Protein 1S7M (pdb70)

InterPro domains:
  IPR005594 Trimeric autotransporter adhesin YadA-like, C-terminal membrane anchor domain [PF03895] (1038-1098)
  IPR008635 Trimeric autotransporter adhesin YadA-like, stalk domain [PF05662] (975-1018)
  IPR024973 ESPR domain [PF13018] (1-46)
  IPR028230 Trimeric autotransporter adhesin, tryptophan-ring motif [PF15401] (302-368)
  IPR028230 Trimeric autotransporter adhesin, tryptophan-ring motif [PF15401] (715-794)
  IPR029275 Trimeric autotransporter adhesin, putative GIN domain [PF15403] (53-104)
  IPR029275 Trimeric autotransporter adhesin, putative GIN domain [PF15403] (589-641)
  IPR037174 Trimeric adhesin [G3DSA:3.90.1780.10] (51-166)
  IPR037174 Trimeric adhesin [G3DSA:3.90.1780.10] (307-422)
  IPR037174 Trimeric adhesin [G3DSA:3.90.1780.10] (428-531)
  IPR037174 Trimeric adhesin [G3DSA:3.90.1780.10] (588-677)
  IPR037174 Trimeric adhesin [G3DSA:3.90.1780.10] (732-869)
  IPR040482 Trimeric autotransporter adhesin, Trp ring domain [PF18669] (116-163)
  IPR040482 Trimeric autotransporter adhesin, Trp ring domain [PF18669] (653-702)
  IPR045584 Pilin-like [SSF54523] (988-1098)
  IPR054742 Autotransporter adhesin NhhA, Trp-ring domain [PF22414] (387-421)

Foldseek 3Di:
DWDWDQDPFFIKIAPPVGCPPPSLLIAIQGPVGTHHRPDDDPPDAQPWDFQCDPPQDPVLDDPVSVVLSPDPLRGQAIDQARDDPVSPHGPGDPPTDHDPSNLVRHWDKDWDQDDVVGRGIDIHTDHPPRDDDDCADVQKHWDWDQDPNDTDIDIDGD/DDWDQDPFGIWDADPVGLDPPNLQIFTAGPVGTHHNPDDDPPDAQPWDFQCDPVADPVLDDPVSNVLSPDVLRGQAIDPARADNVNVDGPGDPPTDHDPSNLQRHWAKDWDQQDVVDRGTDIHTGHPPRDDDDDADVQKDWDWDQDPNRTDIDIDGD/DWDADPFWIKDADPVGCPDVSQQIAIDGVVGTHHRPDDDPPDAQPWDFQCDDPADPVLEDVVSVVLSPDPLRGQAIDQAGDDDVSPDGPGDPPTDHDPSNLQRHWDKDWAQDDVVDDGTDIHTAHPPRDDDDDADVQKDWDWDQDPNRTDIDIDGDD/DDWDADPFFIKDAPPVGCDDVSLQIATDGVVGTHHRPHDDPPDAQPWDFQCDPVADLVLEDVVSNCLNPDPLRGQATSQARADNVSPHGPGDPPTDHDVSNLQRHWDKDWACDDVVDRHTDIHTQHPPRDDDDDADPQKDWDWDQDPNRIDIDIDGDD/DDWDQDPFGIKAAPPVGLPVVSLQIATQGPVGTHHRPDDDPPFAQQWDFQCDDPADLVLEDPVSNVLSPDPLRGQATDQARADPNSPHGPGDPPTDHDPSNLQRHWDKDWAQDDVVDRGTDIHTAHPPRDDDDDADVQKDWDWDQDPNRTDIDIDGD/DDWDQDPFGTKDDDPVGQDDVSLQIFTAGPVGTHHRPDDDPPDDQPWDFQCDDPADPVLEDPVSVVLSPDCLRGQATRQARADPVSPHRPGDPPTDDDPSNLQRHWDKDWDQDDVVDDGIDIHTDHPPRDDDDDADVQKDWDWDQDPRRTDIDIDGD

Structure (mmCIF, N/CA/C/O backbone):
data_1S7M
#
_entry.id   1S7M
#
_cell.length_a   83.582
_cell.length_b   86.204
_cell.length_c   89.119
_cell.angle_alpha   90.00
_cell.angle_beta   99.08
_cell.angle_gamma   90.00
#
_symmetry.space_group_name_H-M   'P 1 21 1'
#
loop_
_entity.id
_entity.type
_entity.pdbx_description
1 polymer Hia
2 water water
#
loop_
_atom_site.group_PDB
_atom_site.id
_atom_site.type_symbol
_atom_site.label_atom_id
_atom_site.label_alt_id
_atom_site.label_comp_id
_atom_site.label_asym_id
_atom_site.label_entity_id
_atom_site.label_seq_id
_atom_site.pdbx_PDB_ins_code
_atom_site.Cartn_x
_atom_site.Cartn_y
_atom_site.Cartn_z
_atom_site.occupancy
_atom_site.B_iso_or_equiv
_atom_site.auth_seq_id
_atom_site.auth_comp_id
_atom_site.auth_asym_id
_atom_site.auth_atom_id
_atom_site.pdbx_PDB_model_num
ATOM 1 N N . GLY A 1 8 ? 77.487 9.403 28.586 1.00 46.39 548 GLY A N 1
ATOM 2 C CA . GLY A 1 8 ? 76.695 9.550 29.855 1.00 46.58 548 GLY A CA 1
ATOM 3 C C . GLY A 1 8 ? 75.623 8.480 30.058 1.00 46.10 548 GLY A C 1
ATOM 4 O O . GLY A 1 8 ? 75.023 8.396 31.133 1.00 46.71 548 GLY A O 1
ATOM 5 N N . ALA A 1 9 ? 75.376 7.663 29.036 1.00 44.69 549 ALA A N 1
ATOM 6 C CA . ALA A 1 9 ? 74.369 6.615 29.137 1.00 44.63 549 ALA A CA 1
ATOM 7 C C . ALA A 1 9 ? 74.834 5.488 30.044 1.00 44.31 549 ALA A C 1
ATOM 8 O O . ALA A 1 9 ? 76.022 5.162 30.088 1.00 45.86 549 ALA A O 1
ATOM 10 N N . LYS A 1 10 ? 73.900 4.898 30.777 1.00 42.68 550 LYS A N 1
ATOM 11 C CA . LYS A 1 10 ? 74.240 3.786 31.643 1.00 42.05 550 LYS A CA 1
ATOM 12 C C . LYS A 1 10 ? 73.202 2.678 31.526 1.00 40.90 550 LYS A C 1
ATOM 13 O O . LYS A 1 10 ? 72.040 2.931 31.205 1.00 41.81 550 LYS A O 1
ATOM 19 N N . THR A 1 11 ? 73.640 1.454 31.778 1.00 37.45 551 THR A N 1
ATOM 20 C CA . THR A 1 11 ? 72.779 0.293 31.731 1.00 36.82 551 THR A CA 1
ATOM 21 C C . THR A 1 11 ? 72.860 -0.380 33.091 1.00 36.93 551 THR A C 1
ATOM 22 O O . THR A 1 11 ? 73.935 -0.796 33.514 1.00 38.04 551 THR A O 1
ATOM 26 N N . GLU A 1 12 ? 71.730 -0.474 33.780 1.00 37.12 552 GLU A N 1
ATOM 27 C CA . GLU A 1 12 ? 71.694 -1.103 35.091 1.00 35.70 552 GLU A CA 1
ATOM 28 C C . GLU A 1 12 ? 70.956 -2.423 35.068 1.00 35.04 552 GLU A C 1
ATOM 29 O O . GLU A 1 12 ? 69.938 -2.562 34.391 1.00 33.20 552 GLU A O 1
ATOM 35 N N . ILE A 1 13 ? 71.485 -3.386 35.814 1.00 33.86 553 ILE A N 1
ATOM 36 C CA . ILE A 1 13 ? 70.882 -4.697 35.957 1.00 34.31 553 ILE A CA 1
ATOM 37 C C . ILE A 1 13 ? 70.676 -4.891 37.455 1.00 35.55 553 ILE A C 1
ATOM 38 O O . ILE A 1 13 ? 71.616 -4.774 38.241 1.00 35.05 553 ILE A O 1
ATOM 43 N N . ASN A 1 14 ? 69.439 -5.147 37.858 1.00 36.78 554 ASN A N 1
ATOM 44 C CA . ASN A 1 14 ? 69.138 -5.385 39.259 1.00 38.61 554 ASN A CA 1
ATOM 45 C C . ASN A 1 14 ? 68.173 -6.556 39.335 1.00 39.52 554 ASN A C 1
ATOM 46 O O . ASN A 1 14 ? 67.953 -7.244 38.341 1.00 38.57 554 ASN A O 1
ATOM 51 N N . LYS A 1 15 ? 67.605 -6.777 40.516 1.00 40.89 555 LYS A N 1
ATOM 52 C CA . LYS A 1 15 ? 66.678 -7.881 40.742 1.00 42.23 555 LYS A CA 1
ATOM 53 C C . LYS A 1 15 ? 65.471 -7.911 39.792 1.00 40.98 555 LYS A C 1
ATOM 54 O O . LYS A 1 15 ? 65.030 -8.992 39.379 1.00 38.10 555 LYS A O 1
ATOM 60 N N . ASP A 1 16 ? 64.972 -6.724 39.439 1.00 40.40 556 ASP A N 1
ATOM 61 C CA . ASP A 1 16 ? 63.796 -6.573 38.577 1.00 42.19 556 ASP A CA 1
ATOM 62 C C . ASP A 1 16 ? 64.004 -6.538 37.066 1.00 41.73 556 ASP A C 1
ATOM 63 O O . ASP A 1 16 ? 63.053 -6.768 36.306 1.00 40.37 556 ASP A O 1
ATOM 68 N N . GLY A 1 17 ? 65.217 -6.228 36.623 1.00 39.39 557 GLY A N 1
ATOM 69 C CA . GLY A 1 17 ? 65.451 -6.197 35.196 1.00 38.12 557 GLY A CA 1
ATOM 70 C C . GLY A 1 17 ? 66.647 -5.424 34.689 1.00 36.88 557 GLY A C 1
ATOM 71 O O . GLY A 1 17 ? 67.657 -5.263 35.379 1.00 34.63 557 GLY A O 1
ATOM 72 N N . LEU A 1 18 ? 66.504 -4.947 33.457 1.00 36.49 558 LEU A N 1
ATOM 73 C CA . LEU A 1 18 ? 67.519 -4.187 32.749 1.00 35.40 558 LEU A CA 1
ATOM 74 C C . LEU A 1 18 ? 67.005 -2.797 32.390 1.00 35.33 558 LEU A C 1
ATOM 75 O O . LEU A 1 18 ? 66.030 -2.675 31.658 1.00 36.62 558 LEU A O 1
ATOM 80 N N . THR A 1 19 ? 67.664 -1.752 32.881 1.00 34.77 559 THR A N 1
ATOM 81 C CA . THR A 1 19 ? 67.270 -0.380 32.561 1.00 35.25 559 THR A CA 1
ATOM 82 C C . THR A 1 19 ? 68.428 0.421 31.931 1.00 36.96 559 THR A C 1
ATOM 83 O O . THR A 1 19 ? 69.553 0.408 32.443 1.00 37.07 559 THR A O 1
ATOM 87 N N . ILE A 1 20 ? 68.148 1.103 30.821 1.00 36.41 560 ILE A N 1
ATOM 88 C CA . ILE A 1 20 ? 69.133 1.938 30.144 1.00 34.78 560 ILE A CA 1
ATOM 89 C C . ILE A 1 20 ? 68.668 3.377 30.306 1.00 36.14 560 ILE A C 1
ATOM 90 O O . ILE A 1 20 ? 67.555 3.728 29.910 1.00 36.23 560 ILE A O 1
ATOM 95 N N . THR A 1 21 ? 69.511 4.207 30.899 1.00 35.30 561 THR A N 1
ATOM 96 C CA . THR A 1 21 ? 69.187 5.611 31.073 1.00 37.24 561 THR A CA 1
ATOM 97 C C . THR A 1 21 ? 70.025 6.372 30.048 1.00 38.47 561 THR A C 1
ATOM 98 O O . THR A 1 21 ? 71.249 6.312 30.072 1.00 37.74 561 THR A O 1
ATOM 102 N N . PRO A 1 22 ? 69.371 7.078 29.118 1.00 40.74 562 PRO A N 1
ATOM 103 C CA . PRO A 1 22 ? 70.066 7.846 28.078 1.00 42.91 562 PRO A CA 1
ATOM 104 C C . PRO A 1 22 ? 70.991 8.894 28.688 1.00 45.46 562 PRO A C 1
ATOM 105 O O . PRO A 1 22 ? 70.889 9.210 29.876 1.00 45.21 562 PRO A O 1
ATOM 109 N N . ALA A 1 23 ? 71.883 9.443 27.872 1.00 48.24 563 ALA A N 1
ATOM 110 C CA . ALA A 1 23 ? 72.811 10.455 28.364 1.00 51.10 563 ALA A CA 1
ATOM 111 C C . ALA A 1 23 ? 72.075 11.667 28.911 1.00 52.72 563 ALA A C 1
ATOM 112 O O . ALA A 1 23 ? 72.676 12.501 29.579 1.00 54.43 563 ALA A O 1
ATOM 114 N N . ASN A 1 24 ? 70.773 11.754 28.649 1.00 54.18 564 ASN A N 1
ATOM 115 C CA . ASN A 1 24 ? 69.979 12.891 29.104 1.00 54.99 564 ASN A CA 1
ATOM 116 C C . ASN A 1 24 ? 69.075 12.674 30.328 1.00 55.99 564 ASN A C 1
ATOM 117 O O . ASN A 1 24 ? 68.154 13.453 30.556 1.00 56.66 564 ASN A O 1
ATOM 119 N N . GLY A 1 25 ? 69.320 11.631 31.113 1.00 56.86 565 GLY A N 1
ATOM 120 C CA . GLY A 1 25 ? 68.497 11.404 32.293 1.00 57.22 565 GLY A CA 1
ATOM 121 C C . GLY A 1 25 ? 67.286 10.508 32.096 1.00 58.26 565 GLY A C 1
ATOM 122 O O . GLY A 1 25 ? 66.832 10.301 30.969 1.00 59.40 565 GLY A O 1
ATOM 123 N N . ALA A 1 26 ? 66.759 9.985 33.202 1.00 57.56 566 ALA A N 1
ATOM 124 C CA . ALA A 1 26 ? 65.605 9.091 33.180 1.00 57.73 566 ALA A CA 1
ATOM 125 C C . ALA A 1 26 ? 64.315 9.803 32.792 1.00 57.57 566 ALA A C 1
ATOM 126 O O . ALA A 1 26 ? 63.280 9.170 32.589 1.00 57.53 566 ALA A O 1
ATOM 128 N N . GLY A 1 27 ? 64.388 11.122 32.681 1.00 58.23 567 GLY A N 1
ATOM 129 C CA . GLY A 1 27 ? 63.214 11.894 32.323 1.00 59.33 567 GLY A CA 1
ATOM 130 C C . GLY A 1 27 ? 62.230 11.964 33.474 1.00 59.50 567 GLY A C 1
ATOM 131 O O . GLY A 1 27 ? 62.618 12.133 34.628 1.00 60.08 567 GLY A O 1
ATOM 132 N N . ALA A 1 28 ? 60.947 11.848 33.161 1.00 59.63 568 ALA A N 1
ATOM 133 C CA . ALA A 1 28 ? 59.920 11.881 34.186 1.00 59.10 568 ALA A CA 1
ATOM 134 C C . ALA A 1 28 ? 59.302 10.490 34.249 1.00 59.02 568 ALA A C 1
ATOM 135 O O . ALA A 1 28 ? 59.041 9.875 33.220 1.00 59.53 568 ALA A O 1
ATOM 137 N N . ASN A 1 29 ? 59.089 9.984 35.454 1.00 57.63 569 ASN A N 1
ATOM 138 C CA . ASN A 1 29 ? 58.500 8.667 35.611 1.00 56.97 569 ASN A CA 1
ATOM 139 C C . ASN A 1 29 ? 59.232 7.647 34.745 1.00 56.26 569 ASN A C 1
ATOM 140 O O . ASN A 1 29 ? 58.610 6.800 34.105 1.00 55.46 569 ASN A O 1
ATOM 142 N N . ASN A 1 30 ? 60.558 7.740 34.722 1.00 55.90 570 ASN A N 1
ATOM 143 C CA . ASN A 1 30 ? 61.383 6.819 33.943 1.00 55.62 570 ASN A CA 1
ATOM 144 C C . ASN A 1 30 ? 60.972 6.750 32.471 1.00 54.04 570 ASN A C 1
ATOM 145 O O . ASN A 1 30 ? 61.337 5.808 31.756 1.00 54.19 570 ASN A O 1
ATOM 150 N N . ALA A 1 31 ? 60.232 7.761 32.024 1.00 51.31 571 ALA A N 1
ATOM 151 C CA . ALA A 1 31 ? 59.734 7.822 30.654 1.00 48.50 571 ALA A CA 1
ATOM 152 C C . ALA A 1 31 ? 60.799 7.775 29.571 1.00 46.57 571 ALA A C 1
ATOM 153 O O . ALA A 1 31 ? 60.556 7.210 28.504 1.00 46.30 571 ALA A O 1
ATOM 155 N N . ASN A 1 32 ? 61.960 8.378 29.825 1.00 44.20 572 ASN A N 1
ATOM 156 C CA . ASN A 1 32 ? 63.035 8.372 28.839 1.00 42.39 572 ASN A CA 1
ATOM 157 C C . ASN A 1 32 ? 63.827 7.089 28.903 1.00 40.71 572 ASN A C 1
ATOM 158 O O . ASN A 1 32 ? 64.638 6.804 28.033 1.00 39.83 572 ASN A O 1
ATOM 163 N N . THR A 1 33 ? 63.584 6.320 29.952 1.00 39.15 573 THR A N 1
ATOM 164 C CA . THR A 1 33 ? 64.264 5.060 30.161 1.00 37.86 573 THR A CA 1
ATOM 165 C C . THR A 1 33 ? 63.869 3.984 29.160 1.00 35.90 573 THR A C 1
ATOM 166 O O . THR A 1 33 ? 62.728 3.916 28.717 1.00 36.75 573 THR A O 1
ATOM 170 N N . ILE A 1 34 ? 64.829 3.152 28.792 1.00 33.99 574 ILE A N 1
ATOM 171 C CA . ILE A 1 34 ? 64.562 2.037 27.902 1.00 32.82 574 ILE A CA 1
ATOM 172 C C . ILE A 1 34 ? 64.746 0.846 28.841 1.00 33.68 574 ILE A C 1
ATOM 173 O O . ILE A 1 34 ? 65.825 0.664 29.429 1.00 31.30 574 ILE A O 1
ATOM 178 N N . SER A 1 35 ? 63.715 0.027 28.997 1.00 32.14 575 SER A N 1
ATOM 179 C CA . SER A 1 35 ? 63.850 -1.078 29.928 1.00 32.88 575 SER A CA 1
ATOM 180 C C . SER A 1 35 ? 63.016 -2.302 29.671 1.00 32.24 575 SER A C 1
ATOM 181 O O . SER A 1 35 ? 61.963 -2.226 29.050 1.00 32.05 575 SER A O 1
ATOM 184 N N . VAL A 1 36 ? 63.532 -3.423 30.173 1.00 31.64 576 VAL A N 1
ATOM 185 C CA . VAL A 1 36 ? 62.896 -4.728 30.119 1.00 31.36 576 VAL A CA 1
ATOM 186 C C . VAL A 1 36 ? 62.962 -5.230 31.562 1.00 32.40 576 VAL A C 1
ATOM 187 O O . VAL A 1 36 ? 64.000 -5.718 32.022 1.00 31.95 576 VAL A O 1
ATOM 191 N N . THR A 1 37 ? 61.854 -5.081 32.278 1.00 32.04 577 THR A N 1
ATOM 192 C CA . THR A 1 37 ? 61.772 -5.491 33.675 1.00 32.03 577 THR A CA 1
ATOM 193 C C . THR A 1 37 ? 60.578 -6.400 33.905 1.00 32.32 577 THR A C 1
ATOM 194 O O . THR A 1 37 ? 59.801 -6.682 32.985 1.00 31.11 577 THR A O 1
ATOM 198 N N . LYS A 1 38 ? 60.439 -6.836 35.152 1.00 32.96 578 LYS A N 1
ATOM 199 C CA . LYS A 1 38 ? 59.362 -7.722 35.561 1.00 33.36 578 LYS A CA 1
ATOM 200 C C . LYS A 1 38 ? 58.010 -7.030 35.386 1.00 33.76 578 LYS A C 1
ATOM 201 O O . LYS A 1 38 ? 56.973 -7.686 35.283 1.00 33.24 578 LYS A O 1
ATOM 207 N N . ASP A 1 39 ? 58.029 -5.704 35.350 1.00 33.03 579 ASP A N 1
ATOM 208 C CA . ASP A 1 39 ? 56.814 -4.931 35.180 1.00 32.96 579 ASP A CA 1
ATOM 209 C C . ASP A 1 39 ? 56.550 -4.670 33.709 1.00 31.61 579 ASP A C 1
ATOM 210 O O . ASP A 1 39 ? 55.607 -3.971 33.366 1.00 31.86 579 ASP A O 1
ATOM 215 N N . GLY A 1 40 ? 57.392 -5.200 32.833 1.00 29.28 580 GLY A N 1
ATOM 216 C CA . GLY A 1 40 ? 57.161 -4.957 31.426 1.00 29.06 580 GLY A CA 1
ATOM 217 C C . GLY A 1 40 ? 58.309 -4.321 30.670 1.00 27.25 580 GLY A C 1
ATOM 218 O O . GLY A 1 40 ? 59.463 -4.377 31.100 1.00 26.99 580 GLY A O 1
ATOM 219 N N . ILE A 1 41 ? 57.982 -3.704 29.542 1.00 26.32 581 ILE A N 1
ATOM 220 C CA . ILE A 1 41 ? 58.991 -3.094 28.682 1.00 26.43 581 ILE A CA 1
ATOM 221 C C . ILE A 1 41 ? 58.707 -1.634 28.373 1.00 28.37 581 ILE A C 1
ATOM 222 O O . ILE A 1 41 ? 57.578 -1.275 28.049 1.00 29.13 581 ILE A O 1
ATOM 227 N N . SER A 1 42 ? 59.729 -0.790 28.498 1.00 27.21 582 SER A N 1
ATOM 228 C CA . SER A 1 42 ? 59.590 0.634 28.188 1.00 28.47 582 SER A CA 1
ATOM 229 C C . SER A 1 42 ? 60.531 0.966 27.054 1.00 28.73 582 SER A C 1
ATOM 230 O O . SER A 1 42 ? 61.706 0.583 27.084 1.00 29.77 582 SER A O 1
ATOM 233 N N . ALA A 1 43 ? 60.035 1.678 26.052 1.00 29.25 583 ALA A N 1
ATOM 234 C CA . ALA A 1 43 ? 60.879 2.019 24.913 1.00 30.07 583 ALA A CA 1
ATOM 235 C C . ALA A 1 43 ? 61.422 3.454 24.984 1.00 30.39 583 ALA A C 1
ATOM 236 O O . ALA A 1 43 ? 61.882 4.014 23.987 1.00 29.56 583 ALA A O 1
ATOM 238 N N . GLY A 1 44 ? 61.348 4.033 26.180 1.00 31.87 584 GLY A N 1
ATOM 239 C CA . GLY A 1 44 ? 61.829 5.382 26.408 1.00 32.98 584 GLY A CA 1
ATOM 240 C C . GLY A 1 44 ? 61.374 6.438 25.421 1.00 34.12 584 GLY A C 1
ATOM 241 O O . GLY A 1 44 ? 62.177 7.280 25.023 1.00 34.77 584 GLY A O 1
ATOM 242 N N . GLY A 1 45 ? 60.098 6.415 25.041 1.00 32.99 585 GLY A N 1
ATOM 243 C CA . GLY A 1 45 ? 59.582 7.392 24.102 1.00 30.86 585 GLY A CA 1
ATOM 244 C C . GLY A 1 45 ? 60.019 7.118 22.678 1.00 30.46 585 GLY A C 1
ATOM 245 O O . GLY A 1 45 ? 59.774 7.911 21.770 1.00 30.95 585 GLY A O 1
ATOM 246 N N . GLN A 1 46 ? 60.684 5.992 22.478 1.00 32.18 586 GLN A N 1
ATOM 247 C CA . GLN A 1 46 ? 61.139 5.618 21.147 1.00 32.48 586 GLN A CA 1
ATOM 248 C C . GLN A 1 46 ? 60.217 4.541 20.567 1.00 32.66 586 GLN A C 1
ATOM 249 O O . GLN A 1 46 ? 59.122 4.310 21.090 1.00 31.57 586 GLN A O 1
ATOM 255 N N . SER A 1 47 ? 60.674 3.891 19.503 1.00 30.41 587 SER A N 1
ATOM 256 C CA . SER A 1 47 ? 59.895 2.874 18.813 1.00 32.26 587 SER A CA 1
ATOM 257 C C . SER A 1 47 ? 60.432 1.465 18.958 1.00 31.04 587 SER A C 1
ATOM 258 O O . SER A 1 47 ? 61.545 1.248 19.424 1.00 31.14 587 SER A O 1
ATOM 261 N N . VAL A 1 48 ? 59.612 0.503 18.549 1.00 29.37 588 VAL A N 1
ATOM 262 C CA . VAL A 1 48 ? 60.016 -0.885 18.531 1.00 26.72 588 VAL A CA 1
ATOM 263 C C . VAL A 1 48 ? 60.126 -1.091 17.023 1.00 27.47 588 VAL A C 1
ATOM 264 O O . VAL A 1 48 ? 59.130 -1.037 16.292 1.00 26.87 588 VAL A O 1
ATOM 268 N N . LYS A 1 49 ? 61.344 -1.291 16.547 1.00 28.59 589 LYS A N 1
ATOM 269 C CA . LYS A 1 49 ? 61.560 -1.455 15.113 1.00 30.67 589 LYS A CA 1
ATOM 270 C C . LYS A 1 49 ? 61.878 -2.875 14.722 1.00 29.25 589 LYS A C 1
ATOM 271 O O . LYS A 1 49 ? 62.065 -3.738 15.580 1.00 29.93 589 LYS A O 1
ATOM 277 N N . ASN A 1 50 ? 61.910 -3.109 13.414 1.00 30.30 590 ASN A N 1
ATOM 278 C CA . ASN A 1 50 ? 62.201 -4.423 12.862 1.00 28.83 590 ASN A CA 1
ATOM 279 C C . ASN A 1 50 ? 61.370 -5.482 13.560 1.00 28.77 590 ASN A C 1
ATOM 280 O O . ASN A 1 50 ? 61.893 -6.494 14.044 1.00 28.64 590 ASN A O 1
ATOM 285 N N . VAL A 1 51 ? 60.059 -5.243 13.599 1.00 28.08 591 VAL A N 1
ATOM 286 C CA . VAL A 1 51 ? 59.156 -6.179 14.232 1.00 26.12 591 VAL A CA 1
ATOM 287 C C . VAL A 1 51 ? 57.995 -6.553 13.300 1.00 26.25 591 VAL A C 1
ATOM 288 O O . VAL A 1 51 ? 57.513 -5.721 12.527 1.00 25.02 591 VAL A O 1
ATOM 292 N N . VAL A 1 52 ? 57.607 -7.828 13.336 1.00 24.39 592 VAL A N 1
ATOM 293 C CA . VAL A 1 52 ? 56.466 -8.318 12.572 1.00 25.71 592 VAL A CA 1
ATOM 294 C C . VAL A 1 52 ? 55.543 -9.086 13.537 1.00 24.68 592 VAL A C 1
ATOM 295 O O . VAL A 1 52 ? 55.966 -9.535 14.600 1.00 24.83 592 VAL A O 1
ATOM 299 N N . SER A 1 53 ? 54.278 -9.232 13.174 1.00 26.23 593 SER A N 1
ATOM 300 C CA . SER A 1 53 ? 53.351 -9.937 14.040 1.00 24.42 593 SER A CA 1
ATOM 301 C C . SER A 1 53 ? 53.082 -11.349 13.524 1.00 25.15 593 SER A C 1
ATOM 302 O O . SER A 1 53 ? 52.619 -12.206 14.271 1.00 24.61 593 SER A O 1
ATOM 305 N N . GLY A 1 54 ? 53.378 -11.582 12.250 1.00 23.81 594 GLY A N 1
ATOM 306 C CA . GLY A 1 54 ? 53.095 -12.881 11.677 1.00 24.23 594 GLY A CA 1
ATOM 307 C C . GLY A 1 54 ? 51.776 -12.813 10.904 1.00 26.40 594 GLY A C 1
ATOM 308 O O . GLY A 1 54 ? 51.336 -13.819 10.329 1.00 26.73 594 GLY A O 1
ATOM 309 N N . LEU A 1 55 ? 51.126 -11.642 10.888 1.00 23.04 595 LEU A N 1
ATOM 310 C CA . LEU A 1 55 ? 49.862 -11.508 10.143 1.00 23.71 595 LEU A CA 1
ATOM 311 C C . LEU A 1 55 ? 50.139 -11.391 8.649 1.00 23.75 595 LEU A C 1
ATOM 312 O O . LEU A 1 55 ? 51.078 -10.720 8.243 1.00 23.68 595 LEU A O 1
ATOM 317 N N . LYS A 1 56 ? 49.303 -12.026 7.840 1.00 24.27 596 LYS A N 1
ATOM 318 C CA . LYS A 1 56 ? 49.441 -11.952 6.384 1.00 26.93 596 LYS A CA 1
ATOM 319 C C . LYS A 1 56 ? 48.261 -11.130 5.848 1.00 25.78 596 LYS A C 1
ATOM 320 O O . LYS A 1 56 ? 47.314 -10.855 6.570 1.00 22.92 596 LYS A O 1
ATOM 326 N N . LYS A 1 57 ? 48.337 -10.776 4.569 1.00 24.85 597 LYS A N 1
ATOM 327 C CA . LYS A 1 57 ? 47.280 -10.060 3.877 1.00 23.36 597 LYS A CA 1
ATOM 328 C C . LYS A 1 57 ? 46.559 -11.119 3.072 1.00 23.43 597 LYS A C 1
ATOM 329 O O . LYS A 1 57 ? 47.175 -12.098 2.664 1.00 22.61 597 LYS A O 1
ATOM 335 N N . PHE A 1 58 ? 45.269 -10.936 2.826 1.00 21.47 598 PHE A N 1
ATOM 336 C CA . PHE A 1 58 ? 44.555 -11.903 2.005 1.00 23.02 598 PHE A CA 1
ATOM 337 C C . PHE A 1 58 ? 45.157 -11.837 0.597 1.00 24.00 598 PHE A C 1
ATOM 338 O O . PHE A 1 58 ? 45.408 -10.740 0.058 1.00 21.25 598 PHE A O 1
ATOM 346 N N . GLY A 1 59 ? 45.382 -13.005 0.004 1.00 24.73 599 GLY A N 1
ATOM 347 C CA . GLY A 1 59 ? 45.953 -13.037 -1.322 1.00 28.31 599 GLY A CA 1
ATOM 348 C C . GLY A 1 59 ? 47.441 -13.322 -1.291 1.00 31.43 599 GLY A C 1
ATOM 349 O O . GLY A 1 59 ? 48.056 -13.505 -2.341 1.00 32.04 599 GLY A O 1
ATOM 350 N N . ASP A 1 60 ? 48.029 -13.358 -0.098 1.00 32.17 600 ASP A N 1
ATOM 351 C CA . ASP A 1 60 ? 49.457 -13.641 0.020 1.00 36.20 600 ASP A CA 1
ATOM 352 C C . ASP A 1 60 ? 49.746 -15.111 -0.271 1.00 37.13 600 ASP A C 1
ATOM 353 O O . ASP A 1 60 ? 48.859 -15.962 -0.192 1.00 34.96 600 ASP A O 1
ATOM 358 N N . ALA A 1 61 ? 51.003 -15.395 -0.600 1.00 40.45 601 ALA A N 1
ATOM 359 C CA . ALA A 1 61 ? 51.441 -16.759 -0.881 1.00 42.23 601 ALA A CA 1
ATOM 360 C C . ALA A 1 61 ? 51.700 -17.456 0.448 1.00 43.18 601 ALA A C 1
ATOM 361 O O . ALA A 1 61 ? 51.723 -16.820 1.504 1.00 45.61 601 ALA A O 1
ATOM 363 N N . ASN A 1 62 ? 51.883 -18.763 0.402 1.00 43.07 602 ASN A N 1
ATOM 364 C CA . ASN A 1 62 ? 52.152 -19.526 1.610 1.00 42.55 602 ASN A CA 1
ATOM 365 C C . ASN A 1 62 ? 50.914 -19.700 2.461 1.00 40.93 602 ASN A C 1
ATOM 366 O O . ASN A 1 62 ? 51.000 -20.036 3.643 1.00 41.76 602 ASN A O 1
ATOM 371 N N . PHE A 1 63 ? 49.756 -19.456 1.866 1.00 38.11 603 PHE A N 1
ATOM 372 C CA . PHE A 1 63 ? 48.505 -19.652 2.578 1.00 34.29 603 PHE A CA 1
ATOM 373 C C . PHE A 1 63 ? 48.193 -21.104 2.291 1.00 34.00 603 PHE A C 1
ATOM 374 O O . PHE A 1 63 ? 48.231 -21.540 1.139 1.00 32.90 603 PHE A O 1
ATOM 382 N N . ASP A 1 64 ? 47.891 -21.860 3.329 1.00 33.29 604 ASP A N 1
ATOM 383 C CA . ASP A 1 64 ? 47.575 -23.245 3.123 1.00 34.59 604 ASP A CA 1
ATOM 384 C C . ASP A 1 64 ? 46.074 -23.402 3.147 1.00 33.81 604 ASP A C 1
ATOM 385 O O . ASP A 1 64 ? 45.452 -23.267 4.181 1.00 32.73 604 ASP A O 1
ATOM 390 N N . PRO A 1 65 ? 45.470 -23.706 1.990 1.00 35.36 605 PRO A N 1
ATOM 391 C CA . PRO A 1 65 ? 44.018 -23.888 1.866 1.00 33.39 605 PRO A CA 1
ATOM 392 C C . PRO A 1 65 ? 43.418 -25.027 2.686 1.00 32.95 605 PRO A C 1
ATOM 393 O O . PRO A 1 65 ? 42.237 -24.991 3.005 1.00 31.29 605 PRO A O 1
ATOM 397 N N . LEU A 1 66 ? 44.221 -26.027 3.038 1.00 32.89 606 LEU A N 1
ATOM 398 C CA . LEU A 1 66 ? 43.687 -27.186 3.759 1.00 35.03 606 LEU A CA 1
ATOM 399 C C . LEU A 1 66 ? 43.484 -27.075 5.262 1.00 34.80 606 LEU A C 1
ATOM 400 O O . LEU A 1 66 ? 42.852 -27.936 5.867 1.00 34.77 606 LEU A O 1
ATOM 405 N N . THR A 1 67 ? 44.014 -26.016 5.863 1.00 35.50 607 THR A N 1
ATOM 406 C CA . THR A 1 67 ? 43.850 -25.789 7.294 1.00 34.81 607 THR A CA 1
ATOM 407 C C . THR A 1 67 ? 42.838 -24.656 7.487 1.00 34.10 607 THR A C 1
ATOM 408 O O . THR A 1 67 ? 42.463 -24.316 8.611 1.00 32.67 607 THR A O 1
ATOM 412 N N . SER A 1 68 ? 42.373 -24.102 6.372 1.00 33.09 608 SER A N 1
ATOM 413 C CA . SER A 1 68 ? 41.450 -22.960 6.391 1.00 30.88 608 SER A CA 1
ATOM 414 C C . SER A 1 68 ? 39.940 -23.204 6.470 1.00 29.61 608 SER A C 1
ATOM 415 O O . SER A 1 68 ? 39.435 -24.191 5.953 1.00 29.69 608 SER A O 1
ATOM 418 N N . SER A 1 69 ? 39.226 -22.283 7.114 1.00 26.95 609 SER A N 1
ATOM 419 C CA . SER A 1 69 ? 37.761 -22.343 7.177 1.00 26.75 609 SER A CA 1
ATOM 420 C C . SER A 1 69 ? 37.247 -21.844 5.813 1.00 25.60 609 SER A C 1
ATOM 421 O O . SER A 1 69 ? 37.989 -21.198 5.045 1.00 25.79 609 SER A O 1
ATOM 424 N N . ALA A 1 70 ? 35.985 -22.112 5.511 1.00 26.29 610 ALA A N 1
ATOM 425 C CA . ALA A 1 70 ? 35.409 -21.679 4.238 1.00 26.40 610 ALA A CA 1
ATOM 426 C C . ALA A 1 70 ? 35.471 -20.146 4.086 1.00 26.36 610 ALA A C 1
ATOM 427 O O . ALA A 1 70 ? 35.822 -19.621 3.026 1.00 23.62 610 ALA A O 1
ATOM 429 N N . ASP A 1 71 ? 35.136 -19.431 5.153 1.00 26.81 611 ASP A N 1
ATOM 430 C CA . ASP A 1 71 ? 35.185 -17.979 5.102 1.00 25.66 611 ASP A CA 1
ATOM 431 C C . ASP A 1 71 ? 36.596 -17.446 4.840 1.00 23.47 611 ASP A C 1
ATOM 432 O O . ASP A 1 71 ? 36.792 -16.561 3.990 1.00 21.14 611 ASP A O 1
ATOM 437 N N . ASN A 1 72 ? 37.589 -17.979 5.549 1.00 22.14 612 ASN A N 1
ATOM 438 C CA . ASN A 1 72 ? 38.950 -17.482 5.361 1.00 21.58 612 ASN A CA 1
ATOM 439 C C . ASN A 1 72 ? 39.455 -17.772 3.962 1.00 22.56 612 ASN A C 1
ATOM 440 O O . ASN A 1 72 ? 40.091 -16.923 3.339 1.00 24.07 612 ASN A O 1
ATOM 445 N N . LEU A 1 73 ? 39.170 -18.965 3.451 1.00 23.70 613 LEU A N 1
ATOM 446 C CA . LEU A 1 73 ? 39.623 -19.337 2.102 1.00 25.19 613 LEU A CA 1
ATOM 447 C C . LEU A 1 73 ? 38.952 -18.496 0.997 1.00 23.28 613 LEU A C 1
ATOM 448 O O . LEU A 1 73 ? 39.599 -18.099 0.031 1.00 23.60 613 LEU A O 1
ATOM 453 N N . THR A 1 74 ? 37.654 -18.244 1.147 1.00 23.40 614 THR A N 1
ATOM 454 C CA . THR A 1 74 ? 36.897 -17.461 0.181 1.00 25.67 614 THR A CA 1
ATOM 455 C C . THR A 1 74 ? 37.540 -16.079 0.039 1.00 25.82 614 THR A C 1
ATOM 456 O O . THR A 1 74 ? 37.787 -15.594 -1.074 1.00 24.85 614 THR A O 1
ATOM 460 N N . LYS A 1 75 ? 37.819 -15.464 1.186 1.00 24.07 615 LYS A N 1
ATOM 461 C CA . LYS A 1 75 ? 38.413 -14.143 1.200 1.00 25.29 615 LYS A CA 1
ATOM 462 C C . LYS A 1 75 ? 39.811 -14.218 0.610 1.00 25.39 615 LYS A C 1
ATOM 463 O O . LYS A 1 75 ? 40.220 -13.318 -0.136 1.00 25.27 615 LYS A O 1
ATOM 469 N N . GLN A 1 76 ? 40.534 -15.292 0.932 1.00 23.47 616 GLN A N 1
ATOM 470 C CA . GLN A 1 76 ? 41.893 -15.475 0.419 1.00 26.17 616 GLN A CA 1
ATOM 471 C C . GLN A 1 76 ? 41.900 -15.418 -1.112 1.00 27.33 616 GLN A C 1
ATOM 472 O O . GLN A 1 76 ? 42.769 -14.793 -1.700 1.00 25.96 616 GLN A O 1
ATOM 478 N N . ASN A 1 77 ? 40.926 -16.073 -1.742 1.00 28.33 617 ASN A N 1
ATOM 479 C CA . ASN A 1 77 ? 40.839 -16.088 -3.199 1.00 30.43 617 ASN A CA 1
ATOM 480 C C . ASN A 1 77 ? 40.018 -14.958 -3.862 1.00 32.64 617 ASN A C 1
ATOM 481 O O . ASN A 1 77 ? 40.047 -14.841 -5.080 1.00 32.60 617 ASN A O 1
ATOM 486 N N . ASP A 1 78 ? 39.291 -14.141 -3.096 1.00 31.56 618 ASP A N 1
ATOM 487 C CA . ASP A 1 78 ? 38.490 -13.077 -3.705 1.00 31.95 618 ASP A CA 1
ATOM 488 C C . ASP A 1 78 ? 39.280 -11.768 -3.873 1.00 33.06 618 ASP A C 1
ATOM 489 O O . ASP A 1 78 ? 39.753 -11.182 -2.898 1.00 34.28 618 ASP A O 1
ATOM 494 N N . ASP A 1 79 ? 39.418 -11.303 -5.110 1.00 32.59 619 ASP A N 1
ATOM 495 C CA . ASP A 1 79 ? 40.177 -10.071 -5.373 1.00 32.87 619 ASP A CA 1
ATOM 496 C C . ASP A 1 79 ? 39.644 -8.845 -4.624 1.00 29.45 619 ASP A C 1
ATOM 497 O O . ASP A 1 79 ? 40.375 -7.893 -4.374 1.00 31.62 619 ASP A O 1
ATOM 502 N N . ALA A 1 80 ? 38.373 -8.869 -4.263 1.00 26.55 620 ALA A N 1
ATOM 503 C CA . ALA A 1 80 ? 37.778 -7.766 -3.527 1.00 25.14 620 ALA A CA 1
ATOM 504 C C . ALA A 1 80 ? 38.483 -7.584 -2.169 1.00 23.47 620 ALA A C 1
ATOM 505 O O . ALA A 1 80 ? 38.563 -6.457 -1.629 1.00 20.42 620 ALA A O 1
ATOM 507 N N . TYR A 1 81 ? 39.002 -8.691 -1.629 1.00 20.55 621 TYR A N 1
ATOM 508 C CA . TYR A 1 81 ? 39.700 -8.677 -0.333 1.00 22.74 621 TYR A CA 1
ATOM 509 C C . TYR A 1 81 ? 41.211 -8.558 -0.402 1.00 23.52 621 TYR A C 1
ATOM 510 O O . TYR A 1 81 ? 41.882 -8.387 0.622 1.00 23.08 621 TYR A O 1
ATOM 519 N N . LYS A 1 82 ? 41.752 -8.631 -1.611 1.00 26.25 622 LYS A N 1
ATOM 520 C CA . LYS A 1 82 ? 43.192 -8.608 -1.801 1.00 25.71 622 LYS A CA 1
ATOM 521 C C . LYS A 1 82 ? 43.942 -7.495 -1.108 1.00 26.11 622 LYS A C 1
ATOM 522 O O . LYS A 1 82 ? 43.674 -6.317 -1.333 1.00 26.62 622 LYS A O 1
ATOM 528 N N . GLY A 1 83 ? 44.910 -7.874 -0.279 1.00 24.91 623 GLY A N 1
ATOM 529 C CA . GLY A 1 83 ? 45.684 -6.878 0.430 1.00 24.97 623 GLY A CA 1
ATOM 530 C C . GLY A 1 83 ? 45.143 -6.512 1.800 1.00 21.74 623 GLY A C 1
ATOM 531 O O . GLY A 1 83 ? 45.858 -5.912 2.595 1.00 24.22 623 GLY A O 1
ATOM 532 N N . LEU A 1 84 ? 43.886 -6.848 2.086 1.00 22.53 624 LEU A N 1
ATOM 533 C CA . LEU A 1 84 ? 43.337 -6.561 3.418 1.00 21.63 624 LEU A CA 1
ATOM 534 C C . LEU A 1 84 ? 43.995 -7.529 4.394 1.00 23.10 624 LEU A C 1
ATOM 535 O O . LEU A 1 84 ? 44.153 -8.706 4.077 1.00 21.10 624 LEU A O 1
ATOM 540 N N . THR A 1 85 ? 44.355 -7.042 5.577 1.00 22.99 625 THR A N 1
ATOM 541 C CA . THR A 1 85 ? 44.985 -7.880 6.608 1.00 22.54 625 THR A CA 1
ATOM 542 C C . THR A 1 85 ? 44.109 -9.095 6.973 1.00 22.39 625 THR A C 1
ATOM 543 O O . THR A 1 85 ? 42.892 -8.979 7.117 1.00 22.32 625 THR A O 1
ATOM 547 N N . ASN A 1 86 ? 44.722 -10.267 7.111 1.00 19.90 626 ASN A N 1
ATOM 548 C CA . ASN A 1 86 ? 43.952 -11.472 7.463 1.00 18.91 626 ASN A CA 1
ATOM 549 C C . ASN A 1 86 ? 44.207 -11.737 8.927 1.00 18.42 626 ASN A C 1
ATOM 550 O O . ASN A 1 86 ? 45.310 -12.134 9.300 1.00 18.06 626 ASN A O 1
ATOM 555 N N . LEU A 1 87 ? 43.196 -11.496 9.758 1.00 17.26 627 LEU A N 1
ATOM 556 C CA . LEU A 1 87 ? 43.341 -11.678 11.195 1.00 21.51 627 LEU A CA 1
ATOM 557 C C . LEU A 1 87 ? 42.958 -13.044 11.699 1.00 22.63 627 LEU A C 1
ATOM 558 O O . LEU A 1 87 ? 43.105 -13.313 12.884 1.00 24.82 627 LEU A O 1
ATOM 563 N N . ASP A 1 88 ? 42.469 -13.909 10.817 1.00 23.63 628 ASP A N 1
ATOM 564 C CA . ASP A 1 88 ? 41.997 -15.216 11.271 1.00 24.59 628 ASP A CA 1
ATOM 565 C C . ASP A 1 88 ? 42.687 -16.459 10.686 1.00 24.44 628 ASP A C 1
ATOM 566 O O . ASP A 1 88 ? 42.086 -17.535 10.664 1.00 24.80 628 ASP A O 1
ATOM 571 N N . GLU A 1 89 ? 43.925 -16.335 10.215 1.00 25.68 629 GLU A N 1
ATOM 572 C CA . GLU A 1 89 ? 44.603 -17.510 9.676 1.00 26.36 629 GLU A CA 1
ATOM 573 C C . GLU A 1 89 ? 44.786 -18.590 10.759 1.00 26.02 629 GLU A C 1
ATOM 574 O O . GLU A 1 89 ? 45.248 -18.315 11.868 1.00 23.16 629 GLU A O 1
ATOM 580 N N . LYS A 1 90 ? 44.423 -19.824 10.423 1.00 26.31 630 LYS A N 1
ATOM 581 C CA . LYS A 1 90 ? 44.544 -20.942 11.357 1.00 27.43 630 LYS A CA 1
ATOM 582 C C . LYS A 1 90 ? 45.736 -21.856 11.053 1.00 28.87 630 LYS A C 1
ATOM 583 O O . LYS A 1 90 ? 46.144 -22.010 9.902 1.00 28.61 630 LYS A O 1
ATOM 589 N N . GLY A 1 91 ? 46.291 -22.453 12.107 1.00 30.76 631 GLY A N 1
ATOM 590 C CA . GLY A 1 91 ? 47.435 -23.339 11.973 1.00 31.87 631 GLY A CA 1
ATOM 591 C C . GLY A 1 91 ? 47.103 -24.784 11.625 1.00 32.77 631 GLY A C 1
ATOM 592 O O . GLY A 1 91 ? 45.967 -25.110 11.279 1.00 33.49 631 GLY A O 1
ATOM 593 N N . THR A 1 92 ? 48.101 -25.653 11.749 1.00 34.43 632 THR A N 1
ATOM 594 C CA . THR A 1 92 ? 47.959 -27.072 11.418 1.00 36.97 632 THR A CA 1
ATOM 595 C C . THR A 1 92 ? 46.793 -27.785 12.058 1.00 37.00 632 THR A C 1
ATOM 596 O O . THR A 1 92 ? 46.213 -28.683 11.450 1.00 38.12 632 THR A O 1
ATOM 600 N N . ASP A 1 93 ? 46.436 -27.399 13.276 1.00 36.62 633 ASP A N 1
ATOM 601 C CA . ASP A 1 93 ? 45.317 -28.043 13.951 1.00 36.45 633 ASP A CA 1
ATOM 602 C C . ASP A 1 93 ? 43.973 -27.459 13.503 1.00 36.61 633 ASP A C 1
ATOM 603 O O . ASP A 1 93 ? 42.922 -27.830 14.025 1.00 36.86 633 ASP A O 1
ATOM 608 N N . LYS A 1 94 ? 44.009 -26.534 12.543 1.00 36.62 634 LYS A N 1
ATOM 609 C CA . LYS A 1 94 ? 42.794 -25.923 11.996 1.00 37.31 634 LYS A CA 1
ATOM 610 C C . LYS A 1 94 ? 41.943 -25.113 12.971 1.00 38.22 634 LYS A C 1
ATOM 611 O O . LYS A 1 94 ? 40.862 -24.654 12.601 1.00 39.25 634 LYS A O 1
ATOM 617 N N . GLN A 1 95 ? 42.407 -24.936 14.204 1.00 38.02 635 GLN A N 1
ATOM 618 C CA . GLN A 1 95 ? 41.629 -24.200 15.195 1.00 39.04 635 GLN A CA 1
ATOM 619 C C . GLN A 1 95 ? 42.402 -23.143 15.947 1.00 37.05 635 GLN A C 1
ATOM 620 O O . GLN A 1 95 ? 41.841 -22.132 16.346 1.00 38.28 635 GLN A O 1
ATOM 626 N N . THR A 1 96 ? 43.683 -23.396 16.163 1.00 34.72 636 THR A N 1
ATOM 627 C CA . THR A 1 96 ? 44.536 -22.455 16.846 1.00 32.72 636 THR A CA 1
ATOM 628 C C . THR A 1 96 ? 44.988 -21.380 15.849 1.00 31.61 636 THR A C 1
ATOM 629 O O . THR A 1 96 ? 45.510 -21.681 14.767 1.00 26.99 636 THR A O 1
ATOM 633 N N . PRO A 1 97 ? 44.785 -20.106 16.202 1.00 29.46 637 PRO A N 1
ATOM 634 C CA . PRO A 1 97 ? 45.188 -19.013 15.313 1.00 27.86 637 PRO A CA 1
ATOM 635 C C . PRO A 1 97 ? 46.685 -19.080 15.103 1.00 25.91 637 PRO A C 1
ATOM 636 O O . PRO A 1 97 ? 47.409 -19.433 16.011 1.00 26.49 637 PRO A O 1
ATOM 640 N N . VAL A 1 98 ? 47.157 -18.766 13.912 1.00 25.42 638 VAL A N 1
ATOM 641 C CA . VAL A 1 98 ? 48.598 -18.757 13.684 1.00 25.42 638 VAL A CA 1
ATOM 642 C C . VAL A 1 98 ? 49.232 -17.649 14.562 1.00 26.11 638 VAL A C 1
ATOM 643 O O . VAL A 1 98 ? 50.322 -17.826 15.119 1.00 26.63 638 VAL A O 1
ATOM 647 N N . VAL A 1 99 ? 48.542 -16.509 14.666 1.00 23.07 639 VAL A N 1
ATOM 648 C CA . VAL A 1 99 ? 49.011 -15.378 15.472 1.00 20.54 639 VAL A CA 1
ATOM 649 C C . VAL A 1 99 ? 48.140 -15.266 16.719 1.00 17.70 639 VAL A C 1
ATOM 650 O O . VAL A 1 99 ? 46.927 -15.089 16.618 1.00 19.82 639 VAL A O 1
ATOM 654 N N . ALA A 1 100 ? 48.754 -15.362 17.887 1.00 17.98 640 ALA A N 1
ATOM 655 C CA . ALA A 1 100 ? 48.028 -15.267 19.149 1.00 17.39 640 ALA A CA 1
ATOM 656 C C . ALA A 1 100 ? 47.630 -13.794 19.395 1.00 20.71 640 ALA A C 1
ATOM 657 O O . ALA A 1 100 ? 48.276 -12.867 18.883 1.00 19.15 640 ALA A O 1
ATOM 659 N N . ASP A 1 101 ? 46.577 -13.602 20.181 1.00 18.72 641 ASP A N 1
ATOM 660 C CA . ASP A 1 101 ? 46.102 -12.273 20.530 1.00 19.75 641 ASP A CA 1
ATOM 661 C C . ASP A 1 101 ? 47.186 -11.413 21.152 1.00 18.97 641 ASP A C 1
ATOM 662 O O . ASP A 1 101 ? 47.350 -10.243 20.787 1.00 19.19 641 ASP A O 1
ATOM 667 N N . ASN A 1 102 ? 47.908 -11.988 22.108 1.00 17.87 642 ASN A N 1
ATOM 668 C CA . ASN A 1 102 ? 48.926 -11.240 22.816 1.00 18.68 642 ASN A CA 1
ATOM 669 C C . ASN A 1 102 ? 50.252 -11.147 22.069 1.00 19.72 642 ASN A C 1
ATOM 670 O O . ASN A 1 102 ? 51.304 -11.533 22.577 1.00 21.23 642 ASN A O 1
ATOM 675 N N . THR A 1 103 ? 50.163 -10.623 20.852 1.00 18.61 643 THR A N 1
ATOM 676 C CA . THR A 1 103 ? 51.305 -10.420 19.975 1.00 21.04 643 THR A CA 1
ATOM 677 C C . THR A 1 103 ? 51.211 -8.955 19.513 1.00 20.27 643 THR A C 1
ATOM 678 O O . THR A 1 103 ? 50.139 -8.455 19.190 1.00 20.74 643 THR A O 1
ATOM 682 N N . ALA A 1 104 ? 52.334 -8.258 19.521 1.00 21.69 644 ALA A N 1
ATOM 683 C CA . ALA A 1 104 ? 52.346 -6.868 19.105 1.00 20.04 644 ALA A CA 1
ATOM 684 C C . ALA A 1 104 ? 51.974 -6.725 17.640 1.00 21.80 644 ALA A C 1
ATOM 685 O O . ALA A 1 104 ? 52.459 -7.465 16.771 1.00 21.02 644 ALA A O 1
ATOM 687 N N . ALA A 1 105 ? 51.082 -5.781 17.372 1.00 20.20 645 ALA A N 1
ATOM 688 C CA . ALA A 1 105 ? 50.677 -5.497 16.008 1.00 21.63 645 ALA A CA 1
ATOM 689 C C . ALA A 1 105 ? 51.620 -4.410 15.440 1.00 20.99 645 ALA A C 1
ATOM 690 O O . ALA A 1 105 ? 52.199 -3.628 16.188 1.00 19.13 645 ALA A O 1
ATOM 692 N N . THR A 1 106 ? 51.754 -4.372 14.116 1.00 22.03 646 THR A N 1
ATOM 693 C CA . THR A 1 106 ? 52.631 -3.412 13.433 1.00 21.51 646 THR A CA 1
ATOM 694 C C . THR A 1 106 ? 51.886 -2.399 12.586 1.00 20.88 646 THR A C 1
ATOM 695 O O . THR A 1 106 ? 50.706 -2.557 12.277 1.00 21.53 646 THR A O 1
ATOM 699 N N . VAL A 1 107 ? 52.600 -1.359 12.179 1.00 21.34 647 VAL A N 1
ATOM 700 C CA . VAL A 1 107 ? 52.029 -0.350 11.308 1.00 19.30 647 VAL A CA 1
ATOM 701 C C . VAL A 1 107 ? 51.575 -1.028 10.005 1.00 19.15 647 VAL A C 1
ATOM 702 O O . VAL A 1 107 ? 50.542 -0.702 9.425 1.00 20.65 647 VAL A O 1
ATOM 706 N N . GLY A 1 108 ? 52.366 -1.974 9.533 1.00 21.66 648 GLY A N 1
ATOM 707 C CA . GLY A 1 108 ? 52.000 -2.673 8.313 1.00 20.50 648 GLY A CA 1
ATOM 708 C C . GLY A 1 108 ? 50.674 -3.408 8.422 1.00 20.39 648 GLY A C 1
ATOM 709 O O . GLY A 1 108 ? 49.958 -3.512 7.435 1.00 19.66 648 GLY A O 1
ATOM 710 N N . ASP A 1 109 ? 50.372 -3.942 9.613 1.00 21.29 649 ASP A N 1
ATOM 711 C CA . ASP A 1 109 ? 49.108 -4.649 9.880 1.00 17.13 649 ASP A CA 1
ATOM 712 C C . ASP A 1 109 ? 47.990 -3.612 9.770 1.00 17.53 649 ASP A C 1
ATOM 713 O O . ASP A 1 109 ? 46.959 -3.859 9.143 1.00 16.26 649 ASP A O 1
ATOM 718 N N . LEU A 1 110 ? 48.205 -2.439 10.378 1.00 15.90 650 LEU A N 1
ATOM 719 C CA . LEU A 1 110 ? 47.227 -1.363 10.319 1.00 17.19 650 LEU A CA 1
ATOM 720 C C . LEU A 1 110 ? 46.933 -0.911 8.899 1.00 18.39 650 LEU A C 1
ATOM 721 O O . LEU A 1 110 ? 45.798 -0.541 8.583 1.00 19.25 650 LEU A O 1
ATOM 726 N N . ARG A 1 111 ? 47.964 -0.906 8.057 1.00 20.25 651 ARG A N 1
ATOM 727 C CA . ARG A 1 111 ? 47.826 -0.464 6.682 1.00 19.40 651 ARG A CA 1
ATOM 728 C C . ARG A 1 111 ? 46.893 -1.367 5.888 1.00 20.54 651 ARG A C 1
ATOM 729 O O . ARG A 1 111 ? 46.263 -0.934 4.920 1.00 19.46 651 ARG A O 1
ATOM 737 N N . GLY A 1 112 ? 46.769 -2.618 6.318 1.00 20.38 652 GLY A N 1
ATOM 738 C CA . GLY A 1 112 ? 45.861 -3.505 5.628 1.00 20.17 652 GLY A CA 1
ATOM 739 C C . GLY A 1 112 ? 44.463 -3.576 6.238 1.00 20.16 652 GLY A C 1
ATOM 740 O O . GLY A 1 112 ? 43.625 -4.314 5.741 1.00 19.56 652 GLY A O 1
ATOM 741 N N . LEU A 1 113 ? 44.177 -2.818 7.298 1.00 18.99 653 LEU A N 1
ATOM 742 C CA . LEU A 1 113 ? 42.838 -2.919 7.892 1.00 19.07 653 LEU A CA 1
ATOM 743 C C . LEU A 1 113 ? 41.749 -2.305 7.028 1.00 18.65 653 LEU A C 1
ATOM 744 O O . LEU A 1 113 ? 41.955 -1.275 6.403 1.00 15.61 653 LEU A O 1
ATOM 749 N N . GLY A 1 114 ? 40.584 -2.944 6.984 1.00 15.06 654 GLY A N 1
ATOM 750 C CA . GLY A 1 114 ? 39.502 -2.380 6.210 1.00 17.02 654 GLY A CA 1
ATOM 751 C C . GLY A 1 114 ? 38.306 -3.276 6.001 1.00 18.97 654 GLY A C 1
ATOM 752 O O . GLY A 1 114 ? 38.332 -4.478 6.315 1.00 20.67 654 GLY A O 1
ATOM 753 N N . TRP A 1 115 ? 37.230 -2.688 5.511 1.00 16.88 655 TRP A N 1
ATOM 754 C CA . TRP A 1 115 ? 36.054 -3.472 5.224 1.00 18.91 655 TRP A CA 1
ATOM 755 C C . TRP A 1 115 ? 35.772 -3.342 3.751 1.00 18.92 655 TRP A C 1
ATOM 756 O O . TRP A 1 115 ? 36.396 -2.524 3.050 1.00 20.69 655 TRP A O 1
ATOM 767 N N . VAL A 1 116 ? 34.860 -4.168 3.266 1.00 15.71 656 VAL A N 1
ATOM 768 C CA . VAL A 1 116 ? 34.515 -4.140 1.864 1.00 15.22 656 VAL A CA 1
ATOM 769 C C . VAL A 1 116 ? 33.127 -3.584 1.697 1.00 14.68 656 VAL A C 1
ATOM 770 O O . VAL A 1 116 ? 32.210 -3.966 2.429 1.00 12.74 656 VAL A O 1
ATOM 774 N N . ILE A 1 117 ? 32.991 -2.646 0.756 1.00 15.57 657 ILE A N 1
ATOM 775 C CA . ILE A 1 117 ? 31.691 -2.069 0.432 1.00 15.46 657 ILE A CA 1
ATOM 776 C C . ILE A 1 117 ? 31.295 -2.568 -0.970 1.00 15.36 657 ILE A C 1
ATOM 777 O O . ILE A 1 117 ? 32.129 -2.674 -1.849 1.00 16.57 657 ILE A O 1
ATOM 782 N N . SER A 1 118 ? 30.027 -2.906 -1.170 1.00 17.84 658 SER A N 1
ATOM 783 C CA . SER A 1 118 ? 29.582 -3.363 -2.479 1.00 17.76 658 SER A CA 1
ATOM 784 C C . SER A 1 118 ? 28.139 -2.955 -2.748 1.00 19.89 658 SER A C 1
ATOM 785 O O . SER A 1 118 ? 27.392 -2.551 -1.841 1.00 19.34 658 SER A O 1
ATOM 788 N N . ALA A 1 119 ? 27.772 -3.068 -4.022 1.00 21.17 659 ALA A N 1
ATOM 789 C CA . ALA A 1 119 ? 26.442 -2.784 -4.526 1.00 21.47 659 ALA A CA 1
ATOM 790 C C . ALA A 1 119 ? 26.281 -3.746 -5.722 1.00 22.51 659 ALA A C 1
ATOM 791 O O . ALA A 1 119 ? 27.264 -4.216 -6.281 1.00 21.34 659 ALA A O 1
ATOM 793 N N . ASP A 1 120 ? 25.047 -4.047 -6.101 1.00 25.63 660 ASP A N 1
ATOM 794 C CA . ASP A 1 120 ? 24.826 -4.969 -7.207 1.00 28.64 660 ASP A CA 1
ATOM 795 C C . ASP A 1 120 ? 24.991 -4.279 -8.532 1.00 28.72 660 ASP A C 1
ATOM 796 O O . ASP A 1 120 ? 25.035 -4.922 -9.566 1.00 28.02 660 ASP A O 1
ATOM 801 N N . LYS A 1 121 ? 25.096 -2.960 -8.500 1.00 28.35 661 LYS A N 1
ATOM 802 C CA . LYS A 1 121 ? 25.254 -2.209 -9.730 1.00 29.68 661 LYS A CA 1
ATOM 803 C C . LYS A 1 121 ? 26.356 -1.173 -9.597 1.00 31.06 661 LYS A C 1
ATOM 804 O O . LYS A 1 121 ? 26.670 -0.705 -8.497 1.00 29.54 661 LYS A O 1
ATOM 810 N N . THR A 1 122 ? 26.937 -0.818 -10.737 1.00 31.86 662 THR A N 1
ATOM 811 C CA . THR A 1 122 ? 27.970 0.191 -10.789 1.00 30.80 662 THR A CA 1
ATOM 812 C C . THR A 1 122 ? 27.262 1.376 -11.406 1.00 32.42 662 THR A C 1
ATOM 813 O O . THR A 1 122 ? 26.506 1.217 -12.370 1.00 31.32 662 THR A O 1
ATOM 817 N N . THR A 1 123 ? 27.484 2.558 -10.833 1.00 31.15 663 THR A N 1
ATOM 818 C CA . THR A 1 123 ? 26.848 3.769 -11.330 1.00 30.53 663 THR A CA 1
ATOM 819 C C . THR A 1 123 ? 27.347 4.073 -12.735 1.00 31.58 663 THR A C 1
ATOM 820 O O . THR A 1 123 ? 28.543 4.214 -12.969 1.00 32.03 663 THR A O 1
ATOM 824 N N . GLY A 1 124 ? 26.425 4.160 -13.679 1.00 33.01 664 GLY A N 1
ATOM 825 C CA . GLY A 1 124 ? 26.832 4.422 -15.046 1.00 34.69 664 GLY A CA 1
ATOM 826 C C . GLY A 1 124 ? 27.460 3.181 -15.670 1.00 35.29 664 GLY A C 1
ATOM 827 O O . GLY A 1 124 ? 27.924 3.214 -16.812 1.00 34.57 664 GLY A O 1
ATOM 828 N N . GLY A 1 125 ? 27.471 2.081 -14.924 1.00 34.33 665 GLY A N 1
ATOM 829 C CA . GLY A 1 125 ? 28.065 0.859 -15.435 1.00 34.25 665 GLY A CA 1
ATOM 830 C C . GLY A 1 125 ? 27.049 -0.245 -15.628 1.00 34.21 665 GLY A C 1
ATOM 831 O O . GLY A 1 125 ? 25.843 0.011 -15.659 1.00 33.29 665 GLY A O 1
ATOM 832 N N . SER A 1 126 ? 27.519 -1.480 -15.746 1.00 34.10 666 SER A N 1
ATOM 833 C CA . SER A 1 126 ? 26.599 -2.597 -15.950 1.00 35.24 666 SER A CA 1
ATOM 834 C C . SER A 1 126 ? 27.054 -3.857 -15.223 1.00 36.04 666 SER A C 1
ATOM 835 O O . SER A 1 126 ? 26.671 -4.963 -15.578 1.00 36.85 666 SER A O 1
ATOM 838 N N . THR A 1 127 ? 27.872 -3.679 -14.200 1.00 35.60 667 THR A N 1
ATOM 839 C CA . THR A 1 127 ? 28.383 -4.795 -13.425 1.00 36.69 667 THR A CA 1
ATOM 840 C C . THR A 1 127 ? 28.316 -4.499 -11.917 1.00 35.89 667 THR A C 1
ATOM 841 O O . THR A 1 127 ? 28.105 -3.350 -11.500 1.00 36.03 667 THR A O 1
ATOM 845 N N . GLU A 1 128 ? 28.502 -5.524 -11.096 1.00 33.04 668 GLU A N 1
ATOM 846 C CA . GLU A 1 128 ? 28.450 -5.304 -9.663 1.00 33.07 668 GLU A CA 1
ATOM 847 C C . GLU A 1 128 ? 29.627 -4.433 -9.203 1.00 30.25 668 GLU A C 1
ATOM 848 O O . GLU A 1 128 ? 30.681 -4.371 -9.860 1.00 31.75 668 GLU A O 1
ATOM 854 N N . TYR A 1 129 ? 29.454 -3.761 -8.071 1.00 26.88 669 TYR A N 1
ATOM 855 C CA . TYR A 1 129 ? 30.514 -2.892 -7.562 1.00 23.70 669 TYR A CA 1
ATOM 856 C C . TYR A 1 129 ? 31.091 -3.301 -6.219 1.00 22.68 669 TYR A C 1
ATOM 857 O O . TYR A 1 129 ? 30.383 -3.793 -5.336 1.00 21.98 669 TYR A O 1
ATOM 866 N N . HIS A 1 130 ? 32.391 -3.111 -6.073 1.00 23.39 670 HIS A N 1
ATOM 867 C CA . HIS A 1 130 ? 33.022 -3.346 -4.787 1.00 25.48 670 HIS A CA 1
ATOM 868 C C . HIS A 1 130 ? 34.342 -2.606 -4.703 1.00 24.23 670 HIS A C 1
ATOM 869 O O . HIS A 1 130 ? 35.028 -2.421 -5.711 1.00 23.37 670 HIS A O 1
ATOM 876 N N . ASP A 1 131 ? 34.670 -2.158 -3.492 1.00 22.25 671 ASP A N 1
ATOM 877 C CA . ASP A 1 131 ? 35.937 -1.508 -3.249 1.00 22.32 671 ASP A CA 1
ATOM 878 C C . ASP A 1 131 ? 36.244 -1.717 -1.765 1.00 20.32 671 ASP A C 1
ATOM 879 O O . ASP A 1 131 ? 35.398 -2.203 -1.014 1.00 22.50 671 ASP A O 1
ATOM 884 N N . GLN A 1 132 ? 37.453 -1.376 -1.350 1.00 20.43 672 GLN A N 1
ATOM 885 C CA . GLN A 1 132 ? 37.826 -1.489 0.057 1.00 18.72 672 GLN A CA 1
ATOM 886 C C . GLN A 1 132 ? 37.730 -0.113 0.721 1.00 20.38 672 GLN A C 1
ATOM 887 O O . GLN A 1 132 ? 37.913 0.933 0.063 1.00 18.16 672 GLN A O 1
ATOM 893 N N . VAL A 1 133 ? 37.418 -0.120 2.011 1.00 18.56 673 VAL A N 1
ATOM 894 C CA . VAL A 1 133 ? 37.354 1.092 2.810 1.00 17.43 673 VAL A CA 1
ATOM 895 C C . VAL A 1 133 ? 38.382 0.916 3.931 1.00 18.80 673 VAL A C 1
ATOM 896 O O . VAL A 1 133 ? 38.110 0.272 4.970 1.00 18.14 673 VAL A O 1
ATOM 900 N N . ARG A 1 134 ? 39.585 1.430 3.715 1.00 15.89 674 ARG A N 1
ATOM 901 C CA . ARG A 1 134 ? 40.582 1.321 4.756 1.00 16.88 674 ARG A CA 1
ATOM 902 C C . ARG A 1 134 ? 40.605 2.632 5.527 1.00 16.86 674 ARG A C 1
ATOM 903 O O . ARG A 1 134 ? 39.746 3.497 5.331 1.00 15.88 674 ARG A O 1
ATOM 911 N N . ASN A 1 135 ? 41.589 2.773 6.395 1.00 18.78 675 ASN A N 1
ATOM 912 C CA . ASN A 1 135 ? 41.713 3.976 7.188 1.00 19.63 675 ASN A CA 1
ATOM 913 C C . ASN A 1 135 ? 41.812 5.190 6.249 1.00 22.54 675 ASN A C 1
ATOM 914 O O . ASN A 1 135 ? 42.466 5.119 5.217 1.00 21.86 675 ASN A O 1
ATOM 919 N N . ALA A 1 136 ? 41.136 6.274 6.630 1.00 23.47 676 ALA A N 1
ATOM 920 C CA . ALA A 1 136 ? 41.127 7.543 5.896 1.00 25.20 676 ALA A CA 1
ATOM 921 C C . ALA A 1 136 ? 40.530 7.491 4.478 1.00 25.47 676 ALA A C 1
ATOM 922 O O . ALA A 1 136 ? 40.845 8.341 3.633 1.00 24.58 676 ALA A O 1
ATOM 924 N N . ASN A 1 137 ? 39.691 6.482 4.226 1.00 22.25 677 ASN A N 1
ATOM 925 C CA . ASN A 1 137 ? 38.979 6.365 2.973 1.00 21.58 677 ASN A CA 1
ATOM 926 C C . ASN A 1 137 ? 37.641 7.015 3.290 1.00 20.05 677 ASN A C 1
ATOM 927 O O . ASN A 1 137 ? 37.247 7.098 4.458 1.00 22.22 677 ASN A O 1
ATOM 932 N N . GLU A 1 138 ? 36.939 7.474 2.264 1.00 19.50 678 GLU A N 1
ATOM 933 C CA . GLU A 1 138 ? 35.636 8.118 2.444 1.00 19.02 678 GLU A CA 1
ATOM 934 C C . GLU A 1 138 ? 34.540 7.412 1.662 1.00 18.48 678 GLU A C 1
ATOM 935 O O . GLU A 1 138 ? 34.755 6.970 0.547 1.00 19.08 678 GLU A O 1
ATOM 941 N N . VAL A 1 139 ? 33.368 7.331 2.262 1.00 18.90 679 VAL A N 1
ATOM 942 C CA . VAL A 1 139 ? 32.207 6.727 1.633 1.00 22.30 679 VAL A CA 1
ATOM 943 C C . VAL A 1 139 ? 31.125 7.812 1.658 1.00 22.50 679 VAL A C 1
ATOM 944 O O . VAL A 1 139 ? 30.813 8.371 2.706 1.00 22.99 679 VAL A O 1
ATOM 948 N N . LYS A 1 140 ? 30.564 8.095 0.491 1.00 24.89 680 LYS A N 1
ATOM 949 C CA . LYS A 1 140 ? 29.534 9.113 0.346 1.00 22.86 680 LYS A CA 1
ATOM 950 C C . LYS A 1 140 ? 28.248 8.539 -0.198 1.00 22.74 680 LYS A C 1
ATOM 951 O O . LYS A 1 140 ? 28.263 7.815 -1.185 1.00 23.43 680 LYS A O 1
ATOM 957 N N . PHE A 1 141 ? 27.136 8.852 0.452 1.00 20.55 681 PHE A N 1
ATOM 958 C CA . PHE A 1 141 ? 25.841 8.398 -0.006 1.00 24.04 681 PHE A CA 1
ATOM 959 C C . PHE A 1 141 ? 25.183 9.584 -0.717 1.00 26.71 681 PHE A C 1
ATOM 960 O O . PHE A 1 141 ? 24.894 10.624 -0.101 1.00 25.95 681 PHE A O 1
ATOM 968 N N . LYS A 1 142 ? 24.970 9.422 -2.020 1.00 27.97 682 LYS A N 1
ATOM 969 C CA . LYS A 1 142 ? 24.430 10.475 -2.852 1.00 29.69 682 LYS A CA 1
ATOM 970 C C . LYS A 1 142 ? 22.991 10.344 -3.287 1.00 31.47 682 LYS A C 1
ATOM 971 O O . LYS A 1 142 ? 22.494 9.250 -3.564 1.00 32.87 682 LYS A O 1
ATOM 977 N N . SER A 1 143 ? 22.324 11.490 -3.348 1.00 30.69 683 SER A N 1
ATOM 978 C CA . SER A 1 143 ? 20.951 11.545 -3.794 1.00 30.48 683 SER A CA 1
ATOM 979 C C . SER A 1 143 ? 20.994 11.267 -5.290 1.00 30.98 683 SER A C 1
ATOM 980 O O . SER A 1 143 ? 21.970 11.584 -5.970 1.00 32.08 683 SER A O 1
ATOM 983 N N . GLY A 1 144 ? 19.940 10.658 -5.797 1.00 32.77 684 GLY A N 1
ATOM 984 C CA . GLY A 1 144 ? 19.874 10.362 -7.213 1.00 34.84 684 GLY A CA 1
ATOM 985 C C . GLY A 1 144 ? 18.488 10.793 -7.634 1.00 36.68 684 GLY A C 1
ATOM 986 O O . GLY A 1 144 ? 17.683 11.191 -6.783 1.00 35.84 684 GLY A O 1
ATOM 987 N N . ASN A 1 145 ? 18.190 10.704 -8.926 1.00 37.75 685 ASN A N 1
ATOM 988 C CA . ASN A 1 145 ? 16.889 11.140 -9.391 1.00 37.80 685 ASN A CA 1
ATOM 989 C C . ASN A 1 145 ? 15.717 10.575 -8.596 1.00 37.01 685 ASN A C 1
ATOM 990 O O . ASN A 1 145 ? 15.517 9.359 -8.516 1.00 36.99 685 ASN A O 1
ATOM 995 N N . GLY A 1 146 ? 14.953 11.488 -8.005 1.00 35.50 686 GLY A N 1
ATOM 996 C CA . GLY A 1 146 ? 13.787 11.126 -7.233 1.00 32.06 686 GLY A CA 1
ATOM 997 C C . GLY A 1 146 ? 14.031 10.743 -5.797 1.00 31.78 686 GLY A C 1
ATOM 998 O O . GLY A 1 146 ? 13.072 10.514 -5.062 1.00 31.59 686 GLY A O 1
ATOM 999 N N . ILE A 1 147 ? 15.293 10.656 -5.376 1.00 31.53 687 ILE A N 1
ATOM 1000 C CA . ILE A 1 147 ? 15.572 10.268 -3.995 1.00 30.75 687 ILE A CA 1
ATOM 1001 C C . ILE A 1 147 ? 16.528 11.237 -3.320 1.00 29.79 687 ILE A C 1
ATOM 1002 O O . ILE A 1 147 ? 17.550 11.606 -3.889 1.00 29.09 687 ILE A O 1
ATOM 1007 N N . ASN A 1 148 ? 16.178 11.681 -2.118 1.00 30.79 688 ASN A N 1
ATOM 1008 C CA . ASN A 1 148 ? 17.052 12.603 -1.405 1.00 31.94 688 ASN A CA 1
ATOM 1009 C C . ASN A 1 148 ? 17.764 11.894 -0.271 1.00 29.16 688 ASN A C 1
ATOM 1010 O O . ASN A 1 148 ? 17.136 11.328 0.613 1.00 27.84 688 ASN A O 1
ATOM 1015 N N . VAL A 1 149 ? 19.087 11.931 -0.319 1.00 27.85 689 VAL A N 1
ATOM 1016 C CA . VAL A 1 149 ? 19.904 11.258 0.684 1.00 28.85 689 VAL A CA 1
ATOM 1017 C C . VAL A 1 149 ? 20.623 12.273 1.576 1.00 26.88 689 VAL A C 1
ATOM 1018 O O . VAL A 1 149 ? 21.468 13.033 1.102 1.00 28.21 689 VAL A O 1
ATOM 1022 N N . SER A 1 150 ? 20.297 12.267 2.867 1.00 26.78 690 SER A N 1
ATOM 1023 C CA . SER A 1 150 ? 20.911 13.219 3.808 1.00 28.12 690 SER A CA 1
ATOM 1024 C C . SER A 1 150 ? 21.467 12.569 5.063 1.00 27.04 690 SER A C 1
ATOM 1025 O O . SER A 1 150 ? 20.999 11.506 5.481 1.00 25.36 690 SER A O 1
ATOM 1028 N N . GLY A 1 151 ? 22.448 13.238 5.671 1.00 29.03 691 GLY A N 1
ATOM 1029 C CA . GLY A 1 151 ? 23.070 12.721 6.886 1.00 31.39 691 GLY A CA 1
ATOM 1030 C C . GLY A 1 151 ? 22.991 13.669 8.084 1.00 33.63 691 GLY A C 1
ATOM 1031 O O . GLY A 1 151 ? 22.712 14.866 7.934 1.00 32.99 691 GLY A O 1
ATOM 1032 N N . LYS A 1 152 ? 23.245 13.127 9.272 1.00 33.53 692 LYS A N 1
ATOM 1033 C CA . LYS A 1 152 ? 23.208 13.901 10.513 1.00 34.29 692 LYS A CA 1
ATOM 1034 C C . LYS A 1 152 ? 23.639 13.028 11.696 1.00 32.18 692 LYS A C 1
ATOM 1035 O O . LYS A 1 152 ? 23.177 11.903 11.832 1.00 28.94 692 LYS A O 1
ATOM 1041 N N . THR A 1 153 ? 24.519 13.539 12.552 1.00 32.05 693 THR A N 1
ATOM 1042 C CA . THR A 1 153 ? 24.923 12.760 13.718 1.00 31.01 693 THR A CA 1
ATOM 1043 C C . THR A 1 153 ? 23.917 13.043 14.829 1.00 31.60 693 THR A C 1
ATOM 1044 O O . THR A 1 153 ? 23.777 14.165 15.276 1.00 32.66 693 THR A O 1
ATOM 1048 N N . VAL A 1 154 ? 23.212 12.009 15.257 1.00 33.78 694 VAL A N 1
ATOM 1049 C CA . VAL A 1 154 ? 22.190 12.126 16.280 1.00 35.08 694 VAL A CA 1
ATOM 1050 C C . VAL A 1 154 ? 22.370 11.068 17.362 1.00 36.00 694 VAL A C 1
ATOM 1051 O O . VAL A 1 154 ? 22.454 9.876 17.061 1.00 35.90 694 VAL A O 1
ATOM 1055 N N . ASN A 1 155 ? 22.395 11.505 18.618 1.00 35.96 695 ASN A N 1
ATOM 1056 C CA . ASN A 1 155 ? 22.585 10.605 19.753 1.00 35.86 695 ASN A CA 1
ATOM 1057 C C . ASN A 1 155 ? 23.758 9.663 19.501 1.00 33.87 695 ASN A C 1
ATOM 1058 O O . ASN A 1 155 ? 23.665 8.471 19.756 1.00 33.06 695 ASN A O 1
ATOM 1063 N N . GLY A 1 156 ? 24.847 10.218 18.986 1.00 32.05 696 GLY A N 1
ATOM 1064 C CA . GLY A 1 156 ? 26.037 9.440 18.722 1.00 32.83 696 GLY A CA 1
ATOM 1065 C C . GLY A 1 156 ? 26.085 8.785 17.349 1.00 32.13 696 GLY A C 1
ATOM 1066 O O . GLY A 1 156 ? 27.156 8.644 16.750 1.00 31.38 696 GLY A O 1
ATOM 1067 N N . ARG A 1 157 ? 24.922 8.405 16.840 1.00 31.02 697 ARG A N 1
ATOM 1068 C CA . ARG A 1 157 ? 24.852 7.739 15.546 1.00 29.83 697 ARG A CA 1
ATOM 1069 C C . ARG A 1 157 ? 25.004 8.605 14.286 1.00 29.57 697 ARG A C 1
ATOM 1070 O O . ARG A 1 157 ? 24.402 9.682 14.163 1.00 29.77 697 ARG A O 1
ATOM 1078 N N . ARG A 1 158 ? 25.831 8.142 13.355 1.00 26.41 698 ARG A N 1
ATOM 1079 C CA . ARG A 1 158 ? 25.944 8.833 12.101 1.00 25.28 698 ARG A CA 1
ATOM 1080 C C . ARG A 1 158 ? 24.733 8.245 11.355 1.00 27.65 698 ARG A C 1
ATOM 1081 O O . ARG A 1 158 ? 24.724 7.071 10.946 1.00 28.51 698 ARG A O 1
ATOM 1089 N N . GLU A 1 159 ? 23.693 9.058 11.204 1.00 28.86 699 GLU A N 1
ATOM 1090 C CA . GLU A 1 159 ? 22.474 8.604 10.561 1.00 28.80 699 GLU A CA 1
ATOM 1091 C C . GLU A 1 159 ? 22.316 9.082 9.123 1.00 28.96 699 GLU A C 1
ATOM 1092 O O . GLU A 1 159 ? 22.483 10.264 8.825 1.00 28.66 699 GLU A O 1
ATOM 1098 N N . ILE A 1 160 ? 22.036 8.142 8.221 1.00 27.95 700 ILE A N 1
ATOM 1099 C CA . ILE A 1 160 ? 21.821 8.494 6.816 1.00 28.84 700 ILE A CA 1
ATOM 1100 C C . ILE A 1 160 ? 20.347 8.250 6.540 1.00 28.33 700 ILE A C 1
ATOM 1101 O O . ILE A 1 160 ? 19.830 7.138 6.737 1.00 26.77 700 ILE A O 1
ATOM 1106 N N . THR A 1 161 ? 19.654 9.297 6.111 1.00 28.83 701 THR A N 1
ATOM 1107 C CA . THR A 1 161 ? 18.224 9.174 5.854 1.00 27.79 701 THR A CA 1
ATOM 1108 C C . THR A 1 161 ? 17.878 9.197 4.373 1.00 27.67 701 THR A C 1
ATOM 1109 O O . THR A 1 161 ? 18.480 9.946 3.595 1.00 25.28 701 THR A O 1
ATOM 1113 N N . PHE A 1 162 ? 16.888 8.379 4.009 1.00 27.83 702 PHE A N 1
ATOM 1114 C CA . PHE A 1 162 ? 16.453 8.238 2.619 1.00 29.41 702 PHE A CA 1
ATOM 1115 C C . PHE A 1 162 ? 14.977 8.583 2.408 1.00 29.77 702 PHE A C 1
ATOM 1116 O O . PHE A 1 162 ? 14.101 7.971 3.008 1.00 30.05 702 PHE A O 1
ATOM 1124 N N . GLU A 1 163 ? 14.704 9.546 1.534 1.00 31.61 703 GLU A N 1
ATOM 1125 C CA . GLU A 1 163 ? 13.322 9.931 1.272 1.00 34.87 703 GLU A CA 1
ATOM 1126 C C . GLU A 1 163 ? 13.087 10.309 -0.187 1.00 34.92 703 GLU A C 1
ATOM 1127 O O . GLU A 1 163 ? 14.013 10.712 -0.899 1.00 34.98 703 GLU A O 1
ATOM 1133 N N . LEU A 1 164 ? 11.834 10.192 -0.622 1.00 36.59 704 LEU A N 1
ATOM 1134 C CA . LEU A 1 164 ? 11.463 10.564 -1.985 1.00 38.40 704 LEU A CA 1
ATOM 1135 C C . LEU A 1 164 ? 11.667 12.063 -2.101 1.00 39.36 704 LEU A C 1
ATOM 1136 O O . LEU A 1 164 ? 11.424 12.789 -1.144 1.00 40.35 704 LEU A O 1
ATOM 1141 N N . ALA A 1 165 ? 12.119 12.527 -3.258 1.00 40.92 705 ALA A N 1
ATOM 1142 C CA . ALA A 1 165 ? 12.323 13.956 -3.470 1.00 44.01 705 ALA A CA 1
ATOM 1143 C C . ALA A 1 165 ? 10.975 14.619 -3.776 1.00 46.93 705 ALA A C 1
ATOM 1144 O O . ALA A 1 165 ? 9.946 13.905 -3.730 1.00 47.93 705 ALA A O 1
ATOM 1146 N N . ALA B 1 9 ? 61.824 -13.370 41.558 1.00 57.00 549 ALA B N 1
ATOM 1147 C CA . ALA B 1 9 ? 62.042 -12.742 40.219 1.00 56.90 549 ALA B CA 1
ATOM 1148 C C . ALA B 1 9 ? 63.527 -12.730 39.850 1.00 56.14 549 ALA B C 1
ATOM 1149 O O . ALA B 1 9 ? 64.245 -11.792 40.190 1.00 55.99 549 ALA B O 1
ATOM 1151 N N . LYS B 1 10 ? 63.981 -13.760 39.137 1.00 55.39 550 LYS B N 1
ATOM 1152 C CA . LYS B 1 10 ? 65.391 -13.851 38.756 1.00 53.88 550 LYS B CA 1
ATOM 1153 C C . LYS B 1 10 ? 65.747 -13.323 37.374 1.00 51.47 550 LYS B C 1
ATOM 1154 O O . LYS B 1 10 ? 65.314 -13.846 36.352 1.00 50.44 550 LYS B O 1
ATOM 1160 N N . THR B 1 11 ? 66.560 -12.281 37.365 1.00 49.45 551 THR B N 1
ATOM 1161 C CA . THR B 1 11 ? 67.008 -11.672 36.135 1.00 48.08 551 THR B CA 1
ATOM 1162 C C . THR B 1 11 ? 68.392 -12.225 35.811 1.00 47.82 551 THR B C 1
ATOM 1163 O O . THR B 1 11 ? 69.212 -12.425 36.702 1.00 47.70 551 THR B O 1
ATOM 1167 N N . GLU B 1 12 ? 68.652 -12.478 34.535 1.00 47.69 552 GLU B N 1
ATOM 1168 C CA . GLU B 1 12 ? 69.946 -13.007 34.132 1.00 47.66 552 GLU B CA 1
ATOM 1169 C C . GLU B 1 12 ? 70.260 -12.780 32.656 1.00 45.63 552 GLU B C 1
ATOM 1170 O O . GLU B 1 12 ? 69.371 -12.778 31.791 1.00 43.68 552 GLU B O 1
ATOM 1176 N N . ILE B 1 13 ? 71.539 -12.569 32.378 1.00 43.26 553 ILE B N 1
ATOM 1177 C CA . ILE B 1 13 ? 71.990 -12.337 31.023 1.00 42.24 553 ILE B CA 1
ATOM 1178 C C . ILE B 1 13 ? 73.142 -13.271 30.745 1.00 42.99 553 ILE B C 1
ATOM 1179 O O . ILE B 1 13 ? 74.113 -13.298 31.493 1.00 43.67 553 ILE B O 1
ATOM 1184 N N . ASN B 1 14 ? 73.023 -14.054 29.683 1.00 42.58 554 ASN B N 1
ATOM 1185 C CA . ASN B 1 14 ? 74.071 -14.984 29.316 1.00 43.01 554 ASN B CA 1
ATOM 1186 C C . ASN B 1 14 ? 74.258 -14.958 27.828 1.00 43.57 554 ASN B C 1
ATOM 1187 O O . ASN B 1 14 ? 73.822 -14.026 27.161 1.00 43.42 554 ASN B O 1
ATOM 1192 N N . LYS B 1 15 ? 74.901 -15.991 27.301 1.00 44.61 555 LYS B N 1
ATOM 1193 C CA . LYS B 1 15 ? 75.153 -16.054 25.871 1.00 46.00 555 LYS B CA 1
ATOM 1194 C C . LYS B 1 15 ? 73.881 -15.877 25.048 1.00 45.73 555 LYS B C 1
ATOM 1195 O O . LYS B 1 15 ? 73.913 -15.275 23.975 1.00 45.15 555 LYS B O 1
ATOM 1201 N N . ASP B 1 16 ? 72.766 -16.397 25.554 1.00 44.77 556 ASP B N 1
ATOM 1202 C CA . ASP B 1 16 ? 71.489 -16.326 24.853 1.00 43.21 556 ASP B CA 1
ATOM 1203 C C . ASP B 1 16 ? 70.741 -15.005 24.951 1.00 41.55 556 ASP B C 1
ATOM 1204 O O . ASP B 1 16 ? 69.823 -14.751 24.168 1.00 41.02 556 ASP B O 1
ATOM 1209 N N . GLY B 1 17 ? 71.114 -14.172 25.909 1.00 38.74 557 GLY B N 1
ATOM 1210 C CA . GLY B 1 17 ? 70.439 -12.899 26.051 1.00 37.44 557 GLY B CA 1
ATOM 1211 C C . GLY B 1 17 ? 69.885 -12.659 27.435 1.00 36.85 557 GLY B C 1
ATOM 1212 O O . GLY B 1 17 ? 70.434 -13.136 28.424 1.00 36.04 557 GLY B O 1
ATOM 1213 N N . LEU B 1 18 ? 68.780 -11.928 27.496 1.00 35.11 558 LEU B N 1
ATOM 1214 C CA . LEU B 1 18 ? 68.142 -11.579 28.756 1.00 36.16 558 LEU B CA 1
ATOM 1215 C C . LEU B 1 18 ? 66.913 -12.432 29.047 1.00 38.30 558 LEU B C 1
ATOM 1216 O O . LEU B 1 18 ? 66.081 -12.657 28.163 1.00 37.95 558 LEU B O 1
ATOM 1221 N N . THR B 1 19 ? 66.806 -12.883 30.295 1.00 38.35 559 THR B N 1
ATOM 1222 C CA . THR B 1 19 ? 65.693 -13.706 30.757 1.00 39.05 559 THR B CA 1
ATOM 1223 C C . THR B 1 19 ? 65.316 -13.322 32.184 1.00 39.04 559 THR B C 1
ATOM 1224 O O . THR B 1 19 ? 66.166 -13.228 33.070 1.00 37.88 559 THR B O 1
ATOM 1228 N N . ILE B 1 20 ? 64.035 -13.083 32.403 1.00 39.32 560 ILE B N 1
ATOM 1229 C CA . ILE B 1 20 ? 63.556 -12.713 33.724 1.00 40.01 560 ILE B CA 1
ATOM 1230 C C . ILE B 1 20 ? 62.428 -13.655 34.095 1.00 42.45 560 ILE B C 1
ATOM 1231 O O . ILE B 1 20 ? 61.357 -13.624 33.480 1.00 42.81 560 ILE B O 1
ATOM 1236 N N . THR B 1 21 ? 62.665 -14.489 35.099 1.00 45.23 561 THR B N 1
ATOM 1237 C CA . THR B 1 21 ? 61.659 -15.436 35.547 1.00 49.36 561 THR B CA 1
ATOM 1238 C C . THR B 1 21 ? 60.985 -14.928 36.813 1.00 53.09 561 THR B C 1
ATOM 1239 O O . THR B 1 21 ? 61.656 -14.623 37.800 1.00 54.22 561 THR B O 1
ATOM 1243 N N . PRO B 1 22 ? 59.643 -14.820 36.799 1.00 56.11 562 PRO B N 1
ATOM 1244 C CA . PRO B 1 22 ? 58.891 -14.343 37.966 1.00 58.19 562 PRO B CA 1
ATOM 1245 C C . PRO B 1 22 ? 59.079 -15.313 39.129 1.00 60.19 562 PRO B C 1
ATOM 1246 O O . PRO B 1 22 ? 59.419 -16.476 38.919 1.00 59.53 562 PRO B O 1
ATOM 1250 N N . ALA B 1 23 ? 58.854 -14.837 40.350 1.00 63.24 563 ALA B N 1
ATOM 1251 C CA . ALA B 1 23 ? 58.998 -15.691 41.526 1.00 66.10 563 ALA B CA 1
ATOM 1252 C C . ALA B 1 23 ? 58.058 -16.888 41.393 1.00 67.47 563 ALA B C 1
ATOM 1253 O O . ALA B 1 23 ? 58.443 -18.037 41.634 1.00 67.59 563 ALA B O 1
ATOM 1255 N N . ASN B 1 24 ? 56.826 -16.588 40.988 1.00 69.13 564 ASN B N 1
ATOM 1256 C CA . ASN B 1 24 ? 55.760 -17.569 40.792 1.00 71.28 564 ASN B CA 1
ATOM 1257 C C . ASN B 1 24 ? 56.143 -18.736 39.868 1.00 71.89 564 ASN B C 1
ATOM 1258 O O . ASN B 1 24 ? 56.172 -19.885 40.306 1.00 72.83 564 ASN B O 1
ATOM 1263 N N . GLY B 1 25 ? 56.437 -18.450 38.602 1.00 72.48 565 GLY B N 1
ATOM 1264 C CA . GLY B 1 25 ? 56.811 -19.513 37.678 1.00 72.66 565 GLY B CA 1
ATOM 1265 C C . GLY B 1 25 ? 56.969 -19.076 36.230 1.00 72.56 565 GLY B C 1
ATOM 1266 O O . GLY B 1 25 ? 56.712 -17.922 35.891 1.00 72.58 565 GLY B O 1
ATOM 1267 N N . ALA B 1 26 ? 57.390 -19.997 35.369 1.00 72.56 566 ALA B N 1
ATOM 1268 C CA . ALA B 1 26 ? 57.580 -19.687 33.954 1.00 72.48 566 ALA B CA 1
ATOM 1269 C C . ALA B 1 26 ? 56.248 -19.630 33.200 1.00 72.46 566 ALA B C 1
ATOM 1270 O O . ALA B 1 26 ? 55.978 -18.672 32.469 1.00 72.28 566 ALA B O 1
ATOM 1272 N N . GLY B 1 27 ? 55.422 -20.656 33.379 1.00 71.75 567 GLY B N 1
ATOM 1273 C CA . GLY B 1 27 ? 54.138 -20.689 32.703 1.00 71.39 567 GLY B CA 1
ATOM 1274 C C . GLY B 1 27 ? 53.970 -21.891 31.796 1.00 70.62 567 GLY B C 1
ATOM 1275 O O . GLY B 1 27 ? 54.918 -22.641 31.564 1.00 70.79 567 GLY B O 1
ATOM 1276 N N . ALA B 1 28 ? 52.757 -22.064 31.278 1.00 70.21 568 ALA B N 1
ATOM 1277 C CA . ALA B 1 28 ? 52.422 -23.179 30.391 1.00 69.22 568 ALA B CA 1
ATOM 1278 C C . ALA B 1 28 ? 53.363 -23.319 29.192 1.00 68.38 568 ALA B C 1
ATOM 1279 O O . ALA B 1 28 ? 53.259 -24.275 28.415 1.00 69.32 568 ALA B O 1
ATOM 1281 N N . ASN B 1 29 ? 54.273 -22.365 29.039 1.00 65.77 569 ASN B N 1
ATOM 1282 C CA . ASN B 1 29 ? 55.234 -22.393 27.947 1.00 63.01 569 ASN B CA 1
ATOM 1283 C C . ASN B 1 29 ? 56.163 -21.207 28.113 1.00 60.74 569 ASN B C 1
ATOM 1284 O O . ASN B 1 29 ? 56.609 -20.615 27.131 1.00 61.06 569 ASN B O 1
ATOM 1286 N N . ASN B 1 30 ? 56.449 -20.874 29.369 1.00 57.55 570 ASN B N 1
ATOM 1287 C CA . ASN B 1 30 ? 57.313 -19.748 29.704 1.00 55.03 570 ASN B CA 1
ATOM 1288 C C . ASN B 1 30 ? 56.552 -18.464 29.334 1.00 52.50 570 ASN B C 1
ATOM 1289 O O . ASN B 1 30 ? 57.150 -17.437 29.042 1.00 52.41 570 ASN B O 1
ATOM 1294 N N . ALA B 1 31 ? 55.227 -18.531 29.346 1.00 49.28 571 ALA B N 1
ATOM 1295 C CA . ALA B 1 31 ? 54.411 -17.375 28.997 1.00 46.27 571 ALA B CA 1
ATOM 1296 C C . ALA B 1 31 ? 54.563 -16.234 29.996 1.00 43.76 571 ALA B C 1
ATOM 1297 O O . ALA B 1 31 ? 54.259 -15.083 29.683 1.00 43.43 571 ALA B O 1
ATOM 1299 N N . ASN B 1 32 ? 55.026 -16.546 31.200 1.00 40.42 572 ASN B N 1
ATOM 1300 C CA . ASN B 1 32 ? 55.215 -15.513 32.209 1.00 38.42 572 ASN B CA 1
ATOM 1301 C C . ASN B 1 32 ? 56.664 -15.057 32.230 1.00 35.25 572 ASN B C 1
ATOM 1302 O O . ASN B 1 32 ? 57.037 -14.201 33.019 1.00 32.91 572 ASN B O 1
ATOM 1307 N N . THR B 1 33 ? 57.482 -15.649 31.372 1.00 34.90 573 THR B N 1
ATOM 1308 C CA . THR B 1 33 ? 58.886 -15.277 31.309 1.00 34.68 573 THR B CA 1
ATOM 1309 C C . THR B 1 33 ? 59.040 -14.047 30.424 1.00 33.46 573 THR B C 1
ATOM 1310 O O . THR B 1 33 ? 58.442 -13.955 29.352 1.00 33.39 573 THR B O 1
ATOM 1314 N N . ILE B 1 34 ? 59.807 -13.083 30.897 1.00 31.01 574 ILE B N 1
ATOM 1315 C CA . ILE B 1 34 ? 60.051 -11.891 30.119 1.00 31.41 574 ILE B CA 1
ATOM 1316 C C . ILE B 1 34 ? 61.419 -12.149 29.530 1.00 33.33 574 ILE B C 1
ATOM 1317 O O . ILE B 1 34 ? 62.331 -12.511 30.260 1.00 35.27 574 ILE B O 1
ATOM 1322 N N . SER B 1 35 ? 61.575 -12.008 28.221 1.00 33.24 575 SER B N 1
ATOM 1323 C CA . SER B 1 35 ? 62.883 -12.254 27.623 1.00 32.64 575 SER B CA 1
ATOM 1324 C C . SER B 1 35 ? 63.219 -11.477 26.339 1.00 32.79 575 SER B C 1
ATOM 1325 O O . SER B 1 35 ? 62.337 -11.003 25.621 1.00 31.44 575 SER B O 1
ATOM 1328 N N . VAL B 1 36 ? 64.520 -11.373 26.077 1.00 33.43 576 VAL B N 1
ATOM 1329 C CA . VAL B 1 36 ? 65.083 -10.732 24.890 1.00 34.28 576 VAL B CA 1
ATOM 1330 C C . VAL B 1 36 ? 66.196 -11.672 24.411 1.00 35.49 576 VAL B C 1
ATOM 1331 O O . VAL B 1 36 ? 67.284 -11.698 24.986 1.00 33.85 576 VAL B O 1
ATOM 1335 N N . THR B 1 37 ? 65.896 -12.468 23.383 1.00 36.70 577 THR B N 1
ATOM 1336 C CA . THR B 1 37 ? 66.841 -13.450 22.841 1.00 38.15 577 THR B CA 1
ATOM 1337 C C . THR B 1 37 ? 66.807 -13.494 21.316 1.00 39.15 577 THR B C 1
ATOM 1338 O O . THR B 1 37 ? 66.191 -12.641 20.670 1.00 38.46 577 THR B O 1
ATOM 1342 N N . LYS B 1 38 ? 67.456 -14.516 20.757 1.00 40.07 578 LYS B N 1
ATOM 1343 C CA . LYS B 1 38 ? 67.527 -14.721 19.310 1.00 41.67 578 LYS B CA 1
ATOM 1344 C C . LYS B 1 38 ? 66.133 -14.941 18.720 1.00 41.27 578 LYS B C 1
ATOM 1345 O O . LYS B 1 38 ? 65.884 -14.606 17.563 1.00 39.71 578 LYS B O 1
ATOM 1351 N N . ASP B 1 39 ? 65.239 -15.518 19.521 1.00 41.83 579 ASP B N 1
ATOM 1352 C CA . ASP B 1 39 ? 63.873 -15.810 19.085 1.00 41.69 579 ASP B CA 1
ATOM 1353 C C . ASP B 1 39 ? 62.978 -14.583 19.111 1.00 39.91 579 ASP B C 1
ATOM 1354 O O . ASP B 1 39 ? 61.846 -14.605 18.617 1.00 40.21 579 ASP B O 1
ATOM 1359 N N . GLY B 1 40 ? 63.488 -13.511 19.694 1.00 37.11 580 GLY B N 1
ATOM 1360 C CA . GLY B 1 40 ? 62.714 -12.295 19.752 1.00 34.35 580 GLY B CA 1
ATOM 1361 C C . GLY B 1 40 ? 62.473 -11.838 21.165 1.00 32.25 580 GLY B C 1
ATOM 1362 O O . GLY B 1 40 ? 63.272 -12.100 22.063 1.00 29.72 580 GLY B O 1
ATOM 1363 N N . ILE B 1 41 ? 61.339 -11.178 21.362 1.00 30.40 581 ILE B N 1
ATOM 1364 C CA . ILE B 1 41 ? 61.008 -10.632 22.659 1.00 28.86 581 ILE B CA 1
ATOM 1365 C C . ILE B 1 41 ? 59.714 -11.160 23.240 1.00 27.23 581 ILE B C 1
ATOM 1366 O O . ILE B 1 41 ? 58.726 -11.335 22.533 1.00 28.40 581 ILE B O 1
ATOM 1371 N N . SER B 1 42 ? 59.730 -11.427 24.536 1.00 26.19 582 SER B N 1
ATOM 1372 C CA . SER B 1 42 ? 58.525 -11.868 25.231 1.00 26.76 582 SER B CA 1
ATOM 1373 C C . SER B 1 42 ? 58.303 -10.865 26.366 1.00 25.79 582 SER B C 1
ATOM 1374 O O . SER B 1 42 ? 59.239 -10.546 27.103 1.00 25.19 582 SER B O 1
ATOM 1377 N N . ALA B 1 43 ? 57.082 -10.356 26.493 1.00 22.71 583 ALA B N 1
ATOM 1378 C CA . ALA B 1 43 ? 56.775 -9.377 27.529 1.00 21.84 583 ALA B CA 1
ATOM 1379 C C . ALA B 1 43 ? 56.214 -10.029 28.782 1.00 20.49 583 ALA B C 1
ATOM 1380 O O . ALA B 1 43 ? 55.814 -9.344 29.720 1.00 19.01 583 ALA B O 1
ATOM 1382 N N . GLY B 1 44 ? 56.150 -11.355 28.784 1.00 21.30 584 GLY B N 1
ATOM 1383 C CA . GLY B 1 44 ? 55.671 -12.066 29.968 1.00 20.99 584 GLY B CA 1
ATOM 1384 C C . GLY B 1 44 ? 54.296 -11.673 30.464 1.00 21.40 584 GLY B C 1
ATOM 1385 O O . GLY B 1 44 ? 54.020 -11.717 31.665 1.00 24.22 584 GLY B O 1
ATOM 1386 N N . GLY B 1 45 ? 53.421 -11.314 29.536 1.00 21.85 585 GLY B N 1
ATOM 1387 C CA . GLY B 1 45 ? 52.075 -10.918 29.896 1.00 22.25 585 GLY B CA 1
ATOM 1388 C C . GLY B 1 45 ? 51.974 -9.456 30.292 1.00 23.16 585 GLY B C 1
ATOM 1389 O O . GLY B 1 45 ? 50.933 -9.018 30.752 1.00 22.68 585 GLY B O 1
ATOM 1390 N N . GLN B 1 46 ? 53.050 -8.701 30.114 1.00 22.57 586 GLN B N 1
ATOM 1391 C CA . GLN B 1 46 ? 53.039 -7.294 30.495 1.00 24.54 586 GLN B CA 1
ATOM 1392 C C . GLN B 1 46 ? 52.862 -6.445 29.245 1.00 22.43 586 GLN B C 1
ATOM 1393 O O . GLN B 1 46 ? 52.564 -6.972 28.175 1.00 19.63 586 GLN B O 1
ATOM 1399 N N . SER B 1 47 ? 53.053 -5.135 29.382 1.00 22.75 587 SER B N 1
ATOM 1400 C CA . SER B 1 47 ? 52.916 -4.236 28.243 1.00 22.63 587 SER B CA 1
ATOM 1401 C C . SER B 1 47 ? 54.239 -3.649 27.792 1.00 21.39 587 SER B C 1
ATOM 1402 O O . SER B 1 47 ? 55.240 -3.806 28.459 1.00 20.60 587 SER B O 1
ATOM 1405 N N . VAL B 1 48 ? 54.218 -2.994 26.633 1.00 21.55 588 VAL B N 1
ATOM 1406 C CA . VAL B 1 48 ? 55.373 -2.255 26.128 1.00 21.34 588 VAL B CA 1
ATOM 1407 C C . VAL B 1 48 ? 54.836 -0.816 26.192 1.00 22.29 588 VAL B C 1
ATOM 1408 O O . VAL B 1 48 ? 53.946 -0.444 25.423 1.00 21.97 588 VAL B O 1
ATOM 1412 N N . LYS B 1 49 ? 55.362 -0.032 27.124 1.00 22.08 589 LYS B N 1
ATOM 1413 C CA . LYS B 1 49 ? 54.915 1.346 27.320 1.00 25.96 589 LYS B CA 1
ATOM 1414 C C . LYS B 1 49 ? 55.953 2.361 26.873 1.00 23.90 589 LYS B C 1
ATOM 1415 O O . LYS B 1 49 ? 57.050 1.986 26.500 1.00 21.73 589 LYS B O 1
ATOM 1421 N N . ASN B 1 50 ? 55.591 3.642 26.923 1.00 27.13 590 ASN B N 1
ATOM 1422 C CA . ASN B 1 50 ? 56.474 4.729 26.485 1.00 25.05 590 ASN B CA 1
ATOM 1423 C C . ASN B 1 50 ? 56.990 4.386 25.113 1.00 24.27 590 ASN B C 1
ATOM 1424 O O . ASN B 1 50 ? 58.195 4.382 24.873 1.00 26.81 590 ASN B O 1
ATOM 1429 N N . VAL B 1 51 ? 56.072 4.095 24.204 1.00 24.21 591 VAL B N 1
ATOM 1430 C CA . VAL B 1 51 ? 56.456 3.730 22.859 1.00 21.87 591 VAL B CA 1
ATOM 1431 C C . VAL B 1 51 ? 55.632 4.508 21.834 1.00 21.98 591 VAL B C 1
ATOM 1432 O O . VAL B 1 51 ? 54.461 4.791 22.042 1.00 22.35 591 VAL B O 1
ATOM 1436 N N . VAL B 1 52 ? 56.269 4.900 20.737 1.00 24.73 592 VAL B N 1
ATOM 1437 C CA . VAL B 1 52 ? 55.562 5.623 19.670 1.00 24.71 592 VAL B CA 1
ATOM 1438 C C . VAL B 1 52 ? 55.925 4.910 18.392 1.00 22.73 592 VAL B C 1
ATOM 1439 O O . VAL B 1 52 ? 56.951 4.254 18.321 1.00 26.08 592 VAL B O 1
ATOM 1443 N N . SER B 1 53 ? 55.074 5.007 17.386 1.00 24.68 593 SER B N 1
ATOM 1444 C CA . SER B 1 53 ? 55.378 4.382 16.098 1.00 24.96 593 SER B CA 1
ATOM 1445 C C . SER B 1 53 ? 55.952 5.457 15.183 1.00 26.35 593 SER B C 1
ATOM 1446 O O . SER B 1 53 ? 56.716 5.168 14.282 1.00 26.32 593 SER B O 1
ATOM 1449 N N . GLY B 1 54 ? 55.555 6.700 15.434 1.00 28.69 594 GLY B N 1
ATOM 1450 C CA . GLY B 1 54 ? 56.003 7.808 14.613 1.00 31.19 594 GLY B CA 1
ATOM 1451 C C . GLY B 1 54 ? 54.894 8.283 13.681 1.00 32.01 594 GLY B C 1
ATOM 1452 O O . GLY B 1 54 ? 55.092 9.195 12.884 1.00 30.76 594 GLY B O 1
ATOM 1453 N N . LEU B 1 55 ? 53.720 7.666 13.773 1.00 29.90 595 LEU B N 1
ATOM 1454 C CA . LEU B 1 55 ? 52.613 8.044 12.916 1.00 28.76 595 LEU B CA 1
ATOM 1455 C C . LEU B 1 55 ? 52.003 9.348 13.417 1.00 30.80 595 LEU B C 1
ATOM 1456 O O . LEU B 1 55 ? 51.910 9.576 14.627 1.00 31.22 595 LEU B O 1
ATOM 1461 N N . LYS B 1 56 ? 51.591 10.218 12.501 1.00 30.55 596 LYS B N 1
ATOM 1462 C CA . LYS B 1 56 ? 50.974 11.471 12.925 1.00 32.16 596 LYS B CA 1
ATOM 1463 C C . LYS B 1 56 ? 49.510 11.413 12.550 1.00 29.78 596 LYS B C 1
ATOM 1464 O O . LYS B 1 56 ? 49.076 10.488 11.888 1.00 29.39 596 LYS B O 1
ATOM 1470 N N . LYS B 1 57 ? 48.758 12.413 12.978 1.00 29.22 597 LYS B N 1
ATOM 1471 C CA . LYS B 1 57 ? 47.352 12.509 12.647 1.00 30.65 597 LYS B CA 1
ATOM 1472 C C . LYS B 1 57 ? 47.254 13.546 11.536 1.00 33.67 597 LYS B C 1
ATOM 1473 O O . LYS B 1 57 ? 48.112 14.422 11.419 1.00 34.57 597 LYS B O 1
ATOM 1479 N N . PHE B 1 58 ? 46.234 13.437 10.702 1.00 33.41 598 PHE B N 1
ATOM 1480 C CA . PHE B 1 58 ? 46.057 14.393 9.634 1.00 35.97 598 PHE B CA 1
ATOM 1481 C C . PHE B 1 58 ? 45.732 15.753 10.236 1.00 39.64 598 PHE B C 1
ATOM 1482 O O . PHE B 1 58 ? 44.914 15.860 11.162 1.00 40.99 598 PHE B O 1
ATOM 1490 N N . GLY B 1 59 ? 46.371 16.795 9.714 1.00 42.69 599 GLY B N 1
ATOM 1491 C CA . GLY B 1 59 ? 46.109 18.121 10.229 1.00 44.60 599 GLY B CA 1
ATOM 1492 C C . GLY B 1 59 ? 47.151 18.536 11.240 1.00 47.71 599 GLY B C 1
ATOM 1493 O O . GLY B 1 59 ? 47.110 19.664 11.732 1.00 47.59 599 GLY B O 1
ATOM 1494 N N . ASP B 1 60 ? 48.083 17.639 11.559 1.00 48.48 600 ASP B N 1
ATOM 1495 C CA . ASP B 1 60 ? 49.123 17.982 12.518 1.00 51.28 600 ASP B CA 1
ATOM 1496 C C . ASP B 1 60 ? 50.013 19.054 11.877 1.00 52.87 600 ASP B C 1
ATOM 1497 O O . ASP B 1 60 ? 50.368 18.964 10.693 1.00 52.19 600 ASP B O 1
ATOM 1502 N N . ALA B 1 61 ? 50.348 20.074 12.663 1.00 53.30 601 ALA B N 1
ATOM 1503 C CA . ALA B 1 61 ? 51.153 21.197 12.186 1.00 55.11 601 ALA B CA 1
ATOM 1504 C C . ALA B 1 61 ? 52.563 20.841 11.724 1.00 55.89 601 ALA B C 1
ATOM 1505 O O . ALA B 1 61 ? 53.134 21.554 10.905 1.00 56.40 601 ALA B O 1
ATOM 1507 N N . ASN B 1 62 ? 53.113 19.742 12.237 1.00 57.11 602 ASN B N 1
ATOM 1508 C CA . ASN B 1 62 ? 54.467 19.299 11.886 1.00 58.31 602 ASN B CA 1
ATOM 1509 C C . ASN B 1 62 ? 54.603 18.703 10.478 1.00 56.77 602 ASN B C 1
ATOM 1510 O O . ASN B 1 62 ? 55.712 18.398 10.033 1.00 56.24 602 ASN B O 1
ATOM 1515 N N . PHE B 1 63 ? 53.477 18.540 9.792 1.00 55.38 603 PHE B N 1
ATOM 1516 C CA . PHE B 1 63 ? 53.436 17.969 8.438 1.00 55.69 603 PHE B CA 1
ATOM 1517 C C . PHE B 1 63 ? 54.222 18.795 7.415 1.00 55.34 603 PHE B C 1
ATOM 1518 O O . PHE B 1 63 ? 54.252 20.021 7.507 1.00 55.06 603 PHE B O 1
ATOM 1526 N N . ASP B 1 64 ? 54.844 18.127 6.441 1.00 55.25 604 ASP B N 1
ATOM 1527 C CA . ASP B 1 64 ? 55.604 18.822 5.399 1.00 55.55 604 ASP B CA 1
ATOM 1528 C C . ASP B 1 64 ? 54.947 18.721 4.024 1.00 55.21 604 ASP B C 1
ATOM 1529 O O . ASP B 1 64 ? 55.026 17.682 3.358 1.00 54.87 604 ASP B O 1
ATOM 1534 N N . PRO B 1 65 ? 54.314 19.817 3.571 1.00 54.11 605 PRO B N 1
ATOM 1535 C CA . PRO B 1 65 ? 53.621 19.932 2.286 1.00 53.38 605 PRO B CA 1
ATOM 1536 C C . PRO B 1 65 ? 54.500 19.656 1.076 1.00 53.14 605 PRO B C 1
ATOM 1537 O O . PRO B 1 65 ? 54.030 19.141 0.065 1.00 51.54 605 PRO B O 1
ATOM 1541 N N . LEU B 1 66 ? 55.777 20.001 1.192 1.00 53.64 606 LEU B N 1
ATOM 1542 C CA . LEU B 1 66 ? 56.730 19.837 0.099 1.00 55.23 606 LEU B CA 1
ATOM 1543 C C . LEU B 1 66 ? 57.097 18.401 -0.243 1.00 55.21 606 LEU B C 1
ATOM 1544 O O . LEU B 1 66 ? 57.425 18.098 -1.388 1.00 55.42 606 LEU B O 1
ATOM 1549 N N . THR B 1 67 ? 57.048 17.519 0.748 1.00 55.68 607 THR B N 1
ATOM 1550 C CA . THR B 1 67 ? 57.389 16.117 0.529 1.00 54.70 607 THR B CA 1
ATOM 1551 C C . THR B 1 67 ? 56.131 15.264 0.403 1.00 54.37 607 THR B C 1
ATOM 1552 O O . THR B 1 67 ? 56.198 14.074 0.102 1.00 54.25 607 THR B O 1
ATOM 1556 N N . SER B 1 68 ? 54.982 15.890 0.616 1.00 53.66 608 SER B N 1
ATOM 1557 C CA . SER B 1 68 ? 53.707 15.190 0.564 1.00 53.42 608 SER B CA 1
ATOM 1558 C C . SER B 1 68 ? 53.258 14.709 -0.803 1.00 52.85 608 SER B C 1
ATOM 1559 O O . SER B 1 68 ? 53.596 15.300 -1.828 1.00 53.12 608 SER B O 1
ATOM 1562 N N . SER B 1 69 ? 52.486 13.626 -0.805 1.00 51.81 609 SER B N 1
ATOM 1563 C CA . SER B 1 69 ? 51.930 13.091 -2.041 1.00 50.54 609 SER B CA 1
ATOM 1564 C C . SER B 1 69 ? 50.668 13.918 -2.295 1.00 50.14 609 SER B C 1
ATOM 1565 O O . SER B 1 69 ? 50.169 14.608 -1.393 1.00 49.86 609 SER B O 1
ATOM 1568 N N . ALA B 1 70 ? 50.146 13.850 -3.512 1.00 49.05 610 ALA B N 1
ATOM 1569 C CA . ALA B 1 70 ? 48.942 14.596 -3.840 1.00 47.94 610 ALA B CA 1
ATOM 1570 C C . ALA B 1 70 ? 47.812 14.177 -2.901 1.00 46.95 610 ALA B C 1
ATOM 1571 O O . ALA B 1 70 ? 47.179 15.014 -2.242 1.00 46.45 610 ALA B O 1
ATOM 1573 N N . ASP B 1 71 ? 47.574 12.872 -2.836 1.00 45.58 611 ASP B N 1
ATOM 1574 C CA . ASP B 1 71 ? 46.512 12.319 -1.997 1.00 43.88 611 ASP B CA 1
ATOM 1575 C C . ASP B 1 71 ? 46.675 12.665 -0.514 1.00 41.95 611 ASP B C 1
ATOM 1576 O O . ASP B 1 71 ? 45.730 13.088 0.142 1.00 40.56 611 ASP B O 1
ATOM 1581 N N . ASN B 1 72 ? 47.879 12.501 0.011 1.00 40.73 612 ASN B N 1
ATOM 1582 C CA . ASN B 1 72 ? 48.108 12.798 1.407 1.00 39.31 612 ASN B CA 1
ATOM 1583 C C . ASN B 1 72 ? 47.948 14.279 1.725 1.00 40.73 612 ASN B C 1
ATOM 1584 O O . ASN B 1 72 ? 47.382 14.653 2.778 1.00 39.31 612 ASN B O 1
ATOM 1589 N N . LEU B 1 73 ? 48.444 15.134 0.825 1.00 39.58 613 LEU B N 1
ATOM 1590 C CA . LEU B 1 73 ? 48.329 16.567 1.044 1.00 38.10 613 LEU B CA 1
ATOM 1591 C C . LEU B 1 73 ? 46.859 16.931 1.056 1.00 37.26 613 LEU B C 1
ATOM 1592 O O . LEU B 1 73 ? 46.406 17.752 1.865 1.00 35.90 613 LEU B O 1
ATOM 1597 N N . THR B 1 74 ? 46.108 16.307 0.159 1.00 38.05 614 THR B N 1
ATOM 1598 C CA . THR B 1 74 ? 44.681 16.554 0.079 1.00 39.37 614 THR B CA 1
ATOM 1599 C C . THR B 1 74 ? 44.010 16.257 1.417 1.00 39.93 614 THR B C 1
ATOM 1600 O O . THR B 1 74 ? 43.196 17.044 1.903 1.00 40.31 614 THR B O 1
ATOM 1604 N N . LYS B 1 75 ? 44.361 15.117 2.012 1.00 40.33 615 LYS B N 1
ATOM 1605 C CA . LYS B 1 75 ? 43.777 14.713 3.291 1.00 39.51 615 LYS B CA 1
ATOM 1606 C C . LYS B 1 75 ? 44.331 15.527 4.453 1.00 39.63 615 LYS B C 1
ATOM 1607 O O . LYS B 1 75 ? 43.622 15.791 5.430 1.00 40.10 615 LYS B O 1
ATOM 1613 N N . GLN B 1 76 ? 45.593 15.932 4.360 1.00 39.95 616 GLN B N 1
ATOM 1614 C CA . GLN B 1 76 ? 46.165 16.740 5.428 1.00 41.33 616 GLN B CA 1
ATOM 1615 C C . GLN B 1 76 ? 45.406 18.065 5.488 1.00 43.08 616 GLN B C 1
ATOM 1616 O O . GLN B 1 76 ? 45.267 18.674 6.558 1.00 42.14 616 GLN B O 1
ATOM 1622 N N . ASN B 1 77 ? 44.871 18.483 4.343 1.00 43.71 617 ASN B N 1
ATOM 1623 C CA . ASN B 1 77 ? 44.163 19.747 4.272 1.00 44.65 617 ASN B CA 1
ATOM 1624 C C . ASN B 1 77 ? 42.653 19.688 4.073 1.00 45.38 617 ASN B C 1
ATOM 1625 O O . ASN B 1 77 ? 42.048 20.604 3.496 1.00 44.91 617 ASN B O 1
ATOM 1630 N N . ASP B 1 78 ? 42.039 18.614 4.563 1.00 43.21 618 ASP B N 1
ATOM 1631 C CA . ASP B 1 78 ? 40.599 18.491 4.470 1.00 41.97 618 ASP B CA 1
ATOM 1632 C C . ASP B 1 78 ? 40.078 18.217 5.883 1.00 42.92 618 ASP B C 1
ATOM 1633 O O . ASP B 1 78 ? 40.146 17.093 6.398 1.00 42.40 618 ASP B O 1
ATOM 1638 N N . ASP B 1 79 ? 39.562 19.264 6.506 1.00 40.43 619 ASP B N 1
ATOM 1639 C CA . ASP B 1 79 ? 39.045 19.192 7.852 1.00 40.07 619 ASP B CA 1
ATOM 1640 C C . ASP B 1 79 ? 38.142 17.969 8.163 1.00 38.12 619 ASP B C 1
ATOM 1641 O O . ASP B 1 79 ? 37.964 17.612 9.318 1.00 35.80 619 ASP B O 1
ATOM 1646 N N . ALA B 1 80 ? 37.605 17.302 7.145 1.00 37.11 620 ALA B N 1
ATOM 1647 C CA . ALA B 1 80 ? 36.752 16.132 7.393 1.00 33.91 620 ALA B CA 1
ATOM 1648 C C . ALA B 1 80 ? 37.598 14.957 7.884 1.00 31.95 620 ALA B C 1
ATOM 1649 O O . ALA B 1 80 ? 37.098 14.038 8.533 1.00 31.43 620 ALA B O 1
ATOM 1651 N N . TYR B 1 81 ? 38.880 15.020 7.558 1.00 29.46 621 TYR B N 1
ATOM 1652 C CA . TYR B 1 81 ? 39.870 14.006 7.881 1.00 28.99 621 TYR B CA 1
ATOM 1653 C C . TYR B 1 81 ? 40.726 14.312 9.094 1.00 29.07 621 TYR B C 1
ATOM 1654 O O . TYR B 1 81 ? 41.558 13.488 9.493 1.00 27.00 621 TYR B O 1
ATOM 1663 N N . LYS B 1 82 ? 40.540 15.496 9.677 1.00 30.32 622 LYS B N 1
ATOM 1664 C CA . LYS B 1 82 ? 41.361 15.919 10.813 1.00 29.77 622 LYS B CA 1
ATOM 1665 C C . LYS B 1 82 ? 41.304 14.978 12.017 1.00 27.33 622 LYS B C 1
ATOM 1666 O O . LYS B 1 82 ? 40.224 14.626 12.494 1.00 26.32 622 LYS B O 1
ATOM 1672 N N . GLY B 1 83 ? 42.469 14.607 12.529 1.00 26.86 623 GLY B N 1
ATOM 1673 C CA . GLY B 1 83 ? 42.501 13.712 13.678 1.00 29.15 623 GLY B CA 1
ATOM 1674 C C . GLY B 1 83 ? 42.734 12.244 13.312 1.00 28.69 623 GLY B C 1
ATOM 1675 O O . GLY B 1 83 ? 43.263 11.453 14.115 1.00 28.26 623 GLY B O 1
ATOM 1676 N N . LEU B 1 84 ? 42.345 11.872 12.096 1.00 28.25 624 LEU B N 1
ATOM 1677 C CA . LEU B 1 84 ? 42.535 10.495 11.637 1.00 26.97 624 LEU B CA 1
ATOM 1678 C C . LEU B 1 84 ? 44.012 10.199 11.510 1.00 26.65 624 LEU B C 1
ATOM 1679 O O . LEU B 1 84 ? 44.790 11.081 11.161 1.00 24.51 624 LEU B O 1
ATOM 1684 N N . THR B 1 85 ? 44.401 8.959 11.809 1.00 25.30 625 THR B N 1
ATOM 1685 C CA . THR B 1 85 ? 45.794 8.552 11.712 1.00 24.58 625 THR B CA 1
ATOM 1686 C C . THR B 1 85 ? 46.253 8.653 10.262 1.00 25.39 625 THR B C 1
ATOM 1687 O O . THR B 1 85 ? 45.510 8.313 9.349 1.00 24.44 625 THR B O 1
ATOM 1691 N N . ASN B 1 86 ? 47.477 9.133 10.059 1.00 25.90 626 ASN B N 1
ATOM 1692 C CA . ASN B 1 86 ? 48.042 9.270 8.725 1.00 29.27 626 ASN B CA 1
ATOM 1693 C C . ASN B 1 86 ? 48.963 8.094 8.534 1.00 28.50 626 ASN B C 1
ATOM 1694 O O . ASN B 1 86 ? 50.071 8.080 9.042 1.00 30.49 626 ASN B O 1
ATOM 1699 N N . LEU B 1 87 ? 48.504 7.097 7.794 1.00 32.43 627 LEU B N 1
ATOM 1700 C CA . LEU B 1 87 ? 49.305 5.903 7.561 1.00 33.43 627 LEU B CA 1
ATOM 1701 C C . LEU B 1 87 ? 50.229 6.002 6.342 1.00 37.54 627 LEU B C 1
ATOM 1702 O O . LEU B 1 87 ? 50.948 5.054 6.027 1.00 37.23 627 LEU B O 1
ATOM 1707 N N . ASP B 1 88 ? 50.230 7.140 5.655 1.00 41.59 628 ASP B N 1
ATOM 1708 C CA . ASP B 1 88 ? 51.081 7.255 4.479 1.00 46.06 628 ASP B CA 1
ATOM 1709 C C . ASP B 1 88 ? 51.905 8.532 4.364 1.00 48.68 628 ASP B C 1
ATOM 1710 O O . ASP B 1 88 ? 52.073 9.055 3.266 1.00 48.40 628 ASP B O 1
ATOM 1715 N N . GLU B 1 89 ? 52.413 9.045 5.485 1.00 51.16 629 GLU B N 1
ATOM 1716 C CA . GLU B 1 89 ? 53.249 10.236 5.417 1.00 52.44 629 GLU B CA 1
ATOM 1717 C C . GLU B 1 89 ? 54.498 9.787 4.682 1.00 53.01 629 GLU B C 1
ATOM 1718 O O . GLU B 1 89 ? 55.014 8.705 4.927 1.00 51.00 629 GLU B O 1
ATOM 1724 N N . LYS B 1 90 ? 54.966 10.623 3.764 1.00 56.10 630 LYS B N 1
ATOM 1725 C CA . LYS B 1 90 ? 56.138 10.310 2.961 1.00 58.24 630 LYS B CA 1
ATOM 1726 C C . LYS B 1 90 ? 57.356 11.110 3.398 1.00 59.94 630 LYS B C 1
ATOM 1727 O O . LYS B 1 90 ? 57.232 12.217 3.930 1.00 58.91 630 LYS B O 1
ATOM 1733 N N . GLY B 1 91 ? 58.533 10.539 3.171 1.00 62.25 631 GLY B N 1
ATOM 1734 C CA . GLY B 1 91 ? 59.764 11.222 3.521 1.00 66.30 631 GLY B CA 1
ATOM 1735 C C . GLY B 1 91 ? 60.227 12.073 2.350 1.00 69.15 631 GLY B C 1
ATOM 1736 O O . GLY B 1 91 ? 59.419 12.557 1.551 1.00 69.02 631 GLY B O 1
ATOM 1737 N N . THR B 1 92 ? 61.536 12.255 2.241 1.00 71.99 632 THR B N 1
ATOM 1738 C CA . THR B 1 92 ? 62.112 13.054 1.165 1.00 74.64 632 THR B CA 1
ATOM 1739 C C . THR B 1 92 ? 61.739 12.515 -0.218 1.00 76.04 632 THR B C 1
ATOM 1740 O O . THR B 1 92 ? 61.146 13.212 -1.042 1.00 75.95 632 THR B O 1
ATOM 1744 N N . ASP B 1 93 ? 62.093 11.259 -0.450 1.00 77.89 633 ASP B N 1
ATOM 1745 C CA . ASP B 1 93 ? 61.849 10.574 -1.712 1.00 79.24 633 ASP B CA 1
ATOM 1746 C C . ASP B 1 93 ? 60.382 10.462 -2.104 1.00 79.54 633 ASP B C 1
ATOM 1747 O O . ASP B 1 93 ? 60.066 10.275 -3.279 1.00 80.07 633 ASP B O 1
ATOM 1752 N N . LYS B 1 94 ? 59.490 10.568 -1.124 1.00 79.54 634 LYS B N 1
ATOM 1753 C CA . LYS B 1 94 ? 58.053 10.458 -1.378 1.00 79.28 634 LYS B CA 1
ATOM 1754 C C . LYS B 1 94 ? 57.762 9.092 -1.983 1.00 78.81 634 LYS B C 1
ATOM 1755 O O . LYS B 1 94 ? 56.611 8.760 -2.282 1.00 78.67 634 LYS B O 1
ATOM 1761 N N . GLN B 1 95 ? 58.826 8.314 -2.165 1.00 77.97 635 GLN B N 1
ATOM 1762 C CA . GLN B 1 95 ? 58.742 6.969 -2.717 1.00 76.98 635 GLN B CA 1
ATOM 1763 C C . GLN B 1 95 ? 58.872 5.981 -1.573 1.00 75.49 635 GLN B C 1
ATOM 1764 O O . GLN B 1 95 ? 58.773 4.764 -1.757 1.00 75.31 635 GLN B O 1
ATOM 1770 N N . THR B 1 96 ? 59.091 6.526 -0.383 1.00 72.74 636 THR B N 1
ATOM 1771 C CA . THR B 1 96 ? 59.231 5.722 0.817 1.00 69.56 636 THR B CA 1
ATOM 1772 C C . THR B 1 96 ? 58.441 6.358 1.954 1.00 65.61 636 THR B C 1
ATOM 1773 O O . THR B 1 96 ? 58.404 7.587 2.099 1.00 65.25 636 THR B O 1
ATOM 1777 N N . PRO B 1 97 ? 57.774 5.525 2.763 1.00 61.43 637 PRO B N 1
ATOM 1778 C CA . PRO B 1 97 ? 56.981 6.015 3.896 1.00 56.81 637 PRO B CA 1
ATOM 1779 C C . PRO B 1 97 ? 57.879 6.399 5.072 1.00 51.78 637 PRO B C 1
ATOM 1780 O O . PRO B 1 97 ? 58.881 5.742 5.333 1.00 50.24 637 PRO B O 1
ATOM 1784 N N . VAL B 1 98 ? 57.525 7.469 5.772 1.00 47.83 638 VAL B N 1
ATOM 1785 C CA . VAL B 1 98 ? 58.309 7.898 6.926 1.00 44.79 638 VAL B CA 1
ATOM 1786 C C . VAL B 1 98 ? 58.382 6.761 7.948 1.00 42.34 638 VAL B C 1
ATOM 1787 O O . VAL B 1 98 ? 59.445 6.479 8.503 1.00 43.05 638 VAL B O 1
ATOM 1791 N N . VAL B 1 99 ? 57.254 6.100 8.186 1.00 37.69 639 VAL B N 1
ATOM 1792 C CA . VAL B 1 99 ? 57.214 4.994 9.142 1.00 33.59 639 VAL B CA 1
ATOM 1793 C C . VAL B 1 99 ? 57.150 3.669 8.396 1.00 31.07 639 VAL B C 1
ATOM 1794 O O . VAL B 1 99 ? 56.250 3.434 7.585 1.00 34.14 639 VAL B O 1
ATOM 1798 N N . ALA B 1 100 ? 58.125 2.815 8.650 1.00 28.56 640 ALA B N 1
ATOM 1799 C CA . ALA B 1 100 ? 58.193 1.513 8.006 1.00 27.29 640 ALA B CA 1
ATOM 1800 C C . ALA B 1 100 ? 57.077 0.566 8.502 1.00 29.56 640 ALA B C 1
ATOM 1801 O O . ALA B 1 100 ? 56.551 0.718 9.625 1.00 27.25 640 ALA B O 1
ATOM 1803 N N . ASP B 1 101 ? 56.744 -0.426 7.671 1.00 30.06 641 ASP B N 1
ATOM 1804 C CA . ASP B 1 101 ? 55.705 -1.404 8.003 1.00 29.79 641 ASP B CA 1
ATOM 1805 C C . ASP B 1 101 ? 55.982 -2.140 9.305 1.00 29.19 641 ASP B C 1
ATOM 1806 O O . ASP B 1 101 ? 55.097 -2.244 10.156 1.00 26.83 641 ASP B O 1
ATOM 1811 N N . ASN B 1 102 ? 57.211 -2.647 9.447 1.00 28.43 642 ASN B N 1
ATOM 1812 C CA . ASN B 1 102 ? 57.599 -3.427 10.625 1.00 28.59 642 ASN B CA 1
ATOM 1813 C C . ASN B 1 102 ? 57.962 -2.600 11.846 1.00 27.69 642 ASN B C 1
ATOM 1814 O O . ASN B 1 102 ? 59.046 -2.756 12.416 1.00 28.87 642 ASN B O 1
ATOM 1819 N N . THR B 1 103 ? 57.044 -1.722 12.225 1.00 26.80 643 THR B N 1
ATOM 1820 C CA . THR B 1 103 ? 57.193 -0.856 13.385 1.00 25.86 643 THR B CA 1
ATOM 1821 C C . THR B 1 103 ? 55.981 -1.156 14.244 1.00 25.33 643 THR B C 1
ATOM 1822 O O . THR B 1 103 ? 54.856 -1.216 13.734 1.00 25.96 643 THR B O 1
ATOM 1826 N N . ALA B 1 104 ? 56.197 -1.364 15.534 1.00 23.70 644 ALA B N 1
ATOM 1827 C CA . ALA B 1 104 ? 55.079 -1.656 16.401 1.00 23.05 644 ALA B CA 1
ATOM 1828 C C . ALA B 1 104 ? 54.126 -0.481 16.403 1.00 24.49 644 ALA B C 1
ATOM 1829 O O . ALA B 1 104 ? 54.546 0.694 16.522 1.00 24.22 644 ALA B O 1
ATOM 1831 N N . ALA B 1 105 ? 52.840 -0.797 16.250 1.00 22.16 645 ALA B N 1
ATOM 1832 C CA . ALA B 1 105 ? 51.800 0.218 16.267 1.00 20.03 645 ALA B CA 1
ATOM 1833 C C . ALA B 1 105 ? 51.336 0.429 17.727 1.00 20.46 645 ALA B C 1
ATOM 1834 O O . ALA B 1 105 ? 51.453 -0.486 18.565 1.00 19.18 645 ALA B O 1
ATOM 1836 N N . THR B 1 106 ? 50.807 1.615 18.029 1.00 17.25 646 THR B N 1
ATOM 1837 C CA . THR B 1 106 ? 50.355 1.923 19.385 1.00 16.76 646 THR B CA 1
ATOM 1838 C C . THR B 1 106 ? 48.867 2.127 19.485 1.00 16.08 646 THR B C 1
ATOM 1839 O O . THR B 1 106 ? 48.170 2.277 18.484 1.00 17.85 646 THR B O 1
ATOM 1843 N N . VAL B 1 107 ? 48.394 2.148 20.723 1.00 16.15 647 VAL B N 1
ATOM 1844 C CA . VAL B 1 107 ? 46.986 2.353 21.007 1.00 17.77 647 VAL B CA 1
ATOM 1845 C C . VAL B 1 107 ? 46.556 3.741 20.522 1.00 17.99 647 VAL B C 1
ATOM 1846 O O . VAL B 1 107 ? 45.408 3.956 20.131 1.00 17.17 647 VAL B O 1
ATOM 1850 N N . GLY B 1 108 ? 47.490 4.687 20.585 1.00 22.27 648 GLY B N 1
ATOM 1851 C CA . GLY B 1 108 ? 47.205 6.040 20.129 1.00 21.44 648 GLY B CA 1
ATOM 1852 C C . GLY B 1 108 ? 47.022 6.005 18.615 1.00 20.88 648 GLY B C 1
ATOM 1853 O O . GLY B 1 108 ? 46.221 6.753 18.071 1.00 23.24 648 GLY B O 1
ATOM 1854 N N . ASP B 1 109 ? 47.771 5.157 17.917 1.00 20.43 649 ASP B N 1
ATOM 1855 C CA . ASP B 1 109 ? 47.565 5.050 16.464 1.00 19.83 649 ASP B CA 1
ATOM 1856 C C . ASP B 1 109 ? 46.166 4.483 16.190 1.00 21.17 649 ASP B C 1
ATOM 1857 O O . ASP B 1 109 ? 45.476 4.951 15.283 1.00 18.28 649 ASP B O 1
ATOM 1862 N N . LEU B 1 110 ? 45.745 3.478 16.976 1.00 20.41 650 LEU B N 1
ATOM 1863 C CA . LEU B 1 110 ? 44.413 2.868 16.798 1.00 18.46 650 LEU B CA 1
ATOM 1864 C C . LEU B 1 110 ? 43.308 3.885 17.015 1.00 17.63 650 LEU B C 1
ATOM 1865 O O . LEU B 1 110 ? 42.292 3.861 16.331 1.00 16.43 650 LEU B O 1
ATOM 1870 N N . ARG B 1 111 ? 43.499 4.755 18.011 1.00 18.95 651 ARG B N 1
ATOM 1871 C CA . ARG B 1 111 ? 42.513 5.782 18.347 1.00 18.72 651 ARG B CA 1
ATOM 1872 C C . ARG B 1 111 ? 42.172 6.746 17.192 1.00 18.15 651 ARG B C 1
ATOM 1873 O O . ARG B 1 111 ? 41.061 7.267 17.114 1.00 18.61 651 ARG B O 1
ATOM 1881 N N . GLY B 1 112 ? 43.117 6.947 16.284 1.00 19.65 652 GLY B N 1
ATOM 1882 C CA . GLY B 1 112 ? 42.883 7.819 15.140 1.00 21.62 652 GLY B CA 1
ATOM 1883 C C . GLY B 1 112 ? 42.428 7.100 13.870 1.00 24.51 652 GLY B C 1
ATOM 1884 O O . GLY B 1 112 ? 42.261 7.727 12.821 1.00 23.89 652 GLY B O 1
ATOM 1885 N N . LEU B 1 113 ? 42.242 5.780 13.941 1.00 21.92 653 LEU B N 1
ATOM 1886 C CA . LEU B 1 113 ? 41.786 5.020 12.776 1.00 20.60 653 LEU B CA 1
ATOM 1887 C C . LEU B 1 113 ? 40.290 5.277 12.546 1.00 18.60 653 LEU B C 1
ATOM 1888 O O . LEU B 1 113 ? 39.505 5.364 13.484 1.00 19.32 653 LEU B O 1
ATOM 1893 N N . GLY B 1 114 ? 39.899 5.386 11.287 1.00 16.21 654 GLY B N 1
ATOM 1894 C CA . GLY B 1 114 ? 38.498 5.608 10.977 1.00 18.26 654 GLY B CA 1
ATOM 1895 C C . GLY B 1 114 ? 38.304 5.973 9.519 1.00 17.16 654 GLY B C 1
ATOM 1896 O O . GLY B 1 114 ? 39.266 6.238 8.791 1.00 18.19 654 GLY B O 1
ATOM 1897 N N . TRP B 1 115 ? 37.064 5.940 9.066 1.00 18.41 655 TRP B N 1
ATOM 1898 C CA . TRP B 1 115 ? 36.805 6.327 7.696 1.00 20.39 655 TRP B CA 1
ATOM 1899 C C . TRP B 1 115 ? 35.833 7.511 7.718 1.00 20.66 655 TRP B C 1
ATOM 1900 O O . TRP B 1 115 ? 35.123 7.742 8.716 1.00 23.96 655 TRP B O 1
ATOM 1911 N N . VAL B 1 116 ? 35.820 8.275 6.634 1.00 20.60 656 VAL B N 1
ATOM 1912 C CA . VAL B 1 116 ? 34.929 9.425 6.535 1.00 19.19 656 VAL B CA 1
ATOM 1913 C C . VAL B 1 116 ? 33.604 9.058 5.904 1.00 19.59 656 VAL B C 1
ATOM 1914 O O . VAL B 1 116 ? 33.578 8.441 4.841 1.00 19.81 656 VAL B O 1
ATOM 1918 N N . ILE B 1 117 ? 32.503 9.398 6.566 1.00 18.74 657 ILE B N 1
ATOM 1919 C CA . ILE B 1 117 ? 31.200 9.152 5.968 1.00 20.65 657 ILE B CA 1
ATOM 1920 C C . ILE B 1 117 ? 30.625 10.517 5.590 1.00 24.26 657 ILE B C 1
ATOM 1921 O O . ILE B 1 117 ? 30.697 11.471 6.380 1.00 24.40 657 ILE B O 1
ATOM 1926 N N . SER B 1 118 ? 30.083 10.615 4.376 1.00 24.15 658 SER B N 1
ATOM 1927 C CA . SER B 1 118 ? 29.521 11.866 3.889 1.00 26.63 658 SER B CA 1
ATOM 1928 C C . SER B 1 118 ? 28.262 11.722 3.033 1.00 29.48 658 SER B C 1
ATOM 1929 O O . SER B 1 118 ? 27.899 10.628 2.551 1.00 27.31 658 SER B O 1
ATOM 1932 N N . ALA B 1 119 ? 27.589 12.852 2.864 1.00 28.85 659 ALA B N 1
ATOM 1933 C CA . ALA B 1 119 ? 26.386 12.934 2.065 1.00 29.50 659 ALA B CA 1
ATOM 1934 C C . ALA B 1 119 ? 26.356 14.387 1.562 1.00 33.37 659 ALA B C 1
ATOM 1935 O O . ALA B 1 119 ? 27.009 15.265 2.146 1.00 32.88 659 ALA B O 1
ATOM 1937 N N . ASP B 1 120 ? 25.622 14.653 0.487 1.00 36.09 660 ASP B N 1
ATOM 1938 C CA . ASP B 1 120 ? 25.584 16.016 -0.043 1.00 38.93 660 ASP B CA 1
ATOM 1939 C C . ASP B 1 120 ? 24.534 16.879 0.614 1.00 38.66 660 ASP B C 1
ATOM 1940 O O . ASP B 1 120 ? 24.463 18.065 0.355 1.00 40.31 660 ASP B O 1
ATOM 1945 N N . LYS B 1 121 ? 23.735 16.267 1.477 1.00 38.83 661 LYS B N 1
ATOM 1946 C CA . LYS B 1 121 ? 22.681 16.959 2.190 1.00 38.48 661 LYS B CA 1
ATOM 1947 C C . LYS B 1 121 ? 22.739 16.631 3.675 1.00 37.79 661 LYS B C 1
ATOM 1948 O O . LYS B 1 121 ? 23.104 15.521 4.060 1.00 36.20 661 LYS B O 1
ATOM 1954 N N . THR B 1 122 ? 22.376 17.606 4.503 1.00 37.44 662 THR B N 1
ATOM 1955 C CA . THR B 1 122 ? 22.341 17.410 5.940 1.00 35.31 662 THR B CA 1
ATOM 1956 C C . THR B 1 122 ? 20.868 17.331 6.297 1.00 36.32 662 THR B C 1
ATOM 1957 O O . THR B 1 122 ? 20.099 18.242 5.984 1.00 38.19 662 THR B O 1
ATOM 1961 N N . THR B 1 123 ? 20.471 16.238 6.937 1.00 35.58 663 THR B N 1
ATOM 1962 C CA . THR B 1 123 ? 19.082 16.025 7.312 1.00 36.46 663 THR B CA 1
ATOM 1963 C C . THR B 1 123 ? 18.526 17.209 8.107 1.00 40.19 663 THR B C 1
ATOM 1964 O O . THR B 1 123 ? 19.034 17.548 9.185 1.00 39.31 663 THR B O 1
ATOM 1968 N N . GLY B 1 124 ? 17.478 17.831 7.570 1.00 41.81 664 GLY B N 1
ATOM 1969 C CA . GLY B 1 124 ? 16.865 18.966 8.240 1.00 42.00 664 GLY B CA 1
ATOM 1970 C C . GLY B 1 124 ? 17.720 20.215 8.208 1.00 41.78 664 GLY B C 1
ATOM 1971 O O . GLY B 1 124 ? 17.391 21.216 8.840 1.00 45.25 664 GLY B O 1
ATOM 1972 N N . GLY B 1 125 ? 18.820 20.165 7.472 1.00 41.06 665 GLY B N 1
ATOM 1973 C CA . GLY B 1 125 ? 19.705 21.310 7.381 1.00 40.26 665 GLY B CA 1
ATOM 1974 C C . GLY B 1 125 ? 19.784 21.788 5.957 1.00 39.83 665 GLY B C 1
ATOM 1975 O O . GLY B 1 125 ? 18.878 21.530 5.183 1.00 41.50 665 GLY B O 1
ATOM 1976 N N . SER B 1 126 ? 20.858 22.471 5.596 1.00 40.01 666 SER B N 1
ATOM 1977 C CA . SER B 1 126 ? 20.976 22.969 4.240 1.00 41.00 666 SER B CA 1
ATOM 1978 C C . SER B 1 126 ? 22.405 22.968 3.726 1.00 40.91 666 SER B C 1
ATOM 1979 O O . SER B 1 126 ? 22.758 23.742 2.836 1.00 41.55 666 SER B O 1
ATOM 1982 N N . THR B 1 127 ? 23.243 22.119 4.301 1.00 39.73 667 THR B N 1
ATOM 1983 C CA . THR B 1 127 ? 24.625 22.009 3.833 1.00 40.13 667 THR B CA 1
ATOM 1984 C C . THR B 1 127 ? 25.045 20.535 3.725 1.00 38.91 667 THR B C 1
ATOM 1985 O O . THR B 1 127 ? 24.309 19.625 4.121 1.00 38.19 667 THR B O 1
ATOM 1989 N N . GLU B 1 128 ? 26.232 20.318 3.176 1.00 38.82 668 GLU B N 1
ATOM 1990 C CA . GLU B 1 128 ? 26.770 18.977 3.029 1.00 40.16 668 GLU B CA 1
ATOM 1991 C C . GLU B 1 128 ? 26.996 18.368 4.415 1.00 38.69 668 GLU B C 1
ATOM 1992 O O . GLU B 1 128 ? 27.074 19.082 5.418 1.00 36.58 668 GLU B O 1
ATOM 1998 N N . TYR B 1 129 ? 27.075 17.043 4.466 1.00 36.20 669 TYR B N 1
ATOM 1999 C CA . TYR B 1 129 ? 27.308 16.358 5.724 1.00 33.90 669 TYR B CA 1
ATOM 2000 C C . TYR B 1 129 ? 28.549 15.480 5.683 1.00 33.51 669 TYR B C 1
ATOM 2001 O O . TYR B 1 129 ? 28.934 14.949 4.644 1.00 32.37 669 TYR B O 1
ATOM 2010 N N . HIS B 1 130 ? 29.194 15.368 6.831 1.00 32.77 670 HIS B N 1
ATOM 2011 C CA . HIS B 1 130 ? 30.358 14.516 6.965 1.00 32.39 670 HIS B CA 1
ATOM 2012 C C . HIS B 1 130 ? 30.691 14.361 8.426 1.00 31.21 670 HIS B C 1
ATOM 2013 O O . HIS B 1 130 ? 30.416 15.243 9.259 1.00 30.10 670 HIS B O 1
ATOM 2020 N N . ASP B 1 131 ? 31.229 13.196 8.735 1.00 28.10 671 ASP B N 1
ATOM 2021 C CA . ASP B 1 131 ? 31.664 12.869 10.066 1.00 26.47 671 ASP B CA 1
ATOM 2022 C C . ASP B 1 131 ? 32.677 11.737 9.908 1.00 27.33 671 ASP B C 1
ATOM 2023 O O . ASP B 1 131 ? 32.944 11.266 8.793 1.00 25.94 671 ASP B O 1
ATOM 2028 N N . GLN B 1 132 ? 33.298 11.341 11.007 1.00 26.76 672 GLN B N 1
ATOM 2029 C CA . GLN B 1 132 ? 34.261 10.265 10.924 1.00 26.55 672 GLN B CA 1
ATOM 2030 C C . GLN B 1 132 ? 33.631 9.071 11.614 1.00 23.46 672 GLN B C 1
ATOM 2031 O O . GLN B 1 132 ? 32.826 9.229 12.543 1.00 23.67 672 GLN B O 1
ATOM 2037 N N . VAL B 1 133 ? 33.973 7.880 11.138 1.00 22.12 673 VAL B N 1
ATOM 2038 C CA . VAL B 1 133 ? 33.465 6.654 11.756 1.00 19.94 673 VAL B CA 1
ATOM 2039 C C . VAL B 1 133 ? 34.693 5.952 12.247 1.00 20.02 673 VAL B C 1
ATOM 2040 O O . VAL B 1 133 ? 35.410 5.321 11.477 1.00 22.78 673 VAL B O 1
ATOM 2044 N N . ARG B 1 134 ? 34.976 6.131 13.531 1.00 18.39 674 ARG B N 1
ATOM 2045 C CA . ARG B 1 134 ? 36.136 5.496 14.146 1.00 18.10 674 ARG B CA 1
ATOM 2046 C C . ARG B 1 134 ? 35.644 4.224 14.836 1.00 16.37 674 ARG B C 1
ATOM 2047 O O . ARG B 1 134 ? 34.474 3.872 14.711 1.00 18.21 674 ARG B O 1
ATOM 2055 N N . ASN B 1 135 ? 36.530 3.547 15.550 1.00 18.27 675 ASN B N 1
ATOM 2056 C CA . ASN B 1 135 ? 36.176 2.338 16.275 1.00 17.71 675 ASN B CA 1
ATOM 2057 C C . ASN B 1 135 ? 35.048 2.571 17.260 1.00 21.18 675 ASN B C 1
ATOM 2058 O O . ASN B 1 135 ? 35.066 3.523 18.058 1.00 22.45 675 ASN B O 1
ATOM 2063 N N . ALA B 1 136 ? 34.065 1.687 17.192 1.00 21.10 676 ALA B N 1
ATOM 2064 C CA . ALA B 1 136 ? 32.912 1.705 18.065 1.00 21.99 676 ALA B CA 1
ATOM 2065 C C . ALA B 1 136 ? 31.930 2.852 17.793 1.00 22.37 676 ALA B C 1
ATOM 2066 O O . ALA B 1 136 ? 31.092 3.155 18.616 1.00 22.44 676 ALA B O 1
ATOM 2068 N N . ASN B 1 137 ? 32.045 3.482 16.631 1.00 23.06 677 ASN B N 1
ATOM 2069 C CA . ASN B 1 137 ? 31.054 4.472 16.234 1.00 21.60 677 ASN B CA 1
ATOM 2070 C C . ASN B 1 137 ? 29.955 3.666 15.544 1.00 22.80 677 ASN B C 1
ATOM 2071 O O . ASN B 1 137 ? 30.182 2.518 15.127 1.00 19.57 677 ASN B O 1
ATOM 2076 N N . GLU B 1 138 ? 28.759 4.243 15.447 1.00 22.02 678 GLU B N 1
ATOM 2077 C CA . GLU B 1 138 ? 27.638 3.558 14.828 1.00 22.58 678 GLU B CA 1
ATOM 2078 C C . GLU B 1 138 ? 27.057 4.330 13.647 1.00 23.09 678 GLU B C 1
ATOM 2079 O O . GLU B 1 138 ? 26.875 5.556 13.722 1.00 24.74 678 GLU B O 1
ATOM 2085 N N . VAL B 1 139 ? 26.803 3.625 12.545 1.00 20.05 679 VAL B N 1
ATOM 2086 C CA . VAL B 1 139 ? 26.201 4.235 11.367 1.00 20.13 679 VAL B CA 1
ATOM 2087 C C . VAL B 1 139 ? 24.800 3.630 11.193 1.00 22.21 679 VAL B C 1
ATOM 2088 O O . VAL B 1 139 ? 24.645 2.405 11.102 1.00 20.41 679 VAL B O 1
ATOM 2092 N N . LYS B 1 140 ? 23.783 4.490 11.146 1.00 23.08 680 LYS B N 1
ATOM 2093 C CA . LYS B 1 140 ? 22.414 4.018 10.984 1.00 25.51 680 LYS B CA 1
ATOM 2094 C C . LYS B 1 140 ? 21.812 4.454 9.668 1.00 26.62 680 LYS B C 1
ATOM 2095 O O . LYS B 1 140 ? 21.927 5.628 9.276 1.00 26.19 680 LYS B O 1
ATOM 2101 N N . PHE B 1 141 ? 21.193 3.494 8.977 1.00 25.82 681 PHE B N 1
ATOM 2102 C CA . PHE B 1 141 ? 20.545 3.763 7.702 1.00 27.86 681 PHE B CA 1
ATOM 2103 C C . PHE B 1 141 ? 19.054 3.864 7.987 1.00 28.58 681 PHE B C 1
ATOM 2104 O O . PHE B 1 141 ? 18.398 2.896 8.357 1.00 30.31 681 PHE B O 1
ATOM 2112 N N . LYS B 1 142 ? 18.542 5.077 7.837 1.00 29.58 682 LYS B N 1
ATOM 2113 C CA . LYS B 1 142 ? 17.157 5.389 8.160 1.00 31.49 682 LYS B CA 1
ATOM 2114 C C . LYS B 1 142 ? 16.147 5.388 7.033 1.00 30.56 682 LYS B C 1
ATOM 2115 O O . LYS B 1 142 ? 16.399 5.912 5.947 1.00 29.20 682 LYS B O 1
ATOM 2121 N N . SER B 1 143 ? 14.987 4.814 7.328 1.00 30.98 683 SER B N 1
ATOM 2122 C CA . SER B 1 143 ? 13.872 4.804 6.405 1.00 32.87 683 SER B CA 1
ATOM 2123 C C . SER B 1 143 ? 13.331 6.252 6.419 1.00 35.07 683 SER B C 1
ATOM 2124 O O . SER B 1 143 ? 13.329 6.913 7.464 1.00 32.69 683 SER B O 1
ATOM 2127 N N . GLY B 1 144 ? 12.900 6.745 5.263 1.00 36.29 684 GLY B N 1
ATOM 2128 C CA . GLY B 1 144 ? 12.350 8.086 5.187 1.00 38.29 684 GLY B CA 1
ATOM 2129 C C . GLY B 1 144 ? 10.947 8.024 4.611 1.00 39.41 684 GLY B C 1
ATOM 2130 O O . GLY B 1 144 ? 10.373 6.946 4.470 1.00 39.76 684 GLY B O 1
ATOM 2131 N N . ASN B 1 145 ? 10.386 9.175 4.271 1.00 41.10 685 ASN B N 1
ATOM 2132 C CA . ASN B 1 145 ? 9.045 9.207 3.710 1.00 41.07 685 ASN B CA 1
ATOM 2133 C C . ASN B 1 145 ? 9.055 8.555 2.330 1.00 39.90 685 ASN B C 1
ATOM 2134 O O . ASN B 1 145 ? 9.704 9.040 1.396 1.00 39.60 685 ASN B O 1
ATOM 2139 N N . GLY B 1 146 ? 8.344 7.442 2.216 1.00 39.73 686 GLY B N 1
ATOM 2140 C CA . GLY B 1 146 ? 8.276 6.733 0.954 1.00 39.14 686 GLY B CA 1
ATOM 2141 C C . GLY B 1 146 ? 9.259 5.590 0.750 1.00 39.62 686 GLY B C 1
ATOM 2142 O O . GLY B 1 146 ? 8.975 4.663 -0.017 1.00 40.73 686 GLY B O 1
ATOM 2143 N N . ILE B 1 147 ? 10.402 5.629 1.434 1.00 37.36 687 ILE B N 1
ATOM 2144 C CA . ILE B 1 147 ? 11.425 4.589 1.265 1.00 35.25 687 ILE B CA 1
ATOM 2145 C C . ILE B 1 147 ? 11.656 3.730 2.517 1.00 34.88 687 ILE B C 1
ATOM 2146 O O . ILE B 1 147 ? 11.870 4.265 3.599 1.00 32.47 687 ILE B O 1
ATOM 2151 N N . ASN B 1 148 ? 11.589 2.407 2.378 1.00 34.53 688 ASN B N 1
ATOM 2152 C CA . ASN B 1 148 ? 11.836 1.537 3.519 1.00 36.13 688 ASN B CA 1
ATOM 2153 C C . ASN B 1 148 ? 13.262 1.001 3.497 1.00 35.39 688 ASN B C 1
ATOM 2154 O O . ASN B 1 148 ? 13.678 0.326 2.547 1.00 35.99 688 ASN B O 1
ATOM 2159 N N . VAL B 1 149 ? 14.005 1.282 4.556 1.00 33.91 689 VAL B N 1
ATOM 2160 C CA . VAL B 1 149 ? 15.379 0.817 4.649 1.00 30.70 689 VAL B CA 1
ATOM 2161 C C . VAL B 1 149 ? 15.497 -0.294 5.702 1.00 30.10 689 VAL B C 1
ATOM 2162 O O . VAL B 1 149 ? 15.159 -0.105 6.865 1.00 30.03 689 VAL B O 1
ATOM 2166 N N . SER B 1 150 ? 15.956 -1.467 5.279 1.00 29.14 690 SER B N 1
ATOM 2167 C CA . SER B 1 150 ? 16.085 -2.590 6.197 1.00 29.62 690 SER B CA 1
ATOM 2168 C C . SER B 1 150 ? 17.443 -3.275 6.100 1.00 29.41 690 SER B C 1
ATOM 2169 O O . SER B 1 150 ? 18.115 -3.206 5.067 1.00 30.26 690 SER B O 1
ATOM 2172 N N . GLY B 1 151 ? 17.821 -3.960 7.171 1.00 28.19 691 GLY B N 1
ATOM 2173 C CA . GLY B 1 151 ? 19.091 -4.650 7.195 1.00 28.49 691 GLY B CA 1
ATOM 2174 C C . GLY B 1 151 ? 18.968 -6.121 7.555 1.00 28.89 691 GLY B C 1
ATOM 2175 O O . GLY B 1 151 ? 17.994 -6.559 8.186 1.00 28.04 691 GLY B O 1
ATOM 2176 N N . LYS B 1 152 ? 19.969 -6.890 7.148 1.00 27.32 692 LYS B N 1
ATOM 2177 C CA . LYS B 1 152 ? 19.991 -8.326 7.425 1.00 27.75 692 LYS B CA 1
ATOM 2178 C C . LYS B 1 152 ? 21.355 -8.840 7.061 1.00 26.14 692 LYS B C 1
ATOM 2179 O O . LYS B 1 152 ? 21.889 -8.472 6.018 1.00 25.59 692 LYS B O 1
ATOM 2185 N N . THR B 1 153 ? 21.939 -9.656 7.930 1.00 26.21 693 THR B N 1
ATOM 2186 C CA . THR B 1 153 ? 23.219 -10.233 7.606 1.00 25.37 693 THR B CA 1
ATOM 2187 C C . THR B 1 153 ? 22.912 -11.550 6.915 1.00 28.04 693 THR B C 1
ATOM 2188 O O . THR B 1 153 ? 22.213 -12.395 7.467 1.00 27.61 693 THR B O 1
ATOM 2192 N N . VAL B 1 154 ? 23.422 -11.710 5.696 1.00 28.67 694 VAL B N 1
ATOM 2193 C CA . VAL B 1 154 ? 23.199 -12.918 4.897 1.00 29.42 694 VAL B CA 1
ATOM 2194 C C . VAL B 1 154 ? 24.524 -13.478 4.372 1.00 29.77 694 VAL B C 1
ATOM 2195 O O . VAL B 1 154 ? 25.268 -12.784 3.669 1.00 30.67 694 VAL B O 1
ATOM 2199 N N . ASN B 1 155 ? 24.809 -14.739 4.699 1.00 29.92 695 ASN B N 1
ATOM 2200 C CA . ASN B 1 155 ? 26.065 -15.380 4.303 1.00 29.49 695 ASN B CA 1
ATOM 2201 C C . ASN B 1 155 ? 27.226 -14.451 4.678 1.00 27.99 695 ASN B C 1
ATOM 2202 O O . ASN B 1 155 ? 28.133 -14.208 3.883 1.00 26.77 695 ASN B O 1
ATOM 2207 N N . GLY B 1 156 ? 27.180 -13.920 5.895 1.00 27.14 696 GLY B N 1
ATOM 2208 C CA . GLY B 1 156 ? 28.242 -13.045 6.342 1.00 27.13 696 GLY B CA 1
ATOM 2209 C C . GLY B 1 156 ? 28.186 -11.599 5.861 1.00 28.11 696 GLY B C 1
ATOM 2210 O O . GLY B 1 156 ? 28.829 -10.737 6.464 1.00 27.86 696 GLY B O 1
ATOM 2211 N N . ARG B 1 157 ? 27.446 -11.322 4.793 1.00 27.07 697 ARG B N 1
ATOM 2212 C CA . ARG B 1 157 ? 27.345 -9.950 4.285 1.00 28.46 697 ARG B CA 1
ATOM 2213 C C . ARG B 1 157 ? 26.329 -9.114 5.051 1.00 27.69 697 ARG B C 1
ATOM 2214 O O . ARG B 1 157 ? 25.188 -9.520 5.205 1.00 26.93 697 ARG B O 1
ATOM 2222 N N . ARG B 1 158 ? 26.739 -7.936 5.519 1.00 25.82 698 ARG B N 1
ATOM 2223 C CA . ARG B 1 158 ? 25.811 -7.044 6.211 1.00 23.79 698 ARG B CA 1
ATOM 2224 C C . ARG B 1 158 ? 25.097 -6.303 5.069 1.00 23.84 698 ARG B C 1
ATOM 2225 O O . ARG B 1 158 ? 25.670 -5.403 4.446 1.00 25.24 698 ARG B O 1
ATOM 2233 N N . GLU B 1 159 ? 23.856 -6.695 4.779 1.00 23.14 699 GLU B N 1
ATOM 2234 C CA . GLU B 1 159 ? 23.109 -6.098 3.679 1.00 24.31 699 GLU B CA 1
ATOM 2235 C C . GLU B 1 159 ? 22.012 -5.107 4.085 1.00 24.42 699 GLU B C 1
ATOM 2236 O O . GLU B 1 159 ? 21.187 -5.398 4.939 1.00 23.97 699 GLU B O 1
ATOM 2242 N N . ILE B 1 160 ? 22.030 -3.936 3.451 1.00 23.00 700 ILE B N 1
ATOM 2243 C CA . ILE B 1 160 ? 21.054 -2.893 3.709 1.00 22.51 700 ILE B CA 1
ATOM 2244 C C . ILE B 1 160 ? 20.235 -2.789 2.430 1.00 22.97 700 ILE B C 1
ATOM 2245 O O . ILE B 1 160 ? 20.785 -2.511 1.353 1.00 22.30 700 ILE B O 1
ATOM 2250 N N . THR B 1 161 ? 18.925 -3.002 2.550 1.00 24.25 701 THR B N 1
ATOM 2251 C CA . THR B 1 161 ? 18.022 -2.963 1.397 1.00 25.08 701 THR B CA 1
ATOM 2252 C C . THR B 1 161 ? 17.115 -1.725 1.314 1.00 27.49 701 THR B C 1
ATOM 2253 O O . THR B 1 161 ? 16.526 -1.311 2.317 1.00 28.05 701 THR B O 1
ATOM 2257 N N . PHE B 1 162 ? 16.993 -1.176 0.103 1.00 26.44 702 PHE B N 1
ATOM 2258 C CA . PHE B 1 162 ? 16.178 0.011 -0.175 1.00 29.87 702 PHE B CA 1
ATOM 2259 C C . PHE B 1 162 ? 15.059 -0.304 -1.188 1.00 30.75 702 PHE B C 1
ATOM 2260 O O . PHE B 1 162 ? 15.309 -0.816 -2.291 1.00 30.51 702 PHE B O 1
ATOM 2268 N N . GLU B 1 163 ? 13.828 -0.001 -0.799 1.00 33.25 703 GLU B N 1
ATOM 2269 C CA . GLU B 1 163 ? 12.669 -0.245 -1.647 1.00 37.21 703 GLU B CA 1
ATOM 2270 C C . GLU B 1 163 ? 11.601 0.787 -1.328 1.00 38.46 703 GLU B C 1
ATOM 2271 O O . GLU B 1 163 ? 11.605 1.400 -0.257 1.00 39.54 703 GLU B O 1
ATOM 2277 N N . LEU B 1 164 ? 10.679 0.967 -2.263 1.00 39.57 704 LEU B N 1
ATOM 2278 C CA . LEU B 1 164 ? 9.586 1.912 -2.089 1.00 40.08 704 LEU B CA 1
ATOM 2279 C C . LEU B 1 164 ? 8.612 1.384 -1.044 1.00 40.75 704 LEU B C 1
ATOM 2280 O O . LEU B 1 164 ? 8.259 0.207 -1.051 1.00 41.56 704 LEU B O 1
ATOM 2285 N N . ALA B 1 165 ? 8.179 2.252 -0.144 1.00 41.83 705 ALA B N 1
ATOM 2286 C CA . ALA B 1 165 ? 7.227 1.840 0.872 1.00 43.85 705 ALA B CA 1
ATOM 2287 C C . ALA B 1 165 ? 5.821 1.865 0.264 1.00 45.82 705 ALA B C 1
ATOM 2288 O O . ALA B 1 165 ? 5.644 2.521 -0.790 1.00 45.90 705 ALA B O 1
ATOM 2290 N N . LYS C 1 10 ? 75.899 -14.576 19.740 1.00 51.64 550 LYS C N 1
ATOM 2291 C CA . LYS C 1 10 ? 76.746 -13.364 19.957 1.00 50.70 550 LYS C CA 1
ATOM 2292 C C . LYS C 1 10 ? 76.000 -12.245 20.686 1.00 49.29 550 LYS C C 1
ATOM 2293 O O . LYS C 1 10 ? 75.392 -11.371 20.052 1.00 48.05 550 LYS C O 1
ATOM 2299 N N . THR C 1 11 ? 76.073 -12.273 22.016 1.00 47.15 551 THR C N 1
ATOM 2300 C CA . THR C 1 11 ? 75.429 -11.278 22.866 1.00 45.02 551 THR C CA 1
ATOM 2301 C C . THR C 1 11 ? 76.432 -10.268 23.422 1.00 44.08 551 THR C C 1
ATOM 2302 O O . THR C 1 11 ? 77.449 -10.645 24.002 1.00 44.64 551 THR C O 1
ATOM 2306 N N . GLU C 1 12 ? 76.126 -8.983 23.266 1.00 43.07 552 GLU C N 1
ATOM 2307 C CA . GLU C 1 12 ? 77.023 -7.923 23.716 1.00 42.55 552 GLU C CA 1
ATOM 2308 C C . GLU C 1 12 ? 76.325 -6.857 24.559 1.00 41.49 552 GLU C C 1
ATOM 2309 O O . GLU C 1 12 ? 75.237 -6.390 24.215 1.00 41.43 552 GLU C O 1
ATOM 2315 N N . ILE C 1 13 ? 76.957 -6.457 25.657 1.00 39.90 553 ILE C N 1
ATOM 2316 C CA . ILE C 1 13 ? 76.376 -5.436 26.512 1.00 39.13 553 ILE C CA 1
ATOM 2317 C C . ILE C 1 13 ? 77.329 -4.274 26.703 1.00 39.65 553 ILE C C 1
ATOM 2318 O O . ILE C 1 13 ? 78.532 -4.476 26.792 1.00 39.79 553 ILE C O 1
ATOM 2323 N N . ASN C 1 14 ? 76.795 -3.059 26.760 1.00 38.49 554 ASN C N 1
ATOM 2324 C CA . ASN C 1 14 ? 77.615 -1.886 27.008 1.00 38.21 554 ASN C CA 1
ATOM 2325 C C . ASN C 1 14 ? 76.746 -0.805 27.594 1.00 38.85 554 ASN C C 1
ATOM 2326 O O . ASN C 1 14 ? 75.565 -1.030 27.846 1.00 37.68 554 ASN C O 1
ATOM 2331 N N . LYS C 1 15 ? 77.332 0.368 27.813 1.00 38.66 555 LYS C N 1
ATOM 2332 C CA . LYS C 1 15 ? 76.611 1.473 28.424 1.00 39.28 555 LYS C CA 1
ATOM 2333 C C . LYS C 1 15 ? 75.343 1.878 27.695 1.00 38.81 555 LYS C C 1
ATOM 2334 O O . LYS C 1 15 ? 74.431 2.440 28.302 1.00 38.12 555 LYS C O 1
ATOM 2340 N N . ASP C 1 16 ? 75.284 1.592 26.399 1.00 38.35 556 ASP C N 1
ATOM 2341 C CA . ASP C 1 16 ? 74.12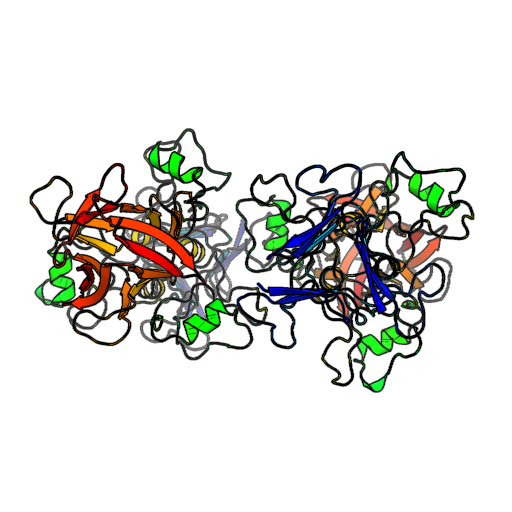2 1.956 25.605 1.00 38.44 556 ASP C CA 1
ATOM 2342 C C . ASP C 1 16 ? 73.036 0.887 25.545 1.00 37.25 556 ASP C C 1
ATOM 2343 O O . ASP C 1 16 ? 71.953 1.139 25.023 1.00 36.64 556 ASP C O 1
ATOM 2348 N N . GLY C 1 17 ? 73.313 -0.295 26.083 1.00 36.84 557 GLY C N 1
ATOM 2349 C CA . GLY C 1 17 ? 72.306 -1.343 26.074 1.00 36.55 557 GLY C CA 1
ATOM 2350 C C . GLY C 1 17 ? 72.785 -2.722 25.675 1.00 35.80 557 GLY C C 1
ATOM 2351 O O . GLY C 1 17 ? 73.993 -3.006 25.663 1.00 35.36 557 GLY C O 1
ATOM 2352 N N . LEU C 1 18 ? 71.831 -3.577 25.324 1.00 33.43 558 LEU C N 1
ATOM 2353 C CA . LEU C 1 18 ? 72.117 -4.959 24.957 1.00 33.07 558 LEU C CA 1
ATOM 2354 C C . LEU C 1 18 ? 71.770 -5.261 23.510 1.00 34.22 558 LEU C C 1
ATOM 2355 O O . LEU C 1 18 ? 70.746 -4.805 22.994 1.00 34.09 558 LEU C O 1
ATOM 2360 N N . THR C 1 19 ? 72.628 -6.045 22.864 1.00 35.18 559 THR C N 1
ATOM 2361 C CA . THR C 1 19 ? 72.433 -6.410 21.469 1.00 36.35 559 THR C CA 1
ATOM 2362 C C . THR C 1 19 ? 72.741 -7.874 21.225 1.00 37.12 559 THR C C 1
ATOM 2363 O O . THR C 1 19 ? 73.735 -8.411 21.703 1.00 37.71 559 THR C O 1
ATOM 2367 N N . ILE C 1 20 ? 71.880 -8.519 20.459 1.00 37.95 560 ILE C N 1
ATOM 2368 C CA . ILE C 1 20 ? 72.065 -9.911 20.132 1.00 39.39 560 ILE C CA 1
ATOM 2369 C C . ILE C 1 20 ? 72.136 -9.990 18.621 1.00 42.36 560 ILE C C 1
ATOM 2370 O O . ILE C 1 20 ? 71.207 -9.584 17.930 1.00 44.44 560 ILE C O 1
ATOM 2375 N N . THR C 1 21 ? 73.258 -10.475 18.105 1.00 45.36 561 THR C N 1
ATOM 2376 C CA . THR C 1 21 ? 73.427 -10.602 16.669 1.00 47.50 561 THR C CA 1
ATOM 2377 C C . THR C 1 21 ? 73.326 -12.072 16.308 1.00 49.73 561 THR C C 1
ATOM 2378 O O . THR C 1 21 ? 74.115 -12.896 16.776 1.00 51.17 561 THR C O 1
ATOM 2382 N N . PRO C 1 22 ? 72.328 -12.422 15.477 1.00 51.91 562 PRO C N 1
ATOM 2383 C CA . PRO C 1 22 ? 72.046 -13.784 15.012 1.00 53.17 562 PRO C CA 1
ATOM 2384 C C . PRO C 1 22 ? 73.243 -14.507 14.421 1.00 55.07 562 PRO C C 1
ATOM 2385 O O . PRO C 1 22 ? 74.139 -13.885 13.853 1.00 53.85 562 PRO C O 1
ATOM 2389 N N . ALA C 1 23 ? 73.231 -15.829 14.551 1.00 57.67 563 ALA C N 1
ATOM 2390 C CA . ALA C 1 23 ? 74.300 -16.683 14.037 1.00 60.62 563 ALA C CA 1
ATOM 2391 C C . ALA C 1 23 ? 74.852 -16.230 12.686 1.00 62.03 563 ALA C C 1
ATOM 2392 O O . ALA C 1 23 ? 76.062 -16.289 12.449 1.00 62.81 563 ALA C O 1
ATOM 2394 N N . ASN C 1 24 ? 73.973 -15.765 11.805 1.00 63.20 564 ASN C N 1
ATOM 2395 C CA . ASN C 1 24 ? 74.413 -15.348 10.485 1.00 64.21 564 ASN C CA 1
ATOM 2396 C C . ASN C 1 24 ? 74.902 -13.897 10.320 1.00 64.19 564 ASN C C 1
ATOM 2397 O O . ASN C 1 24 ? 75.926 -13.676 9.674 1.00 65.55 564 ASN C O 1
ATOM 2402 N N . GLY C 1 25 ? 74.216 -12.912 10.901 1.00 63.83 565 GLY C N 1
ATOM 2403 C CA . GLY C 1 25 ? 74.676 -11.535 10.749 1.00 62.56 565 GLY C CA 1
ATOM 2404 C C . GLY C 1 25 ? 73.733 -10.431 11.206 1.00 61.92 565 GLY C C 1
ATOM 2405 O O . GLY C 1 25 ? 72.553 -10.670 11.432 1.00 62.54 565 GLY C O 1
ATOM 2406 N N . ALA C 1 26 ? 74.253 -9.215 11.332 1.00 60.83 566 ALA C N 1
ATOM 2407 C CA . ALA C 1 26 ? 73.449 -8.076 11.775 1.00 61.08 566 ALA C CA 1
ATOM 2408 C C . ALA C 1 26 ? 72.449 -7.630 10.719 1.00 61.60 566 ALA C C 1
ATOM 2409 O O . ALA C 1 26 ? 71.557 -6.823 10.997 1.00 61.51 566 ALA C O 1
ATOM 2411 N N . GLY C 1 27 ? 72.609 -8.154 9.506 1.00 61.67 567 GLY C N 1
ATOM 2412 C CA . GLY C 1 27 ? 71.719 -7.811 8.413 1.00 61.42 567 GLY C CA 1
ATOM 2413 C C . GLY C 1 27 ? 71.804 -6.364 7.986 1.00 61.60 567 GLY C C 1
ATOM 2414 O O . GLY C 1 27 ? 72.419 -5.540 8.660 1.00 61.48 567 GLY C O 1
ATOM 2415 N N . ALA C 1 28 ? 71.178 -6.054 6.857 1.00 62.54 568 ALA C N 1
ATOM 2416 C CA . ALA C 1 28 ? 71.181 -4.697 6.329 1.00 62.70 568 ALA C CA 1
ATOM 2417 C C . ALA C 1 28 ? 70.624 -3.719 7.356 1.00 63.42 568 ALA C C 1
ATOM 2418 O O . ALA C 1 28 ? 69.508 -3.880 7.849 1.00 63.98 568 ALA C O 1
ATOM 2420 N N . ASN C 1 29 ? 71.412 -2.708 7.687 1.00 63.48 569 ASN C N 1
ATOM 2421 C CA . ASN C 1 29 ? 70.988 -1.697 8.644 1.00 62.95 569 ASN C CA 1
ATOM 2422 C C . ASN C 1 29 ? 70.633 -2.266 10.020 1.00 62.41 569 ASN C C 1
ATOM 2423 O O . ASN C 1 29 ? 69.791 -1.704 10.726 1.00 62.88 569 ASN C O 1
ATOM 2428 N N . ASN C 1 30 ? 71.278 -3.373 10.393 1.00 60.57 570 ASN C N 1
ATOM 2429 C CA . ASN C 1 30 ? 71.056 -4.032 11.684 1.00 58.68 570 ASN C CA 1
ATOM 2430 C C . ASN C 1 30 ? 69.625 -4.508 11.887 1.00 56.59 570 ASN C C 1
ATOM 2431 O O . ASN C 1 30 ? 69.194 -4.741 13.016 1.00 56.02 570 ASN C O 1
ATOM 2436 N N . ALA C 1 31 ? 68.891 -4.652 10.797 1.00 54.03 571 ALA C N 1
ATOM 2437 C CA . ALA C 1 31 ? 67.513 -5.099 10.883 1.00 51.72 571 ALA C CA 1
ATOM 2438 C C . ALA C 1 31 ? 67.391 -6.488 11.507 1.00 49.71 571 ALA C C 1
ATOM 2439 O O . ALA C 1 31 ? 66.356 -6.817 12.078 1.00 49.21 571 ALA C O 1
ATOM 2441 N N . ASN C 1 32 ? 68.441 -7.297 11.411 1.00 48.07 572 ASN C N 1
ATOM 2442 C CA . ASN C 1 32 ? 68.392 -8.654 11.960 1.00 47.08 572 ASN C CA 1
ATOM 2443 C C . ASN C 1 32 ? 68.833 -8.740 13.400 1.00 44.34 572 ASN C C 1
ATOM 2444 O O . ASN C 1 32 ? 68.929 -9.818 13.975 1.00 41.92 572 ASN C O 1
ATOM 2449 N N . THR C 1 33 ? 69.074 -7.576 13.976 1.00 43.31 573 THR C N 1
ATOM 2450 C CA . THR C 1 33 ? 69.509 -7.448 15.357 1.00 43.34 573 THR C CA 1
ATOM 2451 C C . THR C 1 33 ? 68.375 -7.285 16.380 1.00 41.00 573 THR C C 1
ATOM 2452 O O . THR C 1 33 ? 67.455 -6.486 16.187 1.00 40.41 573 THR C O 1
ATOM 2456 N N . ILE C 1 34 ? 68.446 -8.055 17.460 1.00 39.29 574 ILE C N 1
ATOM 2457 C CA . ILE C 1 34 ? 67.463 -7.962 18.535 1.00 37.21 574 ILE C CA 1
ATOM 2458 C C . ILE C 1 34 ? 68.115 -7.100 19.620 1.00 36.05 574 ILE C C 1
ATOM 2459 O O . ILE C 1 34 ? 69.159 -7.458 20.143 1.00 35.53 574 ILE C O 1
ATOM 2464 N N . SER C 1 35 ? 67.518 -5.975 19.980 1.00 34.10 575 SER C N 1
ATOM 2465 C CA . SER C 1 35 ? 68.170 -5.168 20.986 1.00 33.15 575 SER C CA 1
ATOM 2466 C C . SER C 1 35 ? 67.302 -4.249 21.829 1.00 33.22 575 SER C C 1
ATOM 2467 O O . SER C 1 35 ? 66.161 -3.924 21.484 1.00 31.47 575 SER C O 1
ATOM 2470 N N . VAL C 1 36 ? 67.885 -3.834 22.946 1.00 30.90 576 VAL C N 1
ATOM 2471 C CA . VAL C 1 36 ? 67.266 -2.924 23.894 1.00 31.03 576 VAL C CA 1
ATOM 2472 C C . VAL C 1 36 ? 68.398 -1.953 24.236 1.00 31.17 576 VAL C C 1
ATOM 2473 O O . VAL C 1 36 ? 69.275 -2.249 25.055 1.00 30.70 576 VAL C O 1
ATOM 2477 N N . THR C 1 37 ? 68.372 -0.793 23.596 1.00 30.40 577 THR C N 1
ATOM 2478 C CA . THR C 1 37 ? 69.423 0.191 23.784 1.00 31.93 577 THR C CA 1
ATOM 2479 C C . THR C 1 37 ? 68.857 1.590 23.896 1.00 32.92 577 THR C C 1
ATOM 2480 O O . THR C 1 37 ? 67.651 1.790 23.839 1.00 34.40 577 THR C O 1
ATOM 2484 N N . LYS C 1 38 ? 69.739 2.569 24.017 1.00 35.26 578 LYS C N 1
ATOM 2485 C CA . LYS C 1 38 ? 69.318 3.956 24.142 1.00 36.86 578 LYS C CA 1
ATOM 2486 C C . LYS C 1 38 ? 68.529 4.440 22.926 1.00 37.25 578 LYS C C 1
ATOM 2487 O O . LYS C 1 38 ? 67.800 5.423 23.013 1.00 37.99 578 LYS C O 1
ATOM 2493 N N . ASP C 1 39 ? 68.657 3.751 21.801 1.00 37.56 579 ASP C N 1
ATOM 2494 C CA . ASP C 1 39 ? 67.936 4.158 20.600 1.00 39.59 579 ASP C CA 1
ATOM 2495 C C . ASP C 1 39 ? 66.564 3.486 20.472 1.00 40.16 579 ASP C C 1
ATOM 2496 O O . ASP C 1 39 ? 65.852 3.661 19.476 1.00 40.27 579 ASP C O 1
ATOM 2501 N N . GLY C 1 40 ? 66.191 2.726 21.495 1.00 39.06 580 GLY C N 1
ATOM 2502 C CA . GLY C 1 40 ? 64.916 2.049 21.469 1.00 36.97 580 GLY C CA 1
ATOM 2503 C C . GLY C 1 40 ? 65.054 0.545 21.412 1.00 35.60 580 GLY C C 1
ATOM 2504 O O . GLY C 1 40 ? 66.010 -0.030 21.934 1.00 35.43 580 GLY C O 1
ATOM 2505 N N . ILE C 1 41 ? 64.096 -0.100 20.761 1.00 34.94 581 ILE C N 1
ATOM 2506 C CA . ILE C 1 41 ? 64.101 -1.557 20.664 1.00 32.62 581 ILE C CA 1
ATOM 2507 C C . ILE C 1 41 ? 63.984 -2.075 19.240 1.00 31.89 581 ILE C C 1
ATOM 2508 O O . ILE C 1 41 ? 63.337 -1.473 18.391 1.00 33.27 581 ILE C O 1
ATOM 2513 N N . SER C 1 42 ? 64.627 -3.200 18.985 1.00 31.04 582 SER C N 1
ATOM 2514 C CA . SER C 1 42 ? 64.586 -3.818 17.683 1.00 30.91 582 SER C CA 1
ATOM 2515 C C . SER C 1 42 ? 64.317 -5.276 17.947 1.00 30.31 582 SER C C 1
ATOM 2516 O O . SER C 1 42 ? 64.964 -5.867 18.806 1.00 29.44 582 SER C O 1
ATOM 2519 N N . ALA C 1 43 ? 63.369 -5.857 17.210 1.00 29.78 583 ALA C N 1
ATOM 2520 C CA . ALA C 1 43 ? 63.028 -7.262 17.398 1.00 30.12 583 ALA C CA 1
ATOM 2521 C C . ALA C 1 43 ? 63.692 -8.148 16.356 1.00 29.68 583 ALA C C 1
ATOM 2522 O O . ALA C 1 43 ? 63.432 -9.346 16.293 1.00 29.63 583 ALA C O 1
ATOM 2524 N N . GLY C 1 44 ? 64.535 -7.547 15.525 1.00 30.33 584 GLY C N 1
ATOM 2525 C CA . GLY C 1 44 ? 65.256 -8.316 14.521 1.00 31.23 584 GLY C CA 1
ATOM 2526 C C . GLY C 1 44 ? 64.449 -9.199 13.583 1.00 31.95 584 GLY C C 1
ATOM 2527 O O . GLY C 1 44 ? 64.818 -10.350 13.337 1.00 32.38 584 GLY C O 1
ATOM 2528 N N . GLY C 1 45 ? 63.345 -8.676 13.057 1.00 31.83 585 GLY C N 1
ATOM 2529 C CA . GLY C 1 45 ? 62.552 -9.466 12.142 1.00 31.42 585 GLY C CA 1
ATOM 2530 C C . GLY C 1 45 ? 61.708 -10.513 12.834 1.00 32.42 585 GLY C C 1
ATOM 2531 O O . GLY C 1 45 ? 60.999 -11.273 12.163 1.00 31.50 585 GLY C O 1
ATOM 2532 N N . GLN C 1 46 ? 61.788 -10.556 14.164 1.00 31.80 586 GLN C N 1
ATOM 2533 C CA . GLN C 1 46 ? 61.010 -11.501 14.960 1.00 33.37 586 GLN C CA 1
ATOM 2534 C C . GLN C 1 46 ? 59.782 -10.794 15.521 1.00 32.00 586 GLN C C 1
ATOM 2535 O O . GLN C 1 46 ? 59.399 -9.736 15.055 1.00 31.18 586 GLN C O 1
ATOM 2541 N N . SER C 1 47 ? 59.178 -11.368 16.550 1.00 30.54 587 SER C N 1
ATOM 2542 C CA . SER C 1 47 ? 57.989 -10.765 17.134 1.00 29.97 587 SER C CA 1
ATOM 2543 C C . SER C 1 47 ? 58.081 -10.461 18.613 1.00 28.10 587 SER C C 1
ATOM 2544 O O . SER C 1 47 ? 58.983 -10.923 19.310 1.00 28.17 587 SER C O 1
ATOM 2547 N N . VAL C 1 48 ? 57.145 -9.648 19.077 1.00 24.11 588 VAL C N 1
ATOM 2548 C CA . VAL C 1 48 ? 57.054 -9.358 20.492 1.00 22.85 588 VAL C CA 1
ATOM 2549 C C . VAL C 1 48 ? 55.814 -10.172 20.892 1.00 23.62 588 VAL C C 1
ATOM 2550 O O . VAL C 1 48 ? 54.689 -9.857 20.482 1.00 23.40 588 VAL C O 1
ATOM 2554 N N . LYS C 1 49 ? 56.045 -11.238 21.655 1.00 22.44 589 LYS C N 1
ATOM 2555 C CA . LYS C 1 49 ? 54.994 -12.143 22.118 1.00 24.61 589 LYS C CA 1
ATOM 2556 C C . LYS C 1 49 ? 54.672 -11.960 23.583 1.00 21.88 589 LYS C C 1
ATOM 2557 O O . LYS C 1 49 ? 55.385 -11.246 24.292 1.00 21.06 589 LYS C O 1
ATOM 2563 N N . ASN C 1 50 ? 53.600 -12.620 24.024 1.00 21.05 590 ASN C N 1
ATOM 2564 C CA . ASN C 1 50 ? 53.148 -12.564 25.410 1.00 19.19 590 ASN C CA 1
ATOM 2565 C C . ASN C 1 50 ? 53.003 -11.121 25.868 1.00 20.01 590 ASN C C 1
ATOM 2566 O O . ASN C 1 50 ? 53.465 -10.751 26.961 1.00 19.01 590 ASN C O 1
ATOM 2571 N N . VAL C 1 51 ? 52.386 -10.299 25.021 1.00 19.48 591 VAL C N 1
ATOM 2572 C CA . VAL C 1 51 ? 52.202 -8.897 25.358 1.00 18.50 591 VAL C CA 1
ATOM 2573 C C . VAL C 1 51 ? 50.734 -8.482 25.316 1.00 16.35 591 VAL C C 1
ATOM 2574 O O . VAL C 1 51 ? 49.960 -8.949 24.491 1.00 18.15 591 VAL C O 1
ATOM 2578 N N . VAL C 1 52 ? 50.346 -7.619 26.237 1.00 17.00 592 VAL C N 1
ATOM 2579 C CA . VAL C 1 52 ? 48.985 -7.095 26.246 1.00 16.77 592 VAL C CA 1
ATOM 2580 C C . VAL C 1 52 ? 49.118 -5.568 26.283 1.00 17.31 592 VAL C C 1
ATOM 2581 O O . VAL C 1 52 ? 50.135 -5.026 26.732 1.00 18.60 592 VAL C O 1
ATOM 2585 N N . SER C 1 53 ? 48.106 -4.869 25.807 1.00 16.79 593 SER C N 1
ATOM 2586 C CA . SER C 1 53 ? 48.162 -3.403 25.844 1.00 19.00 593 SER C CA 1
ATOM 2587 C C . SER C 1 53 ? 47.423 -2.902 27.075 1.00 21.38 593 SER C C 1
ATOM 2588 O O . SER C 1 53 ? 47.616 -1.775 27.505 1.00 22.88 593 SER C O 1
ATOM 2591 N N . GLY C 1 54 ? 46.575 -3.756 27.637 1.00 19.48 594 GLY C N 1
ATOM 2592 C CA . GLY C 1 54 ? 45.762 -3.341 28.754 1.00 19.89 594 GLY C CA 1
ATOM 2593 C C . GLY C 1 54 ? 44.370 -2.971 28.237 1.00 19.78 594 GLY C C 1
ATOM 2594 O O . GLY C 1 54 ? 43.475 -2.695 29.023 1.00 22.79 594 GLY C O 1
ATOM 2595 N N . LEU C 1 55 ? 44.174 -2.954 26.921 1.00 18.90 595 LEU C N 1
ATOM 2596 C CA . LEU C 1 55 ? 42.848 -2.617 26.383 1.00 21.23 595 LEU C CA 1
ATOM 2597 C C . LEU C 1 55 ? 41.886 -3.773 26.628 1.00 23.73 595 LEU C C 1
ATOM 2598 O O . LEU C 1 55 ? 42.283 -4.936 26.573 1.00 25.29 595 LEU C O 1
ATOM 2603 N N . LYS C 1 56 ? 40.625 -3.437 26.874 1.00 25.39 596 LYS C N 1
ATOM 2604 C CA . LYS C 1 56 ? 39.563 -4.420 27.095 1.00 26.91 596 LYS C CA 1
ATOM 2605 C C . LYS C 1 56 ? 38.541 -4.337 25.944 1.00 24.52 596 LYS C C 1
ATOM 2606 O O . LYS C 1 56 ? 38.561 -3.400 25.132 1.00 23.28 596 LYS C O 1
ATOM 2612 N N . LYS C 1 57 ? 37.652 -5.320 25.887 1.00 22.51 597 LYS C N 1
ATOM 2613 C CA . LYS C 1 57 ? 36.589 -5.349 24.883 1.00 22.04 597 LYS C CA 1
ATOM 2614 C C . LYS C 1 57 ? 35.314 -4.853 25.568 1.00 23.19 597 LYS C C 1
ATOM 2615 O O . LYS C 1 57 ? 35.137 -5.059 26.771 1.00 21.43 597 LYS C O 1
ATOM 2621 N N . PHE C 1 58 ? 34.437 -4.180 24.832 1.00 21.59 598 PHE C N 1
ATOM 2622 C CA . PHE C 1 58 ? 33.195 -3.766 25.465 1.00 22.59 598 PHE C CA 1
ATOM 2623 C C . PHE C 1 58 ? 32.489 -5.043 25.903 1.00 22.48 598 PHE C C 1
ATOM 2624 O O . PHE C 1 58 ? 32.481 -6.040 25.180 1.00 19.34 598 PHE C O 1
ATOM 2632 N N . GLY C 1 59 ? 31.922 -5.006 27.106 1.00 25.92 599 GLY C N 1
ATOM 2633 C CA . GLY C 1 59 ? 31.234 -6.168 27.652 1.00 25.85 599 GLY C CA 1
ATOM 2634 C C . GLY C 1 59 ? 32.109 -6.970 28.599 1.00 27.79 599 GLY C C 1
ATOM 2635 O O . GLY C 1 59 ? 31.603 -7.818 29.324 1.00 29.90 599 GLY C O 1
ATOM 2636 N N . ASP C 1 60 ? 33.418 -6.724 28.604 1.00 28.52 600 ASP C N 1
ATOM 2637 C CA . ASP C 1 60 ? 34.301 -7.469 29.495 1.00 29.56 600 ASP C CA 1
ATOM 2638 C C . ASP C 1 60 ? 33.958 -7.269 30.966 1.00 31.24 600 ASP C C 1
ATOM 2639 O O . ASP C 1 60 ? 33.488 -6.203 31.386 1.00 29.65 600 ASP C O 1
ATOM 2644 N N . ALA C 1 61 ? 34.238 -8.313 31.735 1.00 32.30 601 ALA C N 1
ATOM 2645 C CA . ALA C 1 61 ? 33.954 -8.397 33.165 1.00 34.70 601 ALA C CA 1
ATOM 2646 C C . ALA C 1 61 ? 34.441 -7.348 34.159 1.00 36.81 601 ALA C C 1
ATOM 2647 O O . ALA C 1 61 ? 33.675 -6.943 35.048 1.00 38.94 601 ALA C O 1
ATOM 2649 N N . ASN C 1 62 ? 35.688 -6.908 34.072 1.00 35.57 602 ASN C N 1
ATOM 2650 C CA . ASN C 1 62 ? 36.114 -5.969 35.106 1.00 36.47 602 ASN C CA 1
ATOM 2651 C C . ASN C 1 62 ? 36.064 -4.476 34.789 1.00 34.80 602 ASN C C 1
ATOM 2652 O O . ASN C 1 62 ? 36.994 -3.725 35.087 1.00 34.72 602 ASN C O 1
ATOM 2657 N N . PHE C 1 63 ? 34.947 -4.058 34.210 1.00 32.28 603 PHE C N 1
ATOM 2658 C CA . PHE C 1 63 ? 34.722 -2.669 33.847 1.00 30.96 603 PHE C CA 1
ATOM 2659 C C . PHE C 1 63 ? 34.308 -1.882 35.095 1.00 31.05 603 PHE C C 1
ATOM 2660 O O . PHE C 1 63 ? 33.469 -2.332 35.871 1.00 31.54 603 PHE C O 1
ATOM 2668 N N . ASP C 1 64 ? 34.875 -0.699 35.280 1.00 31.02 604 ASP C N 1
ATOM 2669 C CA . ASP C 1 64 ? 34.524 0.121 36.437 1.00 30.25 604 ASP C CA 1
ATOM 2670 C C . ASP C 1 64 ? 33.526 1.180 35.999 1.00 29.28 604 ASP C C 1
ATOM 2671 O O . ASP C 1 64 ? 33.904 2.201 35.438 1.00 29.26 604 ASP C O 1
ATOM 2676 N N . PRO C 1 65 ? 32.230 0.946 36.247 1.00 28.93 605 PRO C N 1
ATOM 2677 C CA . PRO C 1 65 ? 31.219 1.926 35.848 1.00 30.37 605 PRO C CA 1
ATOM 2678 C C . PRO C 1 65 ? 31.341 3.244 36.609 1.00 32.14 605 PRO C C 1
ATOM 2679 O O . PRO C 1 65 ? 30.928 4.285 36.113 1.00 32.20 605 PRO C O 1
ATOM 2683 N N . LEU C 1 66 ? 31.942 3.205 37.794 1.00 33.32 606 LEU C N 1
ATOM 2684 C CA . LEU C 1 66 ? 32.091 4.415 38.594 1.00 35.96 606 LEU C CA 1
ATOM 2685 C C . LEU C 1 66 ? 32.931 5.509 37.945 1.00 36.29 606 LEU C C 1
ATOM 2686 O O . LEU C 1 66 ? 32.642 6.682 38.110 1.00 39.04 606 LEU C O 1
ATOM 2691 N N . THR C 1 67 ? 33.964 5.142 37.202 1.00 36.67 607 THR C N 1
ATOM 2692 C CA . THR C 1 67 ? 34.824 6.144 36.570 1.00 35.74 607 THR C CA 1
ATOM 2693 C C . THR C 1 67 ? 34.522 6.352 35.079 1.00 35.00 607 THR C C 1
ATOM 2694 O O . THR C 1 67 ? 35.265 7.025 34.382 1.00 34.48 607 THR C O 1
ATOM 2698 N N . SER C 1 68 ? 33.422 5.778 34.605 1.00 35.21 608 SER C N 1
ATOM 2699 C CA . SER C 1 68 ? 33.058 5.860 33.197 1.00 33.45 608 SER C CA 1
ATOM 2700 C C . SER C 1 68 ? 32.273 7.091 32.729 1.00 33.51 608 SER C C 1
ATOM 2701 O O . SER C 1 68 ? 31.569 7.738 33.505 1.00 32.89 608 SER C O 1
ATOM 2704 N N . SER C 1 69 ? 32.411 7.404 31.442 1.00 32.64 609 SER C N 1
ATOM 2705 C CA . SER C 1 69 ? 31.666 8.494 30.817 1.00 31.62 609 SER C CA 1
ATOM 2706 C C . SER C 1 69 ? 30.350 7.800 30.485 1.00 30.68 609 SER C C 1
ATOM 2707 O O . SER C 1 69 ? 30.303 6.570 30.458 1.00 30.51 609 SER C O 1
ATOM 2710 N N . ALA C 1 70 ? 29.281 8.549 30.231 1.00 30.81 610 ALA C N 1
ATOM 2711 C CA . ALA C 1 70 ? 28.004 7.909 29.922 1.00 30.02 610 ALA C CA 1
ATOM 2712 C C . ALA C 1 70 ? 28.054 7.130 28.611 1.00 29.12 610 ALA C C 1
ATOM 2713 O O . ALA C 1 70 ? 27.455 6.068 28.492 1.00 29.72 610 ALA C O 1
ATOM 2715 N N . ASP C 1 71 ? 28.753 7.670 27.621 1.00 27.82 611 ASP C N 1
ATOM 2716 C CA . ASP C 1 71 ? 28.854 7.001 26.326 1.00 29.95 611 ASP C CA 1
ATOM 2717 C C . ASP C 1 71 ? 29.557 5.639 26.459 1.00 28.19 611 ASP C C 1
ATOM 2718 O O . ASP C 1 71 ? 29.072 4.633 25.955 1.00 29.27 611 ASP C O 1
ATOM 2723 N N . ASN C 1 72 ? 30.682 5.618 27.163 1.00 26.83 612 ASN C N 1
ATOM 2724 C CA . ASN C 1 72 ? 31.439 4.391 27.354 1.00 27.25 612 ASN C CA 1
ATOM 2725 C C . ASN C 1 72 ? 30.625 3.354 28.135 1.00 28.06 612 ASN C C 1
ATOM 2726 O O . ASN C 1 72 ? 30.667 2.169 27.811 1.00 27.20 612 ASN C O 1
ATOM 2731 N N . LEU C 1 73 ? 29.864 3.796 29.137 1.00 28.43 613 LEU C N 1
ATOM 2732 C CA . LEU C 1 73 ? 29.040 2.875 29.927 1.00 29.62 613 LEU C CA 1
ATOM 2733 C C . LEU C 1 73 ? 27.927 2.299 29.052 1.00 29.23 613 LEU C C 1
ATOM 2734 O O . LEU C 1 73 ? 27.610 1.108 29.121 1.00 27.68 613 LEU C O 1
ATOM 2739 N N . THR C 1 74 ? 27.344 3.153 28.219 1.00 29.76 614 THR C N 1
ATOM 2740 C CA . THR C 1 74 ? 26.274 2.744 27.310 1.00 32.00 614 THR C CA 1
ATOM 2741 C C . THR C 1 74 ? 26.756 1.622 26.382 1.00 29.06 614 THR C C 1
ATOM 2742 O O . THR C 1 74 ? 26.092 0.609 26.205 1.00 29.82 614 THR C O 1
ATOM 2746 N N . LYS C 1 75 ? 27.919 1.820 25.782 1.00 28.11 615 LYS C N 1
ATOM 2747 C CA . LYS C 1 75 ? 28.478 0.813 24.896 1.00 27.50 615 LYS C CA 1
ATOM 2748 C C . LYS C 1 75 ? 28.865 -0.445 25.668 1.00 27.16 615 LYS C C 1
ATOM 2749 O O . LYS C 1 75 ? 28.694 -1.559 25.171 1.00 26.55 615 LYS C O 1
ATOM 2755 N N . GLN C 1 76 ? 29.345 -0.266 26.898 1.00 26.98 616 GLN C N 1
ATOM 2756 C CA . GLN C 1 76 ? 29.755 -1.394 27.737 1.00 27.73 616 GLN C CA 1
ATOM 2757 C C . GLN C 1 76 ? 28.562 -2.316 28.004 1.00 30.02 616 GLN C C 1
ATOM 2758 O O . GLN C 1 76 ? 28.684 -3.547 28.027 1.00 28.92 616 GLN C O 1
ATOM 2764 N N . ASN C 1 77 ? 27.396 -1.705 28.163 1.00 31.36 617 ASN C N 1
ATOM 2765 C CA . ASN C 1 77 ? 26.185 -2.455 28.455 1.00 33.97 617 ASN C CA 1
ATOM 2766 C C . ASN C 1 77 ? 25.356 -2.867 27.245 1.00 34.60 617 ASN C C 1
ATOM 2767 O O . ASN C 1 77 ? 24.440 -3.683 27.368 1.00 34.87 617 ASN C O 1
ATOM 2772 N N . ASP C 1 78 ? 25.679 -2.326 26.077 1.00 33.58 618 ASP C N 1
ATOM 2773 C CA . ASP C 1 78 ? 24.923 -2.661 24.879 1.00 32.84 618 ASP C CA 1
ATOM 2774 C C . ASP C 1 78 ? 25.488 -3.887 24.152 1.00 32.06 618 ASP C C 1
ATOM 2775 O O . ASP C 1 78 ? 26.648 -3.888 23.734 1.00 31.77 618 ASP C O 1
ATOM 2780 N N . ASP C 1 79 ? 24.667 -4.923 23.988 1.00 30.58 619 ASP C N 1
ATOM 2781 C CA . ASP C 1 79 ? 25.110 -6.126 23.289 1.00 31.68 619 ASP C CA 1
ATOM 2782 C C . ASP C 1 79 ? 25.521 -5.853 21.835 1.00 28.92 619 ASP C C 1
ATOM 2783 O O . ASP C 1 79 ? 26.266 -6.630 21.246 1.00 29.29 619 ASP C O 1
ATOM 2788 N N . ALA C 1 80 ? 25.032 -4.766 21.251 1.00 26.57 620 ALA C N 1
ATOM 2789 C CA . ALA C 1 80 ? 25.396 -4.446 19.874 1.00 26.40 620 ALA C CA 1
ATOM 2790 C C . ALA C 1 80 ? 26.888 -4.169 19.796 1.00 25.03 620 ALA C C 1
ATOM 2791 O O . ALA C 1 80 ? 27.500 -4.357 18.755 1.00 27.66 620 ALA C O 1
ATOM 2793 N N . TYR C 1 81 ? 27.483 -3.763 20.910 1.00 22.68 621 TYR C N 1
ATOM 2794 C CA . TYR C 1 81 ? 28.910 -3.450 20.936 1.00 20.44 621 TYR C CA 1
ATOM 2795 C C . TYR C 1 81 ? 29.781 -4.502 21.573 1.00 20.90 621 TYR C C 1
ATOM 2796 O O . TYR C 1 81 ? 30.993 -4.323 21.633 1.00 18.41 621 TYR C O 1
ATOM 2805 N N . LYS C 1 82 ? 29.179 -5.583 22.068 1.00 20.65 622 LYS C N 1
ATOM 2806 C CA . LYS C 1 82 ? 29.947 -6.599 22.762 1.00 21.64 622 LYS C CA 1
ATOM 2807 C C . LYS C 1 82 ? 31.071 -7.135 21.914 1.00 19.94 622 LYS C C 1
ATOM 2808 O O . LYS C 1 82 ? 30.867 -7.477 20.757 1.00 21.91 622 LYS C O 1
ATOM 2814 N N . GLY C 1 83 ? 32.261 -7.192 22.489 1.00 19.48 623 GLY C N 1
ATOM 2815 C CA . GLY C 1 83 ? 33.399 -7.710 21.751 1.00 21.76 623 GLY C CA 1
ATOM 2816 C C . GLY C 1 83 ? 34.242 -6.653 21.049 1.00 19.97 623 GLY C C 1
ATOM 2817 O O . GLY C 1 83 ? 35.399 -6.896 20.724 1.00 20.04 623 GLY C O 1
ATOM 2818 N N . LEU C 1 84 ? 33.679 -5.479 20.798 1.00 19.20 624 LEU C N 1
ATOM 2819 C CA . LEU C 1 84 ? 34.470 -4.431 20.144 1.00 16.85 624 LEU C CA 1
ATOM 2820 C C . LEU C 1 84 ? 35.494 -3.927 21.149 1.00 16.28 624 LEU C C 1
ATOM 2821 O O . LEU C 1 84 ? 35.227 -3.876 22.352 1.00 19.17 624 LEU C O 1
ATOM 2826 N N . THR C 1 85 ? 36.677 -3.582 20.669 1.00 16.41 625 THR C N 1
ATOM 2827 C CA . THR C 1 85 ? 37.722 -3.077 21.551 1.00 15.28 625 THR C CA 1
ATOM 2828 C C . THR C 1 85 ? 37.309 -1.675 22.104 1.00 17.68 625 THR C C 1
ATOM 2829 O O . THR C 1 85 ? 36.804 -0.825 21.367 1.00 16.60 625 THR C O 1
ATOM 2833 N N . ASN C 1 86 ? 37.532 -1.450 23.389 1.00 15.45 626 ASN C N 1
ATOM 2834 C CA . ASN C 1 86 ? 37.175 -0.179 24.018 1.00 17.94 626 ASN C CA 1
ATOM 2835 C C . ASN C 1 86 ? 38.441 0.645 24.087 1.00 16.08 626 ASN C C 1
ATOM 2836 O O . ASN C 1 86 ? 39.285 0.403 24.905 1.00 16.01 626 ASN C O 1
ATOM 2841 N N . LEU C 1 87 ? 38.581 1.581 23.166 1.00 18.35 627 LEU C N 1
ATOM 2842 C CA . LEU C 1 87 ? 39.752 2.434 23.119 1.00 23.88 627 LEU C CA 1
ATOM 2843 C C . LEU C 1 87 ? 39.613 3.606 24.082 1.00 27.28 627 LEU C C 1
ATOM 2844 O O . LEU C 1 87 ? 40.565 4.364 24.299 1.00 31.81 627 LEU C O 1
ATOM 2849 N N . ASP C 1 88 ? 38.449 3.727 24.703 1.00 31.04 628 ASP C N 1
ATOM 2850 C CA . ASP C 1 88 ? 38.214 4.849 25.595 1.00 33.41 628 ASP C CA 1
ATOM 2851 C C . ASP C 1 88 ? 37.931 4.566 27.066 1.00 32.89 628 ASP C C 1
ATOM 2852 O O . ASP C 1 88 ? 37.248 5.334 27.719 1.00 34.58 628 ASP C O 1
ATOM 2857 N N . GLU C 1 89 ? 38.454 3.482 27.608 1.00 34.59 629 GLU C N 1
ATOM 2858 C CA . GLU C 1 89 ? 38.206 3.201 29.012 1.00 36.64 629 GLU C CA 1
ATOM 2859 C C . GLU C 1 89 ? 38.943 4.222 29.877 1.00 39.17 629 GLU C C 1
ATOM 2860 O O . GLU C 1 89 ? 40.078 4.604 29.582 1.00 39.59 629 GLU C O 1
ATOM 2866 N N . LYS C 1 90 ? 38.291 4.671 30.941 1.00 41.41 630 LYS C N 1
ATOM 2867 C CA . LYS C 1 90 ? 38.893 5.657 31.832 1.00 43.88 630 LYS C CA 1
ATOM 2868 C C . LYS C 1 90 ? 39.187 5.090 33.212 1.00 46.31 630 LYS C C 1
ATOM 2869 O O . LYS C 1 90 ? 38.482 4.204 33.705 1.00 43.68 630 LYS C O 1
ATOM 2875 N N . GLY C 1 91 ? 40.249 5.606 33.825 1.00 50.52 631 GLY C N 1
ATOM 2876 C CA . GLY C 1 91 ? 40.637 5.147 35.147 1.00 55.72 631 GLY C CA 1
ATOM 2877 C C . GLY C 1 91 ? 40.261 6.118 36.247 1.00 58.91 631 GLY C C 1
ATOM 2878 O O . GLY C 1 91 ? 39.455 7.030 36.038 1.00 59.45 631 GLY C O 1
ATOM 2879 N N . THR C 1 92 ? 40.864 5.918 37.414 1.00 61.92 632 THR C N 1
ATOM 2880 C CA . THR C 1 92 ? 40.625 6.734 38.605 1.00 64.91 632 THR C CA 1
ATOM 2881 C C . THR C 1 92 ? 40.067 8.139 38.378 1.00 66.28 632 THR C C 1
ATOM 2882 O O . THR C 1 92 ? 38.855 8.348 38.439 1.00 67.16 632 THR C O 1
ATOM 2886 N N . ASP C 1 93 ? 40.956 9.095 38.120 1.00 67.52 633 ASP C N 1
ATOM 2887 C CA . ASP C 1 93 ? 40.574 10.493 37.923 1.00 68.42 633 ASP C CA 1
ATOM 2888 C C . ASP C 1 93 ? 39.437 10.767 36.936 1.00 68.47 633 ASP C C 1
ATOM 2889 O O . ASP C 1 93 ? 38.964 11.901 36.845 1.00 69.12 633 ASP C O 1
ATOM 2894 N N . LYS C 1 94 ? 39.008 9.746 36.197 1.00 67.64 634 LYS C N 1
ATOM 2895 C CA . LYS C 1 94 ? 37.906 9.884 35.236 1.00 67.16 634 LYS C CA 1
ATOM 2896 C C . LYS C 1 94 ? 38.263 10.753 34.025 1.00 66.44 634 LYS C C 1
ATOM 2897 O O . LYS C 1 94 ? 37.433 10.974 33.141 1.00 66.75 634 LYS C O 1
ATOM 2903 N N . GLN C 1 95 ? 39.500 11.235 33.983 1.00 65.17 635 GLN C N 1
ATOM 2904 C CA . GLN C 1 95 ? 39.970 12.076 32.886 1.00 64.15 635 GLN C CA 1
ATOM 2905 C C . GLN C 1 95 ? 41.092 11.388 32.099 1.00 62.32 635 GLN C C 1
ATOM 2906 O O . GLN C 1 95 ? 41.182 11.504 30.873 1.00 62.04 635 GLN C O 1
ATOM 2912 N N . THR C 1 96 ? 41.942 10.665 32.817 1.00 59.32 636 THR C N 1
ATOM 2913 C CA . THR C 1 96 ? 43.075 9.981 32.212 1.00 56.77 636 THR C CA 1
ATOM 2914 C C . THR C 1 96 ? 42.722 8.608 31.644 1.00 51.87 636 THR C C 1
ATOM 2915 O O . THR C 1 96 ? 42.086 7.789 32.309 1.00 51.43 636 THR C O 1
ATOM 2919 N N . PRO C 1 97 ? 43.134 8.346 30.397 1.00 48.15 637 PRO C N 1
ATOM 2920 C CA . PRO C 1 97 ? 42.857 7.058 29.756 1.00 44.78 637 PRO C CA 1
ATOM 2921 C C . PRO C 1 97 ? 43.487 5.934 30.570 1.00 40.34 637 PRO C C 1
ATOM 2922 O O . PRO C 1 97 ? 44.615 6.063 31.021 1.00 40.57 637 PRO C O 1
ATOM 2926 N N . VAL C 1 98 ? 42.765 4.846 30.790 1.00 37.45 638 VAL C N 1
ATOM 2927 C CA . VAL C 1 98 ? 43.373 3.733 31.503 1.00 34.79 638 VAL C CA 1
ATOM 2928 C C . VAL C 1 98 ? 44.668 3.387 30.739 1.00 31.95 638 VAL C C 1
ATOM 2929 O O . VAL C 1 98 ? 45.759 3.351 31.311 1.00 32.86 638 VAL C O 1
ATOM 2933 N N . VAL C 1 99 ? 44.549 3.178 29.435 1.00 27.42 639 VAL C N 1
ATOM 2934 C CA . VAL C 1 99 ? 45.704 2.843 28.625 1.00 23.04 639 VAL C CA 1
ATOM 2935 C C . VAL C 1 99 ? 46.176 4.073 27.885 1.00 22.84 639 VAL C C 1
ATOM 2936 O O . VAL C 1 99 ? 45.416 4.698 27.157 1.00 24.20 639 VAL C O 1
ATOM 2940 N N . ALA C 1 100 ? 47.447 4.403 28.060 1.00 23.63 640 ALA C N 1
ATOM 2941 C CA . ALA C 1 100 ? 48.049 5.572 27.428 1.00 24.49 640 ALA C CA 1
ATOM 2942 C C . ALA C 1 100 ? 48.253 5.370 25.916 1.00 26.67 640 ALA C C 1
ATOM 2943 O O . ALA C 1 100 ? 48.402 4.233 25.439 1.00 26.68 640 ALA C O 1
ATOM 2945 N N . ASP C 1 101 ? 48.265 6.472 25.170 1.00 23.88 641 ASP C N 1
ATOM 2946 C CA . ASP C 1 101 ? 48.472 6.417 23.729 1.00 22.15 641 ASP C CA 1
ATOM 2947 C C . ASP C 1 101 ? 49.746 5.684 23.356 1.00 21.36 641 ASP C C 1
ATOM 2948 O O . ASP C 1 101 ? 49.766 4.864 22.430 1.00 23.82 641 ASP C O 1
ATOM 2953 N N . ASN C 1 102 ? 50.821 6.011 24.062 1.00 20.34 642 ASN C N 1
ATOM 2954 C CA . ASN C 1 102 ? 52.124 5.429 23.792 1.00 20.94 642 ASN C CA 1
ATOM 2955 C C . ASN C 1 102 ? 52.330 4.067 24.435 1.00 19.87 642 ASN C C 1
ATOM 2956 O O . ASN C 1 102 ? 53.248 3.885 25.247 1.00 18.43 642 ASN C O 1
ATOM 2961 N N . THR C 1 103 ? 51.474 3.124 24.021 1.00 19.07 643 THR C N 1
ATOM 2962 C CA . THR C 1 103 ? 51.480 1.726 24.479 1.00 21.15 643 THR C CA 1
ATOM 2963 C C . THR C 1 103 ? 51.291 0.846 23.248 1.00 19.34 643 THR C C 1
ATOM 2964 O O . THR C 1 103 ? 50.411 1.091 22.426 1.00 21.69 643 THR C O 1
ATOM 2968 N N . ALA C 1 104 ? 52.136 -0.163 23.102 1.00 21.39 644 ALA C N 1
ATOM 2969 C CA . ALA C 1 104 ? 52.023 -1.053 21.959 1.00 18.90 644 ALA C CA 1
ATOM 2970 C C . ALA C 1 104 ? 50.639 -1.711 21.908 1.00 17.60 644 ALA C C 1
ATOM 2971 O O . ALA C 1 104 ? 50.111 -2.161 22.924 1.00 19.41 644 ALA C O 1
ATOM 2973 N N . ALA C 1 105 ? 50.048 -1.718 20.721 1.00 17.94 645 ALA C N 1
ATOM 2974 C CA . ALA C 1 105 ? 48.755 -2.349 20.490 1.00 17.97 645 ALA C CA 1
ATOM 2975 C C . ALA C 1 105 ? 49.055 -3.807 20.090 1.00 18.86 645 ALA C C 1
ATOM 2976 O O . ALA C 1 105 ? 50.148 -4.110 19.572 1.00 17.95 645 ALA C O 1
ATOM 2978 N N . THR C 1 106 ? 48.091 -4.693 20.317 1.00 16.31 646 THR C N 1
ATOM 2979 C CA . THR C 1 106 ? 48.274 -6.103 19.975 1.00 16.58 646 THR C CA 1
ATOM 2980 C C . THR C 1 106 ? 47.307 -6.596 18.912 1.00 17.00 646 THR C C 1
ATOM 2981 O O . THR C 1 106 ? 46.299 -5.952 18.580 1.00 16.96 646 THR C O 1
ATOM 2985 N N . VAL C 1 107 ? 47.600 -7.788 18.407 1.00 17.70 647 VAL C N 1
ATOM 2986 C CA . VAL C 1 107 ? 46.747 -8.389 17.399 1.00 16.39 647 VAL C CA 1
ATOM 2987 C C . VAL C 1 107 ? 45.324 -8.606 17.952 1.00 13.92 647 VAL C C 1
ATOM 2988 O O . VAL C 1 107 ? 44.346 -8.378 17.236 1.00 16.16 647 VAL C O 1
ATOM 2992 N N . GLY C 1 108 ? 45.231 -9.038 19.215 1.00 13.72 648 GLY C N 1
ATOM 2993 C CA . GLY C 1 108 ? 43.945 -9.230 19.868 1.00 13.75 648 GLY C CA 1
ATOM 2994 C C . GLY C 1 108 ? 43.204 -7.879 19.932 1.00 17.68 648 GLY C C 1
ATOM 2995 O O . GLY C 1 108 ? 41.975 -7.828 19.795 1.00 17.70 648 GLY C O 1
ATOM 2996 N N . ASP C 1 109 ? 43.920 -6.772 20.153 1.00 16.21 649 ASP C N 1
ATOM 2997 C CA . ASP C 1 109 ? 43.222 -5.479 20.114 1.00 16.59 649 ASP C CA 1
ATOM 2998 C C . ASP C 1 109 ? 42.683 -5.237 18.671 1.00 16.39 649 ASP C C 1
ATOM 2999 O O . ASP C 1 109 ? 41.587 -4.726 18.496 1.00 16.24 649 ASP C O 1
ATOM 3004 N N . LEU C 1 110 ? 43.448 -5.611 17.642 1.00 16.31 650 LEU C N 1
ATOM 3005 C CA . LEU C 1 110 ? 43.002 -5.431 16.256 1.00 13.75 650 LEU C CA 1
ATOM 3006 C C . LEU C 1 110 ? 41.741 -6.256 15.928 1.00 14.17 650 LEU C C 1
ATOM 3007 O O . LEU C 1 110 ? 40.848 -5.806 15.212 1.00 10.59 650 LEU C O 1
ATOM 3012 N N . ARG C 1 111 ? 41.696 -7.477 16.454 1.00 12.22 651 ARG C N 1
ATOM 3013 C CA . ARG C 1 111 ? 40.571 -8.360 16.232 1.00 14.61 651 ARG C CA 1
ATOM 3014 C C . ARG C 1 111 ? 39.252 -7.793 16.764 1.00 11.01 651 ARG C C 1
ATOM 3015 O O . ARG C 1 111 ? 38.198 -8.129 16.268 1.00 14.06 651 ARG C O 1
ATOM 3023 N N . GLY C 1 112 ? 39.302 -6.928 17.763 1.00 14.12 652 GLY C N 1
ATOM 3024 C CA . GLY C 1 112 ? 38.066 -6.356 18.256 1.00 13.35 652 GLY C CA 1
ATOM 3025 C C . GLY C 1 112 ? 37.722 -5.006 17.624 1.00 17.64 652 GLY C C 1
ATOM 3026 O O . GLY C 1 112 ? 36.732 -4.383 18.011 1.00 17.00 652 GLY C O 1
ATOM 3027 N N . LEU C 1 113 ? 38.511 -4.560 16.648 1.00 13.94 653 LEU C N 1
ATOM 3028 C CA . LEU C 1 113 ? 38.254 -3.261 16.013 1.00 16.57 653 LEU C CA 1
ATOM 3029 C C . LEU C 1 113 ? 37.033 -3.301 15.095 1.00 16.79 653 LEU C C 1
ATOM 3030 O O . LEU C 1 113 ? 36.868 -4.253 14.346 1.00 16.75 653 LEU C O 1
ATOM 3035 N N . GLY C 1 114 ? 36.163 -2.290 15.168 1.00 13.93 654 GLY C N 1
ATOM 3036 C CA . GLY C 1 114 ? 35.018 -2.262 14.274 1.00 15.54 654 GLY C CA 1
ATOM 3037 C C . GLY C 1 114 ? 33.967 -1.200 14.537 1.00 16.98 654 GLY C C 1
ATOM 3038 O O . GLY C 1 114 ? 33.992 -0.514 15.569 1.00 16.58 654 GLY C O 1
ATOM 3039 N N . TRP C 1 115 ? 33.044 -1.037 13.595 1.00 17.86 655 TRP C N 1
ATOM 3040 C CA . TRP C 1 115 ? 31.958 -0.075 13.799 1.00 18.00 655 TRP C CA 1
ATOM 3041 C C . TRP C 1 115 ? 30.656 -0.841 13.748 1.00 19.25 655 TRP C C 1
ATOM 3042 O O . TRP C 1 115 ? 30.622 -1.966 13.247 1.00 19.16 655 TRP C O 1
ATOM 3053 N N . VAL C 1 116 ? 29.595 -0.254 14.289 1.00 19.40 656 VAL C N 1
ATOM 3054 C CA . VAL C 1 116 ? 28.281 -0.893 14.294 1.00 17.99 656 VAL C CA 1
ATOM 3055 C C . VAL C 1 116 ? 27.393 -0.344 13.195 1.00 19.45 656 VAL C C 1
ATOM 3056 O O . VAL C 1 116 ? 27.283 0.882 12.999 1.00 19.36 656 VAL C O 1
ATOM 3060 N N . ILE C 1 117 ? 26.753 -1.250 12.462 1.00 19.63 657 ILE C N 1
ATOM 3061 C CA . ILE C 1 117 ? 25.829 -0.836 11.415 1.00 20.84 657 ILE C CA 1
ATOM 3062 C C . ILE C 1 117 ? 24.406 -1.195 11.855 1.00 22.52 657 ILE C C 1
ATOM 3063 O O . ILE C 1 117 ? 24.159 -2.277 12.389 1.00 20.55 657 ILE C O 1
ATOM 3068 N N . SER C 1 118 ? 23.470 -0.279 11.648 1.00 22.53 658 SER C N 1
ATOM 3069 C CA . SER C 1 118 ? 22.112 -0.544 12.061 1.00 25.35 658 SER C CA 1
ATOM 3070 C C . SER C 1 118 ? 21.077 0.049 11.111 1.00 26.92 658 SER C C 1
ATOM 3071 O O . SER C 1 118 ? 21.390 0.898 10.267 1.00 26.18 658 SER C O 1
ATOM 3074 N N . ALA C 1 119 ? 19.851 -0.440 11.252 1.00 29.09 659 ALA C N 1
ATOM 3075 C CA . ALA C 1 119 ? 18.696 0.006 10.482 1.00 31.22 659 ALA C CA 1
ATOM 3076 C C . ALA C 1 119 ? 17.493 -0.204 11.400 1.00 33.46 659 ALA C C 1
ATOM 3077 O O . ALA C 1 119 ? 17.529 -1.059 12.283 1.00 32.11 659 ALA C O 1
ATOM 3079 N N . ASP C 1 120 ? 16.421 0.554 11.188 1.00 35.88 660 ASP C N 1
ATOM 3080 C CA . ASP C 1 120 ? 15.248 0.425 12.044 1.00 39.06 660 ASP C CA 1
ATOM 3081 C C . ASP C 1 120 ? 14.441 -0.814 11.708 1.00 40.02 660 ASP C C 1
ATOM 3082 O O . ASP C 1 120 ? 13.576 -1.222 12.481 1.00 40.35 660 ASP C O 1
ATOM 3087 N N . LYS C 1 121 ? 14.734 -1.421 10.563 1.00 39.82 661 LYS C N 1
ATOM 3088 C CA . LYS C 1 121 ? 14.021 -2.619 10.151 1.00 40.16 661 LYS C CA 1
ATOM 3089 C C . LYS C 1 121 ? 14.921 -3.753 9.677 1.00 39.19 661 LYS C C 1
ATOM 3090 O O . LYS C 1 121 ? 15.943 -3.534 9.039 1.00 38.08 661 LYS C O 1
ATOM 3096 N N . THR C 1 122 ? 14.533 -4.972 10.019 1.00 39.10 662 THR C N 1
ATOM 3097 C CA . THR C 1 122 ? 15.263 -6.166 9.625 1.00 39.28 662 THR C CA 1
ATOM 3098 C C . THR C 1 122 ? 14.583 -6.683 8.363 1.00 40.04 662 THR C C 1
ATOM 3099 O O . THR C 1 122 ? 13.364 -6.850 8.329 1.00 40.93 662 THR C O 1
ATOM 3103 N N . THR C 1 123 ? 15.362 -6.924 7.318 1.00 39.12 663 THR C N 1
ATOM 3104 C CA . THR C 1 123 ? 14.785 -7.387 6.070 1.00 39.24 663 THR C CA 1
ATOM 3105 C C . THR C 1 123 ? 13.989 -8.676 6.278 1.00 40.84 663 THR C C 1
ATOM 3106 O O . THR C 1 123 ? 14.523 -9.680 6.749 1.00 39.46 663 THR C O 1
ATOM 3110 N N . GLY C 1 124 ? 12.704 -8.624 5.930 1.00 43.56 664 GLY C N 1
ATOM 3111 C CA . GLY C 1 124 ? 11.835 -9.776 6.089 1.00 44.61 664 GLY C CA 1
ATOM 3112 C C . GLY C 1 124 ? 11.626 -10.074 7.561 1.00 47.40 664 GLY C C 1
ATOM 3113 O O . GLY C 1 124 ? 11.179 -11.163 7.933 1.00 48.69 664 GLY C O 1
ATOM 3114 N N . GLY C 1 125 ? 11.949 -9.099 8.405 1.00 47.34 665 GLY C N 1
ATOM 3115 C CA . GLY C 1 125 ? 11.804 -9.292 9.833 1.00 48.48 665 GLY C CA 1
ATOM 3116 C C . GLY C 1 125 ? 10.792 -8.352 10.444 1.00 49.38 665 GLY C C 1
ATOM 3117 O O . GLY C 1 125 ? 9.998 -7.739 9.734 1.00 50.33 665 GLY C O 1
ATOM 3118 N N . SER C 1 126 ? 10.836 -8.216 11.762 1.00 50.28 666 SER C N 1
ATOM 3119 C CA . SER C 1 126 ? 9.896 -7.350 12.473 1.00 50.89 666 SER C CA 1
ATOM 3120 C C . SER C 1 126 ? 10.588 -6.590 13.593 1.00 50.86 666 SER C C 1
ATOM 3121 O O . SER C 1 126 ? 9.938 -5.941 14.405 1.00 51.85 666 SER C O 1
ATOM 3124 N N . THR C 1 127 ? 11.911 -6.674 13.631 1.00 50.33 667 THR C N 1
ATOM 3125 C CA . THR C 1 127 ? 12.692 -6.014 14.672 1.00 49.36 667 THR C CA 1
ATOM 3126 C C . THR C 1 127 ? 13.737 -5.052 14.114 1.00 47.22 667 THR C C 1
ATOM 3127 O O . THR C 1 127 ? 13.943 -4.961 12.903 1.00 47.58 667 THR C O 1
ATOM 3131 N N . GLU C 1 128 ? 14.400 -4.332 15.004 1.00 44.19 668 GLU C N 1
ATOM 3132 C CA . GLU C 1 128 ? 15.438 -3.414 14.569 1.00 41.54 668 GLU C CA 1
ATOM 3133 C C . GLU C 1 128 ? 16.644 -4.265 14.110 1.00 37.22 668 GLU C C 1
ATOM 3134 O O . GLU C 1 128 ? 16.755 -5.454 14.446 1.00 34.02 668 GLU C O 1
ATOM 3140 N N . TYR C 1 129 ? 17.536 -3.674 13.328 1.00 32.81 669 TYR C N 1
ATOM 3141 C CA . TYR C 1 129 ? 18.710 -4.417 12.880 1.00 30.39 669 TYR C CA 1
ATOM 3142 C C . TYR C 1 129 ? 20.042 -3.783 13.262 1.00 28.82 669 TYR C C 1
ATOM 3143 O O . TYR C 1 129 ? 20.186 -2.558 13.269 1.00 28.37 669 TYR C O 1
ATOM 3152 N N . HIS C 1 130 ? 21.016 -4.631 13.568 1.00 26.65 670 HIS C N 1
ATOM 3153 C CA . HIS C 1 130 ? 22.358 -4.161 13.853 1.00 26.77 670 HIS C CA 1
ATOM 3154 C C . HIS C 1 130 ? 23.346 -5.302 13.834 1.00 25.79 670 HIS C C 1
ATOM 3155 O O . HIS C 1 130 ? 23.001 -6.45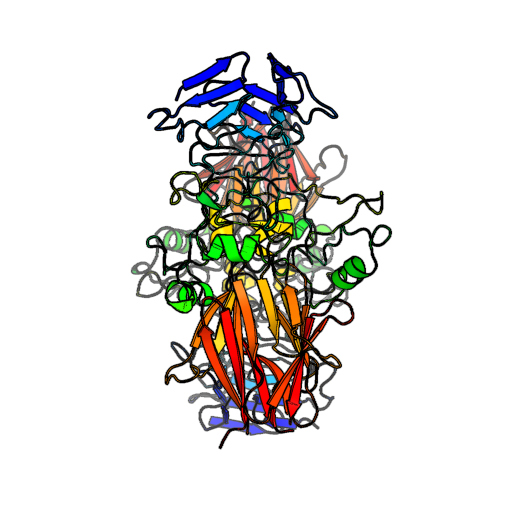2 14.110 1.00 26.67 670 HIS C O 1
ATOM 3162 N N . ASP C 1 131 ? 24.575 -4.985 13.461 1.00 24.68 671 ASP C N 1
ATOM 3163 C CA . ASP C 1 131 ? 25.645 -5.973 13.439 1.00 23.20 671 ASP C CA 1
ATOM 3164 C C . ASP C 1 131 ? 26.928 -5.146 13.485 1.00 23.04 671 ASP C C 1
ATOM 3165 O O . ASP C 1 131 ? 26.891 -3.910 13.373 1.00 23.04 671 ASP C O 1
ATOM 3170 N N . GLN C 1 132 ? 28.049 -5.825 13.679 1.00 21.76 672 GLN C N 1
ATOM 3171 C CA . GLN C 1 132 ? 29.342 -5.176 13.737 1.00 19.67 672 GLN C CA 1
ATOM 3172 C C . GLN C 1 132 ? 30.051 -5.362 12.398 1.00 19.72 672 GLN C C 1
ATOM 3173 O O . GLN C 1 132 ? 29.894 -6.389 11.718 1.00 17.77 672 GLN C O 1
ATOM 3179 N N . VAL C 1 133 ? 30.815 -4.357 12.011 1.00 17.57 673 VAL C N 1
ATOM 3180 C CA . VAL C 1 133 ? 31.576 -4.435 10.781 1.00 17.57 673 VAL C CA 1
ATOM 3181 C C . VAL C 1 133 ? 33.022 -4.356 11.228 1.00 17.21 673 VAL C C 1
ATOM 3182 O O . VAL C 1 133 ? 33.554 -3.270 11.494 1.00 17.33 673 VAL C O 1
ATOM 3186 N N . ARG C 1 134 ? 33.652 -5.518 11.352 1.00 15.03 674 ARG C N 1
ATOM 3187 C CA . ARG C 1 134 ? 35.039 -5.558 11.755 1.00 13.45 674 ARG C CA 1
ATOM 3188 C C . ARG C 1 134 ? 35.919 -5.673 10.520 1.00 13.93 674 ARG C C 1
ATOM 3189 O O . ARG C 1 134 ? 35.428 -5.536 9.407 1.00 16.06 674 ARG C O 1
ATOM 3197 N N . ASN C 1 135 ? 37.214 -5.909 10.706 1.00 15.67 675 ASN C N 1
ATOM 3198 C CA . ASN C 1 135 ? 38.131 -6.015 9.585 1.00 16.64 675 ASN C CA 1
ATOM 3199 C C . ASN C 1 135 ? 37.670 -7.143 8.672 1.00 20.10 675 ASN C C 1
ATOM 3200 O O . ASN C 1 135 ? 37.288 -8.203 9.144 1.00 20.34 675 ASN C O 1
ATOM 3205 N N . ALA C 1 136 ? 37.696 -6.890 7.370 1.00 19.07 676 ALA C N 1
ATOM 3206 C CA . ALA C 1 136 ? 37.309 -7.863 6.363 1.00 20.15 676 ALA C CA 1
ATOM 3207 C C . ALA C 1 136 ? 35.837 -8.276 6.355 1.00 20.58 676 ALA C C 1
ATOM 3208 O O . ALA C 1 136 ? 35.486 -9.303 5.787 1.00 21.60 676 ALA C O 1
ATOM 3210 N N . ASN C 1 137 ? 34.982 -7.502 7.010 1.00 17.45 677 ASN C N 1
ATOM 3211 C CA . ASN C 1 137 ? 33.569 -7.753 6.910 1.00 15.32 677 ASN C CA 1
ATOM 3212 C C . ASN C 1 137 ? 33.130 -6.951 5.667 1.00 17.52 677 ASN C C 1
ATOM 3213 O O . ASN C 1 137 ? 33.832 -6.020 5.200 1.00 16.27 677 ASN C O 1
ATOM 3218 N N . GLU C 1 138 ? 32.001 -7.334 5.102 1.00 16.19 678 GLU C N 1
ATOM 3219 C CA . GLU C 1 138 ? 31.493 -6.690 3.901 1.00 18.69 678 GLU C CA 1
ATOM 3220 C C . GLU C 1 138 ? 30.090 -6.128 4.099 1.00 15.94 678 GLU C C 1
ATOM 3221 O O . GLU C 1 138 ? 29.238 -6.769 4.718 1.00 16.90 678 GLU C O 1
ATOM 3227 N N . VAL C 1 139 ? 29.861 -4.920 3.593 1.00 16.70 679 VAL C N 1
ATOM 3228 C CA . VAL C 1 139 ? 28.546 -4.276 3.703 1.00 15.36 679 VAL C CA 1
ATOM 3229 C C . VAL C 1 139 ? 28.049 -4.082 2.294 1.00 17.38 679 VAL C C 1
ATOM 3230 O O . VAL C 1 139 ? 28.740 -3.519 1.444 1.00 16.35 679 VAL C O 1
ATOM 3234 N N . LYS C 1 140 ? 26.832 -4.531 2.043 1.00 19.93 680 LYS C N 1
ATOM 3235 C CA . LYS C 1 140 ? 26.301 -4.414 0.710 1.00 21.97 680 LYS C CA 1
ATOM 3236 C C . LYS C 1 140 ? 25.037 -3.630 0.689 1.00 20.83 680 LYS C C 1
ATOM 3237 O O . LYS C 1 140 ? 24.113 -3.928 1.442 1.00 22.51 680 LYS C O 1
ATOM 3243 N N . PHE C 1 141 ? 24.988 -2.650 -0.209 1.00 21.50 681 PHE C N 1
ATOM 3244 C CA . PHE C 1 141 ? 23.808 -1.805 -0.360 1.00 23.11 681 PHE C CA 1
ATOM 3245 C C . PHE C 1 141 ? 23.033 -2.352 -1.541 1.00 22.71 681 PHE C C 1
ATOM 3246 O O . PHE C 1 141 ? 23.472 -2.241 -2.669 1.00 24.20 681 PHE C O 1
ATOM 3254 N N . LYS C 1 142 ? 21.874 -2.941 -1.253 1.00 25.95 682 LYS C N 1
ATOM 3255 C CA . LYS C 1 142 ? 21.038 -3.617 -2.250 1.00 27.18 682 LYS C CA 1
ATOM 3256 C C . LYS C 1 142 ? 19.870 -2.861 -2.832 1.00 28.06 682 LYS C C 1
ATOM 3257 O O . LYS C 1 142 ? 19.138 -2.181 -2.117 1.00 28.79 682 LYS C O 1
ATOM 3263 N N . SER C 1 143 ? 19.680 -3.020 -4.137 1.00 29.55 683 SER C N 1
ATOM 3264 C CA . SER C 1 143 ? 18.559 -2.395 -4.823 1.00 31.60 683 SER C CA 1
ATOM 3265 C C . SER C 1 143 ? 17.331 -3.144 -4.350 1.00 32.53 683 SER C C 1
ATOM 3266 O O . SER C 1 143 ? 17.423 -4.255 -3.860 1.00 35.69 683 SER C O 1
ATOM 3269 N N . GLY C 1 144 ? 16.177 -2.526 -4.471 1.00 33.86 684 GLY C N 1
ATOM 3270 C CA . GLY C 1 144 ? 14.965 -3.182 -4.041 1.00 33.77 684 GLY C CA 1
ATOM 3271 C C . GLY C 1 144 ? 13.883 -2.695 -4.973 1.00 34.65 684 GLY C C 1
ATOM 3272 O O . GLY C 1 144 ? 14.172 -1.969 -5.933 1.00 34.33 684 GLY C O 1
ATOM 3273 N N . ASN C 1 145 ? 12.644 -3.067 -4.677 1.00 34.93 685 ASN C N 1
ATOM 3274 C CA . ASN C 1 145 ? 11.519 -2.685 -5.504 1.00 36.21 685 ASN C CA 1
ATOM 3275 C C . ASN C 1 145 ? 11.390 -1.185 -5.740 1.00 36.54 685 ASN C C 1
ATOM 3276 O O . ASN C 1 145 ? 11.093 -0.420 -4.819 1.00 38.81 685 ASN C O 1
ATOM 3281 N N . GLY C 1 146 ? 11.623 -0.774 -6.980 1.00 35.07 686 GLY C N 1
ATOM 3282 C CA . GLY C 1 146 ? 11.505 0.625 -7.333 1.00 35.02 686 GLY C CA 1
ATOM 3283 C C . GLY C 1 146 ? 12.694 1.518 -7.055 1.00 35.63 686 GLY C C 1
ATOM 3284 O O . GLY C 1 146 ? 12.618 2.730 -7.303 1.00 35.88 686 GLY C O 1
ATOM 3285 N N . ILE C 1 147 ? 13.785 0.943 -6.547 1.00 33.97 687 ILE C N 1
ATOM 3286 C CA . ILE C 1 147 ? 14.982 1.722 -6.244 1.00 32.28 687 ILE C CA 1
ATOM 3287 C C . ILE C 1 147 ? 16.248 1.035 -6.720 1.00 32.39 687 ILE C C 1
ATOM 3288 O O . ILE C 1 147 ? 16.498 -0.126 -6.383 1.00 31.96 687 ILE C O 1
ATOM 3293 N N . ASN C 1 148 ? 17.032 1.752 -7.519 1.00 31.59 688 ASN C N 1
ATOM 3294 C CA . ASN C 1 148 ? 18.298 1.237 -8.016 1.00 32.61 688 ASN C CA 1
ATOM 3295 C C . ASN C 1 148 ? 19.437 1.800 -7.155 1.00 31.45 688 ASN C C 1
ATOM 3296 O O . ASN C 1 148 ? 19.588 3.016 -7.047 1.00 30.74 688 ASN C O 1
ATOM 3301 N N . VAL C 1 149 ? 20.228 0.919 -6.545 1.00 30.19 689 VAL C N 1
ATOM 3302 C CA . VAL C 1 149 ? 21.357 1.339 -5.709 1.00 28.77 689 VAL C CA 1
ATOM 3303 C C . VAL C 1 149 ? 22.653 0.922 -6.411 1.00 27.96 689 VAL C C 1
ATOM 3304 O O . VAL C 1 149 ? 22.892 -0.261 -6.626 1.00 27.61 689 VAL C O 1
ATOM 3308 N N . SER C 1 150 ? 23.484 1.890 -6.778 1.00 26.54 690 SER C N 1
ATOM 3309 C CA . SER C 1 150 ? 24.737 1.582 -7.464 1.00 24.88 690 SER C CA 1
ATOM 3310 C C . SER C 1 150 ? 25.956 2.222 -6.807 1.00 25.57 690 SER C C 1
ATOM 3311 O O . SER C 1 150 ? 25.842 3.182 -6.038 1.00 22.76 690 SER C O 1
ATOM 3314 N N . GLY C 1 151 ? 27.129 1.677 -7.112 1.00 23.79 691 GLY C N 1
ATOM 3315 C CA . GLY C 1 151 ? 28.344 2.192 -6.527 1.00 22.62 691 GLY C CA 1
ATOM 3316 C C . GLY C 1 151 ? 29.387 2.568 -7.560 1.00 24.74 691 GLY C C 1
ATOM 3317 O O . GLY C 1 151 ? 29.374 2.116 -8.725 1.00 23.92 691 GLY C O 1
ATOM 3318 N N . LYS C 1 152 ? 30.320 3.392 -7.126 1.00 23.01 692 LYS C N 1
ATOM 3319 C CA . LYS C 1 152 ? 31.368 3.827 -8.014 1.00 25.13 692 LYS C CA 1
ATOM 3320 C C . LYS C 1 152 ? 32.392 4.622 -7.211 1.00 24.69 692 LYS C C 1
ATOM 3321 O O . LYS C 1 152 ? 32.035 5.468 -6.363 1.00 23.91 692 LYS C O 1
ATOM 3327 N N . THR C 1 153 ? 33.663 4.348 -7.448 1.00 23.15 693 THR C N 1
ATOM 3328 C CA . THR C 1 153 ? 34.684 5.090 -6.745 1.00 26.48 693 THR C CA 1
ATOM 3329 C C . THR C 1 153 ? 35.111 6.257 -7.640 1.00 28.16 693 THR C C 1
ATOM 3330 O O . THR C 1 153 ? 35.659 6.045 -8.713 1.00 27.29 693 THR C O 1
ATOM 3334 N N . VAL C 1 154 ? 34.833 7.480 -7.183 1.00 30.20 694 VAL C N 1
ATOM 3335 C CA . VAL C 1 154 ? 35.133 8.696 -7.939 1.00 31.58 694 VAL C CA 1
ATOM 3336 C C . VAL C 1 154 ? 36.075 9.631 -7.171 1.00 33.08 694 VAL C C 1
ATOM 3337 O O . VAL C 1 154 ? 35.709 10.187 -6.120 1.00 33.24 694 VAL C O 1
ATOM 3341 N N . ASN C 1 155 ? 37.271 9.818 -7.719 1.00 32.88 695 ASN C N 1
ATOM 3342 C CA . ASN C 1 155 ? 38.297 10.654 -7.101 1.00 33.99 695 ASN C CA 1
ATOM 3343 C C . ASN C 1 155 ? 38.518 10.158 -5.668 1.00 35.01 695 ASN C C 1
ATOM 3344 O O . ASN C 1 155 ? 38.558 10.963 -4.724 1.00 34.34 695 ASN C O 1
ATOM 3349 N N . GLY C 1 156 ? 38.629 8.834 -5.511 1.00 33.55 696 GLY C N 1
ATOM 3350 C CA . GLY C 1 156 ? 38.866 8.246 -4.202 1.00 31.36 696 GLY C CA 1
ATOM 3351 C C . GLY C 1 156 ? 37.649 7.992 -3.340 1.00 30.45 696 GLY C C 1
ATOM 3352 O O . GLY C 1 156 ? 37.671 7.112 -2.471 1.00 31.27 696 GLY C O 1
ATOM 3353 N N . ARG C 1 157 ? 36.589 8.758 -3.555 1.00 28.49 697 ARG C N 1
ATOM 3354 C CA . ARG C 1 157 ? 35.393 8.573 -2.770 1.00 28.03 697 ARG C CA 1
ATOM 3355 C C . ARG C 1 157 ? 34.603 7.352 -3.246 1.00 27.39 697 ARG C C 1
ATOM 3356 O O . ARG C 1 157 ? 34.416 7.138 -4.447 1.00 25.91 697 ARG C O 1
ATOM 3364 N N . ARG C 1 158 ? 34.174 6.534 -2.292 1.00 25.49 698 ARG C N 1
ATOM 3365 C CA . ARG C 1 158 ? 33.397 5.343 -2.603 1.00 22.62 698 ARG C CA 1
ATOM 3366 C C . ARG C 1 158 ? 31.972 5.855 -2.536 1.00 21.62 698 ARG C C 1
ATOM 3367 O O . ARG C 1 158 ? 31.389 6.000 -1.455 1.00 20.92 698 ARG C O 1
ATOM 3375 N N . GLU C 1 159 ? 31.408 6.133 -3.700 1.00 21.16 699 GLU C N 1
ATOM 3376 C CA . GLU C 1 159 ? 30.083 6.692 -3.757 1.00 22.17 699 GLU C CA 1
ATOM 3377 C C . GLU C 1 159 ? 28.986 5.689 -4.061 1.00 22.64 699 GLU C C 1
ATOM 3378 O O . GLU C 1 159 ? 29.098 4.910 -5.014 1.00 22.76 699 GLU C O 1
ATOM 3384 N N . ILE C 1 160 ? 27.945 5.689 -3.232 1.00 20.38 700 ILE C N 1
ATOM 3385 C CA . ILE C 1 160 ? 26.794 4.821 -3.454 1.00 21.66 700 ILE C CA 1
ATOM 3386 C C . ILE C 1 160 ? 25.664 5.776 -3.843 1.00 23.26 700 ILE C C 1
ATOM 3387 O O . ILE C 1 160 ? 25.309 6.680 -3.068 1.00 22.68 700 ILE C O 1
ATOM 3392 N N . THR C 1 161 ? 25.094 5.574 -5.026 1.00 23.35 701 THR C N 1
ATOM 3393 C CA . THR C 1 161 ? 24.033 6.435 -5.517 1.00 25.60 701 THR C CA 1
ATOM 3394 C C . THR C 1 161 ? 22.685 5.765 -5.450 1.00 27.95 701 THR C C 1
ATOM 3395 O O . THR C 1 161 ? 22.570 4.575 -5.715 1.00 29.34 701 THR C O 1
ATOM 3399 N N . PHE C 1 162 ? 21.666 6.549 -5.106 1.00 27.39 702 PHE C N 1
ATOM 3400 C CA . PHE C 1 162 ? 20.313 6.056 -4.953 1.00 29.09 702 PHE C CA 1
ATOM 3401 C C . PHE C 1 162 ? 19.327 6.770 -5.892 1.00 31.94 702 PHE C C 1
ATOM 3402 O O . PHE C 1 162 ? 19.168 7.991 -5.822 1.00 30.84 702 PHE C O 1
ATOM 3410 N N . GLU C 1 163 ? 18.662 6.014 -6.764 1.00 32.69 703 GLU C N 1
ATOM 3411 C CA . GLU C 1 163 ? 17.723 6.624 -7.695 1.00 35.46 703 GLU C CA 1
ATOM 3412 C C . GLU C 1 163 ? 16.485 5.793 -7.918 1.00 36.13 703 GLU C C 1
ATOM 3413 O O . GLU C 1 163 ? 16.433 4.614 -7.562 1.00 35.66 703 GLU C O 1
ATOM 3419 N N . LEU C 1 164 ? 15.469 6.418 -8.502 1.00 36.30 704 LEU C N 1
ATOM 3420 C CA . LEU C 1 164 ? 14.233 5.708 -8.785 1.00 38.12 704 LEU C CA 1
ATOM 3421 C C . LEU C 1 164 ? 14.459 4.797 -9.986 1.00 38.43 704 LEU C C 1
ATOM 3422 O O . LEU C 1 164 ? 15.067 5.200 -10.974 1.00 37.71 704 LEU C O 1
ATOM 3427 N N . ALA C 1 165 ? 13.992 3.559 -9.879 1.00 40.77 705 ALA C N 1
ATOM 3428 C CA . ALA C 1 165 ? 14.140 2.585 -10.957 1.00 43.76 705 ALA C CA 1
ATOM 3429 C C . ALA C 1 165 ? 12.946 2.658 -11.905 1.00 46.79 705 ALA C C 1
ATOM 3430 O O . ALA C 1 165 ? 11.896 3.203 -11.556 1.00 46.14 705 ALA C O 1
ATOM 3432 N N . LYS C 1 166 ? 13.125 2.089 -13.096 1.00 50.28 706 LYS C N 1
ATOM 3433 C CA . LYS C 1 166 ? 12.106 2.045 -14.150 1.00 52.56 706 LYS C CA 1
ATOM 3434 C C . LYS C 1 166 ? 11.750 3.441 -14.634 1.00 53.96 706 LYS C C 1
ATOM 3435 O O . LYS C 1 166 ? 12.088 4.417 -13.927 1.00 54.18 706 LYS C O 1
ATOM 3437 N N . ALA D 1 9 ? -0.918 -21.976 27.712 1.00 62.52 549 ALA D N 1
ATOM 3438 C CA . ALA D 1 9 ? -0.470 -20.852 28.587 1.00 62.58 549 ALA D CA 1
ATOM 3439 C C . ALA D 1 9 ? -1.619 -19.878 28.859 1.00 62.20 549 ALA D C 1
ATOM 3440 O O . ALA D 1 9 ? -1.677 -18.797 28.266 1.00 62.44 549 ALA D O 1
ATOM 3442 N N . LYS D 1 10 ? -2.526 -20.260 29.759 1.00 60.83 550 LYS D N 1
ATOM 3443 C CA . LYS D 1 10 ? -3.672 -19.420 30.093 1.00 58.82 550 LYS D CA 1
ATOM 3444 C C . LYS D 1 10 ? -3.303 -18.055 30.658 1.00 56.95 550 LYS D C 1
ATOM 3445 O O . LYS D 1 10 ? -2.501 -17.957 31.583 1.00 57.52 550 LYS D O 1
ATOM 3451 N N . THR D 1 11 ? -3.901 -17.007 30.103 1.00 53.73 551 THR D N 1
ATOM 3452 C CA . THR D 1 11 ? -3.691 -15.650 30.586 1.00 51.01 551 THR D CA 1
ATOM 3453 C C . THR D 1 11 ? -5.081 -15.151 30.961 1.00 49.78 551 THR D C 1
ATOM 3454 O O . THR D 1 11 ? -5.886 -14.801 30.100 1.00 48.25 551 THR D O 1
ATOM 3458 N N . GLU D 1 12 ? -5.363 -15.141 32.256 1.00 48.52 552 GLU D N 1
ATOM 3459 C CA . GLU D 1 12 ? -6.666 -14.724 32.745 1.00 47.77 552 GLU D CA 1
ATOM 3460 C C . GLU D 1 12 ? -6.585 -13.418 33.498 1.00 46.65 552 GLU D C 1
ATOM 3461 O O . GLU D 1 12 ? -5.533 -13.059 34.032 1.00 47.62 552 GLU D O 1
ATOM 3467 N N . ILE D 1 13 ? -7.701 -12.703 33.538 1.00 43.84 553 ILE D N 1
ATOM 3468 C CA . ILE D 1 13 ? -7.765 -11.441 34.248 1.00 43.07 553 ILE D CA 1
ATOM 3469 C C . ILE D 1 13 ? -9.161 -11.230 34.845 1.00 41.98 553 ILE D C 1
ATOM 3470 O O . ILE D 1 13 ? -10.175 -11.298 34.144 1.00 41.49 553 ILE D O 1
ATOM 3475 N N . ASN D 1 14 ? -9.209 -11.033 36.160 1.00 40.30 554 ASN D N 1
ATOM 3476 C CA . ASN D 1 14 ? -10.460 -10.790 36.857 1.00 39.01 554 ASN D CA 1
ATOM 3477 C C . ASN D 1 14 ? -10.227 -9.606 37.767 1.00 38.83 554 ASN D C 1
ATOM 3478 O O . ASN D 1 14 ? -9.227 -8.916 37.613 1.00 38.71 554 ASN D O 1
ATOM 3483 N N . LYS D 1 15 ? -11.132 -9.368 38.712 1.00 38.44 555 LYS D N 1
ATOM 3484 C CA . LYS D 1 15 ? -11.004 -8.214 39.606 1.00 38.06 555 LYS D CA 1
ATOM 3485 C C . LYS D 1 15 ? -9.813 -8.283 40.535 1.00 36.64 555 LYS D C 1
ATOM 3486 O O . LYS D 1 15 ? -9.352 -7.260 41.030 1.00 35.58 555 LYS D O 1
ATOM 3492 N N . ASP D 1 16 ? -9.326 -9.486 40.795 1.00 36.17 556 ASP D N 1
ATOM 3493 C CA . ASP D 1 16 ? -8.204 -9.615 41.693 1.00 37.55 556 ASP D CA 1
ATOM 3494 C C . ASP D 1 16 ? -6.874 -9.416 40.996 1.00 38.09 556 ASP D C 1
ATOM 3495 O O . ASP D 1 16 ? -5.845 -9.275 41.660 1.00 37.80 556 ASP D O 1
ATOM 3500 N N . GLY D 1 17 ? -6.892 -9.397 39.663 1.00 37.27 557 GLY D N 1
ATOM 3501 C CA . GLY D 1 17 ? -5.661 -9.199 38.929 1.00 37.68 557 GLY D CA 1
ATOM 3502 C C . GLY D 1 17 ? -5.396 -10.098 37.737 1.00 38.25 557 GLY D C 1
ATOM 3503 O O . GLY D 1 17 ? -6.310 -10.693 37.140 1.00 37.85 557 GLY D O 1
ATOM 3504 N N . LEU D 1 18 ? -4.115 -10.205 37.398 1.00 36.82 558 LEU D N 1
ATOM 3505 C CA . LEU D 1 18 ? -3.678 -10.979 36.251 1.00 36.82 558 LEU D CA 1
ATOM 3506 C C . LEU D 1 18 ? -2.889 -12.208 36.617 1.00 37.92 558 LEU D C 1
ATOM 3507 O O . LEU D 1 18 ? -2.037 -12.160 37.492 1.00 38.75 558 LEU D O 1
ATOM 3512 N N . THR D 1 19 ? -3.169 -13.317 35.947 1.00 38.32 559 THR D N 1
ATOM 3513 C CA . THR D 1 19 ? -2.432 -14.529 36.205 1.00 40.12 559 THR D CA 1
ATOM 3514 C C . THR D 1 19 ? -2.169 -15.248 34.898 1.00 41.57 559 THR D C 1
ATOM 3515 O O . THR D 1 19 ? -3.013 -15.287 34.001 1.00 42.72 559 THR D O 1
ATOM 3519 N N . ILE D 1 20 ? -0.984 -15.831 34.806 1.00 42.38 560 ILE D N 1
ATOM 3520 C CA . ILE D 1 20 ? -0.568 -16.557 33.628 1.00 42.01 560 ILE D CA 1
ATOM 3521 C C . ILE D 1 20 ? -0.168 -17.953 34.061 1.00 43.83 560 ILE D C 1
ATOM 3522 O O . ILE D 1 20 ? 0.766 -18.127 34.848 1.00 43.42 560 ILE D O 1
ATOM 3527 N N . THR D 1 21 ? -0.894 -18.948 33.566 1.00 45.59 561 THR D N 1
ATOM 3528 C CA . THR D 1 21 ? -0.608 -20.322 33.910 1.00 47.96 561 THR D CA 1
ATOM 3529 C C . THR D 1 21 ? 0.076 -21.002 32.743 1.00 51.16 561 THR D C 1
ATOM 3530 O O . THR D 1 21 ? -0.503 -21.148 31.673 1.00 51.48 561 THR D O 1
ATOM 3534 N N . PRO D 1 22 ? 1.333 -21.434 32.944 1.00 53.92 562 PRO D N 1
ATOM 3535 C CA . PRO D 1 22 ? 2.152 -22.104 31.933 1.00 55.96 562 PRO D CA 1
ATOM 3536 C C . PRO D 1 22 ? 1.434 -23.195 31.154 1.00 57.70 562 PRO D C 1
ATOM 3537 O O . PRO D 1 22 ? 0.558 -23.888 31.681 1.00 57.22 562 PRO D O 1
ATOM 3541 N N . ALA D 1 23 ? 1.819 -23.343 29.893 1.00 59.41 563 ALA D N 1
ATOM 3542 C CA . ALA D 1 23 ? 1.221 -24.353 29.042 1.00 62.31 563 ALA D CA 1
ATOM 3543 C C . ALA D 1 23 ? 1.221 -25.705 29.752 1.00 64.09 563 ALA D C 1
ATOM 3544 O O . ALA D 1 23 ? 0.495 -26.620 29.362 1.00 65.52 563 ALA D O 1
ATOM 3546 N N . ASN D 1 24 ? 2.005 -25.817 30.822 1.00 65.74 564 ASN D N 1
ATOM 3547 C CA . ASN D 1 24 ? 2.118 -27.079 31.539 1.00 66.59 564 ASN D CA 1
ATOM 3548 C C . ASN D 1 24 ? 1.530 -27.193 32.938 1.00 66.54 564 ASN D C 1
ATOM 3549 O O . ASN D 1 24 ? 1.768 -28.193 33.617 1.00 66.64 564 ASN D O 1
ATOM 3554 N N . GLY D 1 25 ? 0.778 -26.187 33.378 1.00 66.23 565 GLY D N 1
ATOM 3555 C CA . GLY D 1 25 ? 0.174 -26.263 34.701 1.00 65.54 565 GLY D CA 1
ATOM 3556 C C . GLY D 1 25 ? 0.564 -25.206 35.717 1.00 64.53 565 GLY D C 1
ATOM 3557 O O . GLY D 1 25 ? 1.669 -24.672 35.702 1.00 64.07 565 GLY D O 1
ATOM 3558 N N . ALA D 1 26 ? -0.362 -24.915 36.620 1.00 64.39 566 ALA D N 1
ATOM 3559 C CA . ALA D 1 26 ? -0.142 -23.923 37.661 1.00 65.45 566 ALA D CA 1
ATOM 3560 C C . ALA D 1 26 ? 0.842 -24.449 38.694 1.00 66.02 566 ALA D C 1
ATOM 3561 O O . ALA D 1 26 ? 1.281 -23.714 39.579 1.00 65.89 566 ALA D O 1
ATOM 3563 N N . GLY D 1 27 ? 1.174 -25.730 38.581 1.00 67.02 567 GLY D N 1
ATOM 3564 C CA . GLY D 1 27 ? 2.101 -26.337 39.517 1.00 67.91 567 GLY D CA 1
ATOM 3565 C C . GLY D 1 27 ? 1.483 -26.579 40.880 1.00 68.51 567 GLY D C 1
ATOM 3566 O O . GLY D 1 27 ? 0.271 -26.442 41.052 1.00 68.97 567 GLY D O 1
ATOM 3567 N N . ALA D 1 28 ? 2.322 -26.935 41.850 1.00 68.74 568 ALA D N 1
ATOM 3568 C CA . ALA D 1 28 ? 1.871 -27.208 43.208 1.00 68.83 568 ALA D CA 1
ATOM 3569 C C . ALA D 1 28 ? 1.119 -26.035 43.822 1.00 68.58 568 ALA D C 1
ATOM 3570 O O . ALA D 1 28 ? -0.009 -25.741 43.441 1.00 69.62 568 ALA D O 1
ATOM 3572 N N . ASN D 1 29 ? 1.746 -25.366 44.778 1.00 68.05 569 ASN D N 1
ATOM 3573 C CA . ASN D 1 29 ? 1.123 -24.234 45.449 1.00 67.18 569 ASN D CA 1
ATOM 3574 C C . ASN D 1 29 ? 1.004 -23.081 44.461 1.00 66.27 569 ASN D C 1
ATOM 3575 O O . ASN D 1 29 ? 1.142 -21.921 44.843 1.00 66.71 569 ASN D O 1
ATOM 3580 N N . ASN D 1 30 ? 0.729 -23.400 43.197 1.00 65.07 570 ASN D N 1
ATOM 3581 C CA . ASN D 1 30 ? 0.630 -22.383 42.147 1.00 63.85 570 ASN D CA 1
ATOM 3582 C C . ASN D 1 30 ? 2.024 -21.790 41.970 1.00 61.83 570 ASN D C 1
ATOM 3583 O O . ASN D 1 30 ? 2.186 -20.597 41.702 1.00 60.92 570 ASN D O 1
ATOM 3588 N N . ALA D 1 31 ? 3.031 -22.639 42.126 1.00 59.79 571 ALA D N 1
ATOM 3589 C CA . ALA D 1 31 ? 4.415 -22.205 42.011 1.00 57.44 571 ALA D CA 1
ATOM 3590 C C . ALA D 1 31 ? 4.793 -21.830 40.589 1.00 55.06 571 ALA D C 1
ATOM 3591 O O . ALA D 1 31 ? 5.623 -20.953 40.388 1.00 54.37 571 ALA D O 1
ATOM 3593 N N . ASN D 1 32 ? 4.184 -22.486 39.607 1.00 52.37 572 ASN D N 1
ATOM 3594 C CA . ASN D 1 32 ? 4.503 -22.199 38.218 1.00 50.93 572 ASN D CA 1
ATOM 3595 C C . ASN D 1 32 ? 3.699 -21.045 37.633 1.00 49.40 572 ASN D C 1
ATOM 3596 O O . ASN D 1 32 ? 3.909 -20.662 36.477 1.00 48.75 572 ASN D O 1
ATOM 3601 N N . THR D 1 33 ? 2.782 -20.484 38.411 1.00 47.03 573 THR D N 1
ATOM 3602 C CA . THR D 1 33 ? 1.993 -19.379 37.888 1.00 46.06 573 THR D CA 1
ATOM 3603 C C . THR D 1 33 ? 2.717 -18.069 38.099 1.00 45.02 573 THR D C 1
ATOM 3604 O O . THR D 1 33 ? 3.223 -17.785 39.184 1.00 45.53 573 THR D O 1
ATOM 3608 N N . ILE D 1 34 ? 2.788 -17.284 37.037 1.00 43.53 574 ILE D N 1
ATOM 3609 C CA . ILE D 1 34 ? 3.428 -15.996 37.105 1.00 42.83 574 ILE D CA 1
ATOM 3610 C C . ILE D 1 34 ? 2.244 -15.041 37.113 1.00 42.78 574 ILE D C 1
ATOM 3611 O O . ILE D 1 34 ? 1.425 -15.040 36.192 1.00 44.13 574 ILE D O 1
ATOM 3616 N N . SER D 1 35 ? 2.136 -14.245 38.174 1.00 41.90 575 SER D N 1
ATOM 3617 C CA . SER D 1 35 ? 0.999 -13.353 38.326 1.00 40.84 575 SER D CA 1
ATOM 3618 C C . SER D 1 35 ? 1.196 -12.059 39.106 1.00 40.54 575 SER D C 1
ATOM 3619 O O . SER D 1 35 ? 2.204 -11.856 39.770 1.00 41.42 575 SER D O 1
ATOM 3622 N N . VAL D 1 36 ? 0.194 -11.191 39.006 1.00 38.04 576 VAL D N 1
ATOM 3623 C CA . VAL D 1 36 ? 0.156 -9.911 39.695 1.00 36.04 576 VAL D CA 1
ATOM 3624 C C . VAL D 1 36 ? -1.296 -9.822 40.159 1.00 38.13 576 VAL D C 1
ATOM 3625 O O . VAL D 1 36 ? -2.190 -9.487 39.372 1.00 38.42 576 VAL D O 1
ATOM 3629 N N . THR D 1 37 ? -1.531 -10.157 41.424 1.00 38.39 577 THR D N 1
ATOM 3630 C CA . THR D 1 37 ? -2.875 -10.153 41.994 1.00 38.10 577 THR D CA 1
ATOM 3631 C C . THR D 1 37 ? -2.922 -9.464 43.358 1.00 39.28 577 THR D C 1
ATOM 3632 O O . THR D 1 37 ? -1.910 -8.949 43.835 1.00 39.50 577 THR D O 1
ATOM 3636 N N . LYS D 1 38 ? -4.093 -9.441 43.988 1.00 40.25 578 LYS D N 1
ATOM 3637 C CA . LYS D 1 38 ? -4.206 -8.794 45.294 1.00 41.43 578 LYS D CA 1
ATOM 3638 C C . LYS D 1 38 ? -3.459 -9.568 46.364 1.00 41.41 578 LYS D C 1
ATOM 3639 O O . LYS D 1 38 ? -3.299 -9.098 47.482 1.00 41.49 578 LYS D O 1
ATOM 3645 N N . ASP D 1 39 ? -2.974 -10.749 46.009 1.00 42.00 579 ASP D N 1
ATOM 3646 C CA . ASP D 1 39 ? -2.226 -11.554 46.953 1.00 42.72 579 ASP D CA 1
ATOM 3647 C C . ASP D 1 39 ? -0.725 -11.405 46.714 1.00 43.00 579 ASP D C 1
ATOM 3648 O O . ASP D 1 39 ? 0.081 -12.235 47.159 1.00 43.51 579 ASP D O 1
ATOM 3653 N N . GLY D 1 40 ? -0.355 -10.332 46.026 1.00 40.86 580 GLY D N 1
ATOM 3654 C CA . GLY D 1 40 ? 1.042 -10.089 45.734 1.00 40.39 580 GLY D CA 1
ATOM 3655 C C . GLY D 1 40 ? 1.481 -10.444 44.324 1.00 39.74 580 GLY D C 1
ATOM 3656 O O . GLY D 1 40 ? 0.683 -10.449 43.377 1.00 38.89 580 GLY D O 1
ATOM 3657 N N . ILE D 1 41 ? 2.769 -10.747 44.184 1.00 39.48 581 ILE D N 1
ATOM 3658 C CA . ILE D 1 41 ? 3.336 -11.090 42.892 1.00 37.32 581 ILE D CA 1
ATOM 3659 C C . ILE D 1 41 ? 4.040 -12.432 42.911 1.00 37.19 581 ILE D C 1
ATOM 3660 O O . ILE D 1 41 ? 4.702 -12.782 43.888 1.00 38.15 581 ILE D O 1
ATOM 3665 N N . SER D 1 42 ? 3.871 -13.194 41.834 1.00 35.34 582 SER D N 1
ATOM 3666 C CA . SER D 1 42 ? 4.503 -14.495 41.703 1.00 35.55 582 SER D CA 1
ATOM 3667 C C . SER D 1 42 ? 5.217 -14.560 40.369 1.00 35.81 582 SER D C 1
ATOM 3668 O O . SER D 1 42 ? 4.663 -14.154 39.350 1.00 35.46 582 SER D O 1
ATOM 3671 N N . ALA D 1 43 ? 6.440 -15.086 40.381 1.00 36.09 583 ALA D N 1
ATOM 3672 C CA . ALA D 1 43 ? 7.269 -15.188 39.179 1.00 34.25 583 ALA D CA 1
ATOM 3673 C C . ALA D 1 43 ? 7.288 -16.579 38.562 1.00 34.91 583 ALA D C 1
ATOM 3674 O O . ALA D 1 43 ? 8.010 -16.833 37.597 1.00 35.84 583 ALA D O 1
ATOM 3676 N N . GLY D 1 44 ? 6.515 -17.486 39.139 1.00 34.00 584 GLY D N 1
ATOM 3677 C CA . GLY D 1 44 ? 6.442 -18.834 38.619 1.00 35.73 584 GLY D CA 1
ATOM 3678 C C . GLY D 1 44 ? 7.766 -19.530 38.378 1.00 36.19 584 GLY D C 1
ATOM 3679 O O . GLY D 1 44 ? 7.943 -20.177 37.342 1.00 37.24 584 GLY D O 1
ATOM 3680 N N . GLY D 1 45 ? 8.691 -19.415 39.329 1.00 35.81 585 GLY D N 1
ATOM 3681 C CA . GLY D 1 45 ? 9.985 -20.065 39.183 1.00 35.64 585 GLY D CA 1
ATOM 3682 C C . GLY D 1 45 ? 10.926 -19.367 38.216 1.00 36.27 585 GLY D C 1
ATOM 3683 O O . GLY D 1 45 ? 11.978 -19.902 37.878 1.00 34.67 585 GLY D O 1
ATOM 3684 N N . GLN D 1 46 ? 10.538 -18.175 37.768 1.00 37.21 586 GLN D N 1
ATOM 3685 C CA . GLN D 1 46 ? 11.350 -17.387 36.855 1.00 39.08 586 GLN D CA 1
ATOM 3686 C C . GLN D 1 46 ? 11.972 -16.258 37.671 1.00 38.07 586 GLN D C 1
ATOM 3687 O O . GLN D 1 46 ? 11.907 -16.275 38.900 1.00 39.88 586 GLN D O 1
ATOM 3693 N N . SER D 1 47 ? 12.568 -15.274 37.011 1.00 35.50 587 SER D N 1
ATOM 3694 C CA . SER D 1 47 ? 13.183 -14.174 37.753 1.00 34.72 587 SER D CA 1
ATOM 3695 C C . SER D 1 47 ? 12.614 -12.814 37.378 1.00 31.68 587 SER D C 1
ATOM 3696 O O . SER D 1 47 ? 11.897 -12.689 36.387 1.00 33.14 587 SER D O 1
ATOM 3699 N N . VAL D 1 48 ? 12.893 -11.806 38.198 1.00 29.80 588 VAL D N 1
ATOM 3700 C CA . VAL D 1 48 ? 12.449 -10.440 37.914 1.00 28.87 588 VAL D CA 1
ATOM 3701 C C . VAL D 1 48 ? 13.692 -9.740 37.350 1.00 28.55 588 VAL D C 1
ATOM 3702 O O . VAL D 1 48 ? 14.679 -9.542 38.061 1.00 27.34 588 VAL D O 1
ATOM 3706 N N . LYS D 1 49 ? 13.645 -9.395 36.068 1.00 29.49 589 LYS D N 1
ATOM 3707 C CA . LYS D 1 49 ? 14.777 -8.783 35.376 1.00 29.41 589 LYS D CA 1
ATOM 3708 C C . LYS D 1 49 ? 14.590 -7.318 35.098 1.00 28.21 589 LYS D C 1
ATOM 3709 O O . LYS D 1 49 ? 13.509 -6.785 35.292 1.00 26.96 589 LYS D O 1
ATOM 3715 N N . ASN D 1 50 ? 15.658 -6.665 34.655 1.00 27.63 590 ASN D N 1
ATOM 3716 C CA . ASN D 1 50 ? 15.633 -5.232 34.351 1.00 28.46 590 ASN D CA 1
ATOM 3717 C C . ASN D 1 50 ? 15.050 -4.383 35.485 1.00 29.42 590 ASN D C 1
ATOM 3718 O O . ASN D 1 50 ? 14.221 -3.484 35.252 1.00 28.47 590 ASN D O 1
ATOM 3723 N N . VAL D 1 51 ? 15.503 -4.691 36.707 1.00 28.11 591 VAL D N 1
ATOM 3724 C CA . VAL D 1 51 ? 15.084 -4.008 37.925 1.00 28.54 591 VAL D CA 1
ATOM 3725 C C . VAL D 1 51 ? 16.283 -3.474 38.719 1.00 29.83 591 VAL D C 1
ATOM 3726 O O . VAL D 1 51 ? 17.343 -4.107 38.789 1.00 30.77 591 VAL D O 1
ATOM 3730 N N . VAL D 1 52 ? 16.110 -2.295 39.299 1.00 27.45 592 VAL D N 1
ATOM 3731 C CA . VAL D 1 52 ? 17.139 -1.682 40.106 1.00 28.23 592 VAL D CA 1
ATOM 3732 C C . VAL D 1 52 ? 16.457 -1.260 41.400 1.00 29.72 592 VAL D C 1
ATOM 3733 O O . VAL D 1 52 ? 15.258 -0.958 41.407 1.00 28.49 592 VAL D O 1
ATOM 3737 N N . SER D 1 53 ? 17.223 -1.249 42.484 1.00 28.13 593 SER D N 1
ATOM 3738 C CA . SER D 1 53 ? 16.733 -0.861 43.790 1.00 28.52 593 SER D CA 1
ATOM 3739 C C . SER D 1 53 ? 16.829 0.639 43.981 1.00 28.60 593 SER D C 1
ATOM 3740 O O . SER D 1 53 ? 16.044 1.230 44.709 1.00 31.72 593 SER D O 1
ATOM 3743 N N . GLY D 1 54 ? 17.806 1.252 43.331 1.00 30.28 594 GLY D N 1
ATOM 3744 C CA . GLY D 1 54 ? 18.023 2.680 43.471 1.00 27.21 594 GLY D CA 1
ATOM 3745 C C . GLY D 1 54 ? 19.271 2.877 44.334 1.00 27.14 594 GLY D C 1
ATOM 3746 O O . GLY D 1 54 ? 19.739 3.988 44.521 1.00 23.80 594 GLY D O 1
ATOM 3747 N N . LEU D 1 55 ? 19.807 1.786 44.882 1.00 26.94 595 LEU D N 1
ATOM 3748 C CA . LEU D 1 55 ? 21.016 1.880 45.702 1.00 27.38 595 LEU D CA 1
ATOM 3749 C C . LEU D 1 55 ? 22.244 2.243 44.859 1.00 29.47 595 LEU D C 1
ATOM 3750 O O . LEU D 1 55 ? 22.471 1.660 43.808 1.00 30.44 595 LEU D O 1
ATOM 3755 N N . LYS D 1 56 ? 23.036 3.202 45.322 1.00 29.37 596 LYS D N 1
ATOM 3756 C CA . LYS D 1 56 ? 24.258 3.592 44.619 1.00 29.36 596 LYS D CA 1
ATOM 3757 C C . LYS D 1 56 ? 25.453 2.886 45.289 1.00 29.55 596 LYS D C 1
ATOM 3758 O O . LYS D 1 56 ? 25.295 2.229 46.322 1.00 28.79 596 LYS D O 1
ATOM 3764 N N . LYS D 1 57 ? 26.635 3.011 44.688 1.00 29.39 597 LYS D N 1
ATOM 3765 C CA . LYS D 1 57 ? 27.865 2.435 45.245 1.00 27.40 597 LYS D CA 1
ATOM 3766 C C . LYS D 1 57 ? 28.648 3.612 45.787 1.00 27.09 597 LYS D C 1
ATOM 3767 O O . LYS D 1 57 ? 28.502 4.734 45.271 1.00 24.93 597 LYS D O 1
ATOM 3773 N N . PHE D 1 58 ? 29.458 3.399 46.829 1.00 25.59 598 PHE D N 1
ATOM 3774 C CA . PHE D 1 58 ? 30.250 4.529 47.317 1.00 26.65 598 PHE D CA 1
ATOM 3775 C C . PHE D 1 58 ? 31.201 4.931 46.187 1.00 27.23 598 PHE D C 1
ATOM 3776 O O . PHE D 1 58 ? 31.837 4.074 45.565 1.00 23.86 598 PHE D O 1
ATOM 3784 N N . GLY D 1 59 ? 31.273 6.231 45.913 1.00 29.99 599 GLY D N 1
ATOM 3785 C CA . GLY D 1 59 ? 32.116 6.714 44.828 1.00 31.40 599 GLY D CA 1
ATOM 3786 C C . GLY D 1 59 ? 31.280 7.151 43.623 1.00 33.32 599 GLY D C 1
ATOM 3787 O O . GLY D 1 59 ? 31.793 7.751 42.689 1.00 34.59 599 GLY D O 1
ATOM 3788 N N . ASP D 1 60 ? 29.981 6.860 43.646 1.00 35.21 600 ASP D N 1
ATOM 3789 C CA . ASP D 1 60 ? 29.075 7.231 42.551 1.00 35.76 600 ASP D CA 1
ATOM 3790 C C . ASP D 1 60 ? 29.006 8.749 42.355 1.00 36.95 600 ASP D C 1
ATOM 3791 O O . ASP D 1 60 ? 28.713 9.488 43.290 1.00 37.39 600 ASP D O 1
ATOM 3796 N N . ALA D 1 61 ? 29.243 9.217 41.135 1.00 38.10 601 ALA D N 1
ATOM 3797 C CA . ALA D 1 61 ? 29.220 10.653 40.862 1.00 38.64 601 ALA D CA 1
ATOM 3798 C C . ALA D 1 61 ? 27.862 11.343 41.054 1.00 40.17 601 ALA D C 1
ATOM 3799 O O . ALA D 1 61 ? 27.813 12.565 41.213 1.00 40.25 601 ALA D O 1
ATOM 3801 N N . ASN D 1 62 ? 26.766 10.586 41.033 1.00 40.78 602 ASN D N 1
ATOM 3802 C CA . ASN D 1 62 ? 25.434 11.180 41.229 1.00 41.87 602 ASN D CA 1
ATOM 3803 C C . ASN D 1 62 ? 25.125 11.493 42.704 1.00 41.78 602 ASN D C 1
ATOM 3804 O O . ASN D 1 62 ? 24.013 11.916 43.043 1.00 42.23 602 ASN D O 1
ATOM 3809 N N . PHE D 1 63 ? 26.112 11.274 43.570 1.00 40.15 603 PHE D N 1
ATOM 3810 C CA . PHE D 1 63 ? 25.994 11.527 45.005 1.00 38.00 603 PHE D CA 1
ATOM 3811 C C . PHE D 1 63 ?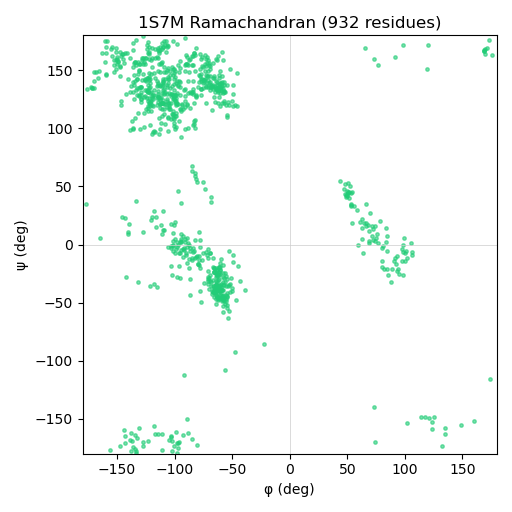 25.899 13.037 45.273 1.00 37.73 603 PHE D C 1
ATOM 3812 O O . PHE D 1 63 ? 26.648 13.816 44.692 1.00 37.42 603 PHE D O 1
ATOM 3820 N N . ASP D 1 64 ? 24.979 13.436 46.149 1.00 37.10 604 ASP D N 1
ATOM 3821 C CA . ASP D 1 64 ? 24.828 14.838 46.522 1.00 38.10 604 ASP D CA 1
ATOM 3822 C C . ASP D 1 64 ? 25.507 15.022 47.881 1.00 37.09 604 ASP D C 1
ATOM 3823 O O . ASP D 1 64 ? 24.993 14.565 48.909 1.00 36.52 604 ASP D O 1
ATOM 3828 N N . PRO D 1 65 ? 26.662 15.710 47.903 1.00 36.69 605 PRO D N 1
ATOM 3829 C CA . PRO D 1 65 ? 27.436 15.960 49.121 1.00 36.44 605 PRO D CA 1
ATOM 3830 C C . PRO D 1 65 ? 26.748 16.843 50.145 1.00 36.54 605 PRO D C 1
ATOM 3831 O O . PRO D 1 65 ? 27.063 16.773 51.325 1.00 37.04 605 PRO D O 1
ATOM 3835 N N . LEU D 1 66 ? 25.809 17.665 49.695 1.00 37.11 606 LEU D N 1
ATOM 3836 C CA . LEU D 1 66 ? 25.141 18.612 50.585 1.00 37.77 606 LEU D CA 1
ATOM 3837 C C . LEU D 1 66 ? 24.051 18.038 51.458 1.00 38.14 606 LEU D C 1
ATOM 3838 O O . LEU D 1 66 ? 23.669 18.648 52.451 1.00 38.11 606 LEU D O 1
ATOM 3843 N N . THR D 1 67 ? 23.557 16.859 51.107 1.00 38.51 607 THR D N 1
ATOM 3844 C CA . THR D 1 67 ? 22.506 16.236 51.903 1.00 38.73 607 THR D CA 1
ATOM 3845 C C . THR D 1 67 ? 23.033 15.026 52.671 1.00 38.41 607 THR D C 1
ATOM 3846 O O . THR D 1 67 ? 22.261 14.263 53.230 1.00 37.98 607 THR D O 1
ATOM 3850 N N . SER D 1 68 ? 24.351 14.876 52.715 1.00 37.85 608 SER D N 1
ATOM 3851 C CA . SER D 1 68 ? 24.968 13.737 53.379 1.00 37.78 608 SER D CA 1
ATOM 3852 C C . SER D 1 68 ? 25.440 13.901 54.827 1.00 37.57 608 SER D C 1
ATOM 3853 O O . SER D 1 68 ? 25.801 14.987 55.254 1.00 37.57 608 SER D O 1
ATOM 3856 N N . SER D 1 69 ? 25.442 12.796 55.574 1.00 36.38 609 SER D N 1
ATOM 3857 C CA . SER D 1 69 ? 25.939 12.802 56.946 1.00 35.48 609 SER D CA 1
ATOM 3858 C C . SER D 1 69 ? 27.453 12.811 56.760 1.00 35.58 609 SER D C 1
ATOM 3859 O O . SER D 1 69 ? 27.943 12.426 55.691 1.00 35.81 609 SER D O 1
ATOM 3862 N N . ALA D 1 70 ? 28.200 13.225 57.780 1.00 34.24 610 ALA D N 1
ATOM 3863 C CA . ALA D 1 70 ? 29.657 13.249 57.664 1.00 33.76 610 ALA D CA 1
ATOM 3864 C C . ALA D 1 70 ? 30.211 11.848 57.404 1.00 34.68 610 ALA D C 1
ATOM 3865 O O . ALA D 1 70 ? 31.135 11.677 56.613 1.00 35.69 610 ALA D O 1
ATOM 3867 N N . ASP D 1 71 ? 29.632 10.845 58.058 1.00 34.78 611 ASP D N 1
ATOM 3868 C CA . ASP D 1 71 ? 30.082 9.464 57.906 1.00 34.23 611 ASP D CA 1
ATOM 3869 C C . ASP D 1 71 ? 29.890 8.930 56.489 1.00 34.03 611 ASP D C 1
ATOM 3870 O O . ASP D 1 71 ? 30.792 8.306 55.923 1.00 33.23 611 ASP D O 1
ATOM 3875 N N . ASN D 1 72 ? 28.705 9.157 55.928 1.00 33.33 612 ASN D N 1
ATOM 3876 C CA . ASN D 1 72 ? 28.401 8.700 54.575 1.00 33.42 612 ASN D CA 1
ATOM 3877 C C . ASN D 1 72 ? 29.330 9.421 53.604 1.00 34.32 612 ASN D C 1
ATOM 3878 O O . ASN D 1 72 ? 29.881 8.817 52.680 1.00 33.00 612 ASN D O 1
ATOM 3883 N N . LEU D 1 73 ? 29.490 10.720 53.838 1.00 33.87 613 LEU D N 1
ATOM 3884 C CA . LEU D 1 73 ? 30.315 11.569 53.001 1.00 33.98 613 LEU D CA 1
ATOM 3885 C C . LEU D 1 73 ? 31.759 11.125 53.026 1.00 35.06 613 LEU D C 1
ATOM 3886 O O . LEU D 1 73 ? 32.426 11.109 51.992 1.00 36.52 613 LEU D O 1
ATOM 3891 N N . THR D 1 74 ? 32.244 10.766 54.212 1.00 34.80 614 THR D N 1
ATOM 3892 C CA . THR D 1 74 ? 33.614 10.294 54.366 1.00 33.18 614 THR D CA 1
ATOM 3893 C C . THR D 1 74 ? 33.806 9.004 53.561 1.00 31.92 614 THR D C 1
ATOM 3894 O O . THR D 1 74 ? 34.792 8.844 52.858 1.00 32.35 614 THR D O 1
ATOM 3898 N N . LYS D 1 75 ? 32.857 8.083 53.668 1.00 31.80 615 LYS D N 1
ATOM 3899 C CA . LYS D 1 75 ? 32.966 6.824 52.944 1.00 32.63 615 LYS D CA 1
ATOM 3900 C C . LYS D 1 75 ? 32.898 7.085 51.436 1.00 32.49 615 LYS D C 1
ATOM 3901 O O . LYS D 1 75 ? 33.593 6.437 50.637 1.00 31.50 615 LYS D O 1
ATOM 3907 N N . GLN D 1 76 ? 32.054 8.043 51.067 1.00 30.93 616 GLN D N 1
ATOM 3908 C CA . GLN D 1 76 ? 31.866 8.417 49.675 1.00 32.86 616 GLN D CA 1
ATOM 3909 C C . GLN D 1 76 ? 33.178 8.724 48.945 1.00 32.74 616 GLN D C 1
ATOM 3910 O O . GLN D 1 76 ? 33.359 8.309 47.805 1.00 32.91 616 GLN D O 1
ATOM 3916 N N . ASN D 1 77 ? 34.106 9.418 49.587 1.00 33.90 617 ASN D N 1
ATOM 3917 C CA . ASN D 1 77 ? 35.351 9.722 48.900 1.00 34.36 617 ASN D CA 1
ATOM 3918 C C . ASN D 1 77 ? 36.578 9.011 49.458 1.00 36.18 617 ASN D C 1
ATOM 3919 O O . ASN D 1 77 ? 37.719 9.407 49.186 1.00 36.48 617 ASN D O 1
ATOM 3924 N N . ASP D 1 78 ? 36.350 7.965 50.247 1.00 35.62 618 ASP D N 1
ATOM 3925 C CA . ASP D 1 78 ? 37.447 7.190 50.801 1.00 34.94 618 ASP D CA 1
ATOM 3926 C C . ASP D 1 78 ? 37.654 6.017 49.848 1.00 35.27 618 ASP D C 1
ATOM 3927 O O . ASP D 1 78 ? 36.765 5.164 49.708 1.00 36.18 618 ASP D O 1
ATOM 3932 N N . ASP D 1 79 ? 38.817 5.951 49.207 1.00 32.01 619 ASP D N 1
ATOM 3933 C CA . ASP D 1 79 ? 39.066 4.883 48.256 1.00 33.80 619 ASP D CA 1
ATOM 3934 C C . ASP D 1 79 ? 38.936 3.487 48.886 1.00 32.71 619 ASP D C 1
ATOM 3935 O O . ASP D 1 79 ? 38.777 2.487 48.184 1.00 31.08 619 ASP D O 1
ATOM 3940 N N . ALA D 1 80 ? 38.986 3.428 50.214 1.00 31.18 620 ALA D N 1
ATOM 3941 C CA . ALA D 1 80 ? 38.842 2.155 50.915 1.00 29.62 620 ALA D CA 1
ATOM 3942 C C . ALA D 1 80 ? 37.416 1.609 50.732 1.00 28.58 620 ALA D C 1
ATOM 3943 O O . ALA D 1 80 ? 37.209 0.402 50.713 1.00 28.23 620 ALA D O 1
ATOM 3945 N N . TYR D 1 81 ? 36.446 2.507 50.593 1.00 27.88 621 TYR D N 1
ATOM 3946 C CA . TYR D 1 81 ? 35.042 2.125 50.429 1.00 28.79 621 TYR D CA 1
ATOM 3947 C C . TYR D 1 81 ? 34.528 2.066 48.988 1.00 28.44 621 TYR D C 1
ATOM 3948 O O . TYR D 1 81 ? 33.406 1.624 48.739 1.00 27.57 621 TYR D O 1
ATOM 3957 N N . LYS D 1 82 ? 35.347 2.507 48.045 1.00 29.12 622 LYS D N 1
ATOM 3958 C CA . LYS D 1 82 ? 34.942 2.552 46.642 1.00 29.39 622 LYS D CA 1
ATOM 3959 C C . LYS D 1 82 ? 34.280 1.298 46.107 1.00 27.13 622 LYS D C 1
ATOM 3960 O O . LYS D 1 82 ? 34.873 0.225 46.111 1.00 25.18 622 LYS D O 1
ATOM 3966 N N . GLY D 1 83 ? 33.038 1.445 45.640 1.00 26.61 623 GLY D N 1
ATOM 3967 C CA . GLY D 1 83 ? 32.321 0.314 45.071 1.00 24.12 623 GLY D CA 1
ATOM 3968 C C . GLY D 1 83 ? 31.442 -0.472 46.019 1.00 24.59 623 GLY D C 1
ATOM 3969 O O . GLY D 1 83 ? 30.689 -1.341 45.580 1.00 25.08 623 GLY D O 1
ATOM 3970 N N . LEU D 1 84 ? 31.540 -0.201 47.317 1.00 23.38 624 LEU D N 1
ATOM 3971 C CA . LEU D 1 84 ? 30.705 -0.917 48.249 1.00 23.42 624 LEU D CA 1
ATOM 3972 C C . LEU D 1 84 ? 29.320 -0.304 48.138 1.00 23.78 624 LEU D C 1
ATOM 3973 O O . LEU D 1 84 ? 29.167 0.892 47.868 1.00 20.56 624 LEU D O 1
ATOM 3978 N N . THR D 1 85 ? 28.306 -1.138 48.324 1.00 23.87 625 THR D N 1
ATOM 3979 C CA . THR D 1 85 ? 26.950 -0.641 48.248 1.00 24.92 625 THR D CA 1
ATOM 3980 C C . THR D 1 85 ? 26.739 0.353 49.386 1.00 25.65 625 THR D C 1
ATOM 3981 O O . THR D 1 85 ? 27.088 0.083 50.541 1.00 26.10 625 THR D O 1
ATOM 3985 N N . ASN D 1 86 ? 26.188 1.513 49.045 1.00 26.44 626 ASN D N 1
ATOM 3986 C CA . ASN D 1 86 ? 25.902 2.548 50.030 1.00 27.70 626 ASN D CA 1
ATOM 3987 C C . ASN D 1 86 ? 24.447 2.391 50.484 1.00 28.46 626 ASN D C 1
ATOM 3988 O O . ASN D 1 86 ? 23.540 2.925 49.858 1.00 30.21 626 ASN D O 1
ATOM 3993 N N . LEU D 1 87 ? 24.230 1.640 51.557 1.00 29.11 627 LEU D N 1
ATOM 3994 C CA . LEU D 1 87 ? 22.885 1.423 52.072 1.00 32.08 627 LEU D CA 1
ATOM 3995 C C . LEU D 1 87 ? 22.336 2.602 52.865 1.00 33.80 627 LEU D C 1
ATOM 3996 O O . LEU D 1 87 ? 21.192 2.553 53.320 1.00 35.07 627 LEU D O 1
ATOM 4001 N N . ASP D 1 88 ? 23.123 3.660 53.037 1.00 35.87 628 ASP D N 1
ATOM 4002 C CA . ASP D 1 88 ? 22.649 4.788 53.837 1.00 37.72 628 ASP D CA 1
ATOM 4003 C C . ASP D 1 88 ? 22.468 6.130 53.163 1.00 37.48 628 ASP D C 1
ATOM 4004 O O . ASP D 1 88 ? 22.358 7.136 53.868 1.00 37.54 628 ASP D O 1
ATOM 4009 N N . GLU D 1 89 ? 22.438 6.184 51.834 1.00 37.32 629 GLU D N 1
ATOM 4010 C CA . GLU D 1 89 ? 22.277 7.479 51.179 1.00 39.56 629 GLU D CA 1
ATOM 4011 C C . GLU D 1 89 ? 20.989 8.152 51.658 1.00 40.59 629 GLU D C 1
ATOM 4012 O O . GLU D 1 89 ? 19.939 7.524 51.702 1.00 40.99 629 GLU D O 1
ATOM 4018 N N . LYS D 1 90 ? 21.089 9.424 52.031 1.00 42.47 630 LYS D N 1
ATOM 4019 C CA . LYS D 1 90 ? 19.941 10.184 52.527 1.00 45.02 630 LYS D CA 1
ATOM 4020 C C . LYS D 1 90 ? 19.493 11.202 51.492 1.00 46.01 630 LYS D C 1
ATOM 4021 O O . LYS D 1 90 ? 20.310 11.732 50.747 1.00 45.27 630 LYS D O 1
ATOM 4027 N N . GLY D 1 91 ? 18.191 11.476 51.465 1.00 48.75 631 GLY D N 1
ATOM 4028 C CA . GLY D 1 91 ? 17.648 12.436 50.517 1.00 53.17 631 GLY D CA 1
ATOM 4029 C C . GLY D 1 91 ? 17.812 13.891 50.925 1.00 55.01 631 GLY D C 1
ATOM 4030 O O . GLY D 1 91 ? 18.495 14.189 51.909 1.00 55.03 631 GLY D O 1
ATOM 4031 N N . THR D 1 92 ? 17.188 14.795 50.167 1.00 57.44 632 THR D N 1
ATOM 4032 C CA . THR D 1 92 ? 17.257 16.237 50.450 1.00 60.02 632 THR D CA 1
ATOM 4033 C C . THR D 1 92 ? 16.766 16.458 51.869 1.00 61.31 632 THR D C 1
ATOM 4034 O O . THR D 1 92 ? 17.196 17.373 52.577 1.00 61.37 632 THR D O 1
ATOM 4038 N N . ASP D 1 93 ? 15.835 15.600 52.255 1.00 62.58 633 ASP D N 1
ATOM 4039 C CA . ASP D 1 93 ? 15.255 15.600 53.579 1.00 64.15 633 ASP D CA 1
ATOM 4040 C C . ASP D 1 93 ? 16.414 15.602 54.588 1.00 64.04 633 ASP D C 1
ATOM 4041 O O . ASP D 1 93 ? 16.290 16.121 55.698 1.00 64.53 633 ASP D O 1
ATOM 4046 N N . LYS D 1 94 ? 17.541 15.023 54.179 1.00 63.52 634 LYS D N 1
ATOM 4047 C CA . LYS D 1 94 ? 18.734 14.932 55.016 1.00 63.34 634 LYS D CA 1
ATOM 4048 C C . LYS D 1 94 ? 18.539 13.921 56.143 1.00 63.08 634 LYS D C 1
ATOM 4049 O O . LYS D 1 94 ? 19.416 13.751 56.986 1.00 63.95 634 LYS D O 1
ATOM 4055 N N . GLN D 1 95 ? 17.388 13.251 56.142 1.00 62.47 635 GLN D N 1
ATOM 4056 C CA . GLN D 1 95 ? 17.051 12.260 57.166 1.00 61.52 635 GLN D CA 1
ATOM 4057 C C . GLN D 1 95 ? 16.309 11.085 56.526 1.00 59.64 635 GLN D C 1
ATOM 4058 O O . GLN D 1 95 ? 16.361 9.955 57.013 1.00 58.85 635 GLN D O 1
ATOM 4064 N N . THR D 1 96 ? 15.607 11.361 55.434 1.00 58.16 636 THR D N 1
ATOM 4065 C CA . THR D 1 96 ? 14.859 10.321 54.735 1.00 56.79 636 THR D CA 1
ATOM 4066 C C . THR D 1 96 ? 15.755 9.525 53.788 1.00 54.01 636 THR D C 1
ATOM 4067 O O . THR D 1 96 ? 16.379 10.082 52.885 1.00 52.89 636 THR D O 1
ATOM 4071 N N . PRO D 1 97 ? 15.829 8.204 53.998 1.00 51.90 637 PRO D N 1
ATOM 4072 C CA . PRO D 1 97 ? 16.636 7.291 53.184 1.00 49.68 637 PRO D CA 1
ATOM 4073 C C . PRO D 1 97 ? 16.152 7.364 51.748 1.00 47.82 637 PRO D C 1
ATOM 4074 O O . PRO D 1 97 ? 14.952 7.313 51.503 1.00 49.15 637 PRO D O 1
ATOM 4078 N N . VAL D 1 98 ? 17.068 7.487 50.799 1.00 45.46 638 VAL D N 1
ATOM 4079 C CA . VAL D 1 98 ? 16.677 7.558 49.396 1.00 42.34 638 VAL D CA 1
ATOM 4080 C C . VAL D 1 98 ? 16.009 6.262 48.957 1.00 39.74 638 VAL D C 1
ATOM 4081 O O . VAL D 1 98 ? 15.142 6.269 48.092 1.00 38.20 638 VAL D O 1
ATOM 4085 N N . VAL D 1 99 ? 16.409 5.145 49.549 1.00 36.71 639 VAL D N 1
ATOM 4086 C CA . VAL D 1 99 ? 15.799 3.881 49.186 1.00 35.64 639 VAL D CA 1
ATOM 4087 C C . VAL D 1 99 ? 15.171 3.273 50.422 1.00 34.82 639 VAL D C 1
ATOM 4088 O O . VAL D 1 99 ? 15.835 3.058 51.437 1.00 34.32 639 VAL D O 1
ATOM 4092 N N . ALA D 1 100 ? 13.879 3.005 50.321 1.00 32.51 640 ALA D N 1
ATOM 4093 C CA . ALA D 1 100 ? 13.119 2.452 51.415 1.00 32.56 640 ALA D CA 1
ATOM 4094 C C . ALA D 1 100 ? 13.489 1.004 51.658 1.00 34.40 640 ALA D C 1
ATOM 4095 O O . ALA D 1 100 ? 13.972 0.301 50.756 1.00 34.06 640 ALA D O 1
ATOM 4097 N N . ASP D 1 101 ? 13.240 0.560 52.883 1.00 33.39 641 ASP D N 1
ATOM 4098 C CA . ASP D 1 101 ? 13.520 -0.813 53.279 1.00 35.49 641 ASP D CA 1
ATOM 4099 C C . ASP D 1 101 ? 12.759 -1.825 52.427 1.00 35.32 641 ASP D C 1
ATOM 4100 O O . ASP D 1 101 ? 13.304 -2.857 52.005 1.00 35.02 641 ASP D O 1
ATOM 4105 N N . ASN D 1 102 ? 11.482 -1.531 52.204 1.00 36.05 642 ASN D N 1
ATOM 4106 C CA . ASN D 1 102 ? 10.630 -2.419 51.434 1.00 36.59 642 ASN D CA 1
ATOM 4107 C C . ASN D 1 102 ? 10.743 -2.189 49.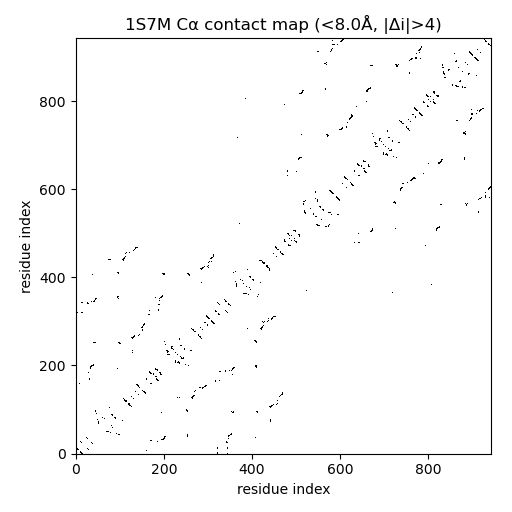943 1.00 35.37 642 ASN D C 1
ATOM 4108 O O . ASN D 1 102 ? 9.774 -1.813 49.288 1.00 36.92 642 ASN D O 1
ATOM 4113 N N . THR D 1 103 ? 11.946 -2.425 49.428 1.00 32.76 643 THR D N 1
ATOM 4114 C CA . THR D 1 103 ? 12.262 -2.285 48.010 1.00 30.00 643 THR D CA 1
ATOM 4115 C C . THR D 1 103 ? 13.080 -3.512 47.641 1.00 28.84 643 THR D C 1
ATOM 4116 O O . THR D 1 103 ? 13.948 -3.933 48.394 1.00 28.69 643 THR D O 1
ATOM 4120 N N . ALA D 1 104 ? 12.782 -4.101 46.495 1.00 27.95 644 ALA D N 1
ATOM 4121 C CA . ALA D 1 104 ? 13.477 -5.296 46.070 1.00 27.85 644 ALA D CA 1
ATOM 4122 C C . ALA D 1 104 ? 14.954 -5.009 45.910 1.00 29.04 644 ALA D C 1
ATOM 4123 O O . ALA D 1 104 ? 15.341 -3.989 45.318 1.00 28.21 644 ALA D O 1
ATOM 4125 N N . ALA D 1 105 ? 15.767 -5.903 46.462 1.00 28.21 645 ALA D N 1
ATOM 4126 C CA . ALA D 1 105 ? 17.217 -5.791 46.362 1.00 28.46 645 ALA D CA 1
ATOM 4127 C C . ALA D 1 105 ? 17.636 -6.573 45.113 1.00 27.11 645 ALA D C 1
ATOM 4128 O O . ALA D 1 105 ? 16.980 -7.544 44.738 1.00 26.98 645 ALA D O 1
ATOM 4130 N N . THR D 1 106 ? 18.715 -6.144 44.466 1.00 25.74 646 THR D N 1
ATOM 4131 C CA . THR D 1 106 ? 19.194 -6.813 43.258 1.00 24.47 646 THR D CA 1
ATOM 4132 C C . THR D 1 106 ? 20.532 -7.510 43.430 1.00 23.56 646 THR D C 1
ATOM 4133 O O . THR D 1 106 ? 21.233 -7.323 44.423 1.00 23.25 646 THR D O 1
ATOM 4137 N N . VAL D 1 107 ? 20.884 -8.335 42.451 1.00 23.30 647 VAL D N 1
ATOM 4138 C CA . VAL D 1 107 ? 22.145 -9.035 42.526 1.00 22.55 647 VAL D CA 1
ATOM 4139 C C . VAL D 1 107 ? 23.273 -7.982 42.493 1.00 22.65 647 VAL D C 1
ATOM 4140 O O . VAL D 1 107 ? 24.295 -8.126 43.152 1.00 22.34 647 VAL D O 1
ATOM 4144 N N . GLY D 1 108 ? 23.053 -6.915 41.735 1.00 23.05 648 GLY D N 1
ATOM 4145 C CA . GLY D 1 108 ? 24.039 -5.865 41.641 1.00 25.60 648 GLY D CA 1
ATOM 4146 C C . GLY D 1 108 ? 24.280 -5.265 43.013 1.00 27.65 648 GLY D C 1
ATOM 4147 O O . GLY D 1 108 ? 25.406 -4.866 43.344 1.00 24.73 648 GLY D O 1
ATOM 4148 N N . ASP D 1 109 ? 23.222 -5.177 43.819 1.00 27.28 649 ASP D N 1
ATOM 4149 C CA . ASP D 1 109 ? 23.398 -4.644 45.166 1.00 27.11 649 ASP D CA 1
ATOM 4150 C C . ASP D 1 109 ? 24.183 -5.653 46.004 1.00 26.65 649 ASP D C 1
ATOM 4151 O O . ASP D 1 109 ? 25.035 -5.285 46.798 1.00 29.52 649 ASP D O 1
ATOM 4156 N N . LEU D 1 110 ? 23.913 -6.935 45.821 1.00 25.96 650 LEU D N 1
ATOM 4157 C CA . LEU D 1 110 ? 24.637 -7.942 46.586 1.00 24.42 650 LEU D CA 1
ATOM 4158 C C . LEU D 1 110 ? 26.121 -7.930 46.242 1.00 24.48 650 LEU D C 1
ATOM 4159 O O . LEU D 1 110 ? 26.969 -8.195 47.088 1.00 21.13 650 LEU D O 1
ATOM 4164 N N . ARG D 1 111 ? 26.431 -7.627 44.983 1.00 23.59 651 ARG D N 1
ATOM 4165 C CA . ARG D 1 111 ? 27.814 -7.620 44.551 1.00 22.60 651 ARG D CA 1
ATOM 4166 C C . ARG D 1 111 ? 28.633 -6.528 45.216 1.00 22.68 651 ARG D C 1
ATOM 4167 O O . ARG D 1 111 ? 29.840 -6.621 45.272 1.00 21.98 651 ARG D O 1
ATOM 4175 N N . GLY D 1 112 ? 27.972 -5.507 45.740 1.00 24.21 652 GLY D N 1
ATOM 4176 C CA . GLY D 1 112 ? 28.693 -4.433 46.398 1.00 24.37 652 GLY D CA 1
ATOM 4177 C C . GLY D 1 112 ? 28.748 -4.561 47.914 1.00 26.60 652 GLY D C 1
ATOM 4178 O O . GLY D 1 112 ? 29.378 -3.735 48.585 1.00 26.71 652 GLY D O 1
ATOM 4179 N N . LEU D 1 113 ? 28.104 -5.590 48.465 1.00 25.01 653 LEU D N 1
ATOM 4180 C CA . LEU D 1 113 ? 28.093 -5.773 49.909 1.00 25.27 653 LEU D CA 1
ATOM 4181 C C . LEU D 1 113 ? 29.465 -6.164 50.413 1.00 25.56 653 LEU D C 1
ATOM 4182 O O . LEU D 1 113 ? 30.125 -7.014 49.820 1.00 22.84 653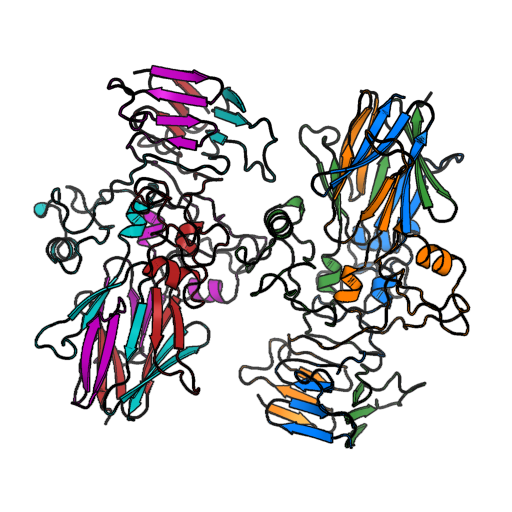 LEU D O 1
ATOM 4187 N N . GLY D 1 114 ? 29.892 -5.537 51.505 1.00 24.65 654 GLY D N 1
ATOM 4188 C CA . GLY D 1 114 ? 31.174 -5.881 52.070 1.00 26.52 654 GLY D CA 1
ATOM 4189 C C . GLY D 1 114 ? 31.626 -5.044 53.240 1.00 27.83 654 GLY D C 1
ATOM 4190 O O . GLY D 1 114 ? 31.090 -3.953 53.497 1.00 28.88 654 GLY D O 1
ATOM 4191 N N . TRP D 1 115 ? 32.608 -5.559 53.978 1.00 28.35 655 TRP D N 1
ATOM 4192 C CA . TRP D 1 115 ? 33.142 -4.790 55.085 1.00 27.36 655 TRP D CA 1
ATOM 4193 C C . TRP D 1 115 ? 34.595 -4.448 54.799 1.00 26.56 655 TRP D C 1
ATOM 4194 O O . TRP D 1 115 ? 35.241 -5.028 53.923 1.00 26.41 655 TRP D O 1
ATOM 4205 N N . VAL D 1 116 ? 35.100 -3.454 55.506 1.00 28.01 656 VAL D N 1
ATOM 4206 C CA . VAL D 1 116 ? 36.473 -3.047 55.313 1.00 26.70 656 VAL D CA 1
ATOM 4207 C C . VAL D 1 116 ? 37.358 -3.620 56.412 1.00 26.53 656 VAL D C 1
ATOM 4208 O O . VAL D 1 116 ? 37.043 -3.485 57.614 1.00 26.00 656 VAL D O 1
ATOM 4212 N N . ILE D 1 117 ? 38.440 -4.292 56.009 1.00 24.50 657 ILE D N 1
ATOM 4213 C CA . ILE D 1 117 ? 39.391 -4.806 56.987 1.00 25.60 657 ILE D CA 1
ATOM 4214 C C . ILE D 1 117 ? 40.615 -3.872 56.921 1.00 29.41 657 ILE D C 1
ATOM 4215 O O . ILE D 1 117 ? 40.969 -3.377 55.844 1.00 28.26 657 ILE D O 1
ATOM 4220 N N . SER D 1 118 ? 41.232 -3.576 58.064 1.00 29.54 658 SER D N 1
ATOM 4221 C CA . SER D 1 118 ? 42.394 -2.682 58.043 1.00 28.95 658 SER D CA 1
ATOM 4222 C C . SER D 1 118 ? 43.423 -2.927 59.146 1.00 29.19 658 SER D C 1
ATOM 4223 O O . SER D 1 118 ? 43.154 -3.633 60.119 1.00 27.50 658 SER D O 1
ATOM 4226 N N . ALA D 1 119 ? 44.609 -2.342 58.967 1.00 29.57 659 ALA D N 1
ATOM 4227 C CA . ALA D 1 119 ? 45.709 -2.451 59.934 1.00 31.28 659 ALA D CA 1
ATOM 4228 C C . ALA D 1 119 ? 46.603 -1.213 59.824 1.00 33.74 659 ALA D C 1
ATOM 4229 O O . ALA D 1 119 ? 46.732 -0.632 58.743 1.00 34.00 659 ALA D O 1
ATOM 4231 N N . ASP D 1 120 ? 47.207 -0.808 60.943 1.00 37.31 660 ASP D N 1
ATOM 4232 C CA . ASP D 1 120 ? 48.087 0.367 60.963 1.00 38.30 660 ASP D CA 1
ATOM 4233 C C . ASP D 1 120 ? 49.298 0.119 60.074 1.00 38.39 660 ASP D C 1
ATOM 4234 O O . ASP D 1 120 ? 49.886 1.056 59.546 1.00 40.31 660 ASP D O 1
ATOM 4239 N N . LYS D 1 121 ? 49.669 -1.146 59.910 1.00 36.95 661 LYS D N 1
ATOM 4240 C CA . LYS D 1 121 ? 50.847 -1.501 59.115 1.00 36.93 661 LYS D CA 1
ATOM 4241 C C . LYS D 1 121 ? 50.589 -2.507 58.000 1.00 36.23 661 LYS D C 1
ATOM 4242 O O . LYS D 1 121 ? 49.652 -3.297 58.075 1.00 34.86 661 LYS D O 1
ATOM 4248 N N . THR D 1 122 ? 51.442 -2.480 56.979 1.00 34.72 662 THR D N 1
ATOM 4249 C CA . THR D 1 122 ? 51.352 -3.405 55.857 1.00 34.47 662 THR D CA 1
ATOM 4250 C C . THR D 1 122 ? 52.514 -4.385 55.977 1.00 36.85 662 THR D C 1
ATOM 4251 O O . THR D 1 122 ? 53.668 -3.983 56.176 1.00 37.36 662 THR D O 1
ATOM 4255 N N . THR D 1 123 ? 52.213 -5.671 55.864 1.00 37.31 663 THR D N 1
ATOM 4256 C CA . THR D 1 123 ? 53.230 -6.696 55.978 1.00 37.89 663 THR D CA 1
ATOM 4257 C C . THR D 1 123 ? 54.294 -6.477 54.915 1.00 39.08 663 THR D C 1
ATOM 4258 O O . THR D 1 123 ? 53.992 -6.443 53.729 1.00 38.24 663 THR D O 1
ATOM 4262 N N . GLY D 1 124 ? 55.536 -6.307 55.367 1.00 41.24 664 GLY D N 1
ATOM 4263 C CA . GLY D 1 124 ? 56.653 -6.079 54.468 1.00 42.56 664 GLY D CA 1
ATOM 4264 C C . GLY D 1 124 ? 56.661 -4.700 53.828 1.00 44.16 664 GLY D C 1
ATOM 4265 O O . GLY D 1 124 ? 57.415 -4.465 52.877 1.00 45.53 664 GLY D O 1
ATOM 4266 N N . GLY D 1 125 ? 55.845 -3.786 54.347 1.00 43.52 665 GLY D N 1
ATOM 4267 C CA . GLY D 1 125 ? 55.777 -2.454 53.775 1.00 45.63 665 GLY D CA 1
ATOM 4268 C C . GLY D 1 125 ? 55.889 -1.319 54.774 1.00 47.03 665 GLY D C 1
ATOM 4269 O O . GLY D 1 125 ? 56.405 -1.508 55.874 1.00 48.05 665 GLY D O 1
ATOM 4270 N N . SER D 1 126 ? 55.386 -0.142 54.405 1.00 47.39 666 SER D N 1
ATOM 4271 C CA . SER D 1 126 ? 55.470 1.029 55.280 1.00 48.34 666 SER D CA 1
ATOM 4272 C C . SER D 1 126 ? 54.214 1.903 55.300 1.00 47.63 666 SER D C 1
ATOM 4273 O O . SER D 1 126 ? 54.266 3.059 55.721 1.00 48.86 666 SER D O 1
ATOM 4276 N N . THR D 1 127 ? 53.093 1.367 54.843 1.00 46.26 667 THR D N 1
ATOM 4277 C CA . THR D 1 127 ? 51.863 2.142 54.823 1.00 45.19 667 THR D CA 1
ATOM 4278 C C . THR D 1 127 ? 50.778 1.412 55.580 1.00 43.75 667 THR D C 1
ATOM 4279 O O . THR D 1 127 ? 50.959 0.259 55.985 1.00 42.75 667 THR D O 1
ATOM 4283 N N . GLU D 1 128 ? 49.653 2.083 55.796 1.00 41.84 668 GLU D N 1
ATOM 4284 C CA . GLU D 1 128 ? 48.558 1.428 56.490 1.00 41.12 668 GLU D CA 1
ATOM 4285 C C . GLU D 1 128 ? 47.956 0.447 55.500 1.00 38.45 668 GLU D C 1
ATOM 4286 O O . GLU D 1 128 ? 48.212 0.526 54.291 1.00 36.73 668 GLU D O 1
ATOM 4292 N N . TYR D 1 129 ? 47.185 -0.497 56.016 1.00 35.23 669 TYR D N 1
ATOM 4293 C CA . TYR D 1 129 ? 46.575 -1.496 55.168 1.00 33.08 669 TYR D CA 1
ATOM 4294 C C . TYR D 1 129 ? 45.050 -1.498 55.242 1.00 32.23 669 TYR D C 1
ATOM 4295 O O . TYR D 1 129 ? 44.443 -1.217 56.282 1.00 32.19 669 TYR D O 1
ATOM 4304 N N . HIS D 1 130 ? 44.431 -1.813 54.119 1.00 30.72 670 HIS D N 1
ATOM 4305 C CA . HIS D 1 130 ? 42.993 -1.916 54.088 1.00 30.03 670 HIS D CA 1
ATOM 4306 C C . HIS D 1 130 ? 42.564 -2.520 52.782 1.00 29.96 670 HIS D C 1
ATOM 4307 O O . HIS D 1 130 ? 43.221 -2.364 51.754 1.00 30.25 670 HIS D O 1
ATOM 4314 N N . ASP D 1 131 ? 41.462 -3.245 52.837 1.00 29.22 671 ASP D N 1
ATOM 4315 C CA . ASP D 1 131 ? 40.930 -3.879 51.655 1.00 27.71 671 ASP D CA 1
ATOM 4316 C C . ASP D 1 131 ? 39.480 -4.174 51.983 1.00 26.32 671 ASP D C 1
ATOM 4317 O O . ASP D 1 131 ? 39.023 -3.929 53.103 1.00 24.90 671 ASP D O 1
ATOM 4322 N N . GLN D 1 132 ? 38.750 -4.674 51.002 1.00 25.99 672 GLN D N 1
ATOM 4323 C CA . GLN D 1 132 ? 37.356 -4.994 51.218 1.00 25.48 672 GLN D CA 1
ATOM 4324 C C . GLN D 1 132 ? 37.177 -6.495 51.349 1.00 25.84 672 GLN D C 1
ATOM 4325 O O . GLN D 1 132 ? 37.910 -7.272 50.759 1.00 24.29 672 GLN D O 1
ATOM 4331 N N . VAL D 1 133 ? 36.232 -6.902 52.183 1.00 26.44 673 VAL D N 1
ATOM 4332 C CA . VAL D 1 133 ? 35.939 -8.319 52.345 1.00 25.69 673 VAL D CA 1
ATOM 4333 C C . VAL D 1 133 ? 34.489 -8.407 51.905 1.00 26.26 673 VAL D C 1
ATOM 4334 O O . VAL D 1 133 ? 33.575 -8.078 52.669 1.00 25.95 673 VAL D O 1
ATOM 4338 N N . ARG D 1 134 ? 34.285 -8.774 50.642 1.00 25.30 674 ARG D N 1
ATOM 4339 C CA . ARG D 1 134 ? 32.942 -8.905 50.114 1.00 24.87 674 ARG D CA 1
ATOM 4340 C C . ARG D 1 134 ? 32.609 -10.388 50.119 1.00 25.70 674 ARG D C 1
ATOM 4341 O O . ARG D 1 134 ? 33.392 -11.205 50.635 1.00 25.11 674 ARG D O 1
ATOM 4349 N N . ASN D 1 135 ? 31.464 -10.748 49.550 1.00 24.30 675 ASN D N 1
ATOM 4350 C CA . ASN D 1 135 ? 31.074 -12.145 49.516 1.00 24.33 675 ASN D CA 1
ATOM 4351 C C . ASN D 1 135 ? 32.146 -13.042 48.901 1.00 25.35 675 ASN D C 1
ATOM 4352 O O . ASN D 1 135 ? 32.751 -12.700 47.890 1.00 25.35 675 ASN D O 1
ATOM 4357 N N . ALA D 1 136 ? 32.371 -14.198 49.526 1.00 25.48 676 ALA D N 1
ATOM 4358 C CA . ALA D 1 136 ? 33.350 -15.176 49.061 1.00 24.95 676 ALA D CA 1
ATOM 4359 C C . ALA D 1 136 ? 34.813 -14.713 49.093 1.00 25.21 676 ALA D C 1
ATOM 4360 O O . ALA D 1 136 ? 35.679 -15.279 48.410 1.00 24.56 676 ALA D O 1
ATOM 4362 N N . ASN D 1 137 ? 35.082 -13.668 49.860 1.00 23.60 677 ASN D N 1
ATOM 4363 C CA . ASN D 1 137 ? 36.451 -13.230 50.044 1.00 23.94 677 ASN D CA 1
ATOM 4364 C C . ASN D 1 137 ? 36.946 -14.022 51.250 1.00 25.34 677 ASN D C 1
ATOM 4365 O O . ASN D 1 137 ? 36.140 -14.543 52.043 1.00 22.82 677 ASN D O 1
ATOM 4370 N N . GLU D 1 138 ? 38.262 -14.100 51.400 1.00 26.31 678 GLU D N 1
ATOM 4371 C CA . GLU D 1 138 ? 38.858 -14.832 52.510 1.00 26.54 678 GLU D CA 1
ATOM 4372 C C . GLU D 1 138 ? 39.813 -13.995 53.367 1.00 27.83 678 GLU D C 1
ATOM 4373 O O . GLU D 1 138 ? 40.684 -13.295 52.840 1.00 26.83 678 GLU D O 1
ATOM 4379 N N . VAL D 1 139 ? 39.643 -14.080 54.685 1.00 26.74 679 VAL D N 1
ATOM 4380 C CA . VAL D 1 139 ? 40.505 -13.382 55.618 1.00 26.97 679 VAL D CA 1
ATOM 4381 C C . VAL D 1 139 ? 41.277 -14.435 56.402 1.00 29.10 679 VAL D C 1
ATOM 4382 O O . VAL D 1 139 ? 40.697 -15.320 57.053 1.00 30.41 679 VAL D O 1
ATOM 4386 N N . LYS D 1 140 ? 42.593 -14.359 56.345 1.00 30.50 680 LYS D N 1
ATOM 4387 C CA . LYS D 1 140 ? 43.389 -15.345 57.048 1.00 32.17 680 LYS D CA 1
ATOM 4388 C C . LYS D 1 140 ? 44.194 -14.712 58.155 1.00 33.22 680 LYS D C 1
ATOM 4389 O O . LYS D 1 140 ? 44.780 -13.642 57.975 1.00 32.73 680 LYS D O 1
ATOM 4395 N N . PHE D 1 141 ? 44.210 -15.366 59.311 1.00 34.20 681 PHE D N 1
ATOM 4396 C CA . PHE D 1 141 ? 44.995 -14.859 60.428 1.00 35.80 681 PHE D CA 1
ATOM 4397 C C . PHE D 1 141 ? 46.280 -15.658 60.562 1.00 36.92 681 PHE D C 1
ATOM 4398 O O . PHE D 1 141 ? 46.282 -16.845 60.889 1.00 36.51 681 PHE D O 1
ATOM 4406 N N . LYS D 1 142 ? 47.385 -14.974 60.289 1.00 36.88 682 LYS D N 1
ATOM 4407 C CA . LYS D 1 142 ? 48.682 -15.602 60.287 1.00 38.34 682 LYS D CA 1
ATOM 4408 C C . LYS D 1 142 ? 49.534 -15.396 61.517 1.00 39.04 682 LYS D C 1
ATOM 4409 O O . LYS D 1 142 ? 49.623 -14.304 62.082 1.00 38.89 682 LYS D O 1
ATOM 4415 N N . SER D 1 143 ? 50.173 -16.470 61.939 1.00 40.08 683 SER D N 1
ATOM 4416 C CA . SER D 1 143 ? 51.049 -16.358 63.082 1.00 41.79 683 SER D CA 1
ATOM 4417 C C . SER D 1 143 ? 52.364 -15.858 62.487 1.00 41.32 683 SER D C 1
ATOM 4418 O O . SER D 1 143 ? 52.630 -16.043 61.299 1.00 40.75 683 SER D O 1
ATOM 4421 N N . GLY D 1 144 ? 53.161 -15.192 63.305 1.00 41.69 684 GLY D N 1
ATOM 4422 C CA . GLY D 1 144 ? 54.433 -14.691 62.838 1.00 41.27 684 GLY D CA 1
ATOM 4423 C C . GLY D 1 144 ? 55.458 -15.026 63.892 1.00 42.41 684 GLY D C 1
ATOM 4424 O O . GLY D 1 144 ? 55.205 -15.856 64.775 1.00 42.34 684 GLY D O 1
ATOM 4425 N N . ASN D 1 145 ? 56.608 -14.373 63.822 1.00 41.63 685 ASN D N 1
ATOM 4426 C CA . ASN D 1 145 ? 57.660 -14.632 64.789 1.00 43.04 685 ASN D CA 1
ATOM 4427 C C . ASN D 1 145 ? 57.213 -14.455 66.244 1.00 41.11 685 ASN D C 1
ATOM 4428 O O . ASN D 1 145 ? 56.772 -13.379 66.645 1.00 39.19 685 ASN D O 1
ATOM 4433 N N . GLY D 1 146 ? 57.312 -15.538 67.016 1.00 40.93 686 GLY D N 1
ATOM 4434 C CA . GLY D 1 146 ? 56.968 -15.500 68.425 1.00 39.86 686 GLY D CA 1
ATOM 4435 C C . GLY D 1 146 ? 55.506 -15.577 68.812 1.00 40.56 686 GLY D C 1
ATOM 4436 O O . GLY D 1 146 ? 55.189 -15.609 70.004 1.00 39.53 686 GLY D O 1
ATOM 4437 N N . ILE D 1 147 ? 54.613 -15.623 67.827 1.00 40.40 687 ILE D N 1
ATOM 4438 C CA . ILE D 1 147 ? 53.189 -15.674 68.115 1.00 39.84 687 ILE D CA 1
ATOM 4439 C C . ILE D 1 147 ? 52.487 -16.745 67.304 1.00 41.19 687 ILE D C 1
ATOM 4440 O O . ILE D 1 147 ? 52.624 -16.795 66.092 1.00 41.80 687 ILE D O 1
ATOM 4445 N N . ASN D 1 148 ? 51.727 -17.592 67.985 1.00 41.38 688 ASN D N 1
ATOM 4446 C CA . ASN D 1 148 ? 50.982 -18.653 67.331 1.00 41.02 688 ASN D CA 1
ATOM 4447 C C . ASN D 1 148 ? 49.522 -18.251 67.238 1.00 39.14 688 ASN D C 1
ATOM 4448 O O . ASN D 1 148 ? 48.875 -17.974 68.251 1.00 37.74 688 ASN D O 1
ATOM 4453 N N . VAL D 1 149 ? 49.012 -18.210 66.013 1.00 38.27 689 VAL D N 1
ATOM 4454 C CA . VAL D 1 149 ? 47.621 -17.847 65.777 1.00 35.86 689 VAL D CA 1
ATOM 4455 C C . VAL D 1 149 ? 46.944 -19.105 65.262 1.00 34.05 689 VAL D C 1
ATOM 4456 O O . VAL D 1 149 ? 47.408 -19.722 64.310 1.00 33.88 689 VAL D O 1
ATOM 4460 N N . SER D 1 150 ? 45.860 -19.501 65.915 1.00 33.38 690 SER D N 1
ATOM 4461 C CA . SER D 1 150 ? 45.150 -20.713 65.522 1.00 33.24 690 SER D CA 1
ATOM 4462 C C . SER D 1 150 ? 43.644 -20.502 65.571 1.00 33.09 690 SER D C 1
ATOM 4463 O O . SER D 1 150 ? 43.143 -19.594 66.249 1.00 32.72 690 SER D O 1
ATOM 4466 N N . GLY D 1 151 ? 42.925 -21.365 64.864 1.00 33.48 691 GLY D N 1
ATOM 4467 C CA . GLY D 1 151 ? 41.481 -21.242 64.832 1.00 33.59 691 GLY D CA 1
ATOM 4468 C C . GLY D 1 151 ? 40.765 -22.528 65.190 1.00 33.67 691 GLY D C 1
ATOM 4469 O O . GLY D 1 151 ? 41.323 -23.632 65.124 1.00 34.05 691 GLY D O 1
ATOM 4470 N N . LYS D 1 152 ? 39.508 -22.375 65.566 1.00 32.19 692 LYS D N 1
ATOM 4471 C CA . LYS D 1 152 ? 38.680 -23.502 65.939 1.00 33.60 692 LYS D CA 1
ATOM 4472 C C . LYS D 1 152 ? 37.264 -22.970 66.095 1.00 32.90 692 LYS D C 1
ATOM 4473 O O . LYS D 1 152 ? 37.060 -21.908 66.685 1.00 34.83 692 LYS D O 1
ATOM 4479 N N . THR D 1 153 ? 36.290 -23.676 65.543 1.00 32.12 693 THR D N 1
ATOM 4480 C CA . THR D 1 153 ? 34.918 -23.229 65.702 1.00 35.46 693 THR D CA 1
ATOM 4481 C C . THR D 1 153 ? 34.392 -23.962 66.924 1.00 36.94 693 THR D C 1
ATOM 4482 O O . THR D 1 153 ? 34.396 -25.193 66.965 1.00 36.71 693 THR D O 1
ATOM 4486 N N . VAL D 1 154 ? 33.966 -23.195 67.922 1.00 38.64 694 VAL D N 1
ATOM 4487 C CA . VAL D 1 154 ? 33.484 -23.751 69.184 1.00 40.49 694 VAL D CA 1
ATOM 4488 C C . VAL D 1 154 ? 32.073 -23.312 69.507 1.00 40.62 694 VAL D C 1
ATOM 4489 O O . VAL D 1 154 ? 31.804 -22.126 69.762 1.00 39.54 694 VAL D O 1
ATOM 4493 N N . ASN D 1 155 ? 31.180 -24.297 69.517 1.00 40.66 695 ASN D N 1
ATOM 4494 C CA . ASN D 1 155 ? 29.769 -24.061 69.780 1.00 42.39 695 ASN D CA 1
ATOM 4495 C C . ASN D 1 155 ? 29.282 -22.960 68.830 1.00 43.20 695 ASN D C 1
ATOM 4496 O O . ASN D 1 155 ? 28.657 -21.976 69.248 1.00 42.98 695 ASN D O 1
ATOM 4501 N N . GLY D 1 156 ? 29.588 -23.148 67.544 1.00 41.81 696 GLY D N 1
ATOM 4502 C CA . GLY D 1 156 ? 29.182 -22.196 66.522 1.00 42.13 696 GLY D CA 1
ATOM 4503 C C . GLY D 1 156 ? 30.058 -20.964 66.340 1.00 41.84 696 GLY D C 1
ATOM 4504 O O . GLY D 1 156 ? 30.019 -20.319 65.282 1.00 43.25 696 GLY D O 1
ATOM 4505 N N . ARG D 1 157 ? 30.845 -20.629 67.359 1.00 39.08 697 ARG D N 1
ATOM 4506 C CA . ARG D 1 157 ? 31.724 -19.461 67.297 1.00 38.12 697 ARG D CA 1
ATOM 4507 C C . ARG D 1 157 ? 33.056 -19.723 66.627 1.00 36.10 697 ARG D C 1
ATOM 4508 O O . ARG D 1 157 ? 33.758 -20.682 66.964 1.00 34.21 697 ARG D O 1
ATOM 4516 N N . ARG D 1 158 ? 33.392 -18.859 65.674 1.00 34.94 698 ARG D N 1
ATOM 4517 C CA . ARG D 1 158 ? 34.663 -18.937 64.961 1.00 35.69 698 ARG D CA 1
ATOM 4518 C C . ARG D 1 158 ? 35.622 -18.236 65.913 1.00 36.27 698 ARG D C 1
ATOM 4519 O O . ARG D 1 158 ? 35.580 -17.009 66.061 1.00 35.00 698 ARG D O 1
ATOM 4527 N N . GLU D 1 159 ? 36.479 -19.011 66.568 1.00 37.10 699 GLU D N 1
ATOM 4528 C CA . GLU D 1 159 ? 37.411 -18.428 67.528 1.00 36.15 699 GLU D CA 1
ATOM 4529 C C . GLU D 1 159 ? 38.841 -18.451 67.035 1.00 35.20 699 GLU D C 1
ATOM 4530 O O . GLU D 1 159 ? 39.352 -19.484 66.581 1.00 35.42 699 GLU D O 1
ATOM 4536 N N . ILE D 1 160 ? 39.484 -17.295 67.107 1.00 33.55 700 ILE D N 1
ATOM 4537 C CA . ILE D 1 160 ? 40.864 -17.209 66.690 1.00 32.59 700 ILE D CA 1
ATOM 4538 C C . ILE D 1 160 ? 41.602 -16.961 67.983 1.00 33.36 700 ILE D C 1
ATOM 4539 O O . ILE D 1 160 ? 41.261 -16.040 68.730 1.00 30.63 700 ILE D O 1
ATOM 4544 N N . THR D 1 161 ? 42.607 -17.790 68.241 1.00 34.12 701 THR D N 1
ATOM 4545 C CA . THR D 1 161 ? 43.395 -17.692 69.459 1.00 34.99 701 THR D CA 1
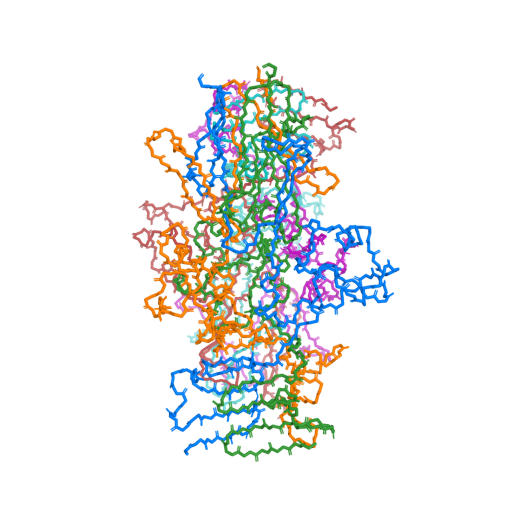ATOM 4546 C C . THR D 1 161 ? 44.833 -17.203 69.255 1.00 36.46 701 THR D C 1
ATOM 4547 O O . THR D 1 161 ? 45.540 -17.625 68.336 1.00 36.06 701 THR D O 1
ATOM 4551 N N . PHE D 1 162 ? 45.269 -16.322 70.144 1.00 37.23 702 PHE D N 1
ATOM 4552 C CA . PHE D 1 162 ? 46.613 -15.773 70.051 1.00 38.99 702 PHE D CA 1
ATOM 4553 C C . PHE D 1 162 ? 47.418 -16.105 71.301 1.00 40.59 702 PHE D C 1
ATOM 4554 O O . PHE D 1 162 ? 46.985 -15.833 72.418 1.00 40.25 702 PHE D O 1
ATOM 4562 N N . GLU D 1 163 ? 48.584 -16.707 71.110 1.00 43.01 703 GLU D N 1
ATOM 4563 C CA . GLU D 1 163 ? 49.446 -17.053 72.236 1.00 45.29 703 GLU D CA 1
ATOM 4564 C C . GLU D 1 163 ? 50.923 -17.008 71.849 1.00 44.80 703 GLU D C 1
ATOM 4565 O O . GLU D 1 163 ? 51.278 -17.117 70.670 1.00 42.53 703 GLU D O 1
ATOM 4571 N N . LEU D 1 164 ? 51.787 -16.844 72.848 1.00 45.24 704 LEU D N 1
ATOM 4572 C CA . LEU D 1 164 ? 53.216 -16.792 72.588 1.00 46.08 704 LEU D CA 1
ATOM 4573 C C . LEU D 1 164 ? 53.707 -18.183 72.233 1.00 47.74 704 LEU D C 1
ATOM 4574 O O . LEU D 1 164 ? 53.312 -19.172 72.851 1.00 47.45 704 LEU D O 1
ATOM 4579 N N . ALA D 1 165 ? 54.542 -18.254 71.205 1.00 50.09 705 ALA D N 1
ATOM 4580 C CA . ALA D 1 165 ? 55.097 -19.520 70.758 1.00 53.05 705 ALA D CA 1
ATOM 4581 C C . ALA D 1 165 ? 56.212 -19.953 71.714 1.00 54.83 705 ALA D C 1
ATOM 4582 O O . ALA D 1 165 ? 56.758 -19.133 72.459 1.00 54.67 705 ALA D O 1
ATOM 4584 N N . LYS D 1 166 ? 56.553 -21.236 71.681 1.00 56.16 706 LYS D N 1
ATOM 4585 C CA . LYS D 1 166 ? 57.598 -21.766 72.553 1.00 58.72 706 LYS D CA 1
ATOM 4586 C C . LYS D 1 166 ? 58.890 -20.952 72.427 1.00 59.72 706 LYS D C 1
ATOM 4587 O O . LYS D 1 166 ? 59.221 -20.225 73.393 1.00 60.57 706 LYS D O 1
ATOM 4589 N N . ALA E 1 9 ? -12.688 -4.677 45.573 1.00 46.30 549 ALA E N 1
ATOM 4590 C CA . ALA E 1 9 ? -11.450 -5.234 44.940 1.00 48.46 549 ALA E CA 1
ATOM 4591 C C . ALA E 1 9 ? -11.514 -5.051 43.423 1.00 48.65 549 ALA E C 1
ATOM 4592 O O . ALA E 1 9 ? -12.299 -5.717 42.750 1.00 50.24 549 ALA E O 1
ATOM 4594 N N . LYS E 1 10 ? -10.689 -4.162 42.880 1.00 47.73 550 LYS E N 1
ATOM 4595 C CA . LYS E 1 10 ? -10.722 -3.908 41.445 1.00 47.65 550 LYS E CA 1
ATOM 4596 C C . LYS E 1 10 ? -9.367 -3.849 40.751 1.00 46.68 550 LYS E C 1
ATOM 4597 O O . LYS E 1 10 ? -8.343 -3.565 41.378 1.00 47.10 550 LYS E O 1
ATOM 4603 N N . THR E 1 11 ? -9.384 -4.097 39.443 1.00 44.04 551 THR E N 1
ATOM 4604 C CA . THR E 1 11 ? -8.184 -4.062 38.606 1.00 41.73 551 THR E CA 1
ATOM 4605 C C . THR E 1 11 ? -8.402 -3.039 37.488 1.00 40.87 551 THR E C 1
ATOM 4606 O O . THR E 1 11 ? -9.359 -3.154 36.720 1.00 40.06 551 THR E O 1
ATOM 4610 N N . GLU E 1 12 ? -7.523 -2.040 37.412 1.00 39.68 552 GLU E N 1
ATOM 4611 C CA . GLU E 1 12 ? -7.598 -0.982 36.399 1.00 40.61 552 GLU E CA 1
ATOM 4612 C C . GLU E 1 12 ? -6.436 -0.978 35.404 1.00 40.73 552 GLU E C 1
ATOM 4613 O O . GLU E 1 12 ? -5.299 -1.345 35.741 1.00 40.92 552 GLU E O 1
ATOM 4619 N N . ILE E 1 13 ? -6.728 -0.533 34.187 1.00 39.56 553 ILE E N 1
ATOM 4620 C CA . ILE E 1 13 ? -5.729 -0.432 33.132 1.00 40.62 553 ILE E CA 1
ATOM 4621 C C . ILE E 1 13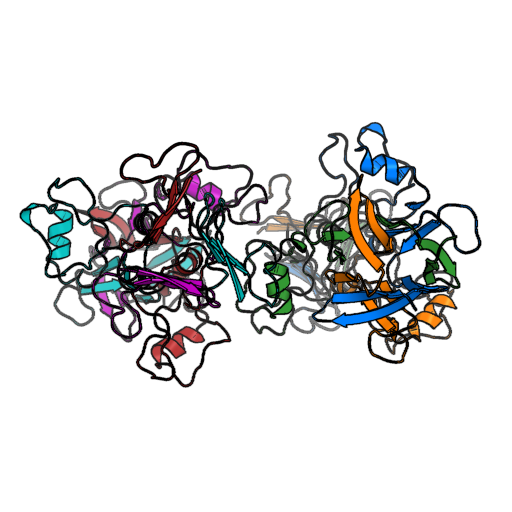 ? -5.854 0.955 32.533 1.00 40.88 553 ILE E C 1
ATOM 4622 O O . ILE E 1 13 ? -6.946 1.369 32.167 1.00 41.39 553 ILE E O 1
ATOM 4627 N N . ASN E 1 14 ? -4.748 1.684 32.445 1.00 42.32 554 ASN E N 1
ATOM 4628 C CA . ASN E 1 14 ? -4.790 3.019 31.871 1.00 43.48 554 ASN E CA 1
ATOM 4629 C C . ASN E 1 14 ? -3.529 3.321 31.083 1.00 44.82 554 ASN E C 1
ATOM 4630 O O . ASN E 1 14 ? -2.823 2.409 30.656 1.00 44.74 554 ASN E O 1
ATOM 4635 N N . LYS E 1 15 ? -3.254 4.599 30.871 1.00 47.03 555 LYS E N 1
ATOM 4636 C CA . LYS E 1 15 ? -2.064 5.009 30.126 1.00 49.86 555 LYS E CA 1
ATOM 4637 C C . LYS E 1 15 ? -0.790 4.473 30.789 1.00 49.99 555 LYS E C 1
ATOM 4638 O O . LYS E 1 15 ? 0.079 3.894 30.131 1.00 50.50 555 LYS E O 1
ATOM 4644 N N . ASP E 1 16 ? -0.715 4.648 32.101 1.00 48.91 556 ASP E N 1
ATOM 4645 C CA . ASP E 1 16 ? 0.431 4.237 32.894 1.00 49.12 556 ASP E CA 1
ATOM 4646 C C . ASP E 1 16 ? 0.642 2.735 33.094 1.00 47.84 556 ASP E C 1
ATOM 4647 O O . ASP E 1 16 ? 1.781 2.288 33.226 1.00 46.61 556 ASP E O 1
ATOM 4652 N N . GLY E 1 17 ? -0.439 1.958 33.131 1.00 45.06 557 GLY E N 1
ATOM 4653 C CA . GLY E 1 17 ? -0.296 0.523 33.322 1.00 42.76 557 GLY E CA 1
ATOM 4654 C C . GLY E 1 17 ? -1.435 -0.173 34.059 1.00 41.06 557 GLY E C 1
ATOM 4655 O O . GLY E 1 17 ? -2.566 0.313 34.067 1.00 38.64 557 GLY E O 1
ATOM 4656 N N . LEU E 1 18 ? -1.128 -1.312 34.683 1.00 40.26 558 LEU E N 1
ATOM 4657 C CA . LEU E 1 18 ? -2.122 -2.089 35.410 1.00 41.04 558 LEU E CA 1
ATOM 4658 C C . LEU E 1 18 ? -2.028 -1.920 36.926 1.00 42.32 558 LEU E C 1
ATOM 4659 O O . LEU E 1 18 ? -0.962 -2.096 37.514 1.00 41.45 558 LEU E O 1
ATOM 4664 N N . THR E 1 19 ? -3.156 -1.596 37.553 1.00 41.67 559 THR E N 1
ATOM 4665 C CA . THR E 1 19 ? -3.210 -1.397 39.003 1.00 41.39 559 THR E CA 1
ATOM 4666 C C . THR E 1 19 ? -4.340 -2.200 39.648 1.00 41.32 559 THR E C 1
ATOM 4667 O O . THR E 1 19 ? -5.490 -2.116 39.225 1.00 42.18 559 THR E O 1
ATOM 4671 N N . ILE E 1 20 ? -4.003 -2.963 40.678 1.00 39.71 560 ILE E N 1
ATOM 4672 C CA . ILE E 1 20 ? -4.971 -3.765 41.397 1.00 39.36 560 ILE E CA 1
ATOM 4673 C C . ILE E 1 20 ? -5.153 -3.121 42.756 1.00 40.13 560 ILE E C 1
ATOM 4674 O O . ILE E 1 20 ? -4.181 -2.813 43.434 1.00 40.39 560 ILE E O 1
ATOM 4679 N N . THR E 1 21 ? -6.400 -2.895 43.145 1.00 41.04 561 THR E N 1
ATOM 4680 C CA . THR E 1 21 ? -6.693 -2.293 44.441 1.00 42.47 561 THR E CA 1
ATOM 4681 C C . THR E 1 21 ? -7.443 -3.300 45.300 1.00 43.77 561 THR E C 1
ATOM 4682 O O . THR E 1 21 ? -8.522 -3.769 44.924 1.00 44.57 561 THR E O 1
ATOM 4686 N N . PRO E 1 22 ? -6.867 -3.661 46.458 1.00 44.84 562 PRO E N 1
ATOM 4687 C CA . PRO E 1 22 ? -7.468 -4.620 47.389 1.00 45.31 562 PRO E CA 1
ATOM 4688 C C . PRO E 1 22 ? -8.838 -4.129 47.803 1.00 46.29 562 PRO E C 1
ATOM 4689 O O . PRO E 1 22 ? -9.125 -2.925 47.713 1.00 44.47 562 PRO E O 1
ATOM 4693 N N . ALA E 1 23 ? -9.677 -5.048 48.269 1.00 47.22 563 ALA E N 1
ATOM 4694 C CA . ALA E 1 23 ? -11.008 -4.668 48.714 1.00 50.15 563 ALA E CA 1
ATOM 4695 C C . ALA E 1 23 ? -10.894 -3.564 49.768 1.00 51.78 563 ALA E C 1
ATOM 4696 O O . ALA E 1 23 ? -11.775 -2.716 49.880 1.00 52.95 563 ALA E O 1
ATOM 4698 N N . ASN E 1 24 ? -9.794 -3.559 50.518 1.00 53.86 564 ASN E N 1
ATOM 4699 C CA . ASN E 1 24 ? -9.585 -2.565 51.571 1.00 56.30 564 ASN E CA 1
ATOM 4700 C C . ASN E 1 24 ? -9.114 -1.153 51.204 1.00 56.16 564 ASN E C 1
ATOM 4701 O O . ASN E 1 24 ? -8.747 -0.390 52.091 1.00 56.46 564 ASN E O 1
ATOM 4706 N N . GLY E 1 25 ? -9.120 -0.793 49.926 1.00 56.33 565 GLY E N 1
ATOM 4707 C CA . GLY E 1 25 ? -8.699 0.550 49.550 1.00 56.10 565 GLY E CA 1
ATOM 4708 C C . GLY E 1 25 ? -7.272 0.693 49.050 1.00 56.00 565 GLY E C 1
ATOM 4709 O O . GLY E 1 25 ? -6.473 -0.234 49.128 1.00 56.26 565 GLY E O 1
ATOM 4710 N N . ALA E 1 26 ? -6.946 1.875 48.547 1.00 55.86 566 ALA E N 1
ATOM 4711 C CA . ALA E 1 26 ? -5.614 2.137 48.018 1.00 57.02 566 ALA E CA 1
ATOM 4712 C C . ALA E 1 26 ? -4.511 2.233 49.078 1.00 57.90 566 ALA E C 1
ATOM 4713 O O . ALA E 1 26 ? -3.348 1.912 48.815 1.00 57.50 566 ALA E O 1
ATOM 4715 N N . GLY E 1 27 ? -4.873 2.673 50.276 1.00 59.09 567 GLY E N 1
ATOM 4716 C CA . GLY E 1 27 ? -3.876 2.825 51.316 1.00 59.30 567 GLY E CA 1
ATOM 4717 C C . GLY E 1 27 ? -3.095 4.090 51.020 1.00 59.64 567 GLY E C 1
ATOM 4718 O O . GLY E 1 27 ? -3.010 4.515 49.863 1.00 59.01 567 GLY E O 1
ATOM 4719 N N . ALA E 1 28 ? -2.529 4.695 52.060 1.00 60.72 568 ALA E N 1
ATOM 4720 C CA . ALA E 1 28 ? -1.756 5.924 51.909 1.00 61.33 568 ALA E CA 1
ATOM 4721 C C . ALA E 1 28 ? -0.712 5.820 50.798 1.00 61.71 568 ALA E C 1
ATOM 4722 O O . ALA E 1 28 ? 0.065 4.860 50.737 1.00 62.12 568 ALA E O 1
ATOM 4724 N N . ASN E 1 29 ? -0.708 6.805 49.911 1.00 61.28 569 ASN E N 1
ATOM 4725 C CA . ASN E 1 29 ? 0.245 6.826 48.815 1.00 61.15 569 ASN E CA 1
ATOM 4726 C C . ASN E 1 29 ? 0.224 5.521 47.998 1.00 60.23 569 ASN E C 1
ATOM 4727 O O . ASN E 1 29 ? 1.250 5.077 47.475 1.00 59.57 569 ASN E O 1
ATOM 4732 N N . ASN E 1 30 ? -0.958 4.919 47.891 1.00 58.79 570 ASN E N 1
ATOM 4733 C CA . ASN E 1 30 ? -1.146 3.680 47.148 1.00 55.97 570 ASN E CA 1
ATOM 4734 C C . ASN E 1 30 ? -0.178 2.584 47.545 1.00 54.78 570 ASN E C 1
ATOM 4735 O O . ASN E 1 30 ? 0.319 1.851 46.687 1.00 54.18 570 ASN E O 1
ATOM 4740 N N . ALA E 1 31 ? 0.092 2.464 48.838 1.00 52.73 571 ALA E N 1
ATOM 4741 C CA . ALA E 1 31 ? 1.001 1.430 49.303 1.00 51.87 571 ALA E CA 1
ATOM 4742 C C . ALA E 1 31 ? 0.309 0.068 49.338 1.00 51.17 571 ALA E C 1
ATOM 4743 O O . ALA E 1 31 ? 0.975 -0.977 49.332 1.00 51.87 571 ALA E O 1
ATOM 4745 N N . ASN E 1 32 ? -1.023 0.072 49.362 1.00 49.91 572 ASN E N 1
ATOM 4746 C CA . ASN E 1 32 ? -1.768 -1.181 49.392 1.00 48.79 572 ASN E CA 1
ATOM 4747 C C . ASN E 1 32 ? -2.060 -1.764 48.017 1.00 45.82 572 ASN E C 1
ATOM 4748 O O . ASN E 1 32 ? -2.464 -2.923 47.907 1.00 43.71 572 ASN E O 1
ATOM 4753 N N . THR E 1 33 ? -1.852 -0.973 46.974 1.00 42.61 573 THR E N 1
ATOM 4754 C CA . THR E 1 33 ? -2.107 -1.449 45.621 1.00 41.34 573 THR E CA 1
ATOM 4755 C C . THR E 1 33 ? -0.980 -2.329 45.105 1.00 40.66 573 THR E C 1
ATOM 4756 O O . THR E 1 33 ? 0.184 -2.126 45.449 1.00 41.42 573 THR E O 1
ATOM 4760 N N . ILE E 1 34 ? -1.339 -3.324 44.299 1.00 38.81 574 ILE E N 1
ATOM 4761 C CA . ILE E 1 34 ? -0.368 -4.208 43.677 1.00 36.01 574 ILE E CA 1
ATOM 4762 C C . ILE E 1 34 ? -0.424 -3.719 42.244 1.00 37.50 574 ILE E C 1
ATOM 4763 O O . ILE E 1 34 ? -1.514 -3.582 41.674 1.00 38.27 574 ILE E O 1
ATOM 4768 N N . SER E 1 35 ? 0.725 -3.435 41.648 1.00 36.64 575 SER E N 1
ATOM 4769 C CA . SER E 1 35 ? 0.694 -2.923 40.292 1.00 36.64 575 SER E CA 1
ATOM 4770 C C . SER E 1 35 ? 1.968 -3.060 39.477 1.00 37.38 575 SER E C 1
ATOM 4771 O O . SER E 1 35 ? 3.059 -3.321 39.997 1.00 36.88 575 SER E O 1
ATOM 4774 N N . VAL E 1 36 ? 1.794 -2.877 38.176 1.00 36.52 576 VAL E N 1
ATOM 4775 C CA . VAL E 1 36 ? 2.870 -2.921 37.227 1.00 35.80 576 VAL E CA 1
ATOM 4776 C C . VAL E 1 36 ? 2.619 -1.754 36.285 1.00 37.06 576 VAL E C 1
ATOM 4777 O O . VAL E 1 36 ? 1.701 -1.788 35.472 1.00 37.20 576 VAL E O 1
ATOM 4781 N N . THR E 1 37 ? 3.412 -0.701 36.417 1.00 38.24 577 THR E N 1
ATOM 4782 C CA . THR E 1 37 ? 3.257 0.451 35.549 1.00 39.38 577 THR E CA 1
ATOM 4783 C C . THR E 1 37 ? 4.601 0.925 35.011 1.00 40.41 577 THR E C 1
ATOM 4784 O O . THR E 1 37 ? 5.653 0.346 35.304 1.00 38.21 577 THR E O 1
ATOM 4788 N N . LYS E 1 38 ? 4.560 1.989 34.221 1.00 41.22 578 LYS E N 1
ATOM 4789 C CA . LYS E 1 38 ? 5.772 2.521 33.631 1.00 42.52 578 LYS E CA 1
ATOM 4790 C C . LYS E 1 38 ? 6.741 3.021 34.697 1.00 42.48 578 LYS E C 1
ATOM 4791 O O . LYS E 1 38 ? 7.950 3.038 34.480 1.00 41.85 578 LYS E O 1
ATOM 4797 N N . ASP E 1 39 ? 6.214 3.409 35.854 1.00 41.55 579 ASP E N 1
ATOM 4798 C CA . ASP E 1 39 ? 7.068 3.908 36.918 1.00 40.89 579 ASP E CA 1
ATOM 4799 C C . ASP E 1 39 ? 7.606 2.814 37.811 1.00 39.24 579 ASP E C 1
ATOM 4800 O O . ASP E 1 39 ? 8.358 3.088 38.743 1.00 40.61 579 ASP E O 1
ATOM 4805 N N . GLY E 1 40 ? 7.232 1.574 37.535 1.00 36.92 580 GLY E N 1
ATOM 4806 C CA . GLY E 1 40 ? 7.707 0.486 38.364 1.00 36.38 580 GLY E CA 1
ATOM 4807 C C . GLY E 1 40 ? 6.633 -0.491 38.817 1.00 35.56 580 GLY E C 1
ATOM 4808 O O . GLY E 1 40 ? 5.490 -0.419 38.390 1.00 36.53 580 GLY E O 1
ATOM 4809 N N . ILE E 1 41 ? 7.020 -1.412 39.690 1.00 35.71 581 ILE E N 1
ATOM 4810 C CA . ILE E 1 41 ? 6.126 -2.440 40.220 1.00 35.77 581 ILE E CA 1
ATOM 4811 C C . ILE E 1 41 ? 5.901 -2.257 41.724 1.00 36.74 581 ILE E C 1
ATOM 4812 O O . ILE E 1 41 ? 6.848 -1.976 42.466 1.00 38.04 581 ILE E O 1
ATOM 4817 N N . SER E 1 42 ? 4.653 -2.409 42.168 1.00 35.93 582 SER E N 1
ATOM 4818 C CA . SER E 1 42 ? 4.316 -2.289 43.590 1.00 35.74 582 SER E CA 1
ATOM 4819 C C . SER E 1 42 ? 3.729 -3.605 44.077 1.00 35.58 582 SER E C 1
ATOM 4820 O O . SER E 1 42 ? 2.787 -4.118 43.474 1.00 35.66 582 SER E O 1
ATOM 4823 N N . ALA E 1 43 ? 4.265 -4.150 45.166 1.00 33.33 583 ALA E N 1
ATOM 4824 C CA . ALA E 1 43 ? 3.761 -5.425 45.672 1.00 33.43 583 ALA E CA 1
ATOM 4825 C C . ALA E 1 43 ? 2.698 -5.273 46.767 1.00 33.03 583 ALA E C 1
ATOM 4826 O O . ALA E 1 43 ? 2.308 -6.258 47.418 1.00 33.33 583 ALA E O 1
ATOM 4828 N N . GLY E 1 44 ? 2.257 -4.036 46.964 1.00 30.28 584 GLY E N 1
ATOM 4829 C CA . GLY E 1 44 ? 1.240 -3.724 47.950 1.00 31.73 584 GLY E CA 1
ATOM 4830 C C . GLY E 1 44 ? 1.463 -4.296 49.335 1.00 32.68 584 GLY E C 1
ATOM 4831 O O . GLY E 1 44 ? 0.518 -4.773 49.959 1.00 33.04 584 GLY E O 1
ATOM 4832 N N . GLY E 1 45 ? 2.702 -4.262 49.821 1.00 31.25 585 GLY E N 1
ATOM 4833 C CA . GLY E 1 45 ? 2.980 -4.786 51.140 1.00 30.87 585 GLY E CA 1
ATOM 4834 C C . GLY E 1 45 ? 3.123 -6.294 51.163 1.00 33.61 585 GLY E C 1
ATOM 4835 O O . GLY E 1 45 ? 3.373 -6.861 52.231 1.00 33.88 585 GLY E O 1
ATOM 4836 N N . GLN E 1 46 ? 2.953 -6.950 50.011 1.00 34.97 586 GLN E N 1
ATOM 4837 C CA . GLN E 1 46 ? 3.105 -8.411 49.935 1.00 37.43 586 GLN E CA 1
ATOM 4838 C C . GLN E 1 46 ? 4.540 -8.727 49.542 1.00 37.11 586 GLN E C 1
ATOM 4839 O O . GLN E 1 46 ? 5.409 -7.886 49.608 1.00 37.32 586 GLN E O 1
ATOM 4845 N N . SER E 1 47 ? 4.767 -9.951 49.105 1.00 37.15 587 SER E N 1
ATOM 4846 C CA . SER E 1 47 ? 6.092 -10.358 48.702 1.00 37.38 587 SER E CA 1
ATOM 4847 C C . SER E 1 47 ? 6.070 -10.832 47.261 1.00 36.80 587 SER E C 1
ATOM 4848 O O . SER E 1 47 ? 4.999 -10.980 46.650 1.00 37.68 587 SER E O 1
ATOM 4851 N N . VAL E 1 48 ? 7.256 -11.046 46.708 1.00 34.48 588 VAL E N 1
ATOM 4852 C CA . VAL E 1 48 ? 7.367 -11.576 45.368 1.00 31.48 588 VAL E CA 1
ATOM 4853 C C . VAL E 1 48 ? 7.754 -13.008 45.670 1.00 34.03 588 VAL E C 1
ATOM 4854 O O . VAL E 1 48 ? 8.810 -13.256 46.266 1.00 34.85 588 VAL E O 1
ATOM 4858 N N . LYS E 1 49 ? 6.899 -13.950 45.285 1.00 32.97 589 LYS E N 1
ATOM 4859 C CA . LYS E 1 49 ? 7.149 -15.355 45.570 1.00 34.86 589 LYS E CA 1
ATOM 4860 C C . LYS E 1 49 ? 7.526 -16.145 44.339 1.00 33.48 589 LYS E C 1
ATOM 4861 O O . LYS E 1 49 ? 7.434 -15.655 43.216 1.00 33.93 589 LYS E O 1
ATOM 4867 N N . ASN E 1 50 ? 7.929 -17.390 44.551 1.00 32.37 590 ASN E N 1
ATOM 4868 C CA . ASN E 1 50 ? 8.327 -18.238 43.440 1.00 34.64 590 ASN E CA 1
ATOM 4869 C C . ASN E 1 50 ? 9.206 -17.424 42.466 1.00 34.68 590 ASN E C 1
ATOM 4870 O O . ASN E 1 50 ? 8.900 -17.324 41.274 1.00 32.97 590 ASN E O 1
ATOM 4875 N N . VAL E 1 51 ? 10.272 -16.826 43.002 1.00 33.65 591 VAL E N 1
ATOM 4876 C CA . VAL E 1 51 ? 11.226 -16.030 42.225 1.00 34.41 591 VAL E CA 1
ATOM 4877 C C . VAL E 1 51 ? 12.587 -16.679 42.417 1.00 33.69 591 VAL E C 1
ATOM 4878 O O . VAL E 1 51 ? 12.929 -17.127 43.512 1.00 33.38 591 VAL E O 1
ATOM 4882 N N . VAL E 1 52 ? 13.364 -16.695 41.354 1.00 32.28 592 VAL E N 1
ATOM 4883 C CA . VAL E 1 52 ? 14.678 -17.280 41.379 1.00 32.01 592 VAL E CA 1
ATOM 4884 C C . VAL E 1 52 ? 15.527 -16.175 40.749 1.00 32.69 592 VAL E C 1
ATOM 4885 O O . VAL E 1 52 ? 15.013 -15.399 39.941 1.00 31.55 592 VAL E O 1
ATOM 4889 N N . SER E 1 53 ? 16.800 -16.064 41.142 1.00 32.63 593 SER E N 1
ATOM 4890 C CA . SER E 1 53 ? 17.662 -15.034 40.584 1.00 31.39 593 SER E CA 1
ATOM 4891 C C . SER E 1 53 ? 18.568 -15.671 39.559 1.00 31.34 593 SER E C 1
ATOM 4892 O O . SER E 1 53 ? 19.032 -15.013 38.634 1.00 31.14 593 SER E O 1
ATOM 4895 N N . GLY E 1 54 ? 18.822 -16.964 39.732 1.00 30.34 594 GLY E N 1
ATOM 4896 C CA . GLY E 1 54 ? 19.712 -17.668 38.830 1.00 28.63 594 GLY E CA 1
ATOM 4897 C C . GLY E 1 54 ? 21.096 -17.838 39.454 1.00 28.78 594 GLY E C 1
ATOM 4898 O O . GLY E 1 54 ? 21.970 -18.481 38.876 1.00 28.67 594 GLY E O 1
ATOM 4899 N N . LEU E 1 55 ? 21.302 -17.248 40.628 1.00 28.34 595 LEU E N 1
ATOM 4900 C CA . LEU E 1 55 ? 22.586 -17.357 41.339 1.00 30.84 595 LEU E CA 1
ATOM 4901 C C . LEU E 1 55 ? 22.788 -18.739 41.933 1.00 31.03 595 LEU E C 1
ATOM 4902 O O . LEU E 1 55 ? 21.982 -19.184 42.731 1.00 31.80 595 LEU E O 1
ATOM 4907 N N . LYS E 1 56 ? 23.865 -19.412 41.546 1.00 32.54 596 LYS E N 1
ATOM 4908 C CA . LYS E 1 56 ? 24.158 -20.740 42.080 1.00 31.72 596 LYS E CA 1
ATOM 4909 C C . LYS E 1 56 ? 25.047 -20.587 43.325 1.00 32.01 596 LYS E C 1
ATOM 4910 O O . LYS E 1 56 ? 25.441 -19.479 43.703 1.00 31.74 596 LYS E O 1
ATOM 4916 N N . LYS E 1 57 ? 25.374 -21.706 43.960 1.00 31.90 597 LYS E N 1
ATOM 4917 C CA . LYS E 1 57 ? 26.253 -21.670 45.114 1.00 31.51 597 LYS E CA 1
ATOM 4918 C C . LYS E 1 57 ? 27.539 -22.348 44.681 1.00 30.99 597 LYS E C 1
ATOM 4919 O O . LYS E 1 57 ? 27.538 -23.142 43.733 1.00 31.00 597 LYS E O 1
ATOM 4925 N N . PHE E 1 58 ? 28.645 -22.037 45.347 1.00 30.27 598 PHE E N 1
ATOM 4926 C CA . PHE E 1 58 ? 29.898 -22.700 45.004 1.00 30.21 598 PHE E CA 1
ATOM 4927 C C . PHE E 1 58 ? 29.745 -24.208 45.312 1.00 32.33 598 PHE E C 1
ATOM 4928 O O . PHE E 1 58 ? 29.207 -24.593 46.353 1.00 31.27 598 PHE E O 1
ATOM 4936 N N . GLY E 1 59 ? 30.194 -25.044 44.381 1.00 34.37 599 GLY E N 1
ATOM 4937 C CA . GLY E 1 59 ? 30.077 -26.478 44.547 1.00 36.36 599 GLY E CA 1
ATOM 4938 C C . GLY E 1 59 ? 28.904 -27.077 43.780 1.00 38.04 599 GLY E C 1
ATOM 4939 O O . GLY E 1 59 ? 28.834 -28.300 43.602 1.00 38.44 599 GLY E O 1
ATOM 4940 N N . ASP E 1 60 ? 27.982 -26.230 43.320 1.00 39.56 600 ASP E N 1
ATOM 4941 C CA . ASP E 1 60 ? 26.814 -26.700 42.577 1.00 40.19 600 ASP E CA 1
ATOM 4942 C C . ASP E 1 60 ? 27.205 -27.440 41.296 1.00 41.23 600 ASP E C 1
ATOM 4943 O O . ASP E 1 60 ? 28.116 -27.031 40.574 1.00 38.90 600 ASP E O 1
ATOM 4948 N N . ALA E 1 61 ? 26.491 -28.534 41.034 1.00 41.93 601 ALA E N 1
ATOM 4949 C CA . ALA E 1 61 ? 26.736 -29.431 39.897 1.00 43.66 601 ALA E CA 1
ATOM 4950 C C . ALA E 1 61 ? 26.719 -28.923 38.463 1.00 43.97 601 ALA E C 1
ATOM 4951 O O . ALA E 1 61 ? 27.408 -29.482 37.616 1.00 46.11 601 ALA E O 1
ATOM 4953 N N . ASN E 1 62 ? 25.959 -27.886 38.156 1.00 44.25 602 ASN E N 1
ATOM 4954 C CA . ASN E 1 62 ? 25.923 -27.440 36.767 1.00 45.68 602 ASN E CA 1
ATOM 4955 C C . ASN E 1 62 ? 26.905 -26.315 36.421 1.00 45.49 602 ASN E C 1
ATOM 4956 O O . ASN E 1 62 ? 26.609 -25.442 35.599 1.00 46.32 602 ASN E O 1
ATOM 4961 N N . PHE E 1 63 ? 28.081 -26.356 37.042 1.00 43.56 603 PHE E N 1
ATOM 4962 C CA . PHE E 1 63 ? 29.113 -25.353 36.824 1.00 41.90 603 PHE E CA 1
ATOM 4963 C C . PHE E 1 63 ? 29.908 -25.741 35.585 1.00 41.41 603 PHE E C 1
ATOM 4964 O O . PHE E 1 63 ? 30.178 -26.923 35.363 1.00 43.21 603 PHE E O 1
ATOM 4972 N N . ASP E 1 64 ? 30.269 -24.759 34.770 1.00 40.49 604 ASP E N 1
ATOM 4973 C CA . ASP E 1 64 ? 31.046 -25.032 33.569 1.00 41.70 604 ASP E CA 1
ATOM 4974 C C . ASP E 1 64 ? 32.495 -24.589 33.737 1.00 42.15 604 ASP E C 1
ATOM 4975 O O . ASP E 1 64 ? 32.835 -23.424 33.535 1.00 42.22 604 ASP E O 1
ATOM 4980 N N . PRO E 1 65 ? 33.377 -25.532 34.079 1.00 42.22 605 PRO E N 1
ATOM 4981 C CA . PRO E 1 65 ? 34.798 -25.254 34.281 1.00 41.84 605 PRO E CA 1
ATOM 4982 C C . PRO E 1 65 ? 35.431 -24.474 33.139 1.00 42.29 605 PRO E C 1
ATOM 4983 O O . PRO E 1 65 ? 36.244 -23.584 33.356 1.00 42.85 605 PRO E O 1
ATOM 4987 N N . LEU E 1 66 ? 35.047 -24.818 31.919 1.00 42.66 606 LEU E N 1
ATOM 4988 C CA . LEU E 1 66 ? 35.626 -24.210 30.738 1.00 43.25 606 LEU E CA 1
ATOM 4989 C C . LEU E 1 66 ? 35.440 -22.720 30.490 1.00 42.79 606 LEU E C 1
ATOM 4990 O O . LEU E 1 66 ? 36.227 -22.112 29.764 1.00 44.07 606 LEU E O 1
ATOM 4995 N N . THR E 1 67 ? 34.427 -22.116 31.091 1.00 41.56 607 THR E N 1
ATOM 4996 C CA . THR E 1 67 ? 34.187 -20.699 30.865 1.00 40.07 607 THR E CA 1
ATOM 4997 C C . THR E 1 67 ? 34.494 -19.896 32.112 1.00 39.44 607 THR E C 1
ATOM 4998 O O . THR E 1 67 ? 34.168 -18.712 32.207 1.00 40.60 607 THR E O 1
ATOM 5002 N N . SER E 1 68 ? 35.150 -20.541 33.063 1.00 36.78 608 SER E N 1
ATOM 5003 C CA . SER E 1 68 ? 35.456 -19.902 34.328 1.00 34.11 608 SER E CA 1
ATOM 5004 C C . SER E 1 68 ? 36.777 -19.176 34.449 1.00 32.83 608 SER E C 1
ATOM 5005 O O . SER E 1 68 ? 37.748 -19.500 33.773 1.00 33.84 608 SER E O 1
ATOM 5008 N N . SER E 1 69 ? 36.811 -18.195 35.344 1.00 31.66 609 SER E N 1
ATOM 5009 C CA . SER E 1 69 ? 38.039 -17.463 35.619 1.00 30.42 609 SER E CA 1
ATOM 5010 C C . SER E 1 69 ? 38.780 -18.352 36.627 1.00 30.20 609 SER E C 1
ATOM 5011 O O . SER E 1 69 ? 38.179 -19.254 37.220 1.00 27.59 609 SER E O 1
ATOM 5014 N N . ALA E 1 70 ? 40.071 -18.094 36.821 1.00 29.26 610 ALA E N 1
ATOM 5015 C CA . ALA E 1 70 ? 40.869 -18.866 37.753 1.00 29.40 610 ALA E CA 1
ATOM 5016 C C . ALA E 1 70 ? 40.294 -18.789 39.161 1.00 29.73 610 ALA E C 1
ATOM 5017 O O . ALA E 1 70 ? 40.180 -19.804 39.860 1.00 30.43 610 ALA E O 1
ATOM 5019 N N . ASP E 1 71 ? 39.938 -17.578 39.573 1.00 28.76 611 ASP E N 1
ATOM 5020 C CA . ASP E 1 71 ? 39.382 -17.345 40.892 1.00 29.02 611 ASP E CA 1
ATOM 5021 C C . ASP E 1 71 ? 38.054 -18.065 41.133 1.00 28.27 611 ASP E C 1
ATOM 5022 O O . ASP E 1 71 ? 37.850 -18.661 42.190 1.00 27.39 611 ASP E O 1
ATOM 5027 N N . ASN E 1 72 ? 37.145 -17.988 40.164 1.00 27.70 612 ASN E N 1
ATOM 5028 C CA . ASN E 1 72 ? 35.842 -18.637 40.315 1.00 28.19 612 ASN E CA 1
ATOM 5029 C C . ASN E 1 72 ? 36.032 -20.167 40.314 1.00 28.92 612 ASN E C 1
ATOM 5030 O O . ASN E 1 72 ? 35.415 -20.870 41.107 1.00 28.08 612 ASN E O 1
ATOM 5035 N N . LEU E 1 73 ? 36.914 -20.666 39.451 1.00 28.93 613 LEU E N 1
ATOM 5036 C CA . LEU E 1 73 ? 37.168 -22.105 39.354 1.00 30.04 613 LEU E CA 1
ATOM 5037 C C . LEU E 1 73 ? 37.814 -22.639 40.639 1.00 30.38 613 LEU E C 1
ATOM 5038 O O . LEU E 1 73 ? 37.547 -23.761 41.080 1.00 29.72 613 LEU E O 1
ATOM 5043 N N . THR E 1 74 ? 38.660 -21.819 41.244 1.00 29.27 614 THR E N 1
ATOM 5044 C CA . THR E 1 74 ? 39.312 -22.202 42.475 1.00 29.01 614 THR E CA 1
ATOM 5045 C C . THR E 1 74 ? 38.263 -22.394 43.587 1.00 29.15 614 THR E C 1
ATOM 5046 O O . THR E 1 74 ? 38.243 -23.434 44.256 1.00 29.13 614 THR E O 1
ATOM 5050 N N . LYS E 1 75 ? 37.393 -21.405 43.771 1.00 26.50 615 LYS E N 1
ATOM 5051 C CA . LYS E 1 75 ? 36.372 -21.469 44.817 1.00 26.62 615 LYS E CA 1
ATOM 5052 C C . LYS E 1 75 ? 35.300 -22.535 44.562 1.00 27.99 615 LYS E C 1
ATOM 5053 O O . LYS E 1 75 ? 34.749 -23.116 45.498 1.00 28.67 615 LYS E O 1
ATOM 5059 N N . GLN E 1 76 ? 35.000 -22.771 43.294 1.00 27.85 616 GLN E N 1
ATOM 5060 C CA . GLN E 1 76 ? 34.023 -23.771 42.919 1.00 30.10 616 GLN E CA 1
ATOM 5061 C C . GLN E 1 76 ? 34.527 -25.138 43.396 1.00 32.41 616 GLN E C 1
ATOM 5062 O O . GLN E 1 76 ? 33.761 -25.972 43.884 1.00 33.42 616 GLN E O 1
ATOM 5068 N N . ASN E 1 77 ? 35.835 -25.330 43.271 1.00 34.19 617 ASN E N 1
ATOM 5069 C CA . ASN E 1 77 ? 36.499 -26.566 43.644 1.00 36.99 617 ASN E CA 1
ATOM 5070 C C . ASN E 1 77 ? 37.038 -26.657 45.074 1.00 38.27 617 ASN E C 1
ATOM 5071 O O . ASN E 1 77 ? 37.513 -27.716 45.477 1.00 38.59 617 ASN E O 1
ATOM 5076 N N . ASP E 1 78 ? 36.953 -25.570 45.843 1.00 37.67 618 ASP E N 1
ATOM 5077 C CA . ASP E 1 78 ? 37.464 -25.563 47.215 1.00 37.98 618 ASP E CA 1
ATOM 5078 C C . ASP E 1 78 ? 36.368 -25.817 48.244 1.00 38.43 618 ASP E C 1
ATOM 5079 O O . ASP E 1 78 ? 35.414 -25.054 48.334 1.00 38.12 618 ASP E O 1
ATOM 5084 N N . ASP E 1 79 ? 36.527 -26.873 49.039 1.00 38.21 619 ASP E N 1
ATOM 5085 C CA . ASP E 1 79 ? 35.548 -27.225 50.074 1.00 37.83 619 ASP E CA 1
ATOM 5086 C C . ASP E 1 79 ? 35.235 -26.061 51.010 1.00 34.96 619 ASP E C 1
ATOM 5087 O O . ASP E 1 79 ? 34.123 -25.924 51.501 1.00 34.66 619 ASP E O 1
ATOM 5092 N N . ALA E 1 80 ? 36.236 -25.236 51.281 1.00 33.42 620 ALA E N 1
ATOM 5093 C CA . ALA E 1 80 ? 36.048 -24.089 52.165 1.00 31.79 620 ALA E CA 1
ATOM 5094 C C . ALA E 1 80 ? 34.914 -23.171 51.700 1.00 30.67 620 ALA E C 1
ATOM 5095 O O . ALA E 1 80 ? 34.286 -22.484 52.508 1.00 30.63 620 ALA E O 1
ATOM 5097 N N . TYR E 1 81 ? 34.640 -23.166 50.400 1.00 28.99 621 TYR E N 1
ATOM 5098 C CA . TYR E 1 81 ? 33.603 -22.295 49.853 1.00 30.25 621 TYR E CA 1
ATOM 5099 C C . TYR E 1 81 ? 32.258 -22.954 49.580 1.00 30.74 621 TYR E C 1
ATOM 5100 O O . TYR E 1 81 ? 31.289 -22.270 49.242 1.00 29.15 621 TYR E O 1
ATOM 5109 N N . LYS E 1 82 ? 32.213 -24.272 49.723 1.00 30.36 622 LYS E N 1
ATOM 5110 C CA . LYS E 1 82 ? 31.010 -25.055 49.454 1.00 32.44 622 LYS E CA 1
ATOM 5111 C C . LYS E 1 82 ? 29.738 -24.457 50.043 1.00 30.90 622 LYS E C 1
ATOM 5112 O O . LYS E 1 82 ? 29.641 -24.278 51.248 1.00 30.77 622 LYS E O 1
ATOM 5118 N N . GLY E 1 83 ? 28.774 -24.132 49.180 1.00 30.51 623 GLY E N 1
ATOM 5119 C CA . GLY E 1 83 ? 27.520 -23.566 49.644 1.00 28.25 623 GLY E CA 1
ATOM 5120 C C . GLY E 1 83 ? 27.431 -22.047 49.711 1.00 28.84 623 GLY E C 1
ATOM 5121 O O . GLY E 1 83 ? 26.351 -21.492 49.926 1.00 27.94 623 GLY E O 1
ATOM 5122 N N . LEU E 1 84 ? 28.546 -21.346 49.575 1.00 28.92 624 LEU E N 1
ATOM 5123 C CA . LEU E 1 84 ? 28.447 -19.884 49.591 1.00 29.75 624 LEU E CA 1
ATOM 5124 C C . LEU E 1 84 ? 27.935 -19.482 48.210 1.00 28.81 624 LEU E C 1
ATOM 5125 O O . LEU E 1 84 ? 28.177 -20.178 47.220 1.00 30.12 624 LEU E O 1
ATOM 5130 N N . THR E 1 85 ? 27.223 -18.370 48.150 1.00 28.37 625 THR E N 1
ATOM 5131 C CA . THR E 1 85 ? 26.701 -17.866 46.888 1.00 30.65 625 THR E CA 1
ATOM 5132 C C . THR E 1 85 ? 27.789 -17.428 45.898 1.00 28.89 625 THR E C 1
ATOM 5133 O O . THR E 1 85 ? 28.648 -16.620 46.232 1.00 30.79 625 THR E O 1
ATOM 5137 N N . ASN E 1 86 ? 27.739 -17.958 44.683 1.00 26.91 626 ASN E N 1
ATOM 5138 C CA . ASN E 1 86 ? 28.686 -17.578 43.644 1.00 24.86 626 ASN E CA 1
ATOM 5139 C C . ASN E 1 86 ? 28.082 -16.375 42.931 1.00 22.46 626 ASN E C 1
ATOM 5140 O O . ASN E 1 86 ? 27.168 -16.528 42.131 1.00 23.87 626 ASN E O 1
ATOM 5145 N N . LEU E 1 87 ? 28.543 -15.176 43.259 1.00 21.95 627 LEU E N 1
ATOM 5146 C CA . LEU E 1 87 ? 28.032 -13.961 42.612 1.00 23.27 627 LEU E CA 1
ATOM 5147 C C . LEU E 1 87 ? 28.722 -13.658 41.273 1.00 24.09 627 LEU E C 1
ATOM 5148 O O . LEU E 1 87 ? 28.360 -12.702 40.591 1.00 23.66 627 LEU E O 1
ATOM 5153 N N . ASP E 1 88 ? 29.704 -14.473 40.900 1.00 26.19 628 ASP E N 1
ATOM 5154 C CA . ASP E 1 88 ? 30.480 -14.216 39.689 1.00 27.42 628 ASP E CA 1
ATOM 5155 C C . ASP E 1 88 ? 30.485 -15.279 38.602 1.00 26.80 628 ASP E C 1
ATOM 5156 O O . ASP E 1 88 ? 31.403 -15.285 37.794 1.00 27.41 628 ASP E O 1
ATOM 5161 N N . GLU E 1 89 ? 29.506 -16.173 38.553 1.00 26.40 629 GLU E N 1
ATOM 5162 C CA . GLU E 1 89 ? 29.558 -17.178 37.497 1.00 27.82 629 GLU E CA 1
ATOM 5163 C C . GLU E 1 89 ? 29.453 -16.508 36.122 1.00 27.26 629 GLU E C 1
ATOM 5164 O O . GLU E 1 89 ? 28.656 -15.608 35.931 1.00 27.41 629 GLU E O 1
ATOM 5170 N N . LYS E 1 90 ? 30.261 -16.953 35.170 1.00 28.94 630 LYS E N 1
ATOM 5171 C CA . LYS E 1 90 ? 30.244 -16.384 33.827 1.00 30.87 630 LYS E CA 1
ATOM 5172 C C . LYS E 1 90 ? 29.640 -17.373 32.838 1.00 32.70 630 LYS E C 1
ATOM 5173 O O . LYS E 1 90 ? 29.703 -18.586 33.054 1.00 31.98 630 LYS E O 1
ATOM 5179 N N . GLY E 1 91 ? 29.055 -16.858 31.759 1.00 34.22 631 GLY E N 1
ATOM 5180 C CA . GLY E 1 91 ? 28.453 -17.731 30.760 1.00 37.55 631 GLY E CA 1
ATOM 5181 C C . GLY E 1 91 ? 29.386 -18.206 29.651 1.00 40.23 631 GLY E C 1
ATOM 5182 O O . GLY E 1 91 ? 30.613 -18.157 29.785 1.00 40.20 631 GLY E O 1
ATOM 5183 N N . THR E 1 92 ? 28.792 -18.674 28.556 1.00 42.02 632 THR E N 1
ATOM 5184 C CA . THR E 1 92 ? 29.537 -19.166 27.386 1.00 45.06 632 THR E CA 1
ATOM 5185 C C . THR E 1 92 ? 30.581 -18.134 26.991 1.00 45.18 632 THR E C 1
ATOM 5186 O O . THR E 1 92 ? 31.699 -18.443 26.584 1.00 44.24 632 THR E O 1
ATOM 5190 N N . ASP E 1 93 ? 30.159 -16.891 27.125 1.00 45.67 633 ASP E N 1
ATOM 5191 C CA . ASP E 1 93 ? 30.937 -15.723 26.811 1.00 46.59 633 ASP E CA 1
ATOM 5192 C C . ASP E 1 93 ? 32.260 -15.645 27.567 1.00 45.88 633 ASP E C 1
ATOM 5193 O O . ASP E 1 93 ? 33.248 -15.152 27.030 1.00 46.56 633 ASP E O 1
ATOM 5198 N N . LYS E 1 94 ? 32.272 -16.115 28.813 1.00 43.62 634 LYS E N 1
ATOM 5199 C CA . LYS E 1 94 ? 33.457 -16.056 29.669 1.00 41.81 634 LYS E CA 1
ATOM 5200 C C . LYS E 1 94 ? 33.597 -14.661 30.268 1.00 39.99 634 LYS E C 1
ATOM 5201 O O . LYS E 1 94 ? 34.372 -14.443 31.205 1.00 39.29 634 LYS E O 1
ATOM 5207 N N . GLN E 1 95 ? 32.848 -13.714 29.718 1.00 36.28 635 GLN E N 1
ATOM 5208 C CA . GLN E 1 95 ? 32.898 -12.340 30.194 1.00 34.22 635 GLN E CA 1
ATOM 5209 C C . GLN E 1 95 ? 31.548 -11.903 30.725 1.00 33.04 635 GLN E C 1
ATOM 5210 O O . GLN E 1 95 ? 31.473 -11.107 31.664 1.00 32.20 635 GLN E O 1
ATOM 5216 N N . THR E 1 96 ? 30.487 -12.411 30.107 1.00 31.12 636 THR E N 1
ATOM 5217 C CA . THR E 1 96 ? 29.141 -12.049 30.502 1.00 31.75 636 THR E CA 1
ATOM 5218 C C . THR E 1 96 ? 28.682 -12.855 31.719 1.00 30.36 636 THR E C 1
ATOM 5219 O O . THR E 1 96 ? 28.779 -14.075 31.744 1.00 29.96 636 THR E O 1
ATOM 5223 N N . PRO E 1 97 ? 28.204 -12.165 32.757 1.00 28.83 637 PRO E N 1
ATOM 5224 C CA . PRO E 1 97 ? 27.737 -12.853 33.963 1.00 29.21 637 PRO E CA 1
ATOM 5225 C C . PRO E 1 97 ? 26.491 -13.654 33.641 1.00 28.24 637 PRO E C 1
ATOM 5226 O O . PRO E 1 97 ? 25.664 -13.227 32.838 1.00 28.97 637 PRO E O 1
ATOM 5230 N N . VAL E 1 98 ? 26.366 -14.818 34.248 1.00 26.42 638 VAL E N 1
ATOM 5231 C CA . VAL E 1 98 ? 25.185 -15.628 34.050 1.00 25.45 638 VAL E CA 1
ATOM 5232 C C . VAL E 1 98 ? 24.017 -14.810 34.579 1.00 25.68 638 VAL E C 1
ATOM 5233 O O . VAL E 1 98 ? 22.925 -14.845 34.018 1.00 23.00 638 VAL E O 1
ATOM 5237 N N . VAL E 1 99 ? 24.260 -14.063 35.655 1.00 24.10 639 VAL E N 1
ATOM 5238 C CA . VAL E 1 99 ? 23.217 -13.237 36.246 1.00 25.37 639 VAL E CA 1
ATOM 5239 C C . VAL E 1 99 ? 23.578 -11.758 36.128 1.00 24.75 639 VAL E C 1
ATOM 5240 O O . VAL E 1 99 ? 24.648 -11.334 36.552 1.00 26.52 639 VAL E O 1
ATOM 5244 N N . ALA E 1 100 ? 22.670 -10.981 35.548 1.00 24.68 640 ALA E N 1
ATOM 5245 C CA . ALA E 1 100 ? 22.867 -9.560 35.368 1.00 23.72 640 ALA E CA 1
ATOM 5246 C C . ALA E 1 100 ? 22.655 -8.858 36.694 1.00 25.06 640 ALA E C 1
ATOM 5247 O O . ALA E 1 100 ? 21.936 -9.349 37.556 1.00 23.32 640 ALA E O 1
ATOM 5249 N N . ASP E 1 101 ? 23.298 -7.704 36.836 1.00 26.01 641 ASP E N 1
ATOM 5250 C CA . ASP E 1 101 ? 23.197 -6.870 38.022 1.00 26.14 641 ASP E CA 1
ATOM 5251 C C . ASP E 1 101 ? 21.731 -6.502 38.355 1.00 26.96 641 ASP E C 1
ATOM 5252 O O . ASP E 1 101 ? 21.283 -6.626 39.503 1.00 25.93 641 ASP E O 1
ATOM 5257 N N . ASN E 1 102 ? 21.002 -6.036 37.346 1.00 26.22 642 ASN E N 1
ATOM 5258 C CA . ASN E 1 102 ? 19.621 -5.603 37.537 1.00 27.33 642 ASN E CA 1
ATOM 5259 C C . ASN E 1 102 ? 18.620 -6.755 37.531 1.00 27.93 642 ASN E C 1
ATOM 5260 O O . ASN E 1 102 ? 17.698 -6.802 36.715 1.00 28.07 642 ASN E O 1
ATOM 5265 N N . THR E 1 103 ? 18.835 -7.677 38.465 1.00 27.55 643 THR E N 1
ATOM 5266 C CA . THR E 1 103 ? 18.024 -8.865 38.631 1.00 28.41 643 THR E CA 1
ATOM 5267 C C . THR E 1 103 ? 17.706 -8.978 40.122 1.00 29.15 643 THR E C 1
ATOM 5268 O O . THR E 1 103 ? 18.591 -8.815 40.961 1.00 28.76 643 THR E O 1
ATOM 5272 N N . ALA E 1 104 ? 16.448 -9.255 40.446 1.00 29.08 644 ALA E N 1
ATOM 5273 C CA . ALA E 1 104 ? 16.026 -9.373 41.836 1.00 28.59 644 ALA E CA 1
ATOM 5274 C C . ALA E 1 104 ? 16.795 -10.487 42.517 1.00 28.10 644 ALA E C 1
ATOM 5275 O O . ALA E 1 104 ? 16.968 -11.558 41.940 1.00 27.43 644 ALA E O 1
ATOM 5277 N N . ALA E 1 105 ? 17.273 -10.217 43.727 1.00 27.90 645 ALA E N 1
ATOM 5278 C CA . ALA E 1 105 ? 18.006 -11.208 44.512 1.00 28.88 645 ALA E CA 1
ATOM 5279 C C . ALA E 1 105 ? 17.013 -11.869 45.481 1.00 27.76 645 ALA E C 1
ATOM 5280 O O . ALA E 1 105 ? 16.072 -11.233 45.911 1.00 26.23 645 ALA E O 1
ATOM 5282 N N . THR E 1 106 ? 17.217 -13.141 45.815 1.00 29.02 646 THR E N 1
ATOM 5283 C CA . THR E 1 106 ? 16.302 -13.849 46.714 1.00 28.44 646 THR E CA 1
ATOM 5284 C C . THR E 1 106 ? 16.839 -14.116 48.123 1.00 30.49 646 THR E C 1
ATOM 5285 O O . THR E 1 106 ? 18.004 -13.852 48.440 1.00 31.69 646 THR E O 1
ATOM 5289 N N . VAL E 1 107 ? 15.975 -14.668 48.968 1.00 31.07 647 VAL E N 1
ATOM 5290 C CA . VAL E 1 107 ? 16.351 -14.976 50.334 1.00 30.08 647 VAL E CA 1
ATOM 5291 C C . VAL E 1 107 ? 17.305 -16.152 50.264 1.00 31.27 647 VAL E C 1
ATOM 5292 O O . VAL E 1 107 ? 18.250 -16.245 51.044 1.00 31.31 647 VAL E O 1
ATOM 5296 N N . GLY E 1 108 ? 17.069 -17.036 49.300 1.00 31.56 648 GLY E N 1
ATOM 5297 C CA . GLY E 1 108 ? 17.952 -18.166 49.119 1.00 31.09 648 GLY E CA 1
ATOM 5298 C C . GLY E 1 108 ? 19.356 -17.655 48.860 1.00 31.84 648 GLY E C 1
ATOM 5299 O O . GLY E 1 108 ? 20.330 -18.228 49.372 1.00 31.62 648 GLY E O 1
ATOM 5300 N N . ASP E 1 109 ? 19.459 -16.573 48.077 1.00 31.53 649 ASP E N 1
ATOM 5301 C CA . ASP E 1 109 ? 20.757 -15.977 47.733 1.00 30.49 649 ASP E CA 1
ATOM 5302 C C . ASP E 1 109 ? 21.444 -15.458 48.995 1.00 30.45 649 ASP E C 1
ATOM 5303 O O . ASP E 1 109 ? 22.644 -15.690 49.187 1.00 29.37 649 ASP E O 1
ATOM 5308 N N . LEU E 1 110 ? 20.688 -14.762 49.846 1.00 28.84 650 LEU E N 1
ATOM 5309 C CA . LEU E 1 110 ? 21.233 -14.221 51.092 1.00 29.51 650 LEU E CA 1
ATOM 5310 C C . LEU E 1 110 ? 21.751 -15.298 52.053 1.00 29.21 650 LEU E C 1
ATOM 5311 O O . LEU E 1 110 ? 22.774 -15.125 52.713 1.00 29.35 650 LEU E O 1
ATOM 5316 N N . ARG E 1 111 ? 21.037 -16.410 52.131 1.00 31.18 651 ARG E N 1
ATOM 5317 C CA . ARG E 1 111 ? 21.410 -17.505 53.019 1.00 30.28 651 ARG E CA 1
ATOM 5318 C C . ARG E 1 111 ? 22.771 -18.073 52.690 1.00 29.69 651 ARG E C 1
ATOM 5319 O O . ARG E 1 111 ? 23.410 -18.725 53.526 1.00 29.31 651 ARG E O 1
ATOM 5327 N N . GLY E 1 112 ? 23.227 -17.801 51.472 1.00 29.12 652 GLY E N 1
ATOM 5328 C CA . GLY E 1 112 ? 24.522 -18.291 51.042 1.00 28.19 652 GLY E CA 1
ATOM 5329 C C . GLY E 1 112 ? 25.628 -17.248 51.089 1.00 28.43 652 GLY E C 1
ATOM 5330 O O . GLY E 1 112 ? 26.775 -17.547 50.757 1.00 28.44 652 GLY E O 1
ATOM 5331 N N . LEU E 1 113 ? 25.296 -16.032 51.504 1.00 27.24 653 LEU E N 1
ATOM 5332 C CA . LEU E 1 113 ? 26.291 -14.972 51.563 1.00 29.23 653 LEU E CA 1
ATOM 5333 C C . LEU E 1 113 ? 27.215 -15.147 52.758 1.00 30.10 653 LEU E C 1
ATOM 5334 O O . LEU E 1 113 ? 26.773 -15.509 53.848 1.00 28.16 653 LEU E O 1
ATOM 5339 N N . GLY E 1 114 ? 28.503 -14.896 52.539 1.00 29.72 654 GLY E N 1
ATOM 5340 C CA . GLY E 1 114 ? 29.462 -14.992 53.617 1.00 29.62 654 GLY E CA 1
ATOM 5341 C C . GLY E 1 114 ? 30.903 -14.950 53.151 1.00 29.28 654 GLY E C 1
ATOM 5342 O O . GLY E 1 114 ? 31.194 -15.062 51.961 1.00 29.48 654 GLY E O 1
ATOM 5343 N N . TRP E 1 115 ? 31.803 -14.753 54.107 1.00 28.55 655 TRP E N 1
ATOM 5344 C CA . TRP E 1 115 ? 33.232 -14.745 53.843 1.00 27.26 655 TRP E CA 1
ATOM 5345 C C . TRP E 1 115 ? 33.866 -15.942 54.560 1.00 26.94 655 TRP E C 1
ATOM 5346 O O . TRP E 1 115 ? 33.271 -16.522 55.473 1.00 25.99 655 TRP E O 1
ATOM 5357 N N . VAL E 1 116 ? 35.059 -16.311 54.120 1.00 25.21 656 VAL E N 1
ATOM 5358 C CA . VAL E 1 116 ? 35.805 -17.417 54.693 1.00 27.33 656 VAL E CA 1
ATOM 5359 C C . VAL E 1 116 ? 36.854 -16.904 55.697 1.00 27.70 656 VAL E C 1
ATOM 5360 O O . VAL E 1 116 ? 37.593 -15.965 55.404 1.00 27.08 656 VAL E O 1
ATOM 5364 N N . ILE E 1 117 ? 36.891 -17.494 56.892 1.00 28.85 657 ILE E N 1
ATOM 5365 C CA . ILE E 1 117 ? 37.892 -17.127 57.892 1.00 28.07 657 ILE E CA 1
ATOM 5366 C C . ILE E 1 117 ? 38.849 -18.327 58.008 1.00 30.60 657 ILE E C 1
ATOM 5367 O O . ILE E 1 117 ? 38.418 -19.490 57.950 1.00 30.39 657 ILE E O 1
ATOM 5372 N N . SER E 1 118 ? 40.148 -18.055 58.111 1.00 30.04 658 SER E N 1
ATOM 5373 C CA . SER E 1 118 ? 41.122 -19.132 58.213 1.00 30.88 658 SER E CA 1
ATOM 5374 C C . SER E 1 118 ? 42.343 -18.806 59.068 1.00 31.26 658 SER E C 1
ATOM 5375 O O . SER E 1 118 ? 42.629 -17.645 59.355 1.00 30.84 658 SER E O 1
ATOM 5378 N N . ALA E 1 119 ? 43.051 -19.851 59.479 1.00 32.60 659 ALA E N 1
ATOM 5379 C CA . ALA E 1 119 ? 44.268 -19.708 60.275 1.00 33.55 659 ALA E CA 1
ATOM 5380 C C . ALA E 1 119 ? 45.146 -20.865 59.848 1.00 36.50 659 ALA E C 1
ATOM 5381 O O . ALA E 1 119 ? 44.631 -21.892 59.395 1.00 36.50 659 ALA E O 1
ATOM 5383 N N . ASP E 1 120 ? 46.465 -20.716 59.963 1.00 38.29 660 ASP E N 1
ATOM 5384 C CA . ASP E 1 120 ? 47.345 -21.804 59.560 1.00 39.21 660 ASP E CA 1
ATOM 5385 C C . ASP E 1 120 ? 47.347 -22.932 60.575 1.00 39.33 660 ASP E C 1
ATOM 5386 O O . ASP E 1 120 ? 47.908 -23.999 60.325 1.00 38.78 660 ASP E O 1
ATOM 5391 N N . LYS E 1 121 ? 46.687 -22.706 61.705 1.00 37.46 661 LYS E N 1
ATOM 5392 C CA . LYS E 1 121 ? 46.638 -23.710 62.757 1.00 38.74 661 LYS E CA 1
ATOM 5393 C C . LYS E 1 121 ? 45.259 -23.909 63.363 1.00 36.80 661 LYS E C 1
ATOM 5394 O O . LYS E 1 121 ? 44.480 -22.968 63.498 1.00 35.51 661 LYS E O 1
ATOM 5400 N N . THR E 1 122 ? 44.972 -25.152 63.733 1.00 35.09 662 THR E N 1
ATOM 5401 C CA . THR E 1 122 ? 43.714 -25.469 64.370 1.00 34.30 662 THR E CA 1
ATOM 5402 C C . THR E 1 122 ? 44.036 -25.517 65.853 1.00 34.14 662 THR E C 1
ATOM 5403 O O . THR E 1 122 ? 44.994 -26.185 66.264 1.00 33.93 662 THR E O 1
ATOM 5407 N N . THR E 1 123 ? 43.254 -24.795 66.646 1.00 32.06 663 THR E N 1
ATOM 5408 C CA . THR E 1 123 ? 43.469 -24.748 68.080 1.00 34.02 663 THR E CA 1
ATOM 5409 C C . THR E 1 123 ? 43.300 -26.154 68.677 1.00 35.08 663 THR E C 1
ATOM 5410 O O . THR E 1 123 ? 42.247 -26.784 68.532 1.00 34.01 663 THR E O 1
ATOM 5414 N N . GLY E 1 124 ? 44.349 -26.646 69.331 1.00 34.02 664 GLY E N 1
ATOM 5415 C CA . GLY E 1 124 ? 44.286 -27.977 69.903 1.00 36.50 664 GLY E CA 1
ATOM 5416 C C . GLY E 1 124 ? 44.259 -29.045 68.825 1.00 37.87 664 GLY E C 1
ATOM 5417 O O . GLY E 1 124 ? 44.161 -30.240 69.134 1.00 36.63 664 GLY E O 1
ATOM 5418 N N . GLY E 1 125 ? 44.358 -28.613 67.565 1.00 37.09 665 GLY E N 1
ATOM 5419 C CA . GLY E 1 125 ? 44.340 -29.531 66.434 1.00 37.88 665 GLY E CA 1
ATOM 5420 C C . GLY E 1 125 ? 45.685 -29.624 65.740 1.00 39.89 665 GLY E C 1
ATOM 5421 O O . GLY E 1 125 ? 46.702 -29.231 66.302 1.00 41.56 665 GLY E O 1
ATOM 5422 N N . SER E 1 126 ? 45.720 -30.146 64.522 1.00 41.92 666 SER E N 1
ATOM 5423 C CA . SER E 1 126 ? 46.995 -30.246 63.816 1.00 44.30 666 SER E CA 1
ATOM 5424 C C . SER E 1 126 ? 46.924 -29.938 62.319 1.00 45.77 666 SER E C 1
ATOM 5425 O O . SER E 1 126 ? 47.890 -30.194 61.591 1.00 46.39 666 SER E O 1
ATOM 5428 N N . THR E 1 127 ? 45.792 -29.401 61.862 1.00 46.21 667 THR E N 1
ATOM 5429 C CA . THR E 1 127 ? 45.621 -29.039 60.454 1.00 45.87 667 THR E CA 1
ATOM 5430 C C . THR E 1 127 ? 45.243 -27.562 60.359 1.00 45.92 667 THR E C 1
ATOM 5431 O O . THR E 1 127 ? 44.916 -26.928 61.365 1.00 44.92 667 THR E O 1
ATOM 5435 N N . GLU E 1 128 ? 45.281 -27.012 59.149 1.00 44.83 668 GLU E N 1
ATOM 5436 C CA . GLU E 1 128 ? 44.904 -25.616 58.970 1.00 44.01 668 GLU E CA 1
ATOM 5437 C C . GLU E 1 128 ? 43.447 -25.505 59.368 1.00 40.81 668 GLU E C 1
ATOM 5438 O O . GLU E 1 128 ? 42.725 -26.506 59.443 1.00 41.05 668 GLU E O 1
ATOM 5444 N N . TYR E 1 129 ? 43.019 -24.284 59.629 1.00 36.89 669 TYR E N 1
ATOM 5445 C CA . TYR E 1 129 ? 41.640 -24.032 60.004 1.00 34.84 669 TYR E CA 1
ATOM 5446 C C . TYR E 1 129 ? 40.948 -23.130 58.984 1.00 33.12 669 TYR E C 1
ATOM 5447 O O . TYR E 1 129 ? 41.567 -22.264 58.364 1.00 29.77 669 TYR E O 1
ATOM 5456 N N . HIS E 1 130 ? 39.655 -23.355 58.823 1.00 32.78 670 HIS E N 1
ATOM 5457 C CA . HIS E 1 130 ? 38.857 -22.532 57.945 1.00 33.35 670 HIS E CA 1
ATOM 5458 C C . HIS E 1 130 ? 37.403 -22.799 58.209 1.00 33.60 670 HIS E C 1
ATOM 5459 O O . HIS E 1 130 ? 37.001 -23.924 58.547 1.00 33.76 670 HIS E O 1
ATOM 5466 N N . ASP E 1 131 ? 36.620 -21.739 58.116 1.00 32.88 671 ASP E N 1
ATOM 5467 C CA . ASP E 1 131 ? 35.190 -21.860 58.279 1.00 34.35 671 ASP E CA 1
ATOM 5468 C C . ASP E 1 131 ? 34.538 -20.690 57.541 1.00 33.80 671 ASP E C 1
ATOM 5469 O O . ASP E 1 131 ? 35.219 -19.748 57.111 1.00 33.91 671 ASP E O 1
ATOM 5474 N N . GLN E 1 132 ? 33.226 -20.760 57.373 1.00 32.31 672 GLN E N 1
ATOM 5475 C CA . GLN E 1 132 ? 32.511 -19.681 56.711 1.00 30.62 672 GLN E CA 1
ATOM 5476 C C . GLN E 1 132 ? 31.863 -18.815 57.776 1.00 29.73 672 GLN E C 1
ATOM 5477 O O . GLN E 1 132 ? 31.408 -19.316 58.806 1.00 27.14 672 GLN E O 1
ATOM 5483 N N . VAL E 1 133 ? 31.860 -17.511 57.539 1.00 29.33 673 VAL E N 1
ATOM 5484 C CA . VAL E 1 133 ? 31.224 -16.566 58.442 1.00 28.61 673 VAL E CA 1
ATOM 5485 C C . VAL E 1 133 ? 30.059 -15.986 57.644 1.00 29.53 673 VAL E C 1
ATOM 5486 O O . VAL E 1 133 ? 30.241 -15.053 56.855 1.00 29.28 673 VAL E O 1
ATOM 5490 N N . ARG E 1 134 ? 28.869 -16.559 57.814 1.00 28.29 674 ARG E N 1
ATOM 5491 C CA . ARG E 1 134 ? 27.701 -16.068 57.087 1.00 28.57 674 ARG E CA 1
ATOM 5492 C C . ARG E 1 134 ? 26.962 -15.110 57.987 1.00 28.36 674 ARG E C 1
ATOM 5493 O O . ARG E 1 134 ? 27.463 -14.723 59.030 1.00 28.57 674 ARG E O 1
ATOM 5501 N N . ASN E 1 135 ? 25.769 -14.722 57.578 1.00 30.12 675 ASN E N 1
ATOM 5502 C CA . ASN E 1 135 ? 24.972 -13.797 58.362 1.00 30.48 675 ASN E CA 1
ATOM 5503 C C . ASN E 1 135 ? 24.688 -14.399 59.743 1.00 31.28 675 ASN E C 1
ATOM 5504 O O . ASN E 1 135 ? 24.421 -15.604 59.860 1.00 28.33 675 ASN E O 1
ATOM 5509 N N . ALA E 1 136 ? 24.771 -13.564 60.780 1.00 31.18 676 ALA E N 1
ATOM 5510 C CA . ALA E 1 136 ? 24.488 -13.990 62.157 1.00 32.64 676 ALA E CA 1
ATOM 5511 C C . ALA E 1 136 ? 25.485 -14.959 62.774 1.00 33.89 676 ALA E C 1
ATOM 5512 O O . ALA E 1 136 ? 25.195 -15.556 63.818 1.00 36.43 676 ALA E O 1
ATOM 5514 N N . ASN E 1 137 ? 26.634 -15.142 62.127 1.00 32.70 677 ASN E N 1
ATOM 5515 C CA . ASN E 1 137 ? 27.680 -16.003 62.654 1.00 30.99 677 ASN E CA 1
ATOM 5516 C C . ASN E 1 137 ? 28.580 -15.120 63.537 1.00 31.21 677 ASN E C 1
ATOM 5517 O O . ASN E 1 137 ? 28.631 -13.901 63.341 1.00 28.48 677 ASN E O 1
ATOM 5522 N N . GLU E 1 138 ? 29.282 -15.725 64.500 1.00 30.26 678 GLU E N 1
ATOM 5523 C CA . GLU E 1 138 ? 30.163 -14.960 65.391 1.00 31.08 678 GLU E CA 1
ATOM 5524 C C . GLU E 1 138 ? 31.646 -15.281 65.246 1.00 30.37 678 GLU E C 1
ATOM 5525 O O . GLU E 1 138 ? 32.051 -16.444 65.084 1.00 30.79 678 GLU E O 1
ATOM 5531 N N . VAL E 1 139 ? 32.457 -14.233 65.294 1.00 27.79 679 VAL E N 1
ATOM 5532 C CA . VAL E 1 139 ? 33.891 -14.400 65.221 1.00 29.09 679 VAL E CA 1
ATOM 5533 C C . VAL E 1 139 ? 34.446 -13.804 66.495 1.00 30.73 679 VAL E C 1
ATOM 5534 O O . VAL E 1 139 ? 34.208 -12.623 66.811 1.00 30.29 679 VAL E O 1
ATOM 5538 N N . LYS E 1 140 ? 35.173 -14.633 67.237 1.00 31.61 680 LYS E N 1
ATOM 5539 C CA . LYS E 1 140 ? 35.736 -14.208 68.510 1.00 33.61 680 LYS E CA 1
ATOM 5540 C C . LYS E 1 140 ? 37.250 -14.281 68.531 1.00 31.49 680 LYS E C 1
ATOM 5541 O O . LYS E 1 140 ? 37.841 -15.315 68.200 1.00 32.40 680 LYS E O 1
ATOM 5547 N N . PHE E 1 141 ? 37.874 -13.176 68.922 1.00 30.76 681 PHE E N 1
ATOM 5548 C CA . PHE E 1 141 ? 39.330 -13.118 69.017 1.00 31.46 681 PHE E CA 1
ATOM 5549 C C . PHE E 1 141 ? 39.678 -13.343 70.490 1.00 31.74 681 PHE E C 1
ATOM 5550 O O . PHE E 1 141 ? 39.337 -12.540 71.348 1.00 31.36 681 PHE E O 1
ATOM 5558 N N . LYS E 1 142 ? 40.323 -14.473 70.767 1.00 35.19 682 LYS E N 1
ATOM 5559 C CA . LYS E 1 142 ? 40.689 -14.883 72.130 1.00 36.72 682 LYS E CA 1
ATOM 5560 C C . LYS E 1 142 ? 42.107 -14.542 72.586 1.00 36.08 682 LYS E C 1
ATOM 5561 O O . LYS E 1 142 ? 43.069 -14.671 71.831 1.00 35.10 682 LYS E O 1
ATOM 5567 N N . SER E 1 143 ? 42.229 -14.140 73.843 1.00 37.92 683 SER E N 1
ATOM 5568 C CA . SER E 1 143 ? 43.534 -13.843 74.416 1.00 39.53 683 SER E CA 1
ATOM 5569 C C . SER E 1 143 ? 44.095 -15.222 74.719 1.00 41.19 683 SER E C 1
ATOM 5570 O O . SER E 1 143 ? 43.356 -16.137 75.062 1.00 41.67 683 SER E O 1
ATOM 5573 N N . GLY E 1 144 ? 45.400 -15.376 74.573 1.00 43.95 684 GLY E N 1
ATOM 5574 C CA . GLY E 1 144 ? 46.016 -16.658 74.838 1.00 45.01 684 GLY E CA 1
ATOM 5575 C C . GLY E 1 144 ? 47.159 -16.459 75.799 1.00 45.66 684 GLY E C 1
ATOM 5576 O O . GLY E 1 144 ? 47.371 -15.359 76.309 1.00 47.93 684 GLY E O 1
ATOM 5577 N N . ASN E 1 145 ? 47.920 -17.512 76.035 1.00 45.37 685 ASN E N 1
ATOM 5578 C CA . ASN E 1 145 ? 49.014 -17.403 76.969 1.00 45.59 685 ASN E CA 1
ATOM 5579 C C . ASN E 1 145 ? 50.007 -16.278 76.688 1.00 44.37 685 ASN E C 1
ATOM 5580 O O . ASN E 1 145 ? 50.777 -16.329 75.730 1.00 43.10 685 ASN E O 1
ATOM 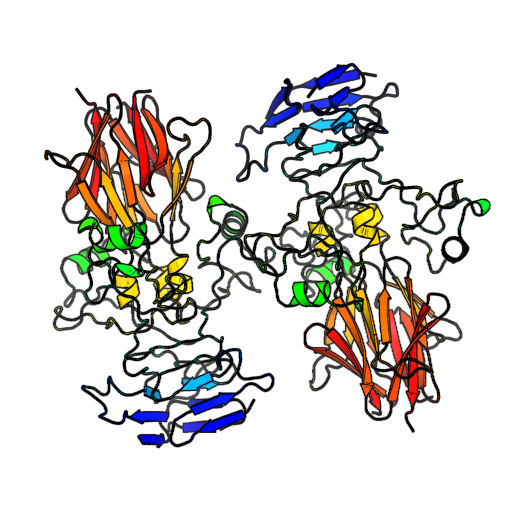5585 N N . GLY E 1 146 ? 49.982 -15.262 77.546 1.00 44.14 686 GLY E N 1
ATOM 5586 C CA . GLY E 1 146 ? 50.906 -14.150 77.402 1.00 43.59 686 GLY E CA 1
ATOM 5587 C C . GLY E 1 146 ? 50.547 -13.133 76.335 1.00 43.62 686 GLY E C 1
ATOM 5588 O O . GLY E 1 146 ? 51.411 -12.379 75.869 1.00 42.85 686 GLY E O 1
ATOM 5589 N N . ILE E 1 147 ? 49.276 -13.111 75.943 1.00 42.68 687 ILE E N 1
ATOM 5590 C CA . ILE E 1 147 ? 48.803 -12.171 74.935 1.00 41.21 687 ILE E CA 1
ATOM 5591 C C . ILE E 1 147 ? 47.376 -11.791 75.256 1.00 41.12 687 ILE E C 1
ATOM 5592 O O . ILE E 1 147 ? 46.500 -12.650 75.315 1.00 41.30 687 ILE E O 1
ATOM 5597 N N . ASN E 1 148 ? 47.156 -10.500 75.479 1.00 41.66 688 ASN E N 1
ATOM 5598 C CA . ASN E 1 148 ? 45.834 -9.981 75.777 1.00 41.81 688 ASN E CA 1
ATOM 5599 C C . ASN E 1 148 ? 45.193 -9.394 74.519 1.00 41.82 688 ASN E C 1
ATOM 5600 O O . ASN E 1 148 ? 45.749 -8.491 73.878 1.00 41.96 688 ASN E O 1
ATOM 5605 N N . VAL E 1 149 ? 44.016 -9.917 74.186 1.00 40.27 689 VAL E N 1
ATOM 5606 C CA . VAL E 1 149 ? 43.259 -9.493 73.014 1.00 37.52 689 VAL E CA 1
ATOM 5607 C C . VAL E 1 149 ? 42.000 -8.747 73.453 1.00 36.86 689 VAL E C 1
ATOM 5608 O O . VAL E 1 149 ? 41.073 -9.335 74.015 1.00 37.32 689 VAL E O 1
ATOM 5612 N N . SER E 1 150 ? 41.972 -7.443 73.203 1.00 35.68 690 SER E N 1
ATOM 5613 C CA . SER E 1 150 ? 40.821 -6.634 73.586 1.00 36.29 690 SER E CA 1
ATOM 5614 C C . SER E 1 150 ? 40.158 -5.957 72.385 1.00 35.92 690 SER E C 1
ATOM 5615 O O . SER E 1 150 ? 40.802 -5.665 71.372 1.00 36.78 690 SER E O 1
ATOM 5618 N N . GLY E 1 151 ? 38.866 -5.698 72.504 1.00 34.18 691 GLY E N 1
ATOM 5619 C CA . GLY E 1 151 ? 38.162 -5.042 71.427 1.00 35.15 691 GLY E CA 1
ATOM 5620 C C . GLY E 1 151 ? 37.535 -3.767 71.939 1.00 34.92 691 GLY E C 1
ATOM 5621 O O . GLY E 1 151 ? 37.352 -3.597 73.140 1.00 34.13 691 GLY E O 1
ATOM 5622 N N . LYS E 1 152 ? 37.230 -2.858 71.025 1.00 36.28 692 LYS E N 1
ATOM 5623 C CA . LYS E 1 152 ? 36.596 -1.603 71.382 1.00 37.39 692 LYS E CA 1
ATOM 5624 C C . LYS E 1 152 ? 36.231 -0.925 70.087 1.00 38.03 692 LYS E C 1
ATOM 5625 O O . LYS E 1 152 ? 37.027 -0.909 69.157 1.00 38.20 692 LYS E O 1
ATOM 5631 N N . THR E 1 153 ? 35.017 -0.392 70.017 1.00 39.01 693 THR E N 1
ATOM 5632 C CA . THR E 1 153 ? 34.583 0.317 68.829 1.00 38.76 693 THR E CA 1
ATOM 5633 C C . THR E 1 153 ? 34.930 1.775 69.093 1.00 39.23 693 THR E C 1
ATOM 5634 O O . THR E 1 153 ? 34.407 2.375 70.026 1.00 39.18 693 THR E O 1
ATOM 5638 N N . VAL E 1 154 ? 35.830 2.339 68.292 1.00 40.39 694 VAL E N 1
ATOM 5639 C CA . VAL E 1 154 ? 36.252 3.724 68.501 1.00 41.52 694 VAL E CA 1
ATOM 5640 C C . VAL E 1 154 ? 35.391 4.668 67.672 1.00 42.71 694 VAL E C 1
ATOM 5641 O O . VAL E 1 154 ? 34.210 4.808 67.959 1.00 46.79 694 VAL E O 1
ATOM 5645 N N . ASN E 1 155 ? 35.937 5.321 66.659 1.00 41.39 695 ASN E N 1
ATOM 5646 C CA . ASN E 1 155 ? 35.105 6.215 65.857 1.00 42.06 695 ASN E CA 1
ATOM 5647 C C . ASN E 1 155 ? 34.407 5.387 64.772 1.00 40.78 695 ASN E C 1
ATOM 5648 O O . ASN E 1 155 ? 34.702 5.509 63.586 1.00 39.26 695 ASN E O 1
ATOM 5653 N N . GLY E 1 156 ? 33.495 4.518 65.200 1.00 40.33 696 GLY E N 1
ATOM 5654 C CA . GLY E 1 156 ? 32.760 3.684 64.264 1.00 37.76 696 GLY E CA 1
ATOM 5655 C C . GLY E 1 156 ? 33.495 2.417 63.878 1.00 37.50 696 GLY E C 1
ATOM 5656 O O . GLY E 1 156 ? 32.874 1.439 63.434 1.00 35.85 696 GLY E O 1
ATOM 5657 N N . ARG E 1 157 ? 34.818 2.426 64.053 1.00 36.43 697 ARG E N 1
ATOM 5658 C CA . ARG E 1 157 ? 35.645 1.273 63.707 1.00 35.57 697 ARG E CA 1
ATOM 5659 C C . ARG E 1 157 ? 35.701 0.223 64.805 1.00 34.30 697 ARG E C 1
ATOM 5660 O O . ARG E 1 157 ? 35.956 0.540 65.964 1.00 34.23 697 ARG E O 1
ATOM 5668 N N . ARG E 1 158 ? 35.483 -1.034 64.439 1.00 31.74 698 ARG E N 1
ATOM 5669 C CA . ARG E 1 158 ? 35.558 -2.096 65.422 1.00 30.39 698 ARG E CA 1
ATOM 5670 C C . ARG E 1 158 ? 37.030 -2.460 65.525 1.00 31.39 698 ARG E C 1
ATOM 5671 O O . ARG E 1 158 ? 37.579 -3.142 64.652 1.00 31.77 698 ARG E O 1
ATOM 5679 N N . GLU E 1 159 ? 37.680 -1.993 66.588 1.00 30.93 699 GLU E N 1
ATOM 5680 C CA . GLU E 1 159 ? 39.116 -2.247 66.741 1.00 32.32 699 GLU E CA 1
ATOM 5681 C C . GLU E 1 159 ? 39.496 -3.347 67.698 1.00 31.63 699 GLU E C 1
ATOM 5682 O O . GLU E 1 159 ? 39.065 -3.376 68.843 1.00 30.18 699 GLU E O 1
ATOM 5688 N N . ILE E 1 160 ? 40.329 -4.252 67.215 1.00 32.29 700 ILE E N 1
ATOM 5689 C CA . ILE E 1 160 ? 40.793 -5.349 68.037 1.00 32.57 700 ILE E CA 1
ATOM 5690 C C . ILE E 1 160 ? 42.259 -5.089 68.324 1.00 33.78 700 ILE E C 1
ATOM 5691 O O . ILE E 1 160 ? 43.082 -5.058 67.404 1.00 33.45 700 ILE E O 1
ATOM 5696 N N . THR E 1 161 ? 42.583 -4.887 69.599 1.00 34.30 701 THR E N 1
ATOM 5697 C CA . THR E 1 161 ? 43.958 -4.613 69.988 1.00 35.29 701 THR E CA 1
ATOM 5698 C C . THR E 1 161 ? 44.678 -5.795 70.630 1.00 35.83 701 THR E C 1
ATOM 5699 O O . THR E 1 161 ? 44.124 -6.469 71.501 1.00 36.51 701 THR E O 1
ATOM 5703 N N . PHE E 1 162 ? 45.911 -6.018 70.177 1.00 34.69 702 PHE E N 1
ATOM 5704 C CA . PHE E 1 162 ? 46.778 -7.090 70.642 1.00 37.70 702 PHE E CA 1
ATOM 5705 C C . PHE E 1 162 ? 48.032 -6.566 71.368 1.00 39.19 702 PHE E C 1
ATOM 5706 O O . PHE E 1 162 ? 48.786 -5.752 70.818 1.00 37.49 702 PHE E O 1
ATOM 5714 N N . GLU E 1 163 ? 48.264 -7.065 72.581 1.00 39.39 703 GLU E N 1
ATOM 5715 C CA . GLU E 1 163 ? 49.419 -6.660 73.391 1.00 41.48 703 GLU E CA 1
ATOM 5716 C C . GLU E 1 163 ? 49.972 -7.815 74.246 1.00 41.83 703 GLU E C 1
ATOM 5717 O O . GLU E 1 163 ? 49.310 -8.846 74.458 1.00 40.17 703 GLU E O 1
ATOM 5723 N N . LEU E 1 164 ? 51.193 -7.632 74.740 1.00 42.54 704 LEU E N 1
ATOM 5724 C CA . LEU E 1 164 ? 51.815 -8.626 75.610 1.00 43.20 704 LEU E CA 1
ATOM 5725 C C . LEU E 1 164 ? 51.139 -8.512 76.984 1.00 43.02 704 LEU E C 1
ATOM 5726 O O . LEU E 1 164 ? 50.817 -7.411 77.435 1.00 42.33 704 LEU E O 1
ATOM 5731 N N . ALA E 1 165 ? 50.883 -9.648 77.629 1.00 45.13 705 ALA E N 1
ATOM 5732 C CA . ALA E 1 165 ? 50.254 -9.641 78.954 1.00 45.37 705 ALA E CA 1
ATOM 5733 C C . ALA E 1 165 ? 51.292 -9.268 80.021 1.00 45.99 705 ALA E C 1
ATOM 5734 O O . ALA E 1 165 ? 52.506 -9.398 79.732 1.00 45.22 705 ALA E O 1
ATOM 5736 N N . ALA F 1 9 ? 4.083 5.570 26.271 1.00 59.78 549 ALA F N 1
ATOM 5737 C CA . ALA F 1 9 ? 3.528 4.703 27.355 1.00 59.53 549 ALA F CA 1
ATOM 5738 C C . ALA F 1 9 ? 2.382 3.853 26.829 1.00 59.10 549 ALA F C 1
ATOM 5739 O O . ALA F 1 9 ? 1.224 4.153 27.107 1.00 60.32 549 ALA F O 1
ATOM 5741 N N . LYS F 1 10 ? 2.699 2.797 26.080 1.00 57.90 550 LYS F N 1
ATOM 5742 C CA . LYS F 1 10 ? 1.670 1.919 25.524 1.00 56.58 550 LYS F CA 1
ATOM 5743 C C . LYS F 1 10 ? 1.483 0.633 26.326 1.00 54.51 550 LYS F C 1
ATOM 5744 O O . LYS F 1 10 ? 2.327 -0.264 26.299 1.00 54.11 550 LYS F O 1
ATOM 5750 N N . THR F 1 11 ? 0.358 0.558 27.035 1.00 52.09 551 THR F N 1
ATOM 5751 C CA . THR F 1 11 ? 0.027 -0.598 27.859 1.00 50.82 551 THR F CA 1
ATOM 5752 C C . THR F 1 11 ? -0.922 -1.544 27.131 1.00 49.07 551 THR F C 1
ATOM 5753 O O . THR F 1 11 ? -2.035 -1.165 26.757 1.00 48.08 551 THR F O 1
ATOM 5757 N N . GLU F 1 12 ? -0.479 -2.781 26.945 1.00 47.06 552 GLU F N 1
ATOM 5758 C CA . GLU F 1 12 ? -1.268 -3.777 26.237 1.00 45.68 552 GLU F CA 1
ATOM 5759 C C . GLU F 1 12 ? -1.270 -5.116 26.974 1.00 43.55 552 GLU F C 1
ATOM 5760 O O . GLU F 1 12 ? -0.258 -5.534 27.538 1.00 40.31 552 GLU F O 1
ATOM 5766 N N . ILE F 1 13 ? -2.428 -5.770 26.982 1.00 41.12 553 ILE F N 1
ATOM 5767 C CA . ILE F 1 13 ? -2.577 -7.075 27.604 1.00 40.05 553 ILE F CA 1
ATOM 5768 C C . ILE F 1 13 ? -3.158 -8.013 26.557 1.00 40.54 553 ILE F C 1
ATOM 5769 O O . ILE F 1 13 ? -4.165 -7.707 25.928 1.00 42.23 553 ILE F O 1
ATOM 5774 N N . ASN F 1 14 ? -2.508 -9.149 26.354 1.00 40.45 554 ASN F N 1
ATOM 5775 C CA . ASN F 1 14 ? -2.967 -10.123 25.384 1.00 40.96 554 ASN F CA 1
ATOM 5776 C C . ASN F 1 14 ? -2.703 -11.491 25.946 1.00 41.23 554 ASN F C 1
ATOM 5777 O O . ASN F 1 14 ? -2.440 -11.627 27.134 1.00 40.02 554 ASN F O 1
ATOM 5782 N N . LYS F 1 15 ? -2.763 -12.497 25.078 1.00 42.49 555 LYS F N 1
ATOM 5783 C CA . LYS F 1 15 ? -2.548 -13.876 25.479 1.00 44.70 555 LYS F CA 1
ATOM 5784 C C . LYS F 1 15 ? -1.156 -14.124 26.054 1.00 45.47 555 LYS F C 1
ATOM 5785 O O . LYS F 1 15 ? -0.937 -15.135 26.729 1.00 45.45 555 LYS F O 1
ATOM 5791 N N . ASP F 1 16 ? -0.215 -13.224 25.774 1.00 45.48 556 ASP F N 1
ATOM 5792 C CA . ASP F 1 16 ? 1.151 -13.375 26.284 1.00 45.82 556 ASP F CA 1
ATOM 5793 C C . ASP F 1 16 ? 1.340 -12.716 27.646 1.00 44.27 556 ASP F C 1
ATOM 5794 O O . ASP F 1 16 ? 2.314 -12.990 28.349 1.00 44.34 556 ASP F O 1
ATOM 5799 N N . GLY F 1 17 ? 0.407 -11.847 28.014 1.00 42.00 557 GLY F N 1
ATOM 5800 C CA . GLY F 1 17 ? 0.500 -11.194 29.302 1.00 39.54 557 GLY F CA 1
ATOM 5801 C C . GLY F 1 17 ? 0.496 -9.694 29.185 1.00 39.47 557 GLY F C 1
ATOM 5802 O O . GLY F 1 17 ? -0.055 -9.124 28.233 1.00 38.38 557 GLY F O 1
ATOM 5803 N N . LEU F 1 18 ? 1.122 -9.051 30.160 1.00 38.54 558 LEU F N 1
ATOM 5804 C CA . LEU F 1 18 ? 1.195 -7.601 30.207 1.00 37.92 558 LEU F CA 1
ATOM 5805 C C . LEU F 1 18 ? 2.479 -7.076 29.587 1.00 38.53 558 LEU F C 1
ATOM 5806 O O . LEU F 1 18 ? 3.565 -7.593 29.844 1.00 38.62 558 LEU F O 1
ATOM 5811 N N . THR F 1 19 ? 2.347 -6.040 28.774 1.00 39.16 559 THR F N 1
ATOM 5812 C CA . THR F 1 19 ? 3.489 -5.422 28.125 1.00 41.10 559 THR F CA 1
ATOM 5813 C C . THR F 1 19 ? 3.283 -3.927 28.178 1.00 42.07 559 THR F C 1
ATOM 5814 O O . THR F 1 19 ? 2.204 -3.438 27.865 1.00 42.36 559 THR F O 1
ATOM 5818 N N . ILE F 1 20 ? 4.306 -3.199 28.597 1.00 42.97 560 ILE F N 1
ATOM 5819 C CA . ILE F 1 20 ? 4.215 -1.749 28.654 1.00 45.20 560 ILE F CA 1
ATOM 5820 C C . ILE F 1 20 ? 5.464 -1.205 27.991 1.00 48.41 560 ILE F C 1
ATOM 5821 O O . ILE F 1 20 ? 6.567 -1.387 28.498 1.00 48.72 560 ILE F O 1
ATOM 5826 N N . THR F 1 21 ? 5.295 -0.548 26.853 1.00 51.79 561 THR F N 1
ATOM 5827 C CA . THR F 1 21 ? 6.438 0.000 26.145 1.00 56.52 561 THR F CA 1
ATOM 5828 C C . THR F 1 21 ? 6.448 1.521 26.190 1.00 59.23 561 THR F C 1
ATOM 5829 O O . THR F 1 21 ? 5.438 2.166 25.910 1.00 59.61 561 THR F O 1
ATOM 5833 N N . PRO F 1 22 ? 7.596 2.113 26.562 1.00 62.37 562 PRO F N 1
ATOM 5834 C CA . PRO F 1 22 ? 7.756 3.567 26.649 1.00 64.24 562 PRO F CA 1
ATOM 5835 C C . PRO F 1 22 ? 7.841 4.164 25.250 1.00 66.18 562 PRO F C 1
ATOM 5836 O O . PRO F 1 22 ? 8.328 3.516 24.323 1.00 65.95 562 PRO F O 1
ATOM 5840 N N . ALA F 1 23 ? 7.375 5.400 25.105 1.00 68.39 563 ALA F N 1
ATOM 5841 C CA . ALA F 1 23 ? 7.411 6.074 23.814 1.00 71.09 563 ALA F CA 1
ATOM 5842 C C . ALA F 1 23 ? 8.849 6.213 23.298 1.00 72.71 563 ALA F C 1
ATOM 5843 O O . ALA F 1 23 ? 9.107 6.048 22.103 1.00 72.96 563 ALA F O 1
ATOM 5845 N N . ASN F 1 24 ? 9.778 6.508 24.205 1.00 74.69 564 ASN F N 1
ATOM 5846 C CA . ASN F 1 24 ? 11.186 6.680 23.846 1.00 76.68 564 ASN F CA 1
ATOM 5847 C C . ASN F 1 24 ? 11.699 5.566 22.934 1.00 77.81 564 ASN F C 1
ATOM 5848 O O . ASN F 1 24 ? 12.339 5.831 21.914 1.00 78.14 564 ASN F O 1
ATOM 5850 N N . GLY F 1 25 ? 11.412 4.321 23.303 1.00 79.08 565 GLY F N 1
ATOM 5851 C CA . GLY F 1 25 ? 11.854 3.189 22.506 1.00 79.79 565 GLY F CA 1
ATOM 5852 C C . GLY F 1 25 ? 11.553 1.867 23.184 1.00 80.52 565 GLY F C 1
ATOM 5853 O O . GLY F 1 25 ? 10.388 1.516 23.386 1.00 80.87 565 GLY F O 1
ATOM 5854 N N . ALA F 1 26 ? 12.602 1.133 23.542 1.00 80.59 566 ALA F N 1
ATOM 5855 C CA . ALA F 1 26 ? 12.441 -0.158 24.202 1.00 81.17 566 ALA F CA 1
ATOM 5856 C C . ALA F 1 26 ? 13.753 -0.619 24.832 1.00 81.51 566 ALA F C 1
ATOM 5857 O O . ALA F 1 26 ? 13.853 -1.736 25.351 1.00 81.53 566 ALA F O 1
ATOM 5859 N N . GLY F 1 27 ? 14.757 0.253 24.780 1.00 81.74 567 GLY F N 1
ATOM 5860 C CA . GLY F 1 27 ? 16.057 -0.062 25.346 1.00 81.20 567 GLY F CA 1
ATOM 5861 C C . GLY F 1 27 ? 16.829 -1.069 24.516 1.00 80.56 567 GLY F C 1
ATOM 5862 O O . GLY F 1 27 ? 16.244 -1.801 23.717 1.00 80.63 567 GLY F O 1
ATOM 5863 N N . ALA F 1 28 ? 18.144 -1.107 24.710 1.00 79.94 568 ALA F N 1
ATOM 5864 C CA . ALA F 1 28 ? 19.007 -2.029 23.979 1.00 79.13 568 ALA F CA 1
ATOM 5865 C C . ALA F 1 28 ? 18.445 -3.452 23.990 1.00 78.27 568 ALA F C 1
ATOM 5866 O O . ALA F 1 28 ? 17.634 -3.819 23.132 1.00 78.50 568 ALA F O 1
ATOM 5868 N N . ASN F 1 29 ? 18.874 -4.250 24.962 1.00 76.25 569 ASN F N 1
ATOM 5869 C CA . ASN F 1 29 ? 18.405 -5.625 25.075 1.00 74.08 569 ASN F CA 1
ATOM 5870 C C . ASN F 1 29 ? 16.965 -5.666 25.599 1.00 72.05 569 ASN F C 1
ATOM 5871 O O . ASN F 1 29 ? 16.658 -6.428 26.521 1.00 72.44 569 ASN F O 1
ATOM 5873 N N . ASN F 1 30 ? 16.090 -4.851 25.005 1.00 68.51 570 ASN F N 1
ATOM 5874 C CA . ASN F 1 30 ? 14.683 -4.776 25.414 1.00 64.56 570 ASN F CA 1
ATOM 5875 C C . ASN F 1 30 ? 14.562 -4.504 26.923 1.00 61.11 570 ASN F C 1
ATOM 5876 O O . ASN F 1 30 ? 13.630 -4.964 27.582 1.00 60.52 570 ASN F O 1
ATOM 5878 N N . ALA F 1 31 ? 15.504 -3.734 27.453 1.00 56.92 571 ALA F N 1
ATOM 5879 C CA . ALA F 1 31 ? 15.543 -3.418 28.875 1.00 53.61 571 ALA F CA 1
ATOM 5880 C C . ALA F 1 31 ? 14.597 -2.319 29.380 1.00 50.79 571 ALA F C 1
ATOM 5881 O O . ALA F 1 31 ? 14.373 -2.218 30.581 1.00 49.47 571 ALA F O 1
ATOM 5883 N N . ASN F 1 32 ? 14.055 -1.493 28.488 1.00 48.93 572 ASN F N 1
ATOM 5884 C CA . ASN F 1 32 ? 13.146 -0.427 28.919 1.00 48.66 572 ASN F CA 1
ATOM 5885 C C . ASN F 1 32 ? 11.687 -0.841 28.891 1.00 47.90 572 ASN F C 1
ATOM 5886 O O . ASN F 1 32 ? 10.810 -0.068 29.288 1.00 47.98 572 ASN F O 1
ATOM 5891 N N . THR F 1 33 ? 11.422 -2.052 28.416 1.00 47.14 573 THR F N 1
ATOM 5892 C CA . THR F 1 33 ? 10.050 -2.525 28.348 1.00 45.91 573 THR F CA 1
ATOM 5893 C C . THR F 1 33 ? 9.712 -3.258 29.633 1.00 44.13 573 THR F C 1
ATOM 5894 O O . THR F 1 33 ? 10.492 -4.075 30.131 1.00 42.78 573 THR F O 1
ATOM 5898 N N . ILE F 1 34 ? 8.547 -2.924 30.174 1.00 42.72 574 ILE F N 1
ATOM 5899 C CA . ILE F 1 34 ? 8.040 -3.525 31.393 1.00 40.40 574 ILE F CA 1
ATOM 5900 C C . ILE F 1 34 ? 7.097 -4.629 30.948 1.00 40.68 574 ILE F C 1
ATOM 5901 O O . ILE F 1 34 ? 6.306 -4.440 30.022 1.00 42.94 574 ILE F O 1
ATOM 5906 N N . SER F 1 35 ? 7.172 -5.789 31.582 1.00 39.85 575 SER F N 1
ATOM 5907 C CA . SER F 1 35 ? 6.297 -6.869 31.166 1.00 37.46 575 SER F CA 1
ATOM 5908 C C . SER F 1 35 ? 6.111 -7.967 32.186 1.00 37.04 575 SER F C 1
ATOM 5909 O O . SER F 1 35 ? 6.931 -8.151 33.092 1.00 36.97 575 SER F O 1
ATOM 5912 N N . VAL F 1 36 ? 5.000 -8.682 32.037 1.00 35.29 576 VAL F N 1
ATOM 5913 C CA . VAL F 1 36 ? 4.683 -9.818 32.887 1.00 33.66 576 VAL F CA 1
ATOM 5914 C C . VAL F 1 36 ? 4.223 -10.917 31.940 1.00 34.89 576 VAL F C 1
ATOM 5915 O O . VAL F 1 36 ? 3.141 -10.838 31.362 1.00 34.79 576 VAL F O 1
ATOM 5919 N N . THR F 1 37 ? 5.040 -11.949 31.779 1.00 36.26 577 THR F N 1
ATOM 5920 C CA . THR F 1 37 ? 4.704 -13.011 30.841 1.00 38.93 577 THR F CA 1
ATOM 5921 C C . THR F 1 37 ? 5.119 -14.387 31.341 1.00 39.06 577 THR F C 1
ATOM 5922 O O . THR F 1 37 ? 5.520 -14.532 32.491 1.00 40.91 577 THR F O 1
ATOM 5926 N N . LYS F 1 38 ? 5.023 -15.397 30.479 1.00 40.71 578 LYS F N 1
ATOM 5927 C CA . LYS F 1 38 ? 5.399 -16.755 30.867 1.00 41.88 578 LYS F CA 1
ATOM 5928 C C . LYS F 1 38 ? 6.898 -16.791 31.107 1.00 41.29 578 LYS F C 1
ATOM 5929 O O . LYS F 1 38 ? 7.407 -17.689 31.768 1.00 40.94 578 LYS F O 1
ATOM 5935 N N . ASP F 1 39 ? 7.598 -15.805 30.564 1.00 41.87 579 ASP F N 1
ATOM 5936 C CA . ASP F 1 39 ? 9.039 -15.732 30.725 1.00 43.00 579 ASP F CA 1
ATOM 5937 C C . ASP F 1 39 ? 9.439 -15.058 32.023 1.00 41.87 579 ASP F C 1
ATOM 5938 O O . ASP F 1 39 ? 10.618 -15.024 32.374 1.00 41.92 579 ASP F O 1
ATOM 5943 N N . GLY F 1 40 ? 8.452 -14.535 32.740 1.00 40.22 580 GLY F N 1
ATOM 5944 C CA . GLY F 1 40 ? 8.728 -13.878 34.003 1.00 37.83 580 GLY F CA 1
ATOM 5945 C C . GLY F 1 40 ? 8.362 -12.413 34.013 1.00 36.64 580 GLY F C 1
ATOM 5946 O O . GLY F 1 40 ? 7.454 -11.993 33.315 1.00 37.70 580 GLY F O 1
ATOM 5947 N N . ILE F 1 41 ? 9.103 -11.623 34.781 1.00 35.56 581 ILE F N 1
ATOM 5948 C CA . ILE F 1 41 ? 8.836 -10.205 34.903 1.00 32.81 581 ILE F CA 1
ATOM 5949 C C . ILE F 1 41 ? 10.031 -9.312 34.585 1.00 33.20 581 ILE F C 1
ATOM 5950 O O . ILE F 1 41 ? 11.176 -9.628 34.921 1.00 32.67 581 ILE F O 1
ATOM 5955 N N . SER F 1 42 ? 9.743 -8.182 33.949 1.00 31.24 582 SER F N 1
ATOM 5956 C CA . SER F 1 42 ? 10.752 -7.193 33.599 1.00 31.19 582 SER F CA 1
ATOM 5957 C C . SER F 1 42 ? 10.277 -5.837 34.098 1.00 30.02 582 SER F C 1
ATOM 5958 O O . SER F 1 42 ? 9.183 -5.400 33.758 1.00 31.04 582 SER F O 1
ATOM 5961 N N . ALA F 1 43 ? 11.090 -5.160 34.896 1.00 28.40 583 ALA F N 1
ATOM 5962 C CA . ALA F 1 43 ? 10.684 -3.870 35.452 1.00 27.38 583 ALA F CA 1
ATOM 5963 C C . ALA F 1 43 ? 11.109 -2.662 34.620 1.00 26.66 583 ALA F C 1
ATOM 5964 O O . ALA F 1 43 ? 10.949 -1.516 35.038 1.00 25.56 583 ALA F O 1
ATOM 5966 N N . GLY F 1 44 ? 11.657 -2.926 33.439 1.00 26.75 584 GLY F N 1
ATOM 5967 C CA . GLY F 1 44 ? 12.074 -1.847 32.554 1.00 27.68 584 GLY F CA 1
ATOM 5968 C C . GLY F 1 44 ? 13.010 -0.795 33.128 1.00 27.36 584 GLY F C 1
ATOM 5969 O O . GLY F 1 44 ? 12.918 0.368 32.766 1.00 27.81 584 GLY F O 1
ATOM 5970 N N . GLY F 1 45 ? 13.911 -1.200 34.014 1.00 28.40 585 GLY F N 1
ATOM 5971 C CA . GLY F 1 45 ? 14.850 -0.261 34.595 1.00 28.68 585 GLY F CA 1
ATOM 5972 C C . GLY F 1 45 ? 14.301 0.505 35.779 1.00 30.85 585 GLY F C 1
ATOM 5973 O O . GLY F 1 45 ? 14.869 1.517 36.192 1.00 31.66 585 GLY F O 1
ATOM 5974 N N . GLN F 1 46 ? 13.183 0.032 36.313 1.00 31.49 586 GLN F N 1
ATOM 5975 C CA . GLN F 1 46 ? 12.539 0.661 37.468 1.00 31.37 586 GLN F CA 1
ATOM 5976 C C . GLN F 1 46 ? 12.715 -0.301 38.620 1.00 30.40 586 GLN F C 1
ATOM 5977 O O . GLN F 1 46 ? 13.308 -1.368 38.472 1.00 29.40 586 GLN F O 1
ATOM 5983 N N . SER F 1 47 ? 12.139 0.047 39.756 1.00 31.37 587 SER F N 1
ATOM 5984 C CA . SER F 1 47 ? 12.259 -0.799 40.922 1.00 32.67 587 SER F CA 1
ATOM 5985 C C . SER F 1 47 ? 10.944 -1.426 41.334 1.00 32.26 587 SER F C 1
ATOM 5986 O O . SER F 1 47 ? 9.885 -1.078 40.816 1.00 31.68 587 SER F O 1
ATOM 5989 N N . VAL F 1 48 ? 11.038 -2.372 42.261 1.00 32.16 588 VAL F N 1
ATOM 5990 C CA . VAL F 1 48 ? 9.890 -3.047 42.821 1.00 31.31 588 VAL F CA 1
ATOM 5991 C C . VAL F 1 48 ? 9.741 -2.465 44.221 1.00 33.65 588 VAL F C 1
ATOM 5992 O O . VAL F 1 48 ? 10.566 -2.723 45.099 1.00 31.47 588 VAL F O 1
ATOM 5996 N N . LYS F 1 49 ? 8.704 -1.658 44.419 1.00 34.86 589 LYS F N 1
ATOM 5997 C CA . LYS F 1 49 ? 8.469 -1.021 45.713 1.00 35.52 589 LYS F CA 1
ATOM 5998 C C . LYS F 1 49 ? 7.391 -1.694 46.558 1.00 34.32 589 LYS F C 1
ATOM 5999 O O . LYS F 1 49 ? 6.733 -2.646 46.113 1.00 33.56 589 LYS F O 1
ATOM 6005 N N . ASN F 1 50 ? 7.235 -1.199 47.784 1.00 33.19 590 ASN F N 1
ATOM 6006 C CA . ASN F 1 50 ? 6.256 -1.732 48.716 1.00 32.05 590 ASN F CA 1
ATOM 6007 C C . ASN F 1 50 ? 6.343 -3.258 48.756 1.00 32.91 590 ASN F C 1
ATOM 6008 O O . ASN F 1 50 ? 5.321 -3.945 48.650 1.00 32.55 590 ASN F O 1
ATOM 6013 N N . VAL F 1 51 ? 7.561 -3.780 48.891 1.00 31.62 591 VAL F N 1
ATOM 6014 C CA . VAL F 1 51 ? 7.772 -5.228 48.947 1.00 33.33 591 VAL F CA 1
ATOM 6015 C C . VAL F 1 51 ? 8.278 -5.660 50.310 1.00 32.00 591 VAL F C 1
ATOM 6016 O O . VAL F 1 51 ? 8.930 -4.906 51.014 1.00 31.20 591 VAL F O 1
ATOM 6020 N N . VAL F 1 52 ? 8.032 -6.916 50.643 1.00 30.62 592 VAL F N 1
ATOM 6021 C CA . VAL F 1 52 ? 8.465 -7.419 51.908 1.00 29.43 592 VAL F CA 1
ATOM 6022 C C . VAL F 1 52 ? 8.804 -8.889 51.706 1.00 31.67 592 VAL F C 1
ATOM 6023 O O . VAL F 1 52 ? 8.179 -9.575 50.897 1.00 30.08 592 VAL F O 1
ATOM 6027 N N . SER F 1 53 ? 9.814 -9.372 52.408 1.00 31.28 593 SER F N 1
ATOM 6028 C CA . SER F 1 53 ? 10.209 -10.765 52.252 1.00 33.92 593 SER F CA 1
ATOM 6029 C C . SER F 1 53 ? 9.573 -11.634 53.313 1.00 34.66 593 SER F C 1
ATOM 6030 O O . SER F 1 53 ? 9.333 -12.820 53.094 1.00 35.28 593 SER F O 1
ATOM 6033 N N . GLY F 1 54 ? 9.310 -11.040 54.468 1.00 35.00 594 GLY F N 1
ATOM 6034 C CA . GLY F 1 54 ? 8.743 -11.804 55.556 1.00 37.22 594 GLY F CA 1
ATOM 6035 C C . GLY F 1 54 ? 9.868 -12.181 56.495 1.00 37.69 594 GLY F C 1
ATOM 6036 O O . GLY F 1 54 ? 9.676 -12.944 57.442 1.00 37.92 594 GLY F O 1
ATOM 6037 N N . LEU F 1 55 ? 11.062 -11.664 56.218 1.00 37.07 595 LEU F N 1
ATOM 6038 C CA . LEU F 1 55 ? 12.198 -11.921 57.091 1.00 36.75 595 LEU F CA 1
ATOM 6039 C C . LEU F 1 55 ? 12.075 -10.998 58.295 1.00 37.48 595 LEU F C 1
ATOM 6040 O O . LEU F 1 55 ? 11.690 -9.829 58.164 1.00 36.40 595 LEU F O 1
ATOM 6045 N N . LYS F 1 56 ? 12.394 -11.545 59.466 1.00 38.97 596 LYS F N 1
ATOM 6046 C CA . LYS F 1 56 ? 12.371 -10.793 60.716 1.00 39.08 596 LYS F CA 1
ATOM 6047 C C . LYS F 1 56 ? 13.818 -10.553 61.139 1.00 38.43 596 LYS F C 1
ATOM 6048 O O . LYS F 1 56 ? 14.751 -11.202 60.645 1.00 38.06 596 LYS F O 1
ATOM 6054 N N . LYS F 1 57 ? 13.987 -9.634 62.078 1.00 38.28 597 LYS F N 1
ATOM 6055 C CA . LYS F 1 57 ? 15.291 -9.335 62.640 1.00 38.24 597 LYS F CA 1
ATOM 6056 C C . LYS F 1 57 ? 15.335 -10.081 63.977 1.00 38.21 597 LYS F C 1
ATOM 6057 O O . LYS F 1 57 ? 14.290 -10.311 64.606 1.00 35.87 597 LYS F O 1
ATOM 6063 N N . PHE F 1 58 ? 16.532 -10.476 64.402 1.00 36.66 598 PHE F N 1
ATOM 6064 C CA . PHE F 1 58 ? 16.662 -11.130 65.688 1.00 35.74 598 PHE F CA 1
ATOM 6065 C C . PHE F 1 58 ? 16.240 -10.126 66.750 1.00 37.09 598 PHE F C 1
ATOM 6066 O O . PHE F 1 58 ? 16.626 -8.941 66.711 1.00 33.16 598 PHE F O 1
ATOM 6074 N N . GLY F 1 59 ? 15.431 -10.615 67.685 1.00 37.72 599 GLY F N 1
ATOM 6075 C CA . GLY F 1 59 ? 14.939 -9.789 68.763 1.00 39.76 599 GLY F CA 1
ATOM 6076 C C . GLY F 1 59 ? 13.510 -9.353 68.535 1.00 41.29 599 GLY F C 1
ATOM 6077 O O . GLY F 1 59 ? 12.877 -8.841 69.451 1.00 40.89 599 GLY F O 1
ATOM 6078 N N . ASP F 1 60 ? 12.989 -9.555 67.328 1.00 43.05 600 ASP F N 1
ATOM 6079 C CA . ASP F 1 60 ? 11.620 -9.138 67.042 1.00 46.83 600 ASP F CA 1
ATOM 6080 C C . ASP F 1 60 ? 10.594 -9.811 67.960 1.00 48.14 600 ASP F C 1
ATOM 6081 O O . ASP F 1 60 ? 10.733 -10.976 68.362 1.00 47.53 600 ASP F O 1
ATOM 6086 N N . ALA F 1 61 ? 9.565 -9.038 68.288 1.00 50.01 601 ALA F N 1
ATOM 6087 C CA . ALA F 1 61 ? 8.486 -9.463 69.167 1.00 51.37 601 ALA F CA 1
ATOM 6088 C C . ALA F 1 61 ? 7.782 -10.777 68.805 1.00 51.82 601 ALA F C 1
ATOM 6089 O O . ALA F 1 61 ? 7.729 -11.699 69.618 1.00 52.28 601 ALA F O 1
ATOM 6091 N N . ASN F 1 62 ? 7.243 -10.860 67.594 1.00 51.99 602 ASN F N 1
ATOM 6092 C CA . ASN F 1 62 ? 6.500 -12.044 67.174 1.00 54.11 602 ASN F CA 1
ATOM 6093 C C . ASN F 1 62 ? 7.289 -13.342 66.970 1.00 54.59 602 ASN F C 1
ATOM 6094 O O . ASN F 1 62 ? 7.016 -14.089 66.029 1.00 55.05 602 ASN F O 1
ATOM 6099 N N . PHE F 1 63 ? 8.241 -13.627 67.854 1.00 54.67 603 PHE F N 1
ATOM 6100 C CA . PHE F 1 63 ? 9.050 -14.844 67.739 1.00 55.08 603 PHE F CA 1
ATOM 6101 C C . PHE F 1 63 ? 8.487 -15.982 68.600 1.00 56.19 603 PHE F C 1
ATOM 6102 O O . PHE F 1 63 ? 8.050 -15.759 69.729 1.00 56.41 603 PHE F O 1
ATOM 6110 N N . ASP F 1 64 ? 8.508 -17.201 68.070 1.00 57.22 604 ASP F N 1
ATOM 6111 C CA . ASP F 1 64 ? 8.005 -18.346 68.819 1.00 58.27 604 ASP F CA 1
ATOM 6112 C C . ASP F 1 64 ? 9.109 -19.291 69.292 1.00 58.56 604 ASP F C 1
ATOM 6113 O O . ASP F 1 64 ? 9.636 -20.084 68.514 1.00 57.03 604 ASP F O 1
ATOM 6118 N N . PRO F 1 65 ? 9.453 -19.223 70.590 1.00 59.78 605 PRO F N 1
ATOM 6119 C CA . PRO F 1 65 ? 10.485 -20.035 71.248 1.00 61.32 605 PRO F CA 1
ATOM 6120 C C . PRO F 1 65 ? 10.218 -21.533 71.172 1.00 62.31 605 PRO F C 1
ATOM 6121 O O . PRO F 1 65 ? 11.139 -22.342 71.081 1.00 62.78 605 PRO F O 1
ATOM 6125 N N . LEU F 1 66 ? 8.942 -21.889 71.216 1.00 63.72 606 LEU F N 1
ATOM 6126 C CA . LEU F 1 66 ? 8.520 -23.279 71.175 1.00 64.29 606 LEU F CA 1
ATOM 6127 C C . LEU F 1 66 ? 8.891 -23.978 69.870 1.00 64.04 606 LEU F C 1
ATOM 6128 O O . LEU F 1 66 ? 9.240 -25.158 69.874 1.00 64.32 606 LEU F O 1
ATOM 6133 N N . THR F 1 67 ? 8.820 -23.248 68.760 1.00 63.55 607 THR F N 1
ATOM 6134 C CA . THR F 1 67 ? 9.146 -23.804 67.447 1.00 63.38 607 THR F CA 1
ATOM 6135 C C . THR F 1 67 ? 10.597 -23.535 67.047 1.00 62.46 607 THR F C 1
ATOM 6136 O O . THR F 1 67 ? 11.065 -24.010 66.008 1.00 62.70 607 THR F O 1
ATOM 6140 N N . SER F 1 68 ? 11.301 -22.776 67.876 1.00 61.05 608 SER F N 1
ATOM 6141 C CA . SER F 1 68 ? 12.679 -22.413 67.587 1.00 60.24 608 SER F CA 1
ATOM 6142 C C . SER F 1 68 ? 13.732 -23.452 67.940 1.00 59.37 608 SER F C 1
ATOM 6143 O O . SER F 1 68 ? 13.579 -24.218 68.886 1.00 59.30 608 SER F O 1
ATOM 6146 N N . SER F 1 69 ? 14.809 -23.461 67.164 1.00 58.14 609 SER F N 1
ATOM 6147 C CA . SER F 1 69 ? 15.916 -24.368 67.406 1.00 56.36 609 SER F CA 1
ATOM 6148 C C . SER F 1 69 ? 16.762 -23.707 68.487 1.00 54.80 609 SER F C 1
ATOM 6149 O O . SER F 1 69 ? 16.630 -22.501 68.739 1.00 54.47 609 SER F O 1
ATOM 6152 N N . ALA F 1 70 ? 17.624 -24.491 69.126 1.00 52.14 610 ALA F N 1
ATOM 6153 C CA . ALA F 1 70 ? 18.491 -23.972 70.177 1.00 51.07 610 ALA F CA 1
ATOM 6154 C C . ALA F 1 70 ? 19.297 -22.763 69.674 1.00 48.90 610 ALA F C 1
ATOM 6155 O O . ALA F 1 70 ? 19.257 -21.680 70.263 1.00 48.62 610 ALA F O 1
ATOM 6157 N N . ASP F 1 71 ? 20.017 -22.963 68.577 1.00 46.51 611 ASP F N 1
ATOM 6158 C CA . ASP F 1 71 ? 20.838 -21.915 67.991 1.00 44.98 611 ASP F CA 1
ATOM 6159 C C . ASP F 1 71 ? 20.030 -20.653 67.616 1.00 43.28 611 ASP F C 1
ATOM 6160 O O . ASP F 1 71 ? 20.458 -19.527 67.902 1.00 41.05 611 ASP F O 1
ATOM 6165 N N . ASN F 1 72 ? 18.863 -20.835 66.999 1.00 41.22 612 ASN F N 1
ATOM 6166 C CA . ASN F 1 72 ? 18.061 -19.680 66.610 1.00 40.47 612 ASN F CA 1
ATOM 6167 C C . ASN F 1 72 ? 17.475 -18.958 67.824 1.00 40.75 612 ASN F C 1
ATOM 6168 O O . ASN F 1 72 ? 17.227 -17.742 67.773 1.00 39.27 612 ASN F O 1
ATOM 6173 N N . LEU F 1 73 ? 17.281 -19.698 68.919 1.00 40.43 613 LEU F N 1
ATOM 6174 C CA . LEU F 1 73 ? 16.714 -19.115 70.128 1.00 41.15 613 LEU F CA 1
ATOM 6175 C C . LEU F 1 73 ? 17.740 -18.311 70.895 1.00 41.98 613 LEU F C 1
ATOM 6176 O O . LEU F 1 73 ? 17.437 -17.242 71.443 1.00 41.91 613 LEU F O 1
ATOM 6181 N N . THR F 1 74 ? 18.958 -18.832 70.950 1.00 42.66 614 THR F N 1
ATOM 6182 C CA . THR F 1 74 ? 20.022 -18.142 71.653 1.00 44.29 614 THR F CA 1
ATOM 6183 C C . THR F 1 74 ? 20.259 -16.781 70.982 1.00 44.11 614 THR F C 1
ATOM 6184 O O . THR F 1 74 ? 20.342 -15.756 71.664 1.00 44.22 614 THR F O 1
ATOM 6188 N N . LYS F 1 75 ? 20.348 -16.769 69.652 1.00 43.55 615 LYS F N 1
ATOM 6189 C CA . LYS F 1 75 ? 20.570 -15.510 68.937 1.00 44.04 615 LYS F CA 1
ATOM 6190 C C . LYS F 1 75 ? 19.388 -14.574 69.163 1.00 42.77 615 LYS F C 1
ATOM 6191 O O . LYS F 1 75 ? 19.562 -13.387 69.415 1.00 40.46 615 LYS F O 1
ATOM 6197 N N . GLN F 1 76 ? 18.184 -15.126 69.069 1.00 42.95 616 GLN F N 1
ATOM 6198 C CA . GLN F 1 76 ? 16.964 -14.354 69.281 1.00 43.49 616 GLN F CA 1
ATOM 6199 C C . GLN F 1 76 ? 17.000 -13.665 70.634 1.00 45.23 616 GLN F C 1
ATOM 6200 O O . GLN F 1 76 ? 16.607 -12.503 70.762 1.00 45.50 616 GLN F O 1
ATOM 6206 N N . ASN F 1 77 ? 17.475 -14.390 71.643 1.00 46.30 617 ASN F N 1
ATOM 6207 C CA . ASN F 1 77 ? 17.542 -13.855 72.987 1.00 48.27 617 ASN F CA 1
ATOM 6208 C C . ASN F 1 77 ? 18.796 -13.040 73.279 1.00 48.86 617 ASN F C 1
ATOM 6209 O O . ASN F 1 77 ? 18.859 -12.339 74.290 1.00 49.18 617 ASN F O 1
ATOM 6214 N N . ASP F 1 78 ? 19.801 -13.127 72.418 1.00 48.17 618 ASP F N 1
ATOM 6215 C CA . ASP F 1 78 ? 21.026 -12.380 72.663 1.00 47.96 618 ASP F CA 1
ATOM 6216 C C . ASP F 1 78 ? 20.974 -11.004 72.001 1.00 48.22 618 ASP F C 1
ATOM 6217 O O . ASP F 1 78 ? 20.874 -10.902 70.773 1.00 47.98 618 ASP F O 1
ATOM 6222 N N . ASP F 1 79 ? 21.055 -9.940 72.794 1.00 46.72 619 ASP F N 1
ATOM 6223 C CA . ASP F 1 79 ? 20.974 -8.612 72.196 1.00 45.85 619 ASP F CA 1
ATOM 6224 C C . ASP F 1 79 ? 22.234 -8.282 71.388 1.00 43.24 619 ASP F C 1
ATOM 6225 O O . ASP F 1 79 ? 22.316 -7.235 70.744 1.00 41.64 619 ASP F O 1
ATOM 6230 N N . ALA F 1 80 ? 23.210 -9.189 71.413 1.00 40.44 620 ALA F N 1
ATOM 6231 C CA . ALA F 1 80 ? 24.430 -8.995 70.632 1.00 38.19 620 ALA F CA 1
ATOM 6232 C C . ALA F 1 80 ? 24.022 -9.176 69.171 1.00 36.11 620 ALA F C 1
ATOM 6233 O O . ALA F 1 80 ? 24.631 -8.606 68.268 1.00 36.75 620 ALA F O 1
ATOM 6235 N N . TYR F 1 81 ? 22.980 -9.972 68.960 1.00 33.08 621 TYR F N 1
ATOM 6236 C CA . TYR F 1 81 ? 22.458 -10.250 67.632 1.00 33.35 621 TYR F CA 1
ATOM 6237 C C . TYR F 1 81 ? 21.257 -9.382 67.295 1.00 31.65 621 TYR F C 1
ATOM 6238 O O . TYR F 1 81 ? 20.670 -9.502 66.215 1.00 31.06 621 TYR F O 1
ATOM 6247 N N . LYS F 1 82 ? 20.891 -8.495 68.210 1.00 31.55 622 LYS F N 1
ATOM 6248 C CA . LYS F 1 82 ? 19.721 -7.648 67.989 1.00 31.64 622 LYS F CA 1
ATOM 6249 C C . LYS F 1 82 ? 19.832 -6.822 66.719 1.00 29.15 622 LYS F C 1
ATOM 6250 O O . LYS F 1 82 ? 20.858 -6.206 66.467 1.00 28.01 622 LYS F O 1
ATOM 6256 N N . GLY F 1 83 ? 18.775 -6.831 65.915 1.00 29.36 623 GLY F N 1
ATOM 6257 C CA . GLY F 1 83 ? 18.776 -6.048 64.691 1.00 29.20 623 GLY F CA 1
ATOM 6258 C C . GLY F 1 83 ? 19.245 -6.807 63.471 1.00 28.95 623 GLY F C 1
ATOM 6259 O O . GLY F 1 83 ? 18.922 -6.438 62.345 1.00 29.69 623 GLY F O 1
ATOM 6260 N N . LEU F 1 84 ? 20.008 -7.874 63.677 1.00 28.71 624 LEU F N 1
ATOM 6261 C CA . LEU F 1 84 ? 20.481 -8.645 62.544 1.00 29.73 624 LEU F CA 1
ATOM 6262 C C . LEU F 1 84 ? 19.317 -9.471 62.001 1.00 31.30 624 LEU F C 1
ATOM 6263 O O . LEU F 1 84 ? 18.467 -9.974 62.758 1.00 31.95 624 LEU F O 1
ATOM 6268 N N . THR F 1 85 ? 19.273 -9.575 60.681 1.00 29.88 625 THR F N 1
ATOM 6269 C CA . THR F 1 85 ? 18.251 -10.323 59.977 1.00 31.64 625 THR F CA 1
ATOM 6270 C C . THR F 1 85 ? 18.303 -11.813 60.385 1.00 32.67 625 THR F C 1
ATOM 6271 O O . THR F 1 85 ? 19.386 -12.395 60.499 1.00 31.22 625 THR F O 1
ATOM 6275 N N . ASN F 1 86 ? 17.141 -12.415 60.635 1.00 32.01 626 ASN F N 1
ATOM 6276 C CA . ASN F 1 86 ? 17.101 -13.834 61.016 1.00 34.55 626 ASN F CA 1
ATOM 6277 C C . ASN F 1 86 ? 16.721 -14.592 59.761 1.00 34.84 626 ASN F C 1
ATOM 6278 O O . ASN F 1 86 ? 15.567 -14.565 59.351 1.00 36.23 626 ASN F O 1
ATOM 6283 N N . LEU F 1 87 ? 17.688 -15.248 59.134 1.00 36.37 627 LEU F N 1
ATOM 6284 C CA . LEU F 1 87 ? 17.406 -15.989 57.910 1.00 39.38 627 LEU F CA 1
ATOM 6285 C C . LEU F 1 87 ? 16.986 -17.426 58.194 1.00 41.28 627 LEU F C 1
ATOM 6286 O O . LEU F 1 87 ? 16.665 -18.171 57.269 1.00 42.00 627 LEU F O 1
ATOM 6291 N N . ASP F 1 88 ? 16.973 -17.815 59.465 1.00 43.85 628 ASP F N 1
ATOM 6292 C CA . ASP F 1 88 ? 16.620 -19.190 59.815 1.00 45.98 628 ASP F CA 1
ATOM 6293 C C . ASP F 1 88 ? 15.367 -19.389 60.638 1.00 46.98 628 ASP F C 1
ATOM 6294 O O . ASP F 1 88 ? 15.240 -20.405 61.330 1.00 46.78 628 ASP F O 1
ATOM 6299 N N . GLU F 1 89 ? 14.437 -18.442 60.579 1.00 47.75 629 GLU F N 1
ATOM 6300 C CA . GLU F 1 89 ? 13.225 -18.596 61.358 1.00 49.86 629 GLU F CA 1
ATOM 6301 C C . GLU F 1 89 ? 12.500 -19.852 60.904 1.00 51.00 629 GLU F C 1
ATOM 6302 O O . GLU F 1 89 ? 12.388 -20.113 59.709 1.00 49.43 629 GLU F O 1
ATOM 6308 N N . LYS F 1 90 ? 12.030 -20.639 61.866 1.00 53.54 630 LYS F N 1
ATOM 6309 C CA . LYS F 1 90 ? 11.321 -21.871 61.552 1.00 56.86 630 LYS F CA 1
ATOM 6310 C C . LYS F 1 90 ? 9.850 -21.771 61.915 1.00 58.73 630 LYS F C 1
ATOM 6311 O O . LYS F 1 90 ? 9.453 -20.958 62.758 1.00 57.66 630 LYS F O 1
ATOM 6317 N N . GLY F 1 91 ? 9.048 -22.605 61.259 1.00 61.83 631 GLY F N 1
ATOM 6318 C CA . GLY F 1 91 ? 7.619 -22.620 61.507 1.00 65.00 631 GLY F CA 1
ATOM 6319 C C . GLY F 1 91 ? 7.249 -23.732 62.466 1.00 67.37 631 GLY F C 1
ATOM 6320 O O . GLY F 1 91 ? 8.112 -24.480 62.924 1.00 67.17 631 GLY F O 1
ATOM 6321 N N . THR F 1 92 ? 5.960 -23.842 62.762 1.00 69.90 632 THR F N 1
ATOM 6322 C CA . THR F 1 92 ? 5.461 -24.858 63.677 1.00 72.39 632 THR F CA 1
ATOM 6323 C C . THR F 1 92 ? 6.100 -26.223 63.431 1.00 73.54 632 THR F C 1
ATOM 6324 O O . THR F 1 92 ? 6.280 -27.007 64.362 1.00 73.96 632 THR F O 1
ATOM 6328 N N . ASP F 1 93 ? 6.451 -26.501 62.180 1.00 74.70 633 ASP F N 1
ATOM 6329 C CA . ASP F 1 93 ? 7.078 -27.772 61.830 1.00 75.55 633 ASP F CA 1
ATOM 6330 C C . ASP F 1 93 ? 8.460 -27.901 62.451 1.00 74.62 633 ASP F C 1
ATOM 6331 O O . ASP F 1 93 ? 9.053 -28.979 62.439 1.00 74.66 633 ASP F O 1
ATOM 6336 N N . LYS F 1 94 ? 8.968 -26.792 62.981 1.00 73.30 634 LYS F N 1
ATOM 6337 C CA . LYS F 1 94 ? 10.283 -26.756 63.606 1.00 71.69 634 LYS F CA 1
ATOM 6338 C C . LYS F 1 94 ? 11.368 -27.065 62.587 1.00 69.77 634 LYS F C 1
ATOM 6339 O O . LYS F 1 94 ? 12.555 -26.957 62.889 1.00 69.52 634 LYS F O 1
ATOM 6345 N N . GLN F 1 95 ? 10.958 -27.448 61.381 1.00 67.37 635 GLN F N 1
ATOM 6346 C CA . GLN F 1 95 ? 11.908 -27.796 60.331 1.00 65.45 635 GLN F CA 1
ATOM 6347 C C . GLN F 1 95 ? 11.736 -26.923 59.084 1.00 63.52 635 GLN F C 1
ATOM 6348 O O . GLN F 1 95 ? 12.710 -26.579 58.408 1.00 62.38 635 GLN F O 1
ATOM 6354 N N . THR F 1 96 ? 10.492 -26.567 58.785 1.00 61.51 636 THR F N 1
ATOM 6355 C CA . THR F 1 96 ? 10.194 -25.748 57.617 1.00 58.85 636 THR F CA 1
ATOM 6356 C C . THR F 1 96 ? 10.528 -24.267 57.828 1.00 55.48 636 THR F C 1
ATOM 6357 O O . THR F 1 96 ? 10.121 -23.662 58.822 1.00 54.19 636 THR F O 1
ATOM 6361 N N . PRO F 1 97 ? 11.291 -23.675 56.893 1.00 52.85 637 PRO F N 1
ATOM 6362 C CA . PRO F 1 97 ? 11.685 -22.261 56.955 1.00 50.20 637 PRO F CA 1
ATOM 6363 C C . PRO F 1 97 ? 10.447 -21.390 56.795 1.00 47.30 637 PRO F C 1
ATOM 6364 O O . PRO F 1 97 ? 9.620 -21.637 55.918 1.00 47.26 637 PRO F O 1
ATOM 6368 N N . VAL F 1 98 ? 10.310 -20.381 57.642 1.00 44.76 638 VAL F N 1
ATOM 6369 C CA . VAL F 1 98 ? 9.161 -19.498 57.558 1.00 42.38 638 VAL F CA 1
ATOM 6370 C C . VAL F 1 98 ? 9.116 -18.812 56.201 1.00 41.48 638 VAL F C 1
ATOM 6371 O O . VAL F 1 98 ? 8.050 -18.677 55.605 1.00 42.12 638 VAL F O 1
ATOM 6375 N N . VAL F 1 99 ? 10.276 -18.389 55.708 1.00 39.19 639 VAL F N 1
ATOM 6376 C CA . VAL F 1 99 ? 10.358 -17.711 54.416 1.00 38.02 639 VAL F CA 1
ATOM 6377 C C . VAL F 1 99 ? 11.110 -18.588 53.444 1.00 38.12 639 VAL F C 1
ATOM 6378 O O . VAL F 1 99 ? 12.232 -19.006 53.730 1.00 39.50 639 VAL F O 1
ATOM 6382 N N . ALA F 1 100 ? 10.506 -18.870 52.292 1.00 37.66 640 ALA F N 1
ATOM 6383 C CA . ALA F 1 100 ? 11.150 -19.732 51.298 1.00 37.49 640 ALA F CA 1
ATOM 6384 C C . ALA F 1 100 ? 12.350 -19.077 50.618 1.00 37.84 640 ALA F C 1
ATOM 6385 O O . ALA F 1 100 ? 12.432 -17.849 50.528 1.00 35.59 640 ALA F O 1
ATOM 6387 N N . ASP F 1 101 ? 13.273 -19.915 50.142 1.00 38.67 641 ASP F N 1
ATOM 6388 C CA . ASP F 1 101 ? 14.464 -19.443 49.449 1.00 37.14 641 ASP F CA 1
ATOM 6389 C C . ASP F 1 101 ? 14.058 -18.589 48.276 1.00 37.24 641 ASP F C 1
ATOM 6390 O O . ASP F 1 101 ? 14.552 -17.476 48.116 1.00 38.03 641 ASP F O 1
ATOM 6395 N N . ASN F 1 102 ? 13.155 -19.128 47.457 1.00 35.60 642 ASN F N 1
ATOM 6396 C CA . ASN F 1 102 ? 12.687 -18.446 46.262 1.00 34.66 642 ASN F CA 1
ATOM 6397 C C . ASN F 1 102 ? 11.712 -17.314 46.522 1.00 33.07 642 ASN F C 1
ATOM 6398 O O . ASN F 1 102 ? 10.643 -17.273 45.932 1.00 32.93 642 ASN F O 1
ATOM 6403 N N . THR F 1 103 ? 12.104 -16.387 47.383 1.00 32.51 643 THR F N 1
ATOM 6404 C CA . THR F 1 103 ? 11.291 -15.228 47.729 1.00 30.81 643 THR F CA 1
ATOM 6405 C C . THR F 1 103 ? 12.198 -14.031 47.590 1.00 30.80 643 THR F C 1
ATOM 6406 O O . THR F 1 103 ? 13.330 -14.063 48.069 1.00 32.98 643 THR F O 1
ATOM 6410 N N . ALA F 1 104 ? 11.715 -12.970 46.959 1.00 30.72 644 ALA F N 1
ATOM 6411 C CA . ALA F 1 104 ? 12.530 -11.772 46.779 1.00 30.33 644 ALA F CA 1
ATOM 6412 C C . ALA F 1 104 ? 12.992 -11.187 48.095 1.00 30.40 644 ALA F C 1
ATOM 6413 O O . ALA F 1 104 ? 12.232 -11.135 49.048 1.00 33.27 644 ALA F O 1
ATOM 6415 N N . ALA F 1 105 ? 14.242 -10.728 48.126 1.00 30.36 645 ALA F N 1
ATOM 6416 C CA . ALA F 1 105 ? 14.839 -10.101 49.301 1.00 27.84 645 ALA F CA 1
ATOM 6417 C C . ALA F 1 105 ? 14.735 -8.582 49.152 1.00 26.37 645 ALA F C 1
ATOM 6418 O O . ALA F 1 105 ? 14.691 -8.060 48.047 1.00 27.34 645 ALA F O 1
ATOM 6420 N N . THR F 1 106 ? 14.731 -7.872 50.265 1.00 24.67 646 THR F N 1
ATOM 6421 C CA . THR F 1 106 ? 14.581 -6.420 50.222 1.00 24.48 646 THR F CA 1
ATOM 6422 C C . THR F 1 106 ? 15.792 -5.644 50.681 1.00 24.47 646 THR F C 1
ATOM 6423 O O . THR F 1 106 ? 16.683 -6.167 51.348 1.00 26.87 646 THR F O 1
ATOM 6427 N N . VAL F 1 107 ? 15.809 -4.364 50.358 1.00 25.50 647 VAL F N 1
ATOM 6428 C CA . VAL F 1 107 ? 16.908 -3.561 50.803 1.00 25.05 647 VAL F CA 1
ATOM 6429 C C . VAL F 1 107 ? 16.948 -3.664 52.329 1.00 25.62 647 VAL F C 1
ATOM 6430 O O . VAL F 1 107 ? 18.021 -3.761 52.934 1.00 25.62 647 VAL F O 1
ATOM 6434 N N . GLY F 1 108 ? 15.764 -3.663 52.942 1.00 25.29 648 GLY F N 1
ATOM 6435 C CA . GLY F 1 108 ? 15.679 -3.752 54.384 1.00 24.55 648 GLY F CA 1
ATOM 6436 C C . GLY F 1 108 ? 16.331 -5.016 54.888 1.00 27.28 648 GLY F C 1
ATOM 6437 O O . GLY F 1 108 ? 16.995 -4.991 55.919 1.00 29.74 648 GLY F O 1
ATOM 6438 N N . ASP F 1 109 ? 16.152 -6.120 54.170 1.00 26.14 649 ASP F N 1
ATOM 6439 C CA . ASP F 1 109 ? 16.776 -7.357 54.602 1.00 27.43 649 ASP F CA 1
ATOM 6440 C C . ASP F 1 109 ? 18.300 -7.180 54.536 1.00 27.28 649 ASP F C 1
ATOM 6441 O O . ASP F 1 109 ? 19.012 -7.718 55.371 1.00 24.41 649 ASP F O 1
ATOM 6446 N N . LEU F 1 110 ? 18.790 -6.415 53.553 1.00 27.36 650 LEU F N 1
ATOM 6447 C CA . LEU F 1 110 ? 20.230 -6.189 53.406 1.00 27.98 650 LEU F CA 1
ATOM 6448 C C . LEU F 1 110 ? 20.767 -5.356 54.559 1.00 29.23 650 LEU F C 1
ATOM 6449 O O . LEU F 1 110 ? 21.841 -5.644 55.094 1.00 29.71 650 LEU F O 1
ATOM 6454 N N . ARG F 1 111 ? 20.028 -4.317 54.932 1.00 29.98 651 ARG F N 1
ATOM 6455 C CA . ARG F 1 111 ? 20.471 -3.452 56.022 1.00 31.14 651 ARG F CA 1
ATOM 6456 C C . ARG F 1 111 ? 20.628 -4.185 57.370 1.00 31.75 651 ARG F C 1
ATOM 6457 O O . ARG F 1 111 ? 21.273 -3.682 58.283 1.00 32.19 651 ARG F O 1
ATOM 6465 N N . GLY F 1 112 ? 20.059 -5.377 57.490 1.00 31.21 652 GLY F N 1
ATOM 6466 C CA . GLY F 1 112 ? 20.203 -6.111 58.734 1.00 30.00 652 GLY F CA 1
ATOM 6467 C C . GLY F 1 112 ? 21.253 -7.206 58.643 1.00 29.57 652 GLY F C 1
ATOM 6468 O O . GLY F 1 112 ? 21.494 -7.935 59.612 1.00 28.84 652 GLY F O 1
ATOM 6469 N N . LEU F 1 113 ? 21.860 -7.351 57.467 1.00 29.82 653 LEU F N 1
ATOM 6470 C CA . LEU F 1 113 ? 22.900 -8.362 57.265 1.00 30.81 653 LEU F CA 1
ATOM 6471 C C . LEU F 1 113 ? 24.176 -7.976 58.037 1.00 30.61 653 LEU F C 1
ATOM 6472 O O . LEU F 1 113 ? 24.561 -6.794 58.064 1.00 28.15 653 LEU F O 1
ATOM 6477 N N . GLY F 1 114 ? 24.808 -8.973 58.662 1.00 29.15 654 GLY F N 1
ATOM 6478 C CA . GLY F 1 114 ? 26.024 -8.736 59.424 1.00 29.19 654 GLY F CA 1
ATOM 6479 C C . GLY F 1 114 ? 26.499 -9.907 60.280 1.00 29.28 654 GLY F C 1
ATOM 6480 O O . GLY F 1 114 ? 25.771 -10.874 60.529 1.00 28.42 654 GLY F O 1
ATOM 6481 N N . TRP F 1 115 ? 27.753 -9.831 60.715 1.00 28.71 655 TRP F N 1
ATOM 6482 C CA . TRP F 1 115 ? 28.320 -10.860 61.564 1.00 28.33 655 TRP F CA 1
ATOM 6483 C C . TRP F 1 115 ? 28.676 -10.247 62.909 1.00 28.24 655 TRP F C 1
ATOM 6484 O O . TRP F 1 115 ? 28.805 -9.024 63.038 1.00 26.82 655 TRP F O 1
ATOM 6495 N N . VAL F 1 116 ? 28.821 -11.093 63.922 1.00 26.53 656 VAL F N 1
ATOM 6496 C CA . VAL F 1 116 ? 29.150 -10.588 65.251 1.00 25.99 656 VAL F CA 1
ATOM 6497 C C . VAL F 1 116 ? 30.628 -10.748 65.554 1.00 25.32 656 VAL F C 1
ATOM 6498 O O . VAL F 1 116 ? 31.191 -11.846 65.435 1.00 27.40 656 VAL F O 1
ATOM 6502 N N . ILE F 1 117 ? 31.256 -9.647 65.929 1.00 26.04 657 ILE F N 1
ATOM 6503 C CA . ILE F 1 117 ? 32.660 -9.675 66.298 1.00 28.96 657 ILE F CA 1
ATOM 6504 C C . ILE F 1 117 ? 32.733 -9.547 67.832 1.00 29.31 657 ILE F C 1
ATOM 6505 O O . ILE F 1 117 ? 31.991 -8.775 68.459 1.00 28.51 657 ILE F O 1
ATOM 6510 N N . SER F 1 118 ? 33.628 -10.310 68.437 1.00 30.42 658 SER F N 1
ATOM 6511 C CA . SER F 1 118 ? 33.745 -10.276 69.892 1.00 31.96 658 SER F CA 1
ATOM 6512 C C . SER F 1 118 ? 35.150 -10.560 70.397 1.00 32.54 658 SER F C 1
ATOM 6513 O O . SER F 1 118 ? 35.988 -11.127 69.681 1.00 32.67 658 SER F O 1
ATOM 6516 N N . ALA F 1 119 ? 35.393 -10.170 71.645 1.00 33.54 659 ALA F N 1
ATOM 6517 C CA . ALA F 1 119 ? 36.676 -10.422 72.302 1.00 33.75 659 ALA F CA 1
ATOM 6518 C C . ALA F 1 119 ? 36.370 -10.699 73.778 1.00 35.09 659 ALA F C 1
ATOM 6519 O O . ALA F 1 119 ? 35.294 -10.339 74.265 1.00 33.50 659 ALA F O 1
ATOM 6521 N N . ASP F 1 120 ? 37.297 -11.351 74.479 1.00 37.54 660 ASP F N 1
ATOM 6522 C CA . ASP F 1 120 ? 37.091 -11.652 75.895 1.00 40.13 660 ASP F CA 1
ATOM 6523 C C . ASP F 1 120 ? 37.366 -10.434 76.750 1.00 40.49 660 ASP F C 1
ATOM 6524 O O . ASP F 1 120 ? 37.006 -10.395 77.919 1.00 41.25 660 ASP F O 1
ATOM 6529 N N . LYS F 1 121 ? 37.988 -9.424 76.155 1.00 40.26 661 LYS F N 1
ATOM 6530 C CA . LYS F 1 121 ? 38.295 -8.203 76.882 1.00 39.67 661 LYS F CA 1
ATOM 6531 C C . LYS F 1 121 ? 37.950 -6.958 76.091 1.00 39.83 661 LYS F C 1
ATOM 6532 O O . LYS F 1 121 ? 37.882 -6.983 74.863 1.00 37.89 661 LYS F O 1
ATOM 6538 N N . THR F 1 122 ? 37.741 -5.872 76.825 1.00 38.57 662 THR F N 1
ATOM 6539 C CA . THR F 1 122 ? 37.446 -4.577 76.247 1.00 39.16 662 THR F CA 1
ATOM 6540 C C . THR F 1 122 ? 38.653 -3.683 76.485 1.00 38.90 662 THR F C 1
ATOM 6541 O O . THR F 1 122 ? 39.100 -3.511 77.622 1.00 39.62 662 THR F O 1
ATOM 6545 N N . THR F 1 123 ? 39.183 -3.132 75.402 1.00 38.67 663 THR F N 1
ATOM 6546 C CA . THR F 1 123 ? 40.333 -2.238 75.462 1.00 36.57 663 THR F CA 1
ATOM 6547 C C . THR F 1 123 ? 40.000 -1.121 76.447 1.00 37.09 663 THR F C 1
ATOM 6548 O O . THR F 1 123 ? 38.989 -0.431 76.301 1.00 35.52 663 THR F O 1
ATOM 6552 N N . GLY F 1 124 ? 40.838 -0.980 77.472 1.00 39.01 664 GLY F N 1
ATOM 6553 C CA . GLY F 1 124 ? 40.608 0.032 78.495 1.00 40.35 664 GLY F CA 1
ATOM 6554 C C . GLY F 1 124 ? 39.349 -0.239 79.314 1.00 41.85 664 GLY F C 1
ATOM 6555 O O . GLY F 1 124 ? 38.821 0.658 79.974 1.00 42.66 664 GLY F O 1
ATOM 6556 N N . GLY F 1 125 ? 38.861 -1.477 79.279 1.00 42.31 665 GLY F N 1
ATOM 6557 C CA . GLY F 1 125 ? 37.652 -1.815 80.019 1.00 42.90 665 GLY F CA 1
ATOM 6558 C C . GLY F 1 125 ? 37.754 -3.021 80.941 1.00 42.86 665 GLY F C 1
ATOM 6559 O O . GLY F 1 125 ? 38.838 -3.558 81.162 1.00 42.24 665 GLY F O 1
ATOM 6560 N N . SER F 1 126 ? 36.612 -3.469 81.456 1.00 42.91 666 SER F N 1
ATOM 6561 C CA . SER F 1 126 ? 36.588 -4.592 82.394 1.00 45.40 666 SER F CA 1
ATOM 6562 C C . SER F 1 126 ? 35.630 -5.707 82.002 1.00 46.48 666 SER F C 1
ATOM 6563 O O . SER F 1 126 ? 35.344 -6.601 82.806 1.00 46.19 666 SER F O 1
ATOM 6566 N N . THR F 1 127 ? 35.106 -5.660 80.787 1.00 47.07 667 THR F N 1
ATOM 6567 C CA . THR F 1 127 ? 34.180 -6.708 80.397 1.00 46.83 667 THR F CA 1
ATOM 6568 C C . THR F 1 127 ? 34.428 -7.235 79.004 1.00 45.58 667 THR F C 1
ATOM 6569 O O . THR F 1 127 ? 35.403 -6.887 78.328 1.00 44.21 667 THR F O 1
ATOM 6573 N N . GLU F 1 128 ? 33.509 -8.099 78.605 1.00 44.46 668 GLU F N 1
ATOM 6574 C CA . GLU F 1 128 ? 33.519 -8.741 77.311 1.00 43.75 668 GLU F CA 1
ATOM 6575 C C . GLU F 1 128 ? 33.215 -7.684 76.260 1.00 40.90 668 GLU F C 1
ATOM 6576 O O . GLU F 1 128 ? 32.576 -6.672 76.548 1.00 39.39 668 GLU F O 1
ATOM 6582 N N . TYR F 1 129 ? 33.685 -7.916 75.042 1.00 40.22 669 TYR F N 1
ATOM 6583 C CA . TYR F 1 129 ? 33.426 -6.988 73.955 1.00 37.38 669 TYR F CA 1
ATOM 6584 C C . TYR F 1 129 ? 32.765 -7.649 72.768 1.00 36.51 669 TYR F C 1
ATOM 6585 O O . TYR F 1 129 ? 33.200 -8.713 72.293 1.00 36.76 669 TYR F O 1
ATOM 6594 N N . HIS F 1 130 ? 31.712 -7.006 72.292 1.00 35.44 670 HIS F N 1
ATOM 6595 C CA . HIS F 1 130 ? 31.029 -7.471 71.111 1.00 36.01 670 HIS F CA 1
ATOM 6596 C C . HIS F 1 130 ? 30.390 -6.295 70.388 1.00 35.99 670 HIS F C 1
ATOM 6597 O O . HIS F 1 130 ? 30.064 -5.252 70.980 1.00 36.00 670 HIS F O 1
ATOM 6604 N N . ASP F 1 131 ? 30.279 -6.456 69.081 1.00 34.59 671 ASP F N 1
ATOM 6605 C CA . ASP F 1 131 ? 29.656 -5.464 68.230 1.00 33.90 671 ASP F CA 1
ATOM 6606 C C . ASP F 1 131 ? 29.327 -6.158 66.913 1.00 33.97 671 ASP F C 1
ATOM 6607 O O . ASP F 1 131 ? 29.829 -7.267 66.636 1.00 36.45 671 ASP F O 1
ATOM 6612 N N . GLN F 1 132 ? 28.483 -5.529 66.107 1.00 32.59 672 GLN F N 1
ATOM 6613 C CA . GLN F 1 132 ? 28.111 -6.122 64.823 1.00 32.05 672 GLN F CA 1
ATOM 6614 C C . GLN F 1 132 ? 28.894 -5.503 63.667 1.00 32.12 672 GLN F C 1
ATOM 6615 O O . GLN F 1 132 ? 29.180 -4.293 63.662 1.00 31.84 672 GLN F O 1
ATOM 6621 N N . VAL F 1 133 ? 29.235 -6.333 62.686 1.00 29.23 673 VAL F N 1
ATOM 6622 C CA . VAL F 1 133 ? 29.942 -5.839 61.516 1.00 27.69 673 VAL F CA 1
ATOM 6623 C C . VAL F 1 133 ? 28.976 -5.982 60.342 1.00 27.87 673 VAL F C 1
ATOM 6624 O O . VAL F 1 133 ? 28.790 -7.081 59.802 1.00 26.51 673 VAL F O 1
ATOM 6628 N N . ARG F 1 134 ? 28.326 -4.881 59.980 1.00 26.52 674 ARG F N 1
ATOM 6629 C CA . ARG F 1 134 ? 27.383 -4.895 58.862 1.00 28.74 674 ARG F CA 1
ATOM 6630 C C . ARG F 1 134 ? 28.031 -4.283 57.614 1.00 27.95 674 ARG F C 1
ATOM 6631 O O . ARG F 1 134 ? 29.211 -3.913 57.625 1.00 26.87 674 ARG F O 1
ATOM 6639 N N . ASN F 1 135 ? 27.268 -4.193 56.535 1.00 26.09 675 ASN F N 1
ATOM 6640 C CA . ASN F 1 135 ? 27.803 -3.629 55.306 1.00 27.46 675 ASN F CA 1
ATOM 6641 C C . ASN F 1 135 ? 28.504 -2.292 55.555 1.00 26.98 675 ASN F C 1
ATOM 6642 O O . ASN F 1 135 ? 28.025 -1.462 56.320 1.00 25.22 675 ASN F O 1
ATOM 6647 N N . ALA F 1 136 ? 29.655 -2.115 54.918 1.00 28.35 676 ALA F N 1
ATOM 6648 C CA . ALA F 1 136 ? 30.436 -0.883 55.032 1.00 28.49 676 ALA F CA 1
ATOM 6649 C C . ALA F 1 136 ? 30.981 -0.539 56.433 1.00 29.59 676 ALA F C 1
ATOM 6650 O O . ALA F 1 136 ? 31.401 0.590 56.681 1.00 27.65 676 ALA F O 1
ATOM 6652 N N . ASN F 1 137 ? 30.954 -1.495 57.356 1.00 30.42 677 ASN F N 1
ATOM 6653 C CA . ASN F 1 137 ? 31.536 -1.248 58.670 1.00 31.25 677 ASN F CA 1
ATOM 6654 C C . ASN F 1 137 ? 33.022 -1.565 58.517 1.00 31.41 677 ASN F C 1
ATOM 6655 O O . ASN F 1 137 ? 33.435 -2.250 57.572 1.00 31.88 677 ASN F O 1
ATOM 6660 N N . GLU F 1 138 ? 33.826 -1.085 59.452 1.00 32.20 678 GLU F N 1
ATOM 6661 C CA . GLU F 1 138 ? 35.259 -1.335 59.403 1.00 31.96 678 GLU F CA 1
ATOM 6662 C C . GLU F 1 138 ? 35.778 -2.054 60.646 1.00 31.03 678 GLU F C 1
ATOM 6663 O O . GLU F 1 138 ? 35.405 -1.729 61.778 1.00 29.86 678 GLU F O 1
ATOM 6669 N N . VAL F 1 139 ? 36.626 -3.046 60.414 1.00 30.64 679 VAL F N 1
ATOM 6670 C CA . VAL F 1 139 ? 37.264 -3.787 61.484 1.00 31.01 679 VAL F CA 1
ATOM 6671 C C . VAL F 1 139 ? 38.766 -3.558 61.321 1.00 32.70 679 VAL F C 1
ATOM 6672 O O . VAL F 1 139 ? 39.340 -3.903 60.280 1.00 32.19 679 VAL F O 1
ATOM 6676 N N . LYS F 1 140 ? 39.395 -2.965 62.335 1.00 33.90 680 LYS F N 1
ATOM 6677 C CA . LYS F 1 140 ? 40.830 -2.712 62.303 1.00 34.40 680 LYS F CA 1
ATOM 6678 C C . LYS F 1 140 ? 41.603 -3.500 63.359 1.00 34.55 680 LYS F C 1
ATOM 6679 O O . LYS F 1 140 ? 41.260 -3.475 64.539 1.00 34.21 680 LYS F O 1
ATOM 6685 N N . PHE F 1 141 ? 42.658 -4.182 62.927 1.00 33.48 681 PHE F N 1
ATOM 6686 C CA . PHE F 1 141 ? 43.490 -4.957 63.834 1.00 34.67 681 PHE F CA 1
ATOM 6687 C C . PHE F 1 141 ? 44.689 -4.082 64.222 1.00 34.41 681 PHE F C 1
ATOM 6688 O O . PHE F 1 141 ? 45.581 -3.832 63.413 1.00 33.37 681 PHE F O 1
ATOM 6696 N N . LYS F 1 142 ? 44.655 -3.597 65.460 1.00 34.37 682 LYS F N 1
ATOM 6697 C CA . LYS F 1 142 ? 45.667 -2.700 66.015 1.00 37.62 682 LYS F CA 1
ATOM 6698 C C . LYS F 1 142 ? 46.866 -3.362 66.688 1.00 38.15 682 LYS F C 1
ATOM 6699 O O . LYS F 1 142 ? 46.726 -4.359 67.409 1.00 38.59 682 LYS F O 1
ATOM 6705 N N . SER F 1 143 ? 48.046 -2.791 66.465 1.00 39.31 683 SER F N 1
ATOM 6706 C CA . SER F 1 143 ? 49.260 -3.282 67.114 1.00 39.15 683 SER F CA 1
ATOM 6707 C C . SER F 1 143 ? 49.165 -2.776 68.554 1.00 39.67 683 SER F C 1
ATOM 6708 O O . SER F 1 143 ? 48.519 -1.758 68.826 1.00 39.09 683 SER F O 1
ATOM 6711 N N . GLY F 1 144 ? 49.786 -3.494 69.479 1.00 40.47 684 GLY F N 1
ATOM 6712 C CA . GLY F 1 144 ? 49.750 -3.080 70.871 1.00 40.36 684 GLY F CA 1
ATOM 6713 C C . GLY F 1 144 ? 51.150 -3.189 71.418 1.00 41.09 684 GLY F C 1
ATOM 6714 O O . GLY F 1 144 ? 52.069 -3.512 70.669 1.00 41.39 684 GLY F O 1
ATOM 6715 N N . ASN F 1 145 ? 51.334 -2.939 72.711 1.00 42.42 685 ASN F N 1
ATOM 6716 C CA . ASN F 1 145 ? 52.677 -3.027 73.271 1.00 42.94 685 ASN F CA 1
ATOM 6717 C C . ASN F 1 145 ? 53.275 -4.416 73.131 1.00 41.54 685 ASN F C 1
ATOM 6718 O O . ASN F 1 145 ? 52.733 -5.391 73.651 1.00 42.76 685 ASN F O 1
ATOM 6723 N N . GLY F 1 146 ? 54.391 -4.495 72.414 1.00 40.51 686 GLY F N 1
ATOM 6724 C CA . GLY F 1 146 ? 55.083 -5.758 72.227 1.00 39.27 686 GLY F CA 1
ATOM 6725 C C . GLY F 1 146 ? 54.695 -6.579 71.017 1.00 38.32 686 GLY F C 1
ATOM 6726 O O . GLY F 1 146 ? 55.407 -7.512 70.634 1.00 40.06 686 GLY F O 1
ATOM 6727 N N . ILE F 1 147 ? 53.575 -6.236 70.395 1.00 37.89 687 ILE F N 1
ATOM 6728 C CA . ILE F 1 147 ? 53.106 -6.998 69.236 1.00 35.49 687 ILE F CA 1
ATOM 6729 C C . ILE F 1 147 ? 52.833 -6.137 67.997 1.00 32.33 687 ILE F C 1
ATOM 6730 O O . ILE F 1 147 ? 52.103 -5.161 68.063 1.00 31.81 687 ILE F O 1
ATOM 6735 N N . ASN F 1 148 ? 53.428 -6.500 66.871 1.00 32.61 688 ASN F N 1
ATOM 6736 C CA . ASN F 1 148 ? 53.167 -5.778 65.639 1.00 34.26 688 ASN F CA 1
ATOM 6737 C C . ASN F 1 148 ? 52.144 -6.536 64.808 1.00 33.07 688 ASN F C 1
ATOM 6738 O O . ASN F 1 148 ? 52.315 -7.719 64.522 1.00 33.62 688 ASN F O 1
ATOM 6743 N N . VAL F 1 149 ? 51.081 -5.839 64.435 1.00 32.66 689 VAL F N 1
ATOM 6744 C CA . VAL F 1 149 ? 50.001 -6.409 63.638 1.00 33.16 689 VAL F CA 1
ATOM 6745 C C . VAL F 1 149 ? 50.022 -5.729 62.272 1.00 32.63 689 VAL F C 1
ATOM 6746 O O . VAL F 1 149 ? 49.906 -4.502 62.191 1.00 32.65 689 VAL F O 1
ATOM 6750 N N . SER F 1 150 ? 50.179 -6.505 61.204 1.00 31.64 690 SER F N 1
ATOM 6751 C CA . SER F 1 150 ? 50.219 -5.920 59.864 1.00 33.13 690 SER F CA 1
ATOM 6752 C C . SER F 1 150 ? 49.377 -6.703 58.871 1.00 33.13 690 SER F C 1
ATOM 6753 O O . SER F 1 150 ? 49.140 -7.907 59.041 1.00 33.54 690 SER F O 1
ATOM 6756 N N . GLY F 1 151 ? 48.943 -6.029 57.812 1.00 32.77 691 GLY F N 1
ATOM 6757 C CA . GLY F 1 151 ? 48.134 -6.712 56.826 1.00 33.28 691 GLY F CA 1
ATOM 6758 C C . GLY F 1 151 ? 48.635 -6.649 55.400 1.00 34.62 691 GLY F C 1
ATOM 6759 O O . GLY F 1 151 ? 49.458 -5.800 55.049 1.00 35.38 691 GLY F O 1
ATOM 6760 N N . LYS F 1 152 ? 48.148 -7.568 54.576 1.00 33.10 692 LYS F N 1
ATOM 6761 C CA . LYS F 1 152 ? 48.501 -7.582 53.166 1.00 33.75 692 LYS F CA 1
ATOM 6762 C C . LYS F 1 152 ? 47.623 -8.569 52.426 1.00 33.29 692 LYS F C 1
ATOM 6763 O O . LYS F 1 152 ? 47.327 -9.640 52.950 1.00 34.09 692 LYS F O 1
ATOM 6769 N N . THR F 1 153 ? 47.203 -8.223 51.215 1.00 31.16 693 THR F N 1
ATOM 6770 C CA . THR F 1 153 ? 46.384 -9.147 50.449 1.00 31.70 693 THR F CA 1
ATOM 6771 C C . THR F 1 153 ? 47.297 -9.962 49.550 1.00 33.32 693 THR F C 1
ATOM 6772 O O . THR F 1 153 ? 48.011 -9.426 48.706 1.00 33.56 693 THR F O 1
ATOM 6776 N N . VAL F 1 154 ? 47.264 -11.273 49.755 1.00 35.16 694 VAL F N 1
ATOM 6777 C CA . VAL F 1 154 ? 48.117 -12.204 49.050 1.00 35.49 694 VAL F CA 1
ATOM 6778 C C . VAL F 1 154 ? 47.315 -13.258 48.330 1.00 37.38 694 VAL F C 1
ATOM 6779 O O . VAL F 1 154 ? 46.623 -14.066 48.956 1.00 37.87 694 VAL F O 1
ATOM 6783 N N . ASN F 1 155 ? 47.442 -13.258 47.007 1.00 38.84 695 ASN F N 1
ATOM 6784 C CA . ASN F 1 155 ? 46.723 -14.188 46.154 1.00 39.00 695 ASN F CA 1
ATOM 6785 C C . ASN F 1 155 ? 45.247 -14.183 46.525 1.00 37.74 695 ASN F C 1
ATOM 6786 O O . ASN F 1 155 ? 44.608 -15.232 46.612 1.00 36.16 695 ASN F O 1
ATOM 6791 N N . GLY F 1 156 ? 44.724 -12.981 46.762 1.00 37.23 696 GLY F N 1
ATOM 6792 C CA . GLY F 1 156 ? 43.319 -12.820 47.099 1.00 36.32 696 GLY F CA 1
ATOM 6793 C C . GLY F 1 156 ? 42.922 -12.896 48.566 1.00 35.61 696 GLY F C 1
ATOM 6794 O O . GLY F 1 156 ? 41.855 -12.399 48.946 1.00 35.52 696 GLY F O 1
ATOM 6795 N N . ARG F 1 157 ? 43.752 -13.512 49.399 1.00 34.05 697 ARG F N 1
ATOM 6796 C CA . ARG F 1 157 ? 43.418 -13.609 50.815 1.00 32.25 697 ARG F CA 1
ATOM 6797 C C . ARG F 1 157 ? 43.866 -12.367 51.548 1.00 31.15 697 ARG F C 1
ATOM 6798 O O . ARG F 1 157 ? 45.006 -11.938 51.385 1.00 29.88 697 ARG F O 1
ATOM 6806 N N . ARG F 1 158 ? 42.964 -11.785 52.339 1.00 28.95 698 ARG F N 1
ATOM 6807 C CA . ARG F 1 158 ? 43.292 -10.614 53.153 1.00 29.24 698 ARG F CA 1
ATOM 6808 C C . ARG F 1 158 ? 43.973 -11.214 54.404 1.00 30.24 698 ARG F C 1
ATOM 6809 O O . ARG F 1 158 ? 43.304 -11.720 55.305 1.00 29.21 698 ARG F O 1
ATOM 6817 N N . GLU F 1 159 ? 45.304 -11.167 54.436 1.00 29.86 699 GLU F N 1
ATOM 6818 C CA . GLU F 1 159 ? 46.069 -11.767 55.526 1.00 28.89 699 GLU F CA 1
ATOM 6819 C C . GLU F 1 159 ? 46.556 -10.798 56.595 1.00 28.21 699 GLU F C 1
ATOM 6820 O O . GLU F 1 159 ? 47.250 -9.826 56.307 1.00 26.66 699 GLU F O 1
ATOM 6826 N N . ILE F 1 160 ? 46.179 -11.076 57.834 1.00 27.22 700 ILE F N 1
ATOM 6827 C CA . ILE F 1 160 ? 46.610 -10.261 58.951 1.00 28.79 700 ILE F CA 1
ATOM 6828 C C . ILE F 1 160 ? 47.652 -11.132 59.656 1.00 30.85 700 ILE F C 1
ATOM 6829 O O . ILE F 1 160 ? 47.381 -12.300 59.994 1.00 28.75 700 ILE F O 1
ATOM 6834 N N . THR F 1 161 ? 48.851 -10.571 59.830 1.00 32.29 701 THR F N 1
ATOM 6835 C CA . THR F 1 161 ? 49.974 -11.271 60.464 1.00 33.41 701 THR F CA 1
ATOM 6836 C C . THR F 1 161 ? 50.318 -10.703 61.833 1.00 34.00 701 THR F C 1
ATOM 6837 O O . THR F 1 161 ? 50.249 -9.485 62.048 1.00 32.96 701 THR F O 1
ATOM 6841 N N . PHE F 1 162 ? 50.688 -11.593 62.753 1.00 33.93 702 PHE F N 1
ATOM 6842 C CA . PHE F 1 162 ? 51.024 -11.200 64.125 1.00 36.04 702 PHE F CA 1
ATOM 6843 C C . PHE F 1 162 ? 52.443 -11.617 64.519 1.00 36.86 702 PHE F C 1
ATOM 6844 O O . PHE F 1 162 ? 52.807 -12.783 64.410 1.00 37.76 702 PHE F O 1
ATOM 6852 N N . GLU F 1 163 ? 53.242 -10.661 64.983 1.00 38.16 703 GLU F N 1
ATOM 6853 C CA . GLU F 1 163 ? 54.621 -10.958 65.376 1.00 39.27 703 GLU F CA 1
ATOM 6854 C C . GLU F 1 163 ? 55.096 -10.078 66.520 1.00 39.15 703 GLU F C 1
ATOM 6855 O O . GLU F 1 163 ? 54.607 -8.957 66.716 1.00 37.26 703 GLU F O 1
ATOM 6861 N N . LEU F 1 164 ? 56.056 -10.597 67.276 1.00 39.38 704 LEU F N 1
ATOM 6862 C CA . LEU F 1 164 ? 56.606 -9.858 68.402 1.00 40.23 704 LEU F CA 1
ATOM 6863 C C . LEU F 1 164 ? 57.289 -8.604 67.884 1.00 40.56 704 LEU F C 1
ATOM 6864 O O . LEU F 1 164 ? 57.932 -8.628 66.834 1.00 39.99 704 LEU F O 1
ATOM 6869 N N . ALA F 1 165 ? 57.127 -7.504 68.608 1.00 41.30 705 ALA F N 1
ATOM 6870 C CA . ALA F 1 165 ? 57.748 -6.245 68.225 1.00 43.53 705 ALA F CA 1
ATOM 6871 C C . ALA F 1 165 ? 59.253 -6.296 68.561 1.00 45.51 705 ALA F C 1
ATOM 6872 O O . ALA F 1 165 ? 59.642 -7.186 69.346 1.00 46.15 705 ALA F O 1
#

Organism: Haemophilus influenzae (NCBI:txid727)

B-factor: mean 36.56, std 12.28, range [10.59, 82.29]

Solvent-accessible surface area: 41280 Å² total; per-residue (Å²): 93,10,105,33,77,90,76,161,36,1,0,26,0,22,27,78,92,32,38,49,76,102,89,39,65,3,0,11,0,24,81,100,5,8,13,0,8,41,66,13,2,108,42,0,50,5,36,24,51,53,3,28,53,77,138,24,69,72,152,24,17,63,85,79,7,52,85,29,24,106,57,121,9,11,118,18,0,0,3,10,72,20,56,19,132,78,109,139,81,55,73,8,62,72,66,1,1,0,4,0,5,7,1,43,0,15,9,10,1,0,7,1,49,76,16,52,91,45,120,88,107,16,79,35,22,2,70,24,5,23,15,0,26,1,61,32,18,125,20,1,42,0,14,0,85,51,53,132,45,84,31,23,0,20,1,71,65,88,54,134,28,84,44,71,171,82,2,0,40,0,24,36,95,143,24,36,40,116,78,90,40,61,15,3,19,0,24,142,96,4,8,14,0,8,32,64,14,2,119,45,0,50,6,36,24,56,54,5,23,48,108,125,20,62,81,150,32,13,35,88,86,4,61,87,35,24,106,57,109,10,15,121,22,0,0,2,12,75,18,49,22,116,88,84,157,71,47,75,11,65,72,62,2,1,0,5,0,5,7,1,41,0,17,9,11,0,0,5,1,66,87,24,47,90,46,114,82,118,18,83,36,24,2,71,28,5,23,15,0,20,1,50,31,22,118,20,1,51,0,12,0,92,45,58,135,41,57,31,16,0,20,0,62,69,87,152,35,88,78,89,119,31,3,0,36,6,16,38,114,158,28,36,34,91,148,90,36,66,8,1,10,0,22,76,95,3,7,14,0,7,36,73,14,2,107,43,0,51,5,35,24,61,52,5,14,30,46,130,26,46,71,29,8,14,49,83,81,6,59,83,30,24,101,31,83,10,15,71,18,0,0,2,10,78,12,53,20,128,83,96,147,70,50,70,12,58,73,68,3,1,0,4,0,6,8,0,45,0,15,9,10,0,0,0,0,46,71,16,53,92,46,114,89,97,14,90,38,22,2,72,25,5,23,30,0,30,1,53,24,23,115,21,0,39,0,11,0,92,45,63,146,41,85,31,13,0,16,0,67,68,26,151,67,117,34,87,82,90,124,31,1,0,36,2,16,30,86,145,29,31,36,97,132,85,35,64,12,1,11,0,22,77,92,2,6,13,0,11,38,69,12,2,102,40,0,50,7,36,22,48,47,2,27,32,80,122,18,65,75,144,16,17,60,82,85,6,57,89,31,17,124,48,108,9,13,82,11,0,0,1,12,76,17,58,16,126,78,122,142,70,59,71,10,62,66,66,2,1,0,3,0,4,8,1,48,0,16,9,12,1,0,6,1,58,86,25,49,90,50,114,89,122,17,62,37,22,2,71,26,4,22,24,0,24,2,58,30,24,119,20,1,40,0,13,0,88,48,64,148,42,82,26,26,0,22,1,69,63,37,158,53,118,32,92,92,72,140,38,1,0,40,0,18,26,87,144,30,41,31,92,150,85,40,64,6,1,10,0,20,80,102,9,5,13,0,6,42,66,16,2,115,36,0,56,6,35,21,55,54,3,25,58,102,128,25,64,71,151,13,27,59,84,76,4,62,83,25,27,110,55,124,8,11,127,21,0,0,2,12,67,17,40,20,126,54,116,60,43,53,68,8,62,67,67,1,2,0,5,0,8,7,0,43,0,15,9,11,1,0,6,1,45,73,20,48,93,40,115,96,114,16,93,37,24,2,70,24,7,26,19,0,13,1,48,29,19,117,24,0,34,0,15,0,94,44,72,125,42,60,32,8,0,22,1,65,62,89,50,154,28,106,41,67,163,82,0,0,45,0,42,39,90,105,39,42,31,70,68,57,33,63,22,2,20,0,23,122,97,3,6,12,0,6,36,58,16,2,122,44,0,52,8,37,28,53,101,3,28,50,101,126,26,60,73,159,14,21,52,87,84,6,51,90,29,22,106,55,104,7,13,118,16,0,4,2,12,77,16,53,20,129,94,126,151,72,59,74,12,60,73,65,8,1,0,3,0,13,14,1,48,2,17,10,12,0,0,4,0,47,85,18,51,93,48,112,90,108,16,82,32,21,2,72,27,8,29,28,0,39,1,57,29,22,122,19,1,41,0,16,0,94,48,50,138,42,72,32,13,0,18,0,72,66,88

CATH classification: 2.20.70.140 (+2 more: 3.90.1780.10, 2.20.25.140)

Sequence (944 aa):
GAKTEINKDGLTITPANGAGANNANTISVTKDGISAGGQSVKNVVSGLKKFGDANFDPLTSSADNLTKQNDDAYKGLTNLDEKGTDKQTPVVADNTAATVGDLRGLGWVISADKTTGGSTEYHDQVRNANEVKFKSGNGINVSGKTVNGRREITFELAAKTEINKDGLTITPANGAGANNANTISVTKDGISAGGQSVKNVVSGLKKFGDANFDPLTSSADNLTKQNDDAYKGLTNLDEKGTDKQTPVVADNTAATVGDLRGLGWVISADKTTGGSTEYHDQVRNANEVKFKSGNGINVSGKTVNGRREITFELAKTEINKDGLTITPANGAGANNANTISVTKDGISAGGQSVKNVVSGLKKFGDANFDPLTSSADNLTKQNDDAYKGLTNLDEKGTDKQTPVVADNTAATVGDLRGLGWVISADKTTGGSTEYHDQVRNANEVKFKSGNGINVSGKTVNGRREITFELAKAKTEINKDGLTITPANGAGANNANTISVTKDGISAGGQSVKNVVSGLKKFGDANFDPLTSSADNLTKQNDDAYKGLTNLDEKGTDKQTPVVADNTAATVGDLRGLGWVISADKTTGGSTEYHDQVRNANEVKFKSGNGINVSGKTVNGRREITFELAKAKTEINKDGLTITPANGAGANNANTISVTKDGISAGGQSVKNVVSGLKKFGDANFDPLTSSADNLTKQNDDAYKGLTNLDEKGTDKQTPVVADNTAATVGDLRGLGWVISADKTTGGSTEYHDQVRNANEVKFKSGNGINVSGKTVNGRREITFELAAKTEINKDGLTITPANGAGANNANTISVTKDGISAGGQSVKNVVSGLKKFGDANFDPLTSSADNLTKQNDDAYKGLTNLDEKGTDKQTPVVADNTAATVGDLRGLGWVISADKTTGGSTEYHDQVRNANEVKFKSGNGINVSGKTVNGRREITFELA

Secondary structure (DSSP, 8-state):
--EEEEETTEEEEE-TT---STTTT-EEEETTEEEEEEE-EEEE----EETT-SS--TTS--HHHHHHHH-GGGTTSEE---B-TTSSSBSS-SSBB-BHHHHHT-EEEEEESEETTSSS-EEEEEETT-EEEEEEBTTEEEEEEEETTEEEEEEEE-/-EEEEETTEEEEE-SS---TTSTT-EEEETTEEEEEEE-EEEE----EETT-TT--TTT--HHHHHHHT-GGGTTSEETT-B-SSSSSBSS-SSSB-BHHHHHT-EEEEEESEETTSSS-EEEEEETT-EEEEEEBTTEEEEEEEETTEEEEEEEE-/-EEEETTEEEE--SS---GGGTT-EEEETTEEEEEEEEEEEE--S-EETT-TT--GGG--HHHHHHHH-GGGTTSEETT-B-TTSSSBSS-SSBB-BHHHHHT-EEEEEESEETTSSS-EEEEEETT-EEEEE-BTTEEEEEEEETTEEEEEEEE--/-EEEEETTEEEEE-TT---TTSTT-EEEETTEEEEEEE-EEEE----EETT-TT--GGG--HHHHHHHT-TTTTTSEETT-B-TTSSSBSS-SSBB-BHHHHHT-EEEEEESEETTSSS-EEEEEETT-EEEEEEBTTEEEEEEEETTEEEEEEEE--/-EEEE-SSEEEEE-TT---GGG-S-EEEETTEEEETT--EEEE-----BTT-TT--GGG--HHHHHHHH-GGGTTSB-TT-B-TTSSSBSS-SSBB-BHHHHHT-EEEEEESSBTTSSS-EEEEEETT-EEEEEEBTTEEEEEEE-SS-EEEEEEE-/-EEEEETTEEEEE-TT---TTSTT-EEEETTEEEEEEE-EES-----EETT-TT--TTT--HHHHHHHH-TTSTTSEETT-B-TTSSSBSS-TTSB-BHHHHHT-EEEEEESEETTSSS-EEEEEETT-EEEEE-BTTEEEEEEEETTEEEEEEEE-

Nearest PDB structures (foldseek):
  1s7m-assembly1_A  TM=9.881E-01  e=1.353E-27  Haemophilus influenzae
  3emf-assembly1_B  TM=8.721E-01  e=5.200E-10  Haemophilus influenzae
  3emf-assembly1_C  TM=8.756E-01  e=8.845E-10  Haemophilus influenzae
  3emi-assembly1_A  TM=5.385E-01  e=1.896E-02  Haemophilus influenzae
  1s7m-assembly1_A  TM=9.973E-01  e=4.228E-28  Haemophilus influenzae

Radius of gyration: 32.41 Å; Cα contacts (8 Å, |Δi|>4): 2660; chains: 6; bounding box: 89×53×98 Å